Protein AF-0000000076948832 (afdb_homodimer)

Foldseek 3Di:
DVVVVVVVVVVVVVVVVVVCVCVVVVNDPCVCVDVVVVVVVVVDVVVDPDDDDDDPCCVLPVVLVVLLVVLVVVVVVVLVQLQFQFKEWEWEWAQFPVRFIKIWIWIFGPLDIATDFMDGCRVPPQPLVVVLVVVVVVCVVSPVLSHQEYEYAPDPSPVVSVVVVCVVQVLYFYFYFPLLLLQVLLVVVCPPPLNVVLLVLLLLLLLVQVLDPVSVVVCCVQQVHDAQAAWPNRSLSSLSNLVSCLVSLVSLLCVLPDPCLVPDPCCPPPCSVVNSCQSNDPVNSVSSVLSNQLCVLSSVLSLQSLDSNRQWLQCNVVSLVVSLVSNLVSDDHPDPVSCVSSVSSVVSVCSRLPRHLSLLSNCLQLQNCVVPLSVVDPVSVVSNLVSCPSSDDPVLSVLQVVVSVCCSVLHDLSDDDVLNVVSVVDQSLVSLVPRVPVRVSCSSVNSNSRSDGRRPNVVLVLLLVLCVCCPVVCVPDDPVSSGSSSSSVRSVVSVVCVVVPNPVPPVPVVVSVVVVSLVRRPPTPRCVSNPPPPPPD/DVVVVVVVVVVVVVVVVVVCVCVVVVNDPCVCVDVVNVVVVVVDVVVDPDDDDDDPCCVLPVVLVVLLVVLVVVVVVVLVQLQFQFKEWEWEWAQFPVRFIKIWIWIFGPLDIATDFMDGCRVPPQPLVVVLVVVVVVCVVSPVLSHQEYEYAPDPSPVVSVVVVCVVQVLYFYFYFPLLLLQVLLVVVCPPPLNVVLLVLLLLLLLVQVLDPVSVVVCCVQQVHDAQAAWPSRSLSSLSRLVSCLVSLVSLLPVLVDPCLVPDPCCPPPCSVVNSCQSNDPVNSVSSVLSNQLCVLSSVLSLQSLDSNRQWLQVNVVSLVVSLVSNLVSDDPPDPVSCVSSVSSVVSVCSRLPRHLSLLSNCLQLQNCVVPLSVVDPVSVVSNLVSCPSSDDPVLSVLQVVVSVCCSVLHDLSDDDVLNVVSVVDQSLVSLVPRVVVRVSCSSVNSNSRSDGRRSNVVVVLLLVLCVCCPVVNVPDDPVSSGSSSSSVRSVVSVVCVVVPNPVPPVPVVVSVVVVSVVRRPPTCSCVSNPPPPPPD

Solvent-accessible surface area (backbone atoms only — not comparable to full-atom values): 54916 Å² total; per-residue (Å²): 106,68,67,56,52,48,44,54,50,49,34,50,52,51,27,38,35,42,25,50,31,30,38,46,64,71,44,65,33,62,64,42,63,38,65,44,42,43,50,29,50,51,49,39,12,69,68,26,70,88,58,66,67,55,47,16,69,41,30,70,36,62,28,41,54,51,50,37,54,51,47,51,55,56,58,55,58,56,56,74,48,25,82,59,24,20,28,27,43,24,36,39,72,46,54,42,72,86,57,48,22,36,36,39,35,34,38,34,38,74,88,38,73,43,63,72,51,66,45,85,29,50,41,38,72,76,36,28,65,57,51,31,52,53,52,49,49,49,38,59,71,73,33,61,89,27,42,45,33,37,27,30,52,78,46,70,32,49,48,53,19,43,54,53,45,29,70,75,37,63,48,34,34,55,37,60,18,43,32,61,50,44,38,49,47,46,44,58,54,44,66,38,63,79,44,33,50,51,54,48,51,51,49,51,42,48,40,57,35,62,68,31,53,42,52,32,39,50,44,28,67,56,53,67,50,79,71,52,72,59,43,76,84,42,44,64,29,46,52,49,24,49,47,39,50,59,76,33,38,67,38,45,36,53,43,61,70,29,68,68,49,71,67,35,93,52,67,80,43,80,59,39,58,54,41,46,51,43,59,65,29,63,67,48,49,48,51,51,50,48,48,50,60,58,45,43,41,58,51,53,50,38,52,39,29,51,34,83,90,62,20,35,25,23,56,46,51,60,52,48,53,50,26,52,49,55,50,47,65,75,35,60,88,89,31,70,66,36,49,58,55,47,48,52,52,50,55,53,49,46,62,55,42,56,76,32,59,34,53,27,12,24,42,64,19,50,43,48,24,75,71,67,44,40,54,74,37,67,69,43,42,50,44,31,49,53,50,44,54,38,69,39,53,74,68,55,42,60,65,20,50,63,38,49,51,31,57,64,66,37,40,73,70,50,38,65,64,64,51,55,58,43,28,75,72,43,54,55,40,57,42,38,71,71,57,22,70,90,27,56,67,43,29,52,54,46,29,29,51,35,37,29,66,40,39,40,46,66,51,55,58,44,43,39,46,48,45,59,54,50,27,73,87,40,61,78,55,52,67,67,60,48,45,47,45,51,42,38,20,51,43,50,45,44,52,49,32,71,71,74,39,71,71,82,55,73,80,61,54,52,71,59,53,42,51,56,35,34,69,52,27,58,81,38,57,51,56,52,73,60,52,69,62,69,78,79,120,107,68,66,55,51,47,42,53,48,49,32,48,53,49,28,38,35,44,25,49,30,30,40,47,65,68,45,66,33,62,64,42,63,37,64,45,40,44,52,28,49,50,50,39,11,69,69,25,70,88,60,66,68,54,48,15,69,42,30,70,36,62,27,40,53,50,51,38,54,51,45,51,54,56,57,53,57,56,56,73,46,26,80,57,24,20,27,27,42,24,36,38,72,46,55,43,71,85,58,49,22,35,35,39,35,34,39,35,38,75,87,39,72,44,63,70,51,66,44,84,28,50,42,39,70,78,35,28,65,57,52,30,53,53,52,50,49,49,39,57,72,72,34,61,88,29,40,44,33,37,26,30,50,78,46,70,32,49,48,53,20,44,54,54,44,28,69,76,38,63,48,34,35,54,36,59,18,42,33,61,50,46,37,50,47,47,43,58,56,44,67,39,62,80,45,33,50,52,54,48,51,50,50,51,42,48,42,57,35,62,70,31,53,43,52,31,40,50,44,27,66,57,53,68,51,80,71,50,72,57,45,78,85,42,44,65,29,46,52,51,23,49,47,38,49,59,76,33,38,65,38,45,37,53,43,61,71,30,68,68,48,72,67,34,94,50,67,80,42,82,58,39,59,54,40,46,53,44,61,64,28,64,70,48,49,49,50,49,49,48,48,50,62,55,45,44,41,57,49,53,50,36,52,38,29,51,33,84,90,62,19,34,24,24,55,46,51,60,52,50,53,52,24,52,49,56,47,47,65,77,36,60,88,90,31,71,66,36,49,56,54,47,50,54,52,50,54,53,47,44,62,53,42,56,78,32,58,33,52,28,13,23,42,65,18,50,43,47,25,76,71,66,44,41,52,73,38,66,70,42,41,51,42,30,49,52,50,45,55,38,68,39,53,73,68,52,41,61,64,21,50,65,39,50,50,31,57,63,65,37,40,74,71,50,38,65,64,65,51,54,57,42,27,74,72,45,53,52,42,59,44,38,70,70,56,23,71,90,28,56,67,44,30,52,54,47,28,29,49,34,35,29,68,39,40,39,48,66,52,55,57,45,42,39,49,48,46,59,56,50,28,74,87,41,59,78,56,52,65,68,58,49,46,47,45,51,43,36,20,51,42,48,45,44,53,49,32,70,70,73,39,72,71,82,55,73,80,62,55,53,70,58,52,43,50,56,38,36,68,52,27,54,82,42,56,50,59,52,72,63,53,69,63,68,82,76,120

InterPro domains:
  IPR007021 Domain of unknown function DUF659 [PF04937] (58-205)
  IPR008906 HAT, C-terminal dimerisation domain [PF05699] (421-492)
  IPR012337 Ribonuclease H-like superfamily [SSF53098] (85-495)

Nearest PDB structures (foldseek):
  3f2k-assembly1_A  TM=3.836E-01  e=2.567E-01  Homo sapiens
  8oeu-assembly1_S  TM=2.239E-01  e=5.812E-02  Homo sapiens
  3k9k-assembly3_B  TM=4.466E-01  e=2.385E-01  Homo sapiens
  3f2k-assembly1_A  TM=3.835E-01  e=2.728E-01  Homo sapiens
  8oeu-assembly1_S  TM=2.232E-01  e=4.328E-02  Homo sapiens

Structure (mmCIF, N/CA/C/O backbone):
data_AF-0000000076948832-model_v1
#
loop_
_entity.id
_entity.type
_entity.pdbx_description
1 polymer 'DUF659 domain-containing protein'
#
loop_
_atom_site.group_PDB
_atom_site.id
_atom_site.type_symbol
_atom_site.label_atom_id
_atom_site.label_alt_id
_atom_site.label_comp_id
_atom_site.label_asym_id
_atom_site.label_entity_id
_atom_site.label_seq_id
_atom_site.pdbx_PDB_ins_code
_atom_site.Cartn_x
_atom_site.Cartn_y
_atom_site.Cartn_z
_atom_site.occupancy
_atom_site.B_iso_or_equiv
_atom_site.auth_seq_id
_atom_site.auth_comp_id
_atom_site.auth_asym_id
_atom_site.auth_atom_id
_atom_site.pdbx_PDB_model_num
ATOM 1 N N . MET A 1 1 ? 26.75 -16.328 35.938 1 42.25 1 MET A N 1
ATOM 2 C CA . MET A 1 1 ? 27.156 -16.656 34.562 1 42.25 1 MET A CA 1
ATOM 3 C C . MET A 1 1 ? 26.125 -17.547 33.906 1 42.25 1 MET A C 1
ATOM 5 O O . MET A 1 1 ? 25.719 -17.312 32.75 1 42.25 1 MET A O 1
ATOM 9 N N . GLU A 1 2 ? 25.656 -18.609 34.594 1 46.84 2 GLU A N 1
ATOM 10 C CA . GLU A 1 2 ? 24.641 -19.531 34.094 1 46.84 2 GLU A CA 1
ATOM 11 C C . GLU A 1 2 ? 23.297 -18.844 33.938 1 46.84 2 GLU A C 1
ATOM 13 O O . GLU A 1 2 ? 22.578 -19.062 32.938 1 46.84 2 GLU A O 1
ATOM 18 N N . ALA A 1 3 ? 23.047 -17.984 34.906 1 50.38 3 ALA A N 1
ATOM 19 C CA . ALA A 1 3 ? 21.797 -17.219 34.844 1 50.38 3 ALA A CA 1
ATOM 20 C C . ALA A 1 3 ? 21.781 -16.25 33.688 1 50.38 3 ALA A C 1
ATOM 22 O O . ALA A 1 3 ? 20.766 -16.078 33 1 50.38 3 ALA A O 1
ATOM 23 N N . CYS A 1 4 ? 23 -15.609 33.469 1 52.5 4 CYS A N 1
ATOM 24 C CA . CYS A 1 4 ? 23.141 -14.688 32.344 1 52.5 4 CYS A CA 1
ATOM 25 C C . CYS A 1 4 ? 23.047 -15.422 31.031 1 52.5 4 CYS A C 1
ATOM 27 O O . CYS A 1 4 ? 22.453 -14.906 30.078 1 52.5 4 CYS A O 1
ATOM 29 N N . ILE A 1 5 ? 23.734 -16.625 30.922 1 56.41 5 ILE A N 1
ATOM 30 C CA . ILE A 1 5 ? 23.703 -17.438 29.719 1 56.41 5 ILE A CA 1
ATOM 31 C C . ILE A 1 5 ? 22.266 -17.859 29.406 1 56.41 5 ILE A C 1
ATOM 33 O O . ILE A 1 5 ? 21.828 -17.844 28.25 1 56.41 5 ILE A O 1
ATOM 37 N N . SER A 1 6 ? 21.594 -18.062 30.547 1 72.12 6 SER A N 1
ATOM 38 C CA . SER A 1 6 ? 20.219 -18.531 30.391 1 72.12 6 SER A CA 1
ATOM 39 C C . SER A 1 6 ? 19.312 -17.406 29.906 1 72.12 6 SER A C 1
ATOM 41 O O . SER A 1 6 ? 18.438 -17.641 29.047 1 72.12 6 SER A O 1
ATOM 43 N N . LYS A 1 7 ? 19.781 -16.188 30.281 1 75.31 7 LYS A N 1
ATOM 44 C CA . LYS A 1 7 ? 18.953 -15.062 29.891 1 75.31 7 LYS A CA 1
ATOM 45 C C . LYS A 1 7 ? 19.141 -14.734 28.406 1 75.31 7 LYS A C 1
ATOM 47 O O . LYS A 1 7 ? 18.172 -14.453 27.703 1 75.31 7 LYS A O 1
ATOM 52 N N . VAL A 1 8 ? 20.453 -14.82 28 1 82.94 8 VAL A N 1
ATOM 53 C CA . VAL A 1 8 ? 20.766 -14.531 26.609 1 82.94 8 VAL A CA 1
ATOM 54 C C . VAL A 1 8 ? 20.109 -15.562 25.703 1 82.94 8 VAL A C 1
ATOM 56 O O . VAL A 1 8 ? 19.609 -15.227 24.609 1 82.94 8 VAL A O 1
ATOM 59 N N . GLU A 1 9 ? 20.125 -16.75 26.188 1 86.44 9 GLU A N 1
ATOM 60 C CA . GLU A 1 9 ? 19.484 -17.812 25.422 1 86.44 9 GLU A CA 1
ATOM 61 C C . GLU A 1 9 ? 17.969 -17.609 25.344 1 86.44 9 GLU A C 1
ATOM 63 O O . GLU A 1 9 ? 17.359 -17.828 24.297 1 86.44 9 GLU A O 1
ATOM 68 N N . TYR A 1 10 ? 17.453 -17.203 26.531 1 88.94 10 TYR A N 1
ATOM 69 C CA . TYR A 1 10 ? 16.016 -16.953 26.562 1 88.94 10 TYR A CA 1
ATOM 70 C C . TYR A 1 10 ? 15.656 -15.789 25.656 1 88.94 10 TYR A C 1
ATOM 72 O O . TYR A 1 10 ? 14.641 -15.836 24.953 1 88.94 10 TYR A O 1
ATOM 80 N N . GLU A 1 11 ? 16.531 -14.797 25.641 1 91.25 11 GLU A N 1
ATOM 81 C CA . GLU A 1 11 ? 16.312 -13.633 24.781 1 91.25 11 GLU A CA 1
ATOM 82 C C . GLU A 1 11 ? 16.344 -14.023 23.312 1 91.25 11 GLU A C 1
ATOM 84 O O . GLU A 1 11 ? 15.523 -13.539 22.516 1 91.25 11 GLU A O 1
ATOM 89 N N . SER A 1 12 ? 17.234 -14.82 23.016 1 92.12 12 SER A N 1
ATOM 90 C CA . SER A 1 12 ? 17.359 -15.273 21.625 1 92.12 12 SER A CA 1
ATOM 91 C C . SER A 1 12 ? 16.156 -16.125 21.203 1 92.12 12 SER A C 1
ATOM 93 O O . SER A 1 12 ? 15.672 -15.992 20.078 1 92.12 12 SER A O 1
ATOM 95 N N . ARG A 1 13 ? 15.711 -16.984 22.078 1 91.88 13 ARG A N 1
ATOM 96 C CA . ARG A 1 13 ? 14.57 -17.844 21.781 1 91.88 13 ARG A CA 1
ATOM 97 C C . ARG A 1 13 ? 13.312 -17.016 21.547 1 91.88 13 ARG A C 1
ATOM 99 O O . ARG A 1 13 ? 12.578 -17.234 20.578 1 91.88 13 ARG A O 1
ATOM 106 N N . ILE A 1 14 ? 13.125 -16.047 22.406 1 93.5 14 ILE A N 1
ATOM 107 C CA . ILE A 1 14 ? 11.961 -15.188 22.281 1 93.5 14 ILE A CA 1
ATOM 108 C C . ILE A 1 14 ? 12.086 -14.328 21.016 1 93.5 14 ILE A C 1
ATOM 110 O O . ILE A 1 14 ? 11.133 -14.203 20.25 1 93.5 14 ILE A O 1
ATOM 114 N N . GLY A 1 15 ? 13.266 -13.781 20.828 1 95.56 15 GLY A N 1
ATOM 115 C CA . GLY A 1 15 ? 13.508 -12.961 19.641 1 95.56 15 GLY A CA 1
ATOM 116 C C . GLY A 1 15 ? 13.266 -13.695 18.344 1 95.56 15 GLY A C 1
ATOM 117 O O . GLY A 1 15 ? 12.602 -13.172 17.438 1 95.56 15 GLY A O 1
ATOM 118 N N . LYS A 1 16 ? 13.711 -14.938 18.266 1 95 16 LYS A N 1
ATOM 119 C CA . LYS A 1 16 ? 13.547 -15.75 17.062 1 95 16 LYS A CA 1
ATOM 120 C C . LYS A 1 16 ? 12.078 -16.062 16.828 1 95 16 LYS A C 1
ATOM 122 O O . LYS A 1 16 ? 11.609 -16.016 15.68 1 95 16 LYS A O 1
ATOM 127 N N . ALA A 1 17 ? 11.43 -16.391 17.859 1 95.12 17 ALA A N 1
ATOM 128 C CA . ALA A 1 17 ? 10.016 -16.75 17.734 1 95.12 17 ALA A CA 1
ATOM 129 C C . ALA A 1 17 ? 9.188 -15.57 17.234 1 95.12 17 ALA A C 1
ATOM 131 O O . ALA A 1 17 ? 8.375 -15.727 16.312 1 95.12 17 ALA A O 1
ATOM 132 N N . TRP A 1 18 ? 9.398 -14.438 17.812 1 96.94 18 TRP A N 1
ATOM 133 C CA . TRP A 1 18 ? 8.656 -13.258 17.375 1 96.94 18 TRP A CA 1
ATOM 134 C C . TRP A 1 18 ? 9.07 -12.828 15.977 1 96.94 18 TRP A C 1
ATOM 136 O O . TRP A 1 18 ? 8.242 -12.406 15.18 1 96.94 18 TRP A O 1
ATOM 146 N N . ALA A 1 19 ? 10.336 -12.938 15.68 1 96.88 19 ALA A N 1
ATOM 147 C CA . ALA A 1 19 ? 10.812 -12.609 14.336 1 96.88 19 ALA A CA 1
ATOM 148 C C . ALA A 1 19 ? 10.117 -13.461 13.289 1 96.88 19 ALA A C 1
ATOM 150 O O . ALA A 1 19 ? 9.797 -12.984 12.195 1 96.88 19 ALA A O 1
ATOM 151 N N . LYS A 1 20 ? 9.852 -14.727 13.586 1 95.44 20 LYS A N 1
ATOM 152 C CA . LYS A 1 20 ? 9.125 -15.594 12.656 1 95.44 20 LYS A CA 1
ATOM 153 C C . LYS A 1 20 ? 7.738 -15.039 12.359 1 95.44 20 LYS A C 1
ATOM 155 O O . LYS A 1 20 ? 7.305 -15.023 11.203 1 95.44 20 LYS A O 1
ATOM 160 N N . TRP A 1 21 ? 7.082 -14.57 13.391 1 95.25 21 TRP A N 1
ATOM 161 C CA . TRP A 1 21 ? 5.75 -14.008 13.195 1 95.25 21 TRP A CA 1
ATOM 162 C C . TRP A 1 21 ? 5.824 -12.719 12.383 1 95.25 21 TRP A C 1
ATOM 164 O O . TRP A 1 21 ? 5.027 -12.508 11.469 1 95.25 21 TRP A O 1
ATOM 174 N N . PHE A 1 22 ? 6.766 -11.828 12.703 1 93.94 22 PHE A N 1
ATOM 175 C CA . PHE A 1 22 ? 6.938 -10.57 11.984 1 93.94 22 PHE A CA 1
ATOM 176 C C . PHE A 1 22 ? 7.195 -10.82 10.508 1 93.94 22 PHE A C 1
ATOM 178 O O . PHE A 1 22 ? 6.535 -10.234 9.648 1 93.94 22 PHE A O 1
ATOM 185 N N . HIS A 1 23 ? 8.055 -11.758 10.25 1 89.31 23 HIS A N 1
ATOM 186 C CA . HIS A 1 23 ? 8.477 -11.992 8.875 1 89.31 23 HIS A CA 1
ATOM 187 C C . HIS A 1 23 ? 7.422 -12.766 8.094 1 89.31 23 HIS A C 1
ATOM 189 O O . HIS A 1 23 ? 7.207 -12.5 6.906 1 89.31 23 HIS A O 1
ATOM 195 N N . ALA A 1 24 ? 6.738 -13.68 8.703 1 88.25 24 ALA A N 1
ATOM 196 C CA . ALA A 1 24 ? 5.688 -14.445 8.047 1 88.25 24 ALA A CA 1
ATOM 197 C C . ALA A 1 24 ? 4.52 -13.547 7.652 1 88.25 24 ALA A C 1
ATOM 199 O O . ALA A 1 24 ? 3.785 -13.852 6.707 1 88.25 24 ALA A O 1
ATOM 200 N N . ASN A 1 25 ? 4.359 -12.461 8.383 1 85.5 25 ASN A N 1
ATOM 201 C CA . ASN A 1 25 ? 3.189 -11.617 8.172 1 85.5 25 ASN A CA 1
ATOM 202 C C . ASN A 1 25 ? 3.582 -10.234 7.652 1 85.5 25 ASN A C 1
ATOM 204 O O . ASN A 1 25 ? 2.805 -9.289 7.754 1 85.5 25 ASN A O 1
ATOM 208 N N . ASP A 1 26 ? 4.777 -10.078 7.203 1 80.38 26 ASP A N 1
ATOM 209 C CA . ASP A 1 26 ? 5.273 -8.852 6.586 1 80.38 26 ASP A CA 1
ATOM 210 C C . ASP A 1 26 ? 5.141 -7.664 7.531 1 80.38 26 ASP A C 1
ATOM 212 O O . ASP A 1 26 ? 4.699 -6.586 7.125 1 80.38 26 ASP A O 1
ATOM 216 N N . ILE A 1 27 ? 5.348 -7.84 8.766 1 85.75 27 ILE A N 1
ATOM 217 C CA . ILE A 1 27 ? 5.363 -6.77 9.758 1 85.75 27 ILE A CA 1
ATOM 218 C C . ILE A 1 27 ? 6.781 -6.219 9.898 1 85.75 27 ILE A C 1
ATOM 220 O O . ILE A 1 27 ? 7.719 -6.961 10.195 1 85.75 27 ILE A O 1
ATOM 224 N N . PRO A 1 28 ? 7 -4.926 9.656 1 83.88 28 PRO A N 1
ATOM 225 C CA . PRO A 1 28 ? 8.344 -4.355 9.82 1 83.88 28 PRO A CA 1
ATOM 226 C C . PRO A 1 28 ? 8.859 -4.453 11.25 1 83.88 28 PRO A C 1
ATOM 228 O O . PRO A 1 28 ? 8.094 -4.262 12.203 1 83.88 28 PRO A O 1
ATOM 231 N N . GLY A 1 29 ? 10.156 -4.672 11.383 1 89 29 GLY A N 1
ATOM 232 C CA . GLY A 1 29 ? 10.773 -4.883 12.68 1 89 29 GLY A CA 1
ATOM 233 C C . GLY A 1 29 ? 10.664 -3.678 13.594 1 89 29 GLY A C 1
ATOM 234 O O . GLY A 1 29 ? 10.523 -3.826 14.812 1 89 29 GLY A O 1
ATOM 235 N N . HIS A 1 30 ? 10.641 -2.492 13.109 1 87.94 30 HIS A N 1
ATOM 236 C CA . HIS A 1 30 ? 10.648 -1.287 13.93 1 87.94 30 HIS A CA 1
ATOM 237 C C . HIS A 1 30 ? 9.359 -1.144 14.719 1 87.94 30 HIS A C 1
ATOM 239 O O . HIS A 1 30 ? 9.305 -0.4 15.703 1 87.94 30 HIS A O 1
ATOM 245 N N . LYS A 1 31 ? 8.266 -1.823 14.32 1 89.56 31 LYS A N 1
ATOM 246 C CA . LYS A 1 31 ? 7 -1.766 15.055 1 89.56 31 LYS A CA 1
ATOM 247 C C . LYS A 1 31 ? 7.133 -2.402 16.438 1 89.56 31 LYS A C 1
ATOM 249 O O . LYS A 1 31 ? 6.297 -2.172 17.312 1 89.56 31 LYS A O 1
ATOM 254 N N . ALA A 1 32 ? 8.203 -3.223 16.594 1 94.5 32 ALA A N 1
ATOM 255 C CA . ALA A 1 32 ? 8.461 -3.826 17.891 1 94.5 32 ALA A CA 1
ATOM 256 C C . ALA A 1 32 ? 9 -2.789 18.875 1 94.5 32 ALA A C 1
ATOM 258 O O . ALA A 1 32 ? 9.016 -3.025 20.094 1 94.5 32 ALA A O 1
ATOM 259 N N . ASN A 1 33 ? 9.438 -1.654 18.391 1 91.06 33 ASN A N 1
ATOM 260 C CA . ASN A 1 33 ? 9.961 -0.606 19.266 1 91.06 33 ASN A CA 1
ATOM 261 C C . ASN A 1 33 ? 8.836 0.176 19.938 1 91.06 33 ASN A C 1
ATOM 263 O O . ASN A 1 33 ? 9.086 0.979 20.844 1 91.06 33 ASN A O 1
ATOM 267 N N . CYS A 1 34 ? 7.617 -0.059 19.562 1 90.94 34 CYS A N 1
ATOM 268 C CA . CYS A 1 34 ? 6.453 0.596 20.141 1 90.94 34 CYS A CA 1
ATOM 269 C C . CYS A 1 34 ? 6.281 0.201 21.609 1 90.94 34 CYS A C 1
ATOM 271 O O . CYS A 1 34 ? 6.266 -0.987 21.938 1 90.94 34 CYS A O 1
ATOM 273 N N . PRO A 1 35 ? 6.117 1.103 22.5 1 91.56 35 PRO A N 1
ATOM 274 C CA . PRO A 1 35 ? 5.953 0.795 23.922 1 91.56 35 PRO A CA 1
ATOM 275 C C . PRO A 1 35 ? 4.789 -0.157 24.188 1 91.56 35 PRO A C 1
ATOM 277 O O . PRO A 1 35 ? 4.832 -0.938 25.141 1 91.56 35 PRO A O 1
ATOM 280 N N . TYR A 1 36 ? 3.77 -0.115 23.375 1 93.31 36 TYR A N 1
ATOM 281 C CA . TYR A 1 36 ? 2.639 -1.017 23.562 1 93.31 36 TYR A CA 1
ATOM 282 C C . TYR A 1 36 ? 3.053 -2.467 23.328 1 93.31 36 TYR A C 1
ATOM 284 O O . TYR A 1 36 ? 2.5 -3.381 23.953 1 93.31 36 TYR A O 1
ATOM 292 N N . PHE A 1 37 ? 4.023 -2.744 22.375 1 95.38 37 PHE A N 1
ATOM 293 C CA . PHE A 1 37 ? 4.551 -4.086 22.172 1 95.38 37 PHE A CA 1
ATOM 294 C C . PHE A 1 37 ? 5.285 -4.578 23.406 1 95.38 37 PHE A C 1
ATOM 296 O O . PHE A 1 37 ? 5.035 -5.688 23.891 1 95.38 37 PHE A O 1
ATOM 303 N N . VAL A 1 38 ? 6.129 -3.697 23.938 1 92.75 38 VAL A N 1
ATOM 304 C CA . VAL A 1 38 ? 6.91 -4.016 25.141 1 92.75 38 VAL A CA 1
ATOM 305 C C . VAL A 1 38 ? 5.973 -4.281 26.312 1 92.75 38 VAL A C 1
ATOM 307 O O . VAL A 1 38 ? 6.152 -5.254 27.047 1 92.75 38 VAL A O 1
ATOM 310 N N . GLY A 1 39 ? 4.969 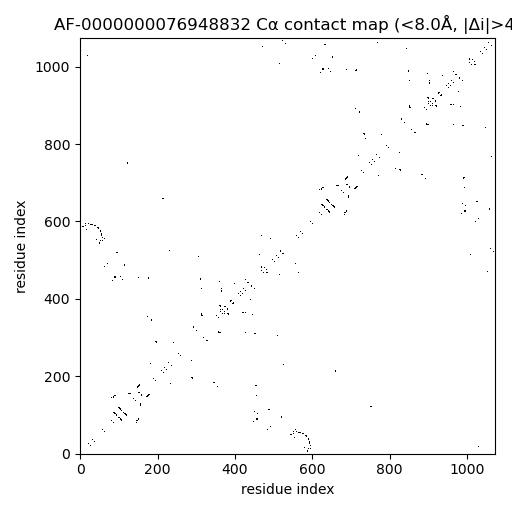-3.379 26.469 1 92.88 39 GLY A N 1
ATOM 311 C CA . GLY A 1 39 ? 3.994 -3.562 27.531 1 92.88 39 GLY A CA 1
ATOM 312 C C . GLY A 1 39 ? 3.207 -4.852 27.406 1 92.88 39 GLY A C 1
ATOM 313 O O . GLY A 1 39 ? 2.934 -5.52 28.406 1 92.88 39 GLY A O 1
ATOM 314 N N . ALA A 1 40 ? 2.814 -5.223 26.188 1 95.06 40 ALA A N 1
ATOM 315 C CA . ALA A 1 40 ? 2.061 -6.453 25.953 1 95.06 40 ALA A CA 1
ATOM 316 C C . ALA A 1 40 ? 2.902 -7.684 26.266 1 95.06 40 ALA A C 1
ATOM 318 O O . ALA A 1 40 ? 2.4 -8.656 26.844 1 95.06 40 ALA A O 1
ATOM 319 N N . ILE A 1 41 ? 4.207 -7.668 25.891 1 94.62 41 ILE A N 1
ATOM 320 C CA . ILE A 1 41 ? 5.125 -8.766 26.172 1 94.62 41 ILE A CA 1
ATOM 321 C C . ILE A 1 41 ? 5.258 -8.938 27.688 1 94.62 41 ILE A C 1
ATOM 323 O O . ILE A 1 41 ? 5.141 -10.047 28.203 1 94.62 41 ILE A O 1
ATOM 327 N N . LYS A 1 42 ? 5.469 -7.816 28.359 1 92.56 42 LYS A N 1
ATOM 328 C CA . LYS A 1 42 ? 5.633 -7.859 29.812 1 92.56 42 LYS A CA 1
ATOM 329 C C . LYS A 1 42 ? 4.387 -8.43 30.484 1 92.56 42 LYS A C 1
ATOM 331 O O . LYS A 1 42 ? 4.488 -9.242 31.406 1 92.56 42 LYS A O 1
ATOM 336 N N . LEU A 1 43 ? 3.262 -7.949 30.078 1 93.38 43 LEU A N 1
ATOM 337 C CA . LEU A 1 43 ? 2.01 -8.43 30.641 1 93.38 43 LEU A CA 1
ATOM 338 C C . LEU A 1 43 ? 1.832 -9.922 30.391 1 93.38 43 LEU A C 1
ATOM 340 O O . LEU A 1 43 ? 1.347 -10.656 31.25 1 93.38 43 LEU A O 1
ATOM 344 N N . THR A 1 44 ? 2.135 -10.375 29.188 1 93 44 THR A N 1
ATOM 345 C CA . THR A 1 44 ? 2.057 -11.781 28.828 1 93 44 THR A CA 1
ATOM 346 C C . THR A 1 44 ? 2.977 -12.625 29.703 1 93 44 THR A C 1
ATOM 348 O O . THR A 1 44 ? 2.605 -13.719 30.141 1 93 44 THR A O 1
ATOM 351 N N . GLN A 1 45 ? 4.145 -12.125 30 1 91.19 45 GLN A N 1
ATOM 352 C CA . GLN A 1 45 ? 5.086 -12.797 30.891 1 91.19 45 GLN A CA 1
ATOM 353 C C . GLN A 1 45 ? 4.551 -12.852 32.312 1 91.19 45 GLN A C 1
ATOM 355 O O . GLN A 1 45 ? 4.68 -13.875 33 1 91.19 45 GLN A O 1
ATOM 360 N N . ASP A 1 46 ? 3.969 -11.742 32.719 1 89.62 46 ASP A N 1
ATOM 361 C CA . ASP A 1 46 ? 3.48 -11.609 34.094 1 89.62 46 ASP A CA 1
ATOM 362 C C . ASP A 1 46 ? 2.336 -12.586 34.375 1 89.62 46 ASP A C 1
ATOM 364 O O . ASP A 1 46 ? 2.26 -13.172 35.469 1 89.62 46 ASP A O 1
ATOM 368 N N . LEU A 1 47 ? 1.453 -12.695 33.406 1 88.75 47 LEU A N 1
ATOM 369 C CA . LEU A 1 47 ? 0.263 -13.508 33.625 1 88.75 47 LEU A CA 1
ATOM 370 C C . LEU A 1 47 ? 0.573 -14.984 33.406 1 88.75 47 LEU A C 1
ATOM 372 O O . LEU A 1 47 ? -0.165 -15.859 33.875 1 88.75 47 LEU A O 1
ATOM 376 N N . GLY A 1 48 ? 1.643 -15.258 32.719 1 82.31 48 GLY A N 1
ATOM 377 C CA . GLY A 1 48 ? 2.227 -16.594 32.688 1 82.31 48 GLY A CA 1
ATOM 378 C C . GLY A 1 48 ? 1.469 -17.562 31.781 1 82.31 48 GLY A C 1
ATOM 379 O O . GLY A 1 48 ? 0.771 -17.141 30.859 1 82.31 48 GLY A O 1
ATOM 380 N N . LYS A 1 49 ? 1.613 -18.844 32.125 1 84.38 49 LYS A N 1
ATOM 381 C CA . LYS A 1 49 ? 1.145 -19.922 31.266 1 84.38 49 LYS A CA 1
ATOM 382 C C . LYS A 1 49 ? -0.368 -20.094 31.375 1 84.38 49 LYS A C 1
ATOM 384 O O . LYS A 1 49 ? -0.961 -19.781 32.406 1 84.38 49 LYS A O 1
ATOM 389 N N . GLY A 1 50 ? -0.995 -20.516 30.234 1 82.69 50 GLY A N 1
ATOM 390 C CA . GLY A 1 50 ? -2.387 -20.938 30.281 1 82.69 50 GLY A CA 1
ATOM 391 C C . GLY A 1 50 ? -3.338 -19.906 29.703 1 82.69 50 GLY A C 1
ATOM 392 O O . GLY A 1 50 ? -4.5 -20.203 29.422 1 82.69 50 GLY A O 1
ATOM 393 N N . VAL A 1 51 ? -2.9 -18.641 29.672 1 89.44 51 VAL A N 1
ATOM 394 C CA . VAL A 1 51 ? -3.77 -17.625 29.078 1 89.44 51 VAL A CA 1
ATOM 395 C C . VAL A 1 51 ? -3.66 -17.688 27.547 1 89.44 51 VAL A C 1
ATOM 397 O O . VAL A 1 51 ? -2.568 -17.562 27 1 89.44 51 VAL A O 1
ATOM 400 N N . PRO A 1 52 ? -4.746 -17.938 26.875 1 91 52 PRO A N 1
ATOM 401 C CA . PRO A 1 52 ? -4.684 -18.094 25.422 1 91 52 PRO A CA 1
ATOM 402 C C . PRO A 1 52 ? -4.324 -16.797 24.719 1 91 52 PRO A C 1
ATOM 404 O O . PRO A 1 52 ? -4.625 -15.703 25.219 1 91 52 PRO A O 1
ATOM 407 N N . ALA A 1 53 ? -3.701 -16.953 23.594 1 93.31 53 ALA A N 1
ATOM 408 C CA . ALA A 1 53 ? -3.414 -15.812 22.734 1 93.31 53 ALA A CA 1
ATOM 409 C C . ALA A 1 53 ? -4.699 -15.188 22.203 1 93.31 53 ALA A C 1
ATOM 411 O O . ALA A 1 53 ? -5.68 -15.891 21.953 1 93.31 53 ALA A O 1
ATOM 412 N N . PRO A 1 54 ? -4.734 -13.906 22.125 1 94.94 54 PRO A N 1
ATOM 413 C CA . PRO A 1 54 ? -5.934 -13.289 21.562 1 94.94 54 PRO A CA 1
ATOM 414 C C . PRO A 1 54 ? -6.145 -13.656 20.094 1 94.94 54 PRO A C 1
ATOM 416 O O . PRO A 1 54 ? -5.18 -13.781 19.344 1 94.94 54 PRO A O 1
ATOM 419 N N . LYS A 1 55 ? -7.375 -13.766 19.672 1 93.69 55 LYS A N 1
ATOM 420 C CA . LYS A 1 55 ? -7.75 -14.062 18.281 1 93.69 55 LYS A CA 1
ATOM 421 C C . LYS A 1 55 ? -7.953 -12.781 17.484 1 93.69 55 LYS A C 1
ATOM 423 O O . LYS A 1 55 ? -8.297 -11.734 18.047 1 93.69 55 LYS A O 1
ATOM 428 N N . GLY A 1 56 ? -7.773 -12.93 16.156 1 93.19 56 GLY A N 1
ATOM 429 C CA . GLY A 1 56 ? -7.922 -11.781 15.273 1 93.19 56 GLY A CA 1
ATOM 430 C C . GLY A 1 56 ? -9.289 -11.133 15.367 1 93.19 56 GLY A C 1
ATOM 431 O O . GLY A 1 56 ? -9.398 -9.906 15.445 1 93.19 56 GLY A O 1
ATOM 432 N N . ILE A 1 57 ? -10.297 -11.898 15.5 1 91.12 57 ILE A N 1
ATOM 433 C CA . ILE A 1 57 ? -11.672 -11.406 15.539 1 91.12 57 ILE A CA 1
ATOM 434 C C . ILE A 1 57 ? -11.891 -10.602 16.812 1 91.12 57 ILE A C 1
ATOM 436 O O . ILE A 1 57 ? -12.641 -9.617 16.812 1 91.12 57 ILE A O 1
ATOM 440 N N . ASP A 1 58 ? -11.234 -10.992 17.859 1 94.56 58 ASP A N 1
ATOM 441 C CA . ASP A 1 58 ? -11.375 -10.281 19.125 1 94.56 58 ASP A CA 1
ATOM 442 C C . ASP A 1 58 ? -10.586 -8.984 19.125 1 94.56 58 ASP A C 1
ATOM 444 O O . ASP A 1 58 ? -11.031 -7.973 19.672 1 94.56 58 ASP A O 1
ATOM 448 N N . ILE A 1 59 ? -9.398 -8.977 18.516 1 95.31 59 ILE A N 1
ATOM 449 C CA . ILE A 1 59 ? -8.539 -7.805 18.453 1 95.31 59 ILE A CA 1
ATOM 450 C C . ILE A 1 59 ? -9.258 -6.68 17.703 1 95.31 59 ILE A C 1
ATOM 452 O O . ILE A 1 59 ? -9.266 -5.535 18.172 1 95.31 59 ILE A O 1
ATOM 456 N N . ASP A 1 60 ? -9.93 -7.059 16.578 1 90.38 60 ASP A N 1
ATOM 457 C CA . ASP A 1 60 ? -10.617 -6.062 15.766 1 90.38 60 ASP A CA 1
ATOM 458 C C . ASP A 1 60 ? -12.086 -5.945 16.156 1 90.38 60 ASP A C 1
ATOM 460 O O . ASP A 1 60 ? -12.867 -5.285 15.469 1 90.38 60 ASP A O 1
ATOM 464 N N . GLY A 1 61 ? -12.492 -6.617 17.219 1 93.38 61 GLY A N 1
ATOM 465 C CA . GLY A 1 61 ? -13.867 -6.59 17.703 1 93.38 61 GLY A CA 1
ATOM 466 C C . GLY A 1 61 ? -13.984 -6.086 19.125 1 93.38 61 GLY A C 1
ATOM 467 O O . GLY A 1 61 ? -13.922 -4.879 19.375 1 93.38 61 GLY A O 1
ATOM 468 N N . VAL A 1 62 ? -13.984 -7.012 20.016 1 95.06 62 VAL A N 1
ATOM 469 C CA . VAL A 1 62 ? -14.289 -6.676 21.406 1 95.06 62 VAL A CA 1
ATOM 470 C C . VAL A 1 62 ? -13.164 -5.824 21.984 1 95.06 62 VAL A C 1
ATOM 472 O O . VAL A 1 62 ? -13.414 -4.871 22.719 1 95.06 62 VAL A O 1
ATOM 475 N N . TYR A 1 63 ? -11.977 -6.094 21.703 1 96.38 63 TYR A N 1
ATOM 476 C CA . TYR A 1 63 ? -10.867 -5.348 22.297 1 96.38 63 TYR A CA 1
ATOM 477 C C . TYR A 1 63 ? -10.719 -3.98 21.641 1 96.38 63 TYR A C 1
ATOM 479 O O . TYR A 1 63 ? -10.289 -3.018 22.281 1 96.38 63 TYR A O 1
ATOM 487 N N . LEU A 1 64 ? -11.039 -3.861 20.312 1 94.81 64 LEU A N 1
ATOM 488 C CA . LEU A 1 64 ? -11.094 -2.551 19.672 1 94.81 64 LEU A CA 1
ATOM 489 C C . LEU A 1 64 ? -12.109 -1.648 20.359 1 94.81 64 LEU A C 1
ATOM 491 O O . LEU A 1 64 ? -11.812 -0.493 20.672 1 94.81 64 LEU A O 1
ATOM 495 N N . ASN A 1 65 ? -13.289 -2.25 20.641 1 95.81 65 ASN A N 1
ATOM 496 C CA . ASN A 1 65 ? -14.344 -1.488 21.312 1 95.81 65 ASN A CA 1
ATOM 497 C C . ASN A 1 65 ? -13.906 -1.042 22.703 1 95.81 65 ASN A C 1
ATOM 499 O O . ASN A 1 65 ? -14.148 0.1 23.094 1 95.81 65 ASN A O 1
ATOM 503 N N . SER A 1 66 ? -13.273 -1.892 23.359 1 94.44 66 SER A N 1
ATOM 504 C CA . SER A 1 66 ? -12.82 -1.586 24.719 1 94.44 66 SER A CA 1
ATOM 505 C C . SER A 1 66 ? -11.758 -0.486 24.703 1 94.44 66 SER A C 1
ATOM 507 O O . SER A 1 66 ? -11.828 0.454 25.5 1 94.44 66 SER A O 1
ATOM 509 N N . ASN A 1 67 ? -10.781 -0.613 23.875 1 93.88 67 ASN A N 1
ATOM 510 C CA . ASN A 1 67 ? -9.727 0.396 23.781 1 93.88 67 ASN A CA 1
ATOM 511 C C . ASN A 1 67 ? -10.281 1.739 23.312 1 93.88 67 ASN A C 1
ATOM 513 O O . ASN A 1 67 ? -9.805 2.793 23.734 1 93.88 67 ASN A O 1
ATOM 517 N N . TYR A 1 68 ? -11.258 1.697 22.391 1 95.12 68 TYR A N 1
ATOM 518 C CA . TYR A 1 68 ? -11.938 2.904 21.938 1 95.12 68 TYR A CA 1
ATOM 519 C C . TYR A 1 68 ? -12.57 3.65 23.109 1 95.12 68 TYR A C 1
ATOM 521 O O . TYR A 1 68 ? -12.391 4.859 23.25 1 95.12 68 TYR A O 1
ATOM 529 N N . GLU A 1 69 ? -13.266 2.926 23.938 1 95.12 69 GLU A N 1
ATOM 530 C CA . GLU A 1 69 ? -13.93 3.523 25.094 1 95.12 69 GLU A CA 1
ATOM 531 C C . GLU A 1 69 ? -12.914 4.094 26.078 1 95.12 69 GLU A C 1
ATOM 533 O O . GLU A 1 69 ? -13.094 5.195 26.609 1 95.12 69 GLU A O 1
ATOM 538 N N . GLU A 1 70 ? -11.914 3.355 26.266 1 94.38 70 GLU A N 1
ATOM 539 C CA . GLU A 1 70 ? -10.859 3.82 27.156 1 94.38 70 GLU A CA 1
ATOM 540 C C . GLU A 1 70 ? -10.219 5.102 26.641 1 94.38 70 GLU A C 1
ATOM 542 O O . GLU A 1 70 ? -9.961 6.031 27.406 1 94.38 70 GLU A O 1
ATOM 547 N N . LEU A 1 71 ? -9.953 5.117 25.422 1 94 71 LEU A N 1
ATOM 548 C CA . LEU A 1 71 ? -9.297 6.273 24.812 1 94 71 LEU A CA 1
ATOM 549 C C . LEU A 1 71 ? -10.227 7.48 24.797 1 94 71 LEU A C 1
ATOM 551 O O . LEU A 1 71 ? -9.773 8.625 24.906 1 94 71 LEU A O 1
ATOM 555 N N . GLN A 1 72 ? -11.5 7.199 24.625 1 93.31 72 GLN A N 1
ATOM 556 C CA . GLN A 1 72 ? -12.461 8.297 24.719 1 93.31 72 GLN A CA 1
ATOM 557 C C . GLN A 1 72 ? -12.383 8.984 26.078 1 93.31 72 GLN A C 1
ATOM 559 O O . GLN A 1 72 ? -12.43 10.219 26.156 1 93.31 72 GLN A O 1
ATOM 564 N N . GLN A 1 73 ? -12.219 8.156 27.078 1 92.69 73 GLN A N 1
ATOM 565 C CA . GLN A 1 73 ? -12.078 8.711 28.422 1 92.69 73 GLN A CA 1
ATOM 566 C C . GLN A 1 73 ? -10.758 9.453 28.578 1 92.69 73 GLN A C 1
ATOM 568 O O . GLN A 1 73 ? -10.703 10.5 29.234 1 92.69 73 GLN A O 1
ATOM 573 N N . TYR A 1 74 ? -9.82 8.891 27.984 1 91.38 74 TYR A N 1
ATOM 574 C CA . TYR A 1 74 ? -8.5 9.516 28.047 1 91.38 74 TYR A CA 1
ATOM 575 C C . TYR A 1 74 ? -8.516 10.883 27.375 1 91.38 74 TYR A C 1
ATOM 577 O O . TYR A 1 74 ? -8.047 11.867 27.953 1 91.38 74 TYR A O 1
ATOM 585 N N . VAL A 1 75 ? -9.094 10.984 26.234 1 91.69 75 VAL A N 1
ATOM 586 C CA . VAL A 1 75 ? -9.133 12.227 25.469 1 91.69 75 VAL A CA 1
ATOM 587 C C . VAL A 1 75 ? -10.062 13.227 26.141 1 91.69 75 VAL A C 1
ATOM 589 O O . VAL A 1 75 ? -9.836 14.438 26.078 1 91.69 75 VAL A O 1
ATOM 592 N N . ALA A 1 76 ? -11.039 12.695 26.859 1 91.69 76 ALA A N 1
ATOM 593 C CA . ALA A 1 76 ? -11.992 13.547 27.578 1 91.69 76 ALA A CA 1
ATOM 594 C C . ALA A 1 76 ? -11.281 14.391 28.625 1 91.69 76 ALA A C 1
ATOM 596 O O . ALA A 1 76 ? -11.734 15.492 28.953 1 91.69 76 ALA A O 1
ATOM 597 N N . LYS A 1 77 ? -10.211 13.914 29.047 1 91.06 77 LYS A N 1
ATOM 598 C CA . LYS A 1 77 ? -9.461 14.648 30.062 1 91.06 77 LYS A CA 1
ATOM 599 C C . LYS A 1 77 ? -8.867 15.93 29.5 1 91.06 77 LYS A C 1
ATOM 601 O O . LYS A 1 77 ? -8.586 16.875 30.234 1 91.06 77 LYS A O 1
ATOM 606 N N . PHE A 1 78 ? -8.695 15.945 28.25 1 91.81 78 PHE A N 1
ATOM 607 C CA . PHE A 1 78 ? -8.109 17.109 27.609 1 91.81 78 PHE A CA 1
ATOM 608 C C . PHE A 1 78 ? -9.07 18.297 27.672 1 91.81 78 PHE A C 1
ATOM 610 O O . PHE A 1 78 ? -8.656 19.453 27.484 1 91.81 78 PHE A O 1
ATOM 617 N N . LYS A 1 79 ? -10.32 18.031 27.969 1 93 79 LYS A N 1
ATOM 618 C CA . LYS A 1 79 ? -11.344 19.078 28.016 1 93 79 LYS A CA 1
ATOM 619 C C . LYS A 1 79 ? -11.07 20.078 29.125 1 93 79 LYS A C 1
ATOM 621 O O . LYS A 1 79 ? -11.523 21.219 29.078 1 93 79 LYS A O 1
ATOM 626 N N . ASP A 1 80 ? -10.336 19.641 30.016 1 93.69 80 ASP A N 1
ATOM 627 C CA . ASP A 1 80 ? -10.008 20.5 31.156 1 93.69 80 ASP A CA 1
ATOM 628 C C . ASP A 1 80 ? -9.172 21.703 30.703 1 93.69 80 ASP A C 1
ATOM 630 O O . ASP A 1 80 ? -9.164 22.734 31.375 1 93.69 80 ASP A O 1
ATOM 634 N N . ASP A 1 81 ? -8.516 21.594 29.594 1 94.69 81 ASP A N 1
ATOM 635 C CA . ASP A 1 81 ? -7.637 22.641 29.078 1 94.69 81 ASP A CA 1
ATOM 636 C C . ASP A 1 81 ? -8.414 23.656 28.25 1 94.69 81 ASP A C 1
ATOM 638 O O . ASP A 1 81 ? -7.934 24.766 28.016 1 94.69 81 ASP A O 1
ATOM 642 N N . TRP A 1 82 ? -9.625 23.281 27.875 1 96.12 82 TRP A N 1
ATOM 643 C CA . TRP A 1 82 ? -10.328 24.031 26.828 1 96.12 82 TRP A CA 1
ATOM 644 C C . TRP A 1 82 ? -10.664 25.438 27.297 1 96.12 82 TRP A C 1
ATOM 646 O O . TRP A 1 82 ? -10.516 26.406 26.547 1 96.12 82 TRP A O 1
ATOM 656 N N . PRO A 1 83 ? -11.023 25.562 28.578 1 95.44 83 PRO A N 1
ATOM 657 C CA . PRO A 1 83 ? -11.359 26.922 29.016 1 95.44 83 PRO A CA 1
ATOM 658 C C . PRO A 1 83 ? -10.156 27.859 29.016 1 95.44 83 PRO A C 1
ATOM 660 O O . PRO A 1 83 ? -10.305 29.047 28.734 1 95.44 83 PRO A O 1
ATOM 663 N N . THR A 1 84 ? -9.023 27.344 29.219 1 95.56 84 THR A N 1
ATOM 664 C CA . THR A 1 84 ? -7.832 28.172 29.359 1 95.56 84 THR A CA 1
ATOM 665 C C . THR A 1 84 ? -7.203 28.438 27.984 1 95.56 84 THR A C 1
ATOM 667 O O . THR A 1 84 ? -6.902 29.594 27.656 1 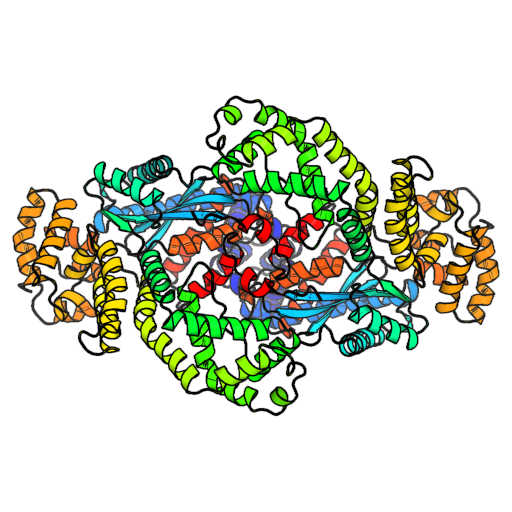95.56 84 THR A O 1
ATOM 670 N N . TYR A 1 85 ? -7.031 27.469 27.203 1 95.38 85 TYR A N 1
ATOM 671 C CA . TYR A 1 85 ? -6.191 27.578 26.016 1 95.38 85 TYR A CA 1
ATOM 672 C C . TYR A 1 85 ? -7.039 27.766 24.766 1 95.38 85 TYR A C 1
ATOM 674 O O . TYR A 1 85 ? -6.531 28.188 23.719 1 95.38 85 TYR A O 1
ATOM 682 N N . GLY A 1 86 ? -8.305 27.484 24.828 1 95.69 86 GLY A N 1
ATOM 683 C CA . GLY A 1 86 ? -9.141 27.5 23.625 1 95.69 86 GLY A CA 1
ATOM 684 C C . GLY A 1 86 ? -8.914 26.281 22.75 1 95.69 86 GLY A C 1
ATOM 685 O O . GLY A 1 86 ? -8.062 25.438 23.031 1 95.69 86 GLY A O 1
ATOM 686 N N . VAL A 1 87 ? -9.75 26.156 21.719 1 96.19 87 VAL A N 1
ATOM 687 C CA . VAL A 1 87 ? -9.734 24.969 20.875 1 96.19 87 VAL A CA 1
ATOM 688 C C . VAL A 1 87 ? -9.766 25.391 19.406 1 96.19 87 VAL A C 1
ATOM 690 O O . VAL A 1 87 ? -10.516 26.297 19.031 1 96.19 87 VAL A O 1
ATOM 693 N N . THR A 1 88 ? -8.875 24.797 18.641 1 95 88 THR A N 1
ATOM 694 C CA . THR A 1 88 ? -9 24.844 17.188 1 95 88 THR A CA 1
ATOM 695 C C . THR A 1 88 ? -9.594 23.547 16.656 1 95 88 THR A C 1
ATOM 697 O O . THR A 1 88 ? -9.094 22.469 16.969 1 95 88 THR A O 1
ATOM 700 N N . ILE A 1 89 ? -10.656 23.672 15.93 1 95.19 89 ILE A N 1
ATOM 701 C CA . ILE A 1 89 ? -11.211 22.516 15.227 1 95.19 89 ILE A CA 1
ATOM 702 C C . ILE A 1 89 ? -10.656 22.453 13.805 1 95.19 89 ILE A C 1
ATOM 704 O O . ILE A 1 89 ? -10.711 23.438 13.07 1 95.19 89 ILE A O 1
ATOM 708 N N . MET A 1 90 ? -10.117 21.375 13.523 1 92.12 90 MET A N 1
ATOM 709 C CA . MET A 1 90 ? -9.57 21.172 12.188 1 92.12 90 MET A CA 1
ATOM 710 C C . MET A 1 90 ? -10.359 20.109 11.43 1 92.12 90 MET A C 1
ATOM 712 O O . MET A 1 90 ? -10.766 19.094 12.008 1 92.12 90 MET A O 1
ATOM 716 N N . SER A 1 91 ? -10.562 20.359 10.219 1 89.25 91 SER A N 1
ATOM 717 C CA . SER A 1 91 ? -11.289 19.406 9.398 1 89.25 91 SER A CA 1
ATOM 718 C C . SER A 1 91 ? -10.672 19.281 8.008 1 89.25 91 SER A C 1
ATOM 720 O O . SER A 1 91 ? -10.242 20.281 7.426 1 89.25 91 SER A O 1
ATOM 722 N N . ASP A 1 92 ? -10.516 18.109 7.621 1 80.5 92 ASP A N 1
ATOM 723 C CA . ASP A 1 92 ? -10.039 17.781 6.277 1 80.5 92 ASP A CA 1
ATOM 724 C C . ASP A 1 92 ? -10.734 16.547 5.734 1 80.5 92 ASP A C 1
ATOM 726 O O . ASP A 1 92 ? -11.359 15.789 6.488 1 80.5 92 ASP A O 1
ATOM 730 N N . SER A 1 93 ? -10.727 16.484 4.48 1 77.69 93 SER A N 1
ATOM 731 C CA . SER A 1 93 ? -11.414 15.367 3.857 1 77.69 93 SER A CA 1
ATOM 732 C C . SER A 1 93 ? -10.445 14.469 3.098 1 77.69 93 SER A C 1
ATOM 734 O O . SER A 1 93 ? -9.367 14.914 2.691 1 77.69 93 SER A O 1
ATOM 736 N N . TRP A 1 94 ? -10.781 13.211 3.064 1 70.31 94 TRP A N 1
ATOM 737 C CA . TRP A 1 94 ? -10.023 12.219 2.309 1 70.31 94 TRP A CA 1
ATOM 738 C C . TRP A 1 94 ? -10.953 11.305 1.517 1 70.31 94 TRP A C 1
ATOM 740 O O . TRP A 1 94 ? -11.984 10.867 2.029 1 70.31 94 TRP A O 1
ATOM 750 N N . THR A 1 95 ? -10.555 11.125 0.31 1 66.5 95 THR A N 1
ATOM 751 C CA . THR A 1 95 ? -11.266 10.148 -0.511 1 66.5 95 THR A CA 1
ATOM 752 C C . THR A 1 95 ? -10.336 9 -0.9 1 66.5 95 THR A C 1
ATOM 754 O O . THR A 1 95 ? -9.289 9.219 -1.505 1 66.5 95 THR A O 1
ATOM 757 N N . GLY A 1 96 ? -10.609 7.84 -0.471 1 58.56 96 GLY A N 1
ATOM 758 C CA . GLY A 1 96 ? -9.797 6.66 -0.721 1 58.56 96 GLY A CA 1
ATOM 759 C C . GLY A 1 96 ? -10.008 6.07 -2.102 1 58.56 96 GLY A C 1
ATOM 760 O O . GLY A 1 96 ? -10.867 6.531 -2.855 1 58.56 96 GLY A O 1
ATOM 761 N N . PRO A 1 97 ? -9.133 5.023 -2.352 1 51.91 97 PRO A N 1
ATOM 762 C CA . PRO A 1 97 ? -9.242 4.355 -3.65 1 51.91 97 PRO A CA 1
ATOM 763 C C . PRO A 1 97 ? -10.609 3.727 -3.881 1 51.91 97 PRO A C 1
ATOM 765 O O . PRO A 1 97 ? -11.047 3.582 -5.027 1 51.91 97 PRO A O 1
ATOM 768 N N . SER A 1 98 ? -11.273 3.387 -2.738 1 52.12 98 SER A N 1
ATOM 769 C CA . SER A 1 98 ? -12.617 2.826 -2.848 1 52.12 98 SER A CA 1
ATOM 770 C C . SER A 1 98 ? -13.664 3.926 -2.99 1 52.12 98 SER A C 1
ATOM 772 O O . SER A 1 98 ? -14.867 3.656 -2.93 1 52.12 98 SER A O 1
ATOM 774 N N . ARG A 1 99 ? -13.195 5.219 -3.035 1 58.09 99 ARG A N 1
ATOM 775 C CA . ARG A 1 99 ? -14 6.422 -3.227 1 58.09 99 ARG A CA 1
ATOM 776 C C . ARG A 1 99 ? -14.812 6.738 -1.978 1 58.09 99 ARG A C 1
ATOM 778 O O . ARG A 1 99 ? -15.742 7.547 -2.025 1 58.09 99 ARG A O 1
ATOM 785 N N . MET A 1 100 ? -14.531 5.914 -1.031 1 68.06 100 MET A N 1
ATOM 786 C CA . MET A 1 100 ? -15.047 6.359 0.26 1 68.06 100 MET A CA 1
ATOM 787 C C . MET A 1 100 ? -14.43 7.699 0.655 1 68.06 100 MET A C 1
ATOM 789 O O . MET A 1 100 ? -13.219 7.891 0.529 1 68.06 100 MET A O 1
ATOM 793 N N . SER A 1 101 ? -15.359 8.562 0.904 1 75 101 SER A N 1
ATOM 794 C CA . SER A 1 101 ? -14.891 9.883 1.331 1 75 101 SER A CA 1
ATOM 795 C C . SER A 1 101 ? -15.164 10.109 2.814 1 75 101 SER A C 1
ATOM 797 O O . SER A 1 101 ? -16.25 9.805 3.303 1 75 101 SER A O 1
ATOM 799 N N . ILE A 1 102 ? -14.203 10.555 3.469 1 80 102 ILE A N 1
ATOM 800 C CA . ILE A 1 102 ? -14.305 10.75 4.91 1 80 102 ILE A CA 1
ATOM 801 C C . ILE A 1 102 ? -13.891 12.18 5.266 1 80 102 ILE A C 1
ATOM 803 O O . ILE A 1 102 ? -12.984 12.742 4.645 1 80 102 ILE A O 1
ATOM 807 N N . ILE A 1 103 ? -14.625 12.789 6.172 1 85.44 103 ILE A N 1
ATOM 808 C CA . ILE A 1 103 ? -14.195 14.039 6.781 1 85.44 103 ILE A CA 1
ATOM 809 C C . ILE A 1 103 ? -13.695 13.781 8.203 1 85.44 103 ILE A C 1
ATOM 811 O O . ILE A 1 103 ? -14.406 13.18 9.016 1 85.44 103 ILE A O 1
ATOM 815 N N . ASN A 1 104 ? -12.516 14.195 8.422 1 85.38 104 ASN A N 1
ATOM 816 C CA . ASN A 1 104 ? -11.93 14.055 9.75 1 85.38 104 ASN A CA 1
ATOM 817 C C . ASN A 1 104 ? -12.031 15.344 10.555 1 85.38 104 ASN A C 1
ATOM 819 O O . ASN A 1 104 ? -11.883 16.438 10 1 85.38 104 ASN A O 1
ATOM 823 N N . PHE A 1 105 ? -12.305 15.156 11.789 1 90.5 105 PHE A N 1
ATOM 824 C CA . PHE A 1 105 ? -12.289 16.281 12.727 1 90.5 105 PHE A CA 1
ATOM 825 C C . PHE A 1 105 ? -11.211 16.078 13.789 1 90.5 105 PHE A C 1
ATOM 827 O O . PHE A 1 105 ? -11.25 15.102 14.539 1 90.5 105 PHE A O 1
ATOM 834 N N . MET A 1 106 ? -10.328 16.969 13.758 1 90.81 106 MET A N 1
ATOM 835 C CA . MET A 1 106 ? -9.273 16.984 14.766 1 90.81 106 MET A CA 1
ATOM 836 C C . MET A 1 106 ? -9.43 18.203 15.688 1 90.81 106 MET A C 1
ATOM 838 O O . MET A 1 106 ? -9.969 19.219 15.281 1 90.81 106 MET A O 1
ATOM 842 N N . VAL A 1 107 ? -8.961 18.016 16.859 1 91.62 107 VAL A N 1
ATOM 843 C CA . VAL A 1 107 ? -9.016 19.094 17.844 1 91.62 107 VAL A CA 1
ATOM 844 C C . VAL A 1 107 ? -7.602 19.422 18.344 1 91.62 107 VAL A C 1
ATOM 846 O O . VAL A 1 107 ? -6.812 18.516 18.609 1 91.62 107 VAL A O 1
ATOM 849 N N . PHE A 1 108 ? -7.32 20.703 18.328 1 91.25 108 PHE A N 1
ATOM 850 C CA . PHE A 1 108 ? -6.027 21.172 18.812 1 91.25 108 PHE A CA 1
ATOM 851 C C . PHE A 1 108 ? -6.207 22.078 20.031 1 91.25 108 PHE A C 1
ATOM 853 O O . PHE A 1 108 ? -6.973 23.047 19.969 1 91.25 108 PHE A O 1
ATOM 860 N N . SER A 1 109 ? -5.52 21.734 21.109 1 92.31 109 SER A N 1
ATOM 861 C CA . SER A 1 109 ? -5.52 22.531 22.328 1 92.31 109 SER A CA 1
ATOM 862 C C . SER A 1 109 ? -4.273 22.281 23.172 1 92.31 109 SER A C 1
ATOM 864 O O . SER A 1 109 ? -3.859 21.125 23.328 1 92.31 109 SER A O 1
ATOM 866 N N . ASN A 1 110 ? -3.713 23.312 23.594 1 90 110 ASN A N 1
ATOM 867 C CA . ASN A 1 110 ? -2.58 23.219 24.516 1 90 110 ASN A CA 1
ATOM 868 C C . ASN A 1 110 ? -1.448 22.375 23.922 1 90 110 ASN A C 1
ATOM 870 O O . ASN A 1 110 ? -0.943 21.469 24.578 1 90 110 ASN A O 1
ATOM 874 N N . GLY A 1 111 ? -1.224 22.641 22.625 1 82 111 GLY A N 1
ATOM 875 C CA . GLY A 1 111 ? -0.078 22.016 21.984 1 82 111 GLY A CA 1
ATOM 876 C C . GLY A 1 111 ? -0.319 20.578 21.609 1 82 111 GLY A C 1
ATOM 877 O O . GLY A 1 111 ? 0.602 19.875 21.172 1 82 111 GLY A O 1
ATOM 878 N N . ARG A 1 112 ? -1.538 20.125 21.812 1 83.31 112 ARG A N 1
ATOM 879 C CA . ARG A 1 112 ? -1.861 18.734 21.5 1 83.31 112 ARG A CA 1
ATOM 880 C C . ARG A 1 112 ? -2.957 18.656 20.453 1 83.31 112 ARG A C 1
ATOM 882 O O . ARG A 1 112 ? -3.922 19.422 20.484 1 83.31 112 ARG A O 1
ATOM 889 N N . MET A 1 113 ? -2.672 17.766 19.531 1 86.44 113 MET A N 1
ATOM 890 C CA . MET A 1 113 ? -3.682 17.469 18.516 1 86.44 113 MET A CA 1
ATOM 891 C C . MET A 1 113 ? -4.23 16.062 18.688 1 86.44 113 MET A C 1
ATOM 893 O O . MET A 1 113 ? -3.465 15.109 18.844 1 86.44 113 MET A O 1
ATOM 897 N N . TYR A 1 114 ? -5.43 15.914 18.797 1 87.12 114 TYR A N 1
ATOM 898 C CA . TYR A 1 114 ? -5.969 14.562 18.922 1 87.12 114 TYR A CA 1
ATOM 899 C C . TYR A 1 114 ? -7.152 14.359 17.984 1 87.12 114 TYR A C 1
ATOM 901 O O . TYR A 1 114 ? -7.766 15.328 17.531 1 87.12 114 TYR A O 1
ATOM 909 N N . PHE A 1 115 ? -7.422 13.156 17.625 1 88.94 115 PHE A N 1
ATOM 910 C CA . PHE A 1 115 ? -8.508 12.75 16.734 1 88.94 115 PHE A CA 1
ATOM 911 C C . PHE A 1 115 ? -9.836 12.742 17.484 1 88.94 115 PHE A C 1
ATOM 913 O O . PHE A 1 115 ? -9.992 12.031 18.484 1 88.94 115 PHE A O 1
ATOM 920 N N . HIS A 1 116 ? -10.727 13.57 17.016 1 91.44 116 HIS A N 1
ATOM 921 C CA . HIS A 1 116 ? -12.023 13.68 17.688 1 91.44 116 HIS A CA 1
ATOM 922 C C . HIS A 1 116 ? -13.031 12.711 17.078 1 91.44 116 HIS A C 1
ATOM 924 O O . HIS A 1 116 ? -13.562 11.844 17.766 1 91.44 116 HIS A O 1
ATOM 930 N N . LYS A 1 117 ? -13.211 12.812 15.789 1 89.81 117 LYS A N 1
ATOM 931 C CA . LYS A 1 117 ? -14.094 11.867 15.109 1 89.81 117 LYS A CA 1
ATOM 932 C C . LYS A 1 117 ? -14.008 12.031 13.594 1 89.81 117 LYS A C 1
ATOM 934 O O . LYS A 1 117 ? -13.375 12.961 13.102 1 89.81 117 LYS A O 1
ATOM 939 N N . SER A 1 118 ? -14.531 11.109 12.883 1 87.69 118 SER A N 1
ATOM 940 C CA . SER A 1 118 ? -14.688 11.18 11.43 1 87.69 118 SER A CA 1
ATOM 941 C C . SER A 1 118 ? -16.125 10.883 11.016 1 87.69 118 SER A C 1
ATOM 943 O O . SER A 1 118 ? -16.891 10.305 11.789 1 87.69 118 SER A O 1
ATOM 945 N N . VAL A 1 119 ? -16.469 11.391 9.906 1 88.62 119 VAL A N 1
ATOM 946 C CA . VAL A 1 119 ? -17.812 11.125 9.398 1 88.62 119 VAL A CA 1
ATOM 947 C C . VAL A 1 119 ? -17.719 10.625 7.953 1 88.62 119 VAL A C 1
ATOM 949 O O . VAL A 1 119 ? -16.812 11.008 7.215 1 88.62 119 VAL A O 1
ATOM 952 N N . ASN A 1 120 ? -18.625 9.727 7.629 1 83.88 120 ASN A N 1
ATOM 953 C CA . ASN A 1 120 ? -18.734 9.258 6.25 1 83.88 120 ASN A CA 1
ATOM 954 C C . ASN A 1 120 ? -19.375 10.312 5.352 1 83.88 120 ASN A C 1
ATOM 956 O O . ASN A 1 120 ? -20.547 10.625 5.492 1 83.88 120 ASN A O 1
ATOM 960 N N . ALA A 1 121 ? -18.562 10.875 4.539 1 85.44 121 ALA A N 1
ATOM 961 C CA . ALA A 1 121 ? -19.031 11.938 3.656 1 85.44 121 ALA A CA 1
ATOM 962 C C . ALA A 1 121 ? -19.156 11.438 2.219 1 85.44 121 ALA A C 1
ATOM 964 O O . ALA A 1 121 ? -19.156 12.234 1.278 1 85.44 121 ALA A O 1
ATOM 965 N N . THR A 1 122 ? -19.188 10.148 2.098 1 76.56 122 THR A N 1
ATOM 966 C CA . THR A 1 122 ? -19.297 9.578 0.76 1 76.56 122 THR A CA 1
ATOM 967 C C . THR A 1 122 ? -20.5 10.148 0.017 1 76.56 122 THR A C 1
ATOM 969 O O . THR A 1 122 ? -21.625 10.086 0.506 1 76.56 122 THR A O 1
ATOM 972 N N . GLY A 1 123 ? -20.344 10.781 -1.108 1 75.31 123 GLY A N 1
ATOM 973 C CA . GLY A 1 123 ? -21.391 11.367 -1.927 1 75.31 123 GLY A CA 1
ATOM 974 C C . GLY A 1 123 ? -21.812 12.75 -1.468 1 75.31 123 GLY A C 1
ATOM 975 O O . GLY A 1 123 ? -22.641 13.391 -2.1 1 75.31 123 GLY A O 1
ATOM 976 N N . HIS A 1 124 ? -21.203 13.242 -0.374 1 81.69 124 HIS A N 1
ATOM 977 C CA . HIS A 1 124 ? -21.641 14.516 0.186 1 81.69 124 HIS A CA 1
ATOM 978 C C . HIS A 1 124 ? -20.469 15.477 0.33 1 81.69 124 HIS A C 1
ATOM 980 O O . HIS A 1 124 ? -20.578 16.516 0.987 1 81.69 124 HIS A O 1
ATOM 986 N N . MET A 1 125 ? -19.406 15.219 -0.259 1 77.12 125 MET A N 1
ATOM 987 C CA . MET A 1 125 ? -18.188 15.992 -0.036 1 77.12 125 MET A CA 1
ATOM 988 C C . MET A 1 125 ? -18.328 17.406 -0.601 1 77.12 125 MET A C 1
ATOM 990 O O . MET A 1 125 ? -17.766 18.344 -0.052 1 77.12 125 MET A O 1
ATOM 994 N N . GLN A 1 126 ? -19.078 17.516 -1.62 1 77.69 126 GLN A N 1
ATOM 995 C CA . GLN A 1 126 ? -19.203 18.812 -2.271 1 77.69 126 GLN A CA 1
ATOM 996 C C . GLN A 1 126 ? -20.391 19.594 -1.712 1 77.69 126 GLN A C 1
ATOM 998 O O . GLN A 1 126 ? -20.625 20.734 -2.102 1 77.69 126 GLN A O 1
ATOM 1003 N N . ASN A 1 127 ? -21.016 18.984 -0.823 1 85.19 127 ASN A N 1
ATOM 1004 C CA . ASN A 1 127 ? -22.172 19.609 -0.198 1 85.19 127 ASN A CA 1
ATOM 1005 C C . ASN A 1 127 ? -21.781 20.469 1.003 1 85.19 127 ASN A C 1
ATOM 1007 O O . ASN A 1 127 ? -21.562 19.938 2.098 1 85.19 127 ASN A O 1
ATOM 1011 N N . SER A 1 128 ? -21.844 21.812 0.784 1 90.88 128 SER A N 1
ATOM 1012 C CA . SER A 1 128 ? -21.422 22.734 1.837 1 90.88 128 SER A CA 1
ATOM 1013 C C . SER A 1 128 ? -22.328 22.641 3.055 1 90.88 128 SER A C 1
ATOM 1015 O O . SER A 1 128 ? -21.891 22.844 4.188 1 90.88 128 SER A O 1
ATOM 1017 N N . GLN A 1 129 ? -23.578 22.312 2.818 1 93.25 129 GLN A N 1
ATOM 1018 C CA . GLN A 1 129 ? -24.516 22.188 3.932 1 93.25 129 GLN A CA 1
ATOM 1019 C C . GLN A 1 129 ? -24.172 20.984 4.805 1 93.25 129 GLN A C 1
ATOM 1021 O O . GLN A 1 129 ? -24.281 21.062 6.031 1 93.25 129 GLN A O 1
ATOM 1026 N N . PHE A 1 130 ? -23.828 19.984 4.129 1 93.06 130 PHE A N 1
ATOM 1027 C CA . PHE A 1 130 ? -23.406 18.781 4.852 1 93.06 130 PHE A CA 1
ATOM 1028 C C . PHE A 1 130 ? -22.203 19.078 5.727 1 93.06 130 PHE A C 1
ATOM 1030 O O . PHE A 1 130 ? -22.172 18.703 6.898 1 93.06 130 PHE A O 1
ATOM 1037 N N . VAL A 1 131 ? -21.25 19.75 5.176 1 93.38 131 VAL A N 1
ATOM 1038 C CA . VAL A 1 131 ? -20.047 20.125 5.902 1 93.38 131 VAL A CA 1
ATOM 1039 C C . VAL A 1 131 ? -20.391 21.047 7.062 1 93.38 131 VAL A C 1
ATOM 1041 O O . VAL A 1 131 ? -19.922 20.859 8.188 1 93.38 131 VAL A O 1
ATOM 1044 N N . PHE A 1 132 ? -21.266 22.016 6.762 1 96.12 132 PHE A N 1
ATOM 1045 C CA . PHE A 1 132 ? -21.734 22.969 7.758 1 96.12 132 PHE A CA 1
ATOM 1046 C C . PHE A 1 132 ? -22.328 22.25 8.961 1 96.12 132 PHE A C 1
ATOM 1048 O O . PHE A 1 132 ? -21.953 22.516 10.102 1 96.12 132 PHE A O 1
ATOM 1055 N N . GLU A 1 133 ? -23.172 21.297 8.703 1 96.31 133 GLU A N 1
ATOM 1056 C CA . GLU A 1 133 ? -23.906 20.609 9.766 1 96.31 133 GLU A CA 1
ATOM 1057 C C . GLU A 1 133 ? -22.953 19.797 10.648 1 96.31 133 GLU A C 1
ATOM 1059 O O . GLU A 1 133 ? -23.109 19.766 11.867 1 96.31 133 GLU A O 1
ATOM 1064 N N . HIS A 1 134 ? -22.047 19.234 10.047 1 95.38 134 HIS A N 1
ATOM 1065 C CA . HIS A 1 134 ? -21.172 18.344 10.82 1 95.38 134 HIS A CA 1
ATOM 1066 C C . HIS A 1 134 ? -20.141 19.156 11.609 1 95.38 134 HIS A C 1
ATOM 1068 O O . HIS A 1 134 ? -19.766 18.766 12.711 1 95.38 134 HIS A O 1
ATOM 1074 N N . ILE A 1 135 ? -19.641 20.25 11.047 1 95.81 135 ILE A N 1
ATOM 1075 C CA . ILE A 1 135 ? -18.75 21.094 11.828 1 95.81 135 ILE A CA 1
ATOM 1076 C C . ILE A 1 135 ? -19.531 21.703 12.992 1 95.81 135 ILE A C 1
ATOM 1078 O O . ILE A 1 135 ? -19 21.797 14.109 1 95.81 135 ILE A O 1
ATOM 1082 N N . LYS A 1 136 ? -20.719 22.094 12.68 1 97.38 136 LYS A N 1
ATOM 1083 C CA . LYS A 1 136 ? -21.562 22.656 13.734 1 97.38 136 LYS A CA 1
ATOM 1084 C C . LYS A 1 136 ? -21.766 21.672 14.867 1 97.38 136 LYS A C 1
ATOM 1086 O O . LYS A 1 136 ? -21.703 22.031 16.047 1 97.38 136 LYS A O 1
ATOM 1091 N N . GLU A 1 137 ? -22.016 20.469 14.445 1 96.81 137 GLU A N 1
ATOM 1092 C CA . GLU A 1 137 ? -22.172 19.406 15.445 1 96.81 137 GLU A CA 1
ATOM 1093 C C . GLU A 1 137 ? -20.922 19.297 16.328 1 96.81 137 GLU A C 1
ATOM 1095 O O . GLU A 1 137 ? -21.047 19.156 17.547 1 96.81 137 GLU A O 1
ATOM 1100 N N . VAL A 1 138 ? -19.797 19.375 15.758 1 96.5 138 VAL A N 1
ATOM 1101 C CA . VAL A 1 138 ? -18.547 19.266 16.5 1 96.5 138 VAL A CA 1
ATOM 1102 C C . VAL A 1 138 ? -18.391 20.484 17.422 1 96.5 138 VAL A C 1
ATOM 1104 O O . VAL A 1 138 ? -17.969 20.344 18.578 1 96.5 138 VAL A O 1
ATOM 1107 N N . ILE A 1 139 ? -18.719 21.672 16.969 1 97.5 139 ILE A N 1
ATOM 1108 C CA . ILE A 1 139 ? -18.672 22.891 17.781 1 97.5 139 ILE A CA 1
ATOM 1109 C C . ILE A 1 139 ? -19.547 22.703 19.016 1 97.5 139 ILE A C 1
ATOM 1111 O O . ILE A 1 139 ? -19.141 23.047 20.141 1 97.5 139 ILE A O 1
ATOM 1115 N N . GLU A 1 140 ? -20.672 22.109 18.797 1 96.81 140 GLU A N 1
ATOM 1116 C CA . GLU A 1 140 ? -21.609 21.906 19.891 1 96.81 140 GLU A CA 1
ATOM 1117 C C . GLU A 1 140 ? -21.094 20.844 20.859 1 96.81 140 GLU A C 1
ATOM 1119 O O . GLU A 1 140 ? -21.266 20.969 22.078 1 96.81 140 GLU A O 1
ATOM 1124 N N . GLU A 1 141 ? -20.516 19.844 20.312 1 95.12 141 GLU A N 1
ATOM 1125 C CA . GLU A 1 141 ? -19.938 18.797 21.156 1 95.12 141 GLU A CA 1
ATOM 1126 C C . GLU A 1 141 ? -18.828 19.344 22.047 1 95.12 141 GLU A C 1
ATOM 1128 O O . GLU A 1 141 ? -18.719 18.953 23.203 1 95.12 141 GLU A O 1
ATOM 1133 N N . ILE A 1 142 ? -18.016 20.172 21.516 1 95.94 142 ILE A N 1
ATOM 1134 C CA . ILE A 1 142 ? -16.875 20.734 22.234 1 95.94 142 ILE A CA 1
ATOM 1135 C C . ILE A 1 142 ? -17.359 21.844 23.172 1 95.94 142 ILE A C 1
ATOM 1137 O O . ILE A 1 142 ? -16.812 22.031 24.266 1 95.94 142 ILE A O 1
ATOM 1141 N N . GLY A 1 143 ? -18.438 22.484 22.828 1 96.31 143 GLY A N 1
ATOM 1142 C CA . GLY A 1 143 ? -18.859 23.719 23.469 1 96.31 143 GLY A CA 1
ATOM 1143 C C . GLY A 1 143 ? -18.375 24.969 22.734 1 96.31 143 GLY A C 1
ATOM 1144 O O . GLY A 1 143 ? -17.172 25.219 22.672 1 96.31 143 GLY A O 1
ATOM 1145 N N . GLN A 1 144 ? -19.297 25.719 22.219 1 95.94 144 GLN A N 1
ATOM 1146 C CA . GLN A 1 144 ? -18.953 26.859 21.375 1 95.94 144 GLN A CA 1
ATOM 1147 C C . GLN A 1 144 ? -18.078 27.859 22.109 1 95.94 144 GLN A C 1
ATOM 1149 O O . GLN A 1 144 ? -17.25 28.531 21.5 1 95.94 144 GLN A O 1
ATOM 1154 N N . GLN A 1 145 ? -18.172 27.906 23.406 1 95 145 GLN A N 1
ATOM 1155 C CA . GLN A 1 145 ? -17.422 28.875 24.188 1 95 145 GLN A CA 1
ATOM 1156 C C . GLN A 1 145 ? -15.938 28.562 24.188 1 95 145 GLN A C 1
ATOM 1158 O O . GLN A 1 145 ? -15.109 29.422 24.484 1 95 145 GLN A O 1
ATOM 1163 N N . HIS A 1 146 ? -15.633 27.328 23.906 1 97 146 HIS A N 1
ATOM 1164 C CA . HIS A 1 146 ? -14.234 26.906 23.938 1 97 146 HIS A CA 1
ATOM 1165 C C . HIS A 1 146 ? -13.586 27.047 22.562 1 97 146 HIS A C 1
ATOM 1167 O O . HIS A 1 146 ? -12.352 27.078 22.469 1 97 146 HIS A O 1
ATOM 1173 N N . VAL A 1 147 ? -14.375 27.094 21.5 1 97.75 147 VAL A N 1
ATOM 1174 C CA . VAL A 1 147 ? -13.852 27.094 20.141 1 97.75 147 VAL A CA 1
ATOM 1175 C C . VAL A 1 147 ? -13.414 28.5 19.766 1 97.75 147 VAL A C 1
ATOM 1177 O O . VAL A 1 147 ? -14.211 29.438 19.812 1 97.75 147 VAL A O 1
ATOM 1180 N N . VAL A 1 148 ? -12.18 28.609 19.391 1 96.75 148 VAL A N 1
ATOM 1181 C CA . VAL A 1 148 ? -11.602 29.906 19.031 1 96.75 148 VAL A CA 1
ATOM 1182 C C . VAL A 1 148 ? -11.5 30.016 17.516 1 96.75 148 VAL A C 1
ATOM 1184 O O . VAL A 1 148 ? -11.727 31.078 16.938 1 96.75 148 VAL A O 1
ATOM 1187 N N . GLN A 1 149 ? -11.195 28.844 16.969 1 95.69 149 GLN A N 1
ATOM 1188 C CA . GLN A 1 149 ? -10.82 28.906 15.555 1 95.69 149 GLN A CA 1
ATOM 1189 C C . GLN A 1 149 ? -11.203 27.609 14.836 1 95.69 149 GLN A C 1
ATOM 1191 O O . GLN A 1 149 ? -11.258 26.547 15.453 1 95.69 149 GLN A O 1
ATOM 1196 N N . LEU A 1 150 ? -11.531 27.75 13.531 1 95.69 150 LEU A N 1
ATOM 1197 C CA . LEU A 1 150 ? -11.695 26.641 12.602 1 95.69 150 LEU A CA 1
ATOM 1198 C C . LEU A 1 150 ? -10.617 26.672 11.523 1 95.69 150 LEU A C 1
ATOM 1200 O O . LEU A 1 150 ? -10.336 27.734 10.953 1 95.69 150 LEU A O 1
ATOM 1204 N N . VAL A 1 151 ? -9.945 25.578 11.336 1 92.88 151 VAL A N 1
ATOM 1205 C CA . VAL A 1 151 ? -8.984 25.453 10.242 1 92.88 151 VAL A CA 1
ATOM 1206 C C . VAL A 1 151 ? -9.406 24.312 9.32 1 92.88 151 VAL A C 1
ATOM 1208 O O . VAL A 1 151 ? -9.523 23.156 9.75 1 92.88 151 VAL A O 1
ATOM 1211 N N . THR A 1 152 ? -9.672 24.562 8.117 1 90.19 152 THR A N 1
ATOM 1212 C CA . THR A 1 152 ? -10.148 23.531 7.199 1 90.19 152 THR A CA 1
ATOM 1213 C C . THR A 1 152 ? -9.383 23.594 5.883 1 90.19 152 THR A C 1
ATOM 1215 O O . THR A 1 152 ? -8.578 24.5 5.664 1 90.19 152 THR A O 1
ATOM 1218 N N . ASP A 1 153 ? -9.688 22.641 5.098 1 80.88 153 ASP A N 1
ATOM 1219 C CA . ASP A 1 153 ? -9.203 22.656 3.723 1 80.88 153 ASP A CA 1
ATOM 1220 C C . ASP A 1 153 ? -9.703 23.891 2.979 1 80.88 153 ASP A C 1
ATOM 1222 O O . ASP A 1 153 ? -10.672 24.531 3.4 1 80.88 153 ASP A O 1
ATOM 1226 N N . ASN A 1 154 ? -9.016 24.25 1.953 1 79.44 154 ASN A N 1
ATOM 1227 C CA . ASN A 1 154 ? -9.305 25.5 1.249 1 79.44 154 ASN A CA 1
ATOM 1228 C C . ASN A 1 154 ? -10.367 25.312 0.174 1 79.44 154 ASN A C 1
ATOM 1230 O O . ASN A 1 154 ? -10.648 26.219 -0.604 1 79.44 154 ASN A O 1
ATOM 1234 N N . GLY A 1 155 ? -10.984 24.203 0.164 1 82.31 155 GLY A N 1
ATOM 1235 C CA . GLY A 1 155 ? -12.016 23.953 -0.83 1 82.31 155 GLY A CA 1
ATOM 1236 C C . GLY A 1 155 ? -13.203 24.891 -0.693 1 82.31 155 GLY A C 1
ATOM 1237 O O . GLY A 1 155 ? -13.5 25.359 0.404 1 82.31 155 GLY A O 1
ATOM 1238 N N . SER A 1 156 ? -13.891 25.125 -1.783 1 86.25 156 SER A N 1
ATOM 1239 C CA . SER A 1 156 ? -15.008 26.078 -1.808 1 86.25 156 SER A CA 1
ATOM 1240 C C . SER A 1 156 ? -16.125 25.625 -0.869 1 86.25 156 SER A C 1
ATOM 1242 O O . SER A 1 156 ? -16.766 26.469 -0.233 1 86.25 156 SER A O 1
ATOM 1244 N N . ASN A 1 157 ? -16.281 24.344 -0.756 1 87.69 157 ASN A N 1
ATOM 1245 C CA . ASN A 1 157 ? -17.328 23.828 0.115 1 87.69 157 ASN A CA 1
ATOM 1246 C C . ASN A 1 157 ? -17.031 24.109 1.584 1 87.69 157 ASN A C 1
ATOM 1248 O O . ASN A 1 157 ? -17.922 24.484 2.346 1 87.69 157 ASN A O 1
ATOM 1252 N N . PHE A 1 158 ? -15.836 23.969 1.959 1 90 158 PHE A N 1
ATOM 1253 C CA . PHE A 1 158 ? -15.43 24.25 3.334 1 90 158 PHE A CA 1
ATOM 1254 C C . PHE A 1 158 ? -15.5 25.75 3.623 1 90 158 PHE A C 1
ATOM 1256 O O . PHE A 1 158 ? -15.953 26.156 4.691 1 90 158 PHE A O 1
ATOM 1263 N N . LYS A 1 159 ? -15.047 26.5 2.637 1 90.31 159 LYS A N 1
ATOM 1264 C CA . LYS A 1 159 ? -15.062 27.953 2.803 1 90.31 159 LYS A CA 1
ATOM 1265 C C . LYS A 1 159 ? -16.484 28.453 3.041 1 90.31 159 LYS A C 1
ATOM 1267 O O . LYS A 1 159 ? -16.734 29.203 3.992 1 90.31 159 LYS A O 1
ATOM 1272 N N . LYS A 1 160 ? -17.328 28.016 2.193 1 94 160 LYS A N 1
ATOM 1273 C CA . LYS A 1 160 ? -18.719 28.438 2.332 1 94 160 LYS A CA 1
ATOM 1274 C C . LYS A 1 160 ? -19.297 27.984 3.666 1 94 160 LYS A C 1
ATOM 1276 O O . LYS A 1 160 ? -19.953 28.766 4.367 1 94 160 LYS A O 1
ATOM 1281 N N . ALA A 1 161 ? -19.094 26.766 4.016 1 95 161 ALA A N 1
ATOM 1282 C CA . ALA A 1 161 ? -19.594 26.219 5.27 1 95 161 ALA A CA 1
ATOM 1283 C C . ALA A 1 161 ? -19.062 27 6.469 1 95 161 ALA A C 1
ATOM 1285 O O . ALA A 1 161 ? -19.812 27.328 7.387 1 95 161 ALA A O 1
ATOM 1286 N N . CYS A 1 162 ? -17.828 27.328 6.445 1 94.31 162 CYS A N 1
ATOM 1287 C CA . CYS A 1 162 ? -17.203 27.984 7.586 1 94.31 162 CYS A CA 1
ATOM 1288 C C . CYS A 1 162 ? -17.641 29.438 7.691 1 94.31 162 CYS A C 1
ATOM 1290 O O . CYS A 1 162 ? -17.781 29.969 8.789 1 94.31 162 CYS A O 1
ATOM 1292 N N . LEU A 1 163 ? -17.844 30.078 6.562 1 93.81 163 LEU A N 1
ATOM 1293 C CA . LEU A 1 163 ? -18.359 31.438 6.594 1 93.81 163 LEU A CA 1
ATOM 1294 C C . LEU A 1 163 ? -19.75 31.484 7.199 1 93.81 163 LEU A C 1
ATOM 1296 O O . LEU A 1 163 ? -20.062 32.375 7.984 1 93.81 163 LEU A O 1
ATOM 1300 N N . ASP A 1 164 ? -20.531 30.516 6.852 1 96.25 164 ASP A N 1
ATOM 1301 C CA . ASP A 1 164 ? -21.844 30.406 7.449 1 96.25 164 ASP A CA 1
ATOM 1302 C C . ASP A 1 164 ? -21.75 30.141 8.953 1 96.25 164 ASP A C 1
ATOM 1304 O O . ASP A 1 164 ? -22.547 30.672 9.734 1 96.25 164 ASP A O 1
ATOM 1308 N N . LEU A 1 165 ? -20.859 29.359 9.328 1 96.69 165 LEU A N 1
ATOM 1309 C CA . LEU A 1 165 ? -20.672 29.031 10.734 1 96.69 165 LEU A CA 1
ATOM 1310 C C . LEU A 1 165 ? -20.234 30.25 11.539 1 96.69 165 LEU A C 1
ATOM 1312 O O . LEU A 1 165 ? -20.688 30.453 12.664 1 96.69 165 LEU A O 1
ATOM 1316 N N . VAL A 1 166 ? -19.359 31.031 10.969 1 95.38 166 VAL A N 1
ATOM 1317 C CA . VAL A 1 166 ? -18.875 32.219 11.633 1 95.38 166 VAL A CA 1
ATOM 1318 C C . VAL A 1 166 ? -20.031 33.219 11.812 1 95.38 166 VAL A C 1
ATOM 1320 O O . VAL A 1 166 ? -20.062 33.969 12.797 1 95.38 166 VAL A O 1
ATOM 1323 N N . ALA A 1 167 ? -20.938 33.188 10.898 1 95.5 167 ALA A N 1
ATOM 1324 C CA . ALA A 1 167 ? -22.125 34.031 11.039 1 95.5 167 ALA A CA 1
ATOM 1325 C C . ALA A 1 167 ? -22.984 33.562 12.219 1 95.5 167 ALA A C 1
ATOM 1327 O O . ALA A 1 167 ? -23.531 34.375 12.961 1 95.5 167 ALA A O 1
ATOM 1328 N N . ASP A 1 168 ? -23.047 32.25 12.398 1 96.25 168 ASP A N 1
ATOM 1329 C CA . ASP A 1 168 ? -23.812 31.672 13.492 1 96.25 168 ASP A CA 1
ATOM 1330 C C . ASP A 1 168 ? -23.094 31.844 14.828 1 96.25 168 ASP A C 1
ATOM 1332 O O . ASP A 1 168 ? -23.719 31.969 15.875 1 96.25 168 ASP A O 1
ATOM 1336 N N . PHE A 1 169 ? -21.797 31.734 14.75 1 97.06 169 PHE A N 1
ATOM 1337 C CA . PHE A 1 169 ? -20.922 31.891 15.914 1 97.06 169 PHE A CA 1
ATOM 1338 C C . PHE A 1 169 ? -19.875 32.969 15.688 1 97.06 169 PHE A C 1
ATOM 1340 O O . PHE A 1 169 ? -18.703 32.656 15.477 1 97.06 169 PHE A O 1
ATOM 1347 N N . PRO A 1 170 ? -20.203 34.156 15.914 1 94.81 170 PRO A N 1
ATOM 1348 C CA . PRO A 1 170 ? -19.359 35.281 15.516 1 94.81 170 PRO A CA 1
ATOM 1349 C C . PRO A 1 170 ? -18.031 35.344 16.281 1 94.81 170 PRO A C 1
ATOM 1351 O O . PRO A 1 170 ? -17.078 35.969 15.828 1 94.81 170 PRO A O 1
ATOM 1354 N N . HIS A 1 171 ? -17.984 34.719 17.422 1 95.62 171 HIS A N 1
ATOM 1355 C CA . HIS A 1 171 ? -16.75 34.75 18.188 1 95.62 171 HIS A CA 1
ATOM 1356 C C . HIS A 1 171 ? -15.719 33.781 17.625 1 95.62 171 HIS A C 1
ATOM 1358 O O . HIS A 1 171 ? -14.539 33.844 17.984 1 95.62 171 HIS A O 1
ATOM 1364 N N . ILE A 1 172 ? -16.141 32.844 16.766 1 97.06 172 ILE A N 1
ATOM 1365 C CA . ILE A 1 172 ? -15.266 31.859 16.156 1 97.06 172 ILE A CA 1
ATOM 1366 C C . ILE A 1 172 ? -14.68 32.438 14.867 1 97.06 172 ILE A C 1
ATOM 1368 O O . ILE A 1 172 ? -15.375 33.094 14.102 1 97.06 172 ILE A O 1
ATOM 1372 N N . THR A 1 173 ? -13.414 32.188 14.672 1 96.56 173 THR A N 1
ATOM 1373 C CA . THR A 1 173 ? -12.75 32.656 13.453 1 96.56 173 THR A CA 1
ATOM 1374 C C . THR A 1 173 ? -12.391 31.484 12.555 1 96.56 173 THR A C 1
ATOM 1376 O O . THR A 1 173 ? -11.969 30.422 13.039 1 96.56 173 THR A O 1
ATOM 1379 N N . TRP A 1 174 ? -12.609 31.594 11.289 1 95.25 174 TRP A N 1
ATOM 1380 C CA . TRP A 1 174 ? -12.18 30.578 10.328 1 95.25 174 TRP A CA 1
ATOM 1381 C C . TRP A 1 174 ? -10.883 31 9.641 1 95.25 174 TRP A C 1
ATOM 1383 O O . TRP A 1 174 ? -10.703 32.156 9.297 1 95.25 174 TRP A O 1
ATOM 1393 N N . GLN A 1 175 ? -10.008 30.125 9.523 1 92.69 175 GLN A N 1
ATOM 1394 C CA . GLN A 1 175 ? -8.75 30.312 8.812 1 92.69 175 GLN A CA 1
ATOM 1395 C C . GLN A 1 175 ? -8.516 29.188 7.805 1 92.69 175 GLN A C 1
ATOM 1397 O O . GLN A 1 175 ? -8.648 28 8.141 1 92.69 175 GLN A O 1
ATOM 1402 N N . PRO A 1 176 ? -8.211 29.531 6.57 1 91 176 PRO A N 1
ATOM 1403 C CA . PRO A 1 176 ? -7.777 28.469 5.648 1 91 176 PRO A CA 1
ATOM 1404 C C . PRO A 1 176 ? -6.469 27.812 6.078 1 91 176 PRO A C 1
ATOM 1406 O O . PRO A 1 176 ? -5.613 28.469 6.684 1 91 176 PRO A O 1
ATOM 1409 N N . CYS A 1 177 ? -6.316 26.578 5.812 1 89.25 177 CYS A N 1
ATOM 1410 C CA . CYS A 1 177 ? -5.098 25.859 6.172 1 89.25 177 CYS A CA 1
ATOM 1411 C C . CYS A 1 177 ? -3.869 26.531 5.57 1 89.25 177 CYS A C 1
ATOM 1413 O O . CYS A 1 177 ? -3.799 26.719 4.355 1 89.25 177 CYS A O 1
ATOM 1415 N N . ALA A 1 178 ? -2.924 26.859 6.375 1 89.75 178 ALA A N 1
ATOM 1416 C CA . ALA A 1 178 ? -1.724 27.562 5.922 1 89.75 178 ALA A CA 1
ATOM 1417 C C . ALA A 1 178 ? -0.89 26.672 4.996 1 89.75 178 ALA A C 1
ATOM 1419 O O . ALA A 1 178 ? -0.339 27.156 4 1 89.75 178 ALA A O 1
ATOM 1420 N N . ASP A 1 179 ? -0.781 25.438 5.332 1 84.12 179 ASP A N 1
ATOM 1421 C CA . ASP A 1 179 ? -0.025 24.484 4.516 1 84.12 179 ASP A CA 1
ATOM 1422 C C . ASP A 1 179 ? -0.558 24.453 3.086 1 84.12 179 ASP A C 1
ATOM 1424 O O . ASP A 1 179 ? 0.215 24.531 2.129 1 84.12 179 ASP A O 1
ATOM 1428 N N . HIS A 1 180 ? -1.852 24.344 2.938 1 83.5 180 HIS A N 1
ATOM 1429 C CA . HIS A 1 180 ? -2.48 24.312 1.621 1 83.5 180 HIS A CA 1
ATOM 1430 C C . HIS A 1 180 ? -2.283 25.625 0.88 1 83.5 180 HIS A C 1
ATOM 1432 O O . HIS A 1 180 ? -2.084 25.641 -0.337 1 83.5 180 HIS A O 1
ATOM 1438 N N . THR A 1 181 ? -2.367 26.656 1.584 1 89.56 181 THR A N 1
ATOM 1439 C CA . THR A 1 181 ? -2.225 27.984 0.981 1 89.56 181 THR A CA 1
ATOM 1440 C C . THR A 1 181 ? -0.815 28.172 0.431 1 89.56 181 THR A C 1
ATOM 1442 O O . THR A 1 181 ? -0.641 28.688 -0.679 1 89.56 181 THR A O 1
ATOM 1445 N N . ILE A 1 182 ? 0.151 27.781 1.228 1 89.12 182 ILE A N 1
ATOM 1446 C CA . ILE A 1 182 ? 1.534 27.922 0.782 1 89.12 182 ILE A CA 1
ATOM 1447 C C . ILE A 1 182 ? 1.789 26.984 -0.396 1 89.12 182 ILE A C 1
ATOM 1449 O O . ILE A 1 182 ? 2.518 27.328 -1.328 1 89.12 182 ILE A O 1
ATOM 1453 N N . ASN A 1 183 ? 1.235 25.844 -0.315 1 85.5 183 ASN A N 1
ATOM 1454 C CA . ASN A 1 183 ? 1.354 24.922 -1.436 1 85.5 183 ASN A CA 1
ATOM 1455 C C . ASN A 1 183 ? 0.789 25.516 -2.721 1 85.5 183 ASN A C 1
ATOM 1457 O O . ASN A 1 183 ? 1.345 25.312 -3.803 1 85.5 183 ASN A O 1
ATOM 1461 N N . LEU A 1 184 ? -0.296 26.219 -2.619 1 86.62 184 LEU A N 1
ATOM 1462 C CA . LEU A 1 184 ? -0.887 26.891 -3.77 1 86.62 184 LEU A CA 1
ATOM 1463 C C . LEU A 1 184 ? 0.021 28.016 -4.27 1 86.62 184 LEU A C 1
ATOM 1465 O O . LEU A 1 184 ? 0.083 28.281 -5.473 1 86.62 184 LEU A O 1
ATOM 1469 N N . MET A 1 185 ? 0.707 28.656 -3.328 1 91.44 185 MET A N 1
ATOM 1470 C CA . MET A 1 185 ? 1.7 29.656 -3.691 1 91.44 185 MET A CA 1
ATOM 1471 C C . MET A 1 185 ? 2.783 29.062 -4.578 1 91.44 185 MET A C 1
ATOM 1473 O O . MET A 1 185 ? 3.131 29.625 -5.613 1 91.44 185 MET A O 1
ATOM 1477 N N . LEU A 1 186 ? 3.199 27.953 -4.18 1 89.56 186 LEU A N 1
ATOM 1478 C CA . LEU A 1 186 ? 4.258 27.266 -4.914 1 89.56 186 LEU A CA 1
ATOM 1479 C C . LEU A 1 186 ? 3.752 26.781 -6.27 1 89.56 186 LEU A C 1
ATOM 1481 O O . LEU A 1 186 ? 4.492 26.812 -7.258 1 89.56 186 LEU A O 1
ATOM 1485 N N . LYS A 1 187 ? 2.541 26.359 -6.324 1 88.06 187 LYS A N 1
ATOM 1486 C CA . LYS A 1 187 ? 1.93 25.953 -7.586 1 88.06 187 LYS A CA 1
ATOM 1487 C C . LYS A 1 187 ? 1.907 27.109 -8.578 1 88.06 187 LYS A C 1
ATOM 1489 O O . LYS A 1 187 ? 2.285 26.938 -9.742 1 88.06 187 LYS A O 1
ATOM 1494 N N . GLU A 1 188 ? 1.465 28.203 -8.117 1 91.75 188 GLU A N 1
ATOM 1495 C CA . GLU A 1 188 ? 1.374 29.391 -8.977 1 91.75 188 GLU A CA 1
ATOM 1496 C C . GLU A 1 188 ? 2.754 29.828 -9.453 1 91.75 188 GLU A C 1
ATOM 1498 O O . GLU A 1 188 ? 2.93 30.188 -10.625 1 91.75 188 GLU A O 1
ATOM 1503 N N . MET A 1 189 ? 3.695 29.859 -8.594 1 91.5 189 MET A N 1
ATOM 1504 C CA . MET A 1 189 ? 5.059 30.219 -8.969 1 91.5 189 MET A CA 1
ATOM 1505 C C . MET A 1 189 ? 5.633 29.219 -9.969 1 91.5 189 MET A C 1
ATOM 1507 O O . MET A 1 189 ? 6.391 29.594 -10.859 1 91.5 189 MET A O 1
ATOM 1511 N N . GLY A 1 190 ? 5.266 27.984 -9.758 1 90 190 GLY A N 1
ATOM 1512 C CA . GLY A 1 190 ? 5.734 26.938 -10.648 1 90 190 GLY A CA 1
ATOM 1513 C C . GLY A 1 190 ? 5.27 27.109 -12.078 1 90 190 GLY A C 1
ATOM 1514 O O . GLY A 1 190 ? 5.883 26.578 -13.008 1 90 190 GLY A O 1
ATOM 1515 N N . CYS A 1 191 ? 4.23 27.922 -12.289 1 91 191 CYS A N 1
ATOM 1516 C CA . CYS A 1 191 ? 3.662 28.125 -13.617 1 91 191 CYS A CA 1
ATOM 1517 C C . CYS A 1 191 ? 4.434 29.203 -14.375 1 91 191 CYS A C 1
ATOM 1519 O O . CYS A 1 191 ? 4.289 29.328 -15.594 1 91 191 CYS A O 1
ATOM 1521 N N . PHE A 1 192 ? 5.262 29.938 -13.656 1 93.56 192 PHE A N 1
ATOM 1522 C CA . PHE A 1 192 ? 6.094 30.906 -14.359 1 93.56 192 PHE A CA 1
ATOM 1523 C C . PHE A 1 192 ? 7.066 30.203 -15.297 1 93.56 192 PHE A C 1
ATOM 1525 O O . PHE A 1 192 ? 7.625 29.156 -14.953 1 93.56 192 PHE A O 1
ATOM 1532 N N . SER A 1 193 ? 7.273 30.703 -16.422 1 93 193 SER A N 1
ATOM 1533 C CA . SER A 1 193 ? 8.008 30.031 -17.5 1 93 193 SER A CA 1
ATOM 1534 C C . SER A 1 193 ? 9.422 29.672 -17.062 1 93 193 SER A C 1
ATOM 1536 O O . SER A 1 193 ? 9.914 28.578 -17.359 1 93 193 SER A O 1
ATOM 1538 N N . GLU A 1 194 ? 10.07 30.641 -16.391 1 90.69 194 GLU A N 1
ATOM 1539 C CA . GLU A 1 194 ? 11.461 30.422 -16 1 90.69 194 GLU A CA 1
ATOM 1540 C C . GLU A 1 194 ? 11.578 29.25 -15.039 1 90.69 194 GLU A C 1
ATOM 1542 O O . GLU A 1 194 ? 12.57 28.516 -15.07 1 90.69 194 GLU A O 1
ATOM 1547 N N . ILE A 1 195 ? 10.609 29.062 -14.211 1 92.56 195 ILE A N 1
ATOM 1548 C CA . ILE A 1 195 ? 10.625 27.953 -13.266 1 92.56 195 ILE A CA 1
ATOM 1549 C C . ILE A 1 195 ? 10.148 26.672 -13.953 1 92.56 195 ILE A C 1
ATOM 1551 O O . ILE A 1 195 ? 10.773 25.625 -13.82 1 92.56 195 ILE A O 1
ATOM 1555 N N . ASN A 1 196 ? 9.102 26.781 -14.703 1 92.69 196 ASN A N 1
ATOM 1556 C CA . ASN A 1 196 ? 8.508 25.641 -15.391 1 92.69 196 ASN A CA 1
ATOM 1557 C C . ASN A 1 196 ? 9.5 25 -16.344 1 92.69 196 ASN A C 1
ATOM 1559 O O . ASN A 1 196 ? 9.508 23.766 -16.516 1 92.69 196 ASN A O 1
ATOM 1563 N N . GLU A 1 197 ? 10.273 25.781 -16.969 1 93 197 GLU A N 1
ATOM 1564 C CA . GLU A 1 197 ? 11.266 25.266 -17.906 1 93 197 GLU A CA 1
ATOM 1565 C C . GLU A 1 197 ? 12.305 24.406 -17.188 1 93 197 GLU A C 1
ATOM 1567 O O . GLU A 1 197 ? 12.68 23.344 -17.688 1 93 197 GLU A O 1
ATOM 1572 N N . VAL A 1 198 ? 12.742 24.906 -16.125 1 93.88 198 VAL A N 1
ATOM 1573 C CA . VAL A 1 198 ? 13.75 24.172 -15.367 1 93.88 198 VAL A CA 1
ATOM 1574 C C . VAL A 1 198 ? 13.156 22.859 -14.844 1 93.88 198 VAL A C 1
ATOM 1576 O O . VAL A 1 198 ? 13.758 21.797 -14.977 1 93.88 198 VAL A O 1
ATOM 1579 N N . VAL A 1 199 ? 11.945 22.938 -14.266 1 91.06 199 VAL A N 1
ATOM 1580 C CA . VAL A 1 199 ? 11.281 21.766 -13.711 1 91.06 199 VAL A CA 1
ATOM 1581 C C . VAL A 1 199 ? 11.016 20.75 -14.82 1 91.06 199 VAL A C 1
ATOM 1583 O O . VAL A 1 199 ? 11.25 19.562 -14.641 1 91.06 199 VAL A O 1
ATOM 1586 N N . SER A 1 200 ? 10.578 21.25 -15.891 1 90.12 200 SER A N 1
ATOM 1587 C CA . SER A 1 200 ? 10.258 20.391 -17.016 1 90.12 200 SER A CA 1
ATOM 1588 C C . SER A 1 200 ? 11.516 19.703 -17.562 1 90.12 200 SER A C 1
ATOM 1590 O O . SER A 1 200 ? 11.469 18.547 -17.969 1 90.12 200 SER A O 1
ATOM 1592 N N . SER A 1 201 ? 12.578 20.469 -17.656 1 93.38 201 SER A N 1
ATOM 1593 C CA . SER A 1 201 ? 13.828 19.875 -18.125 1 93.38 201 SER A CA 1
ATOM 1594 C C . SER A 1 201 ? 14.289 18.75 -17.188 1 93.38 201 SER A C 1
ATOM 1596 O O . SER A 1 201 ? 14.719 17.688 -17.656 1 93.38 201 SER A O 1
ATOM 1598 N N . CYS A 1 202 ? 14.188 18.984 -15.898 1 91.69 202 CYS A N 1
ATOM 1599 C CA . CYS A 1 202 ? 14.562 17.953 -14.922 1 91.69 202 CYS A CA 1
ATOM 1600 C C . CYS A 1 202 ? 13.656 16.734 -15.039 1 91.69 202 CYS A C 1
ATOM 1602 O O . CYS A 1 202 ? 14.133 15.602 -14.945 1 91.69 202 CYS A O 1
ATOM 1604 N N . LYS A 1 203 ? 12.383 17 -15.211 1 87.69 203 LYS A N 1
ATOM 1605 C CA . LYS A 1 203 ? 11.43 15.906 -15.383 1 87.69 203 LYS A CA 1
ATOM 1606 C C . LYS A 1 203 ? 11.742 15.094 -16.641 1 87.69 203 LYS A C 1
ATOM 1608 O O . LYS A 1 203 ? 11.625 13.867 -16.625 1 87.69 203 LYS A O 1
ATOM 1613 N N . ARG A 1 204 ? 12.07 15.789 -17.703 1 89.19 204 ARG A N 1
ATOM 1614 C CA . ARG A 1 204 ? 12.422 15.125 -18.953 1 89.19 204 ARG A CA 1
ATOM 1615 C C . ARG A 1 204 ? 13.641 14.234 -18.766 1 89.19 204 ARG A C 1
ATOM 1617 O O . ARG A 1 204 ? 13.656 13.086 -19.219 1 89.19 204 ARG A O 1
ATOM 1624 N N . ILE A 1 205 ? 14.617 14.758 -18.094 1 91.44 205 ILE A N 1
ATOM 1625 C CA . ILE A 1 205 ? 15.828 13.992 -17.812 1 91.44 205 ILE A CA 1
ATOM 1626 C C . ILE A 1 205 ? 15.484 12.773 -16.969 1 91.44 205 ILE A C 1
ATOM 1628 O O . ILE A 1 205 ? 15.922 11.656 -17.266 1 91.44 205 ILE A O 1
ATOM 1632 N N . CYS A 1 206 ? 14.727 13.016 -15.938 1 86.69 206 CYS A N 1
ATOM 1633 C CA . CYS A 1 206 ? 14.344 11.945 -15.016 1 86.69 206 CYS A CA 1
ATOM 1634 C C . CYS A 1 206 ? 13.562 10.859 -15.734 1 86.69 206 CYS A C 1
ATOM 1636 O O . CYS A 1 206 ? 13.812 9.672 -15.531 1 86.69 206 CYS A O 1
ATOM 1638 N N . ARG A 1 207 ? 12.703 11.289 -16.562 1 82.12 207 ARG A N 1
ATOM 1639 C CA . ARG A 1 207 ? 11.906 10.344 -17.328 1 82.12 207 ARG A CA 1
ATOM 1640 C C . ARG A 1 207 ? 12.789 9.484 -18.234 1 82.12 207 ARG A C 1
ATOM 1642 O O . ARG A 1 207 ? 12.578 8.273 -18.359 1 82.12 207 ARG A O 1
ATOM 1649 N N . PHE A 1 208 ? 13.711 10.039 -18.891 1 88.62 208 PHE A N 1
ATOM 1650 C CA . PHE A 1 208 ? 14.648 9.336 -19.75 1 88.62 208 PHE A CA 1
ATOM 1651 C C . PHE A 1 208 ? 15.422 8.281 -18.969 1 88.62 208 PHE A C 1
ATOM 1653 O O . PHE A 1 208 ? 15.516 7.129 -19.391 1 88.62 208 PHE A O 1
ATOM 1660 N N . MET A 1 209 ? 15.828 8.664 -17.844 1 86.38 209 MET A N 1
ATOM 1661 C CA . MET A 1 209 ? 16.672 7.789 -17.031 1 86.38 209 MET A CA 1
ATOM 1662 C C . MET A 1 209 ? 15.844 6.672 -16.406 1 86.38 209 MET A C 1
ATOM 1664 O O . MET A 1 209 ? 16.328 5.543 -16.266 1 86.38 209 MET A O 1
ATOM 1668 N N . TYR A 1 210 ? 14.656 6.996 -16.031 1 75.25 210 TYR A N 1
ATOM 1669 C CA . TYR A 1 210 ? 13.859 6.047 -15.266 1 75.25 210 TYR A CA 1
ATOM 1670 C C . TYR A 1 210 ? 13.078 5.121 -16.188 1 75.25 210 TYR A C 1
ATOM 1672 O O . TYR A 1 210 ? 12.695 4.016 -15.805 1 75.25 210 TYR A O 1
ATOM 1680 N N . ASN A 1 211 ? 12.836 5.57 -17.359 1 74.56 211 ASN A N 1
ATOM 1681 C CA . ASN A 1 211 ? 12.078 4.766 -18.312 1 74.56 211 ASN A CA 1
ATOM 1682 C C . ASN A 1 211 ? 12.914 3.631 -18.891 1 74.56 211 ASN A C 1
ATOM 1684 O O . ASN A 1 211 ? 12.383 2.697 -19.484 1 74.56 211 ASN A O 1
ATOM 1688 N N . HIS A 1 212 ? 14.156 3.717 -18.797 1 76.56 212 HIS A N 1
ATOM 1689 C CA . HIS A 1 212 ? 15.078 2.68 -19.25 1 76.56 212 HIS A CA 1
ATOM 1690 C C . HIS A 1 212 ? 15.75 1.983 -18.078 1 76.56 212 HIS A C 1
ATOM 1692 O O . HIS A 1 212 ? 16.625 2.559 -17.422 1 76.56 212 HIS A O 1
ATOM 1698 N N . SER A 1 213 ? 15.414 0.75 -17.906 1 71.94 213 SER A N 1
ATOM 1699 C CA . SER A 1 213 ? 15.805 0.03 -16.688 1 71.94 213 SER A CA 1
ATOM 1700 C C . SER A 1 213 ? 17.312 -0.032 -16.547 1 71.94 213 SER A C 1
ATOM 1702 O O . SER A 1 213 ? 17.859 0.173 -15.461 1 71.94 213 SER A O 1
ATOM 1704 N N . THR A 1 214 ? 18 -0.337 -17.641 1 77.12 214 THR A N 1
ATOM 1705 C CA . THR A 1 214 ? 19.453 -0.435 -17.578 1 77.12 214 THR A CA 1
ATOM 1706 C C . THR A 1 214 ? 20.078 0.933 -17.312 1 77.12 214 THR A C 1
ATOM 1708 O O . THR A 1 214 ? 21.031 1.044 -16.562 1 77.12 214 THR A O 1
ATOM 1711 N N . LEU A 1 215 ? 19.5 1.895 -17.969 1 87 215 LEU A N 1
ATOM 1712 C CA . LEU A 1 215 ? 19.984 3.254 -17.734 1 87 215 LEU A CA 1
ATOM 1713 C C . LEU A 1 215 ? 19.719 3.693 -16.297 1 87 215 LEU A C 1
ATOM 1715 O O . LEU A 1 215 ? 20.562 4.355 -15.695 1 87 215 LEU A O 1
ATOM 1719 N N . HIS A 1 216 ? 18.594 3.346 -15.828 1 83.06 216 HIS A N 1
ATOM 1720 C CA . HIS A 1 216 ? 18.234 3.654 -14.453 1 83.06 216 HIS A CA 1
ATOM 1721 C C . HIS A 1 216 ? 19.219 3.012 -13.469 1 83.06 216 HIS A C 1
ATOM 1723 O O . HIS A 1 216 ? 19.641 3.646 -12.508 1 83.06 216 HIS A O 1
ATOM 1729 N N . ALA A 1 217 ? 19.562 1.849 -13.734 1 78.44 217 ALA A N 1
ATOM 1730 C CA . ALA A 1 217 ? 20.531 1.153 -12.883 1 78.44 217 ALA A CA 1
ATOM 1731 C C . ALA A 1 217 ? 21.891 1.845 -12.914 1 78.44 217 ALA A C 1
ATOM 1733 O O . ALA A 1 217 ? 22.562 1.951 -11.883 1 78.44 217 ALA A O 1
ATOM 1734 N N . GLU A 1 218 ? 22.281 2.227 -14.07 1 87.25 218 GLU A N 1
ATOM 1735 C CA . GLU A 1 218 ? 23.531 2.967 -14.211 1 87.25 218 GLU A CA 1
ATOM 1736 C C . GLU A 1 218 ? 23.484 4.281 -13.438 1 87.25 218 GLU A C 1
ATOM 1738 O O . GLU A 1 218 ? 24.469 4.676 -12.812 1 87.25 218 GLU A O 1
ATOM 1743 N N . MET A 1 219 ? 22.375 4.898 -13.547 1 89.5 219 MET A N 1
ATOM 1744 C CA . MET A 1 219 ? 22.219 6.152 -12.812 1 89.5 219 MET A CA 1
ATOM 1745 C C . MET A 1 219 ? 22.406 5.934 -11.32 1 89.5 219 MET A C 1
ATOM 1747 O O . MET A 1 219 ? 23.141 6.668 -10.664 1 89.5 219 MET A O 1
ATOM 1751 N N . GLN A 1 220 ? 21.719 4.992 -10.797 1 82.81 220 GLN A N 1
ATOM 1752 C CA . GLN A 1 220 ? 21.797 4.699 -9.375 1 82.81 220 GLN A CA 1
ATOM 1753 C C . GLN A 1 220 ? 23.25 4.465 -8.953 1 82.81 220 GLN A C 1
ATOM 1755 O O . GLN A 1 220 ? 23.672 4.93 -7.891 1 82.81 220 GLN A O 1
ATOM 1760 N N . LYS A 1 221 ? 23.906 3.75 -9.734 1 85.19 221 LYS A N 1
ATOM 1761 C CA . LYS A 1 221 ? 25.312 3.42 -9.461 1 85.19 221 LYS A CA 1
ATOM 1762 C C . LYS A 1 221 ? 26.188 4.672 -9.469 1 85.19 221 LYS A C 1
ATOM 1764 O O . LYS A 1 221 ? 27.031 4.852 -8.594 1 85.19 221 LYS A O 1
ATOM 1769 N N . HIS A 1 222 ? 26 5.477 -10.422 1 91.38 222 HIS A N 1
ATOM 1770 C CA . HIS A 1 222 ? 26.922 6.59 -10.641 1 91.38 222 HIS A CA 1
ATOM 1771 C C . HIS A 1 222 ? 26.578 7.773 -9.75 1 91.38 222 HIS A C 1
ATOM 1773 O O . HIS A 1 222 ? 27.453 8.531 -9.344 1 91.38 222 HIS A O 1
ATOM 1779 N N . ILE A 1 223 ? 25.25 8.008 -9.5 1 90.19 223 ILE A N 1
ATOM 1780 C CA . ILE A 1 223 ? 24.922 9.195 -8.727 1 90.19 223 ILE A CA 1
ATOM 1781 C C . ILE A 1 223 ? 24.719 8.812 -7.262 1 90.19 223 ILE A C 1
ATOM 1783 O O . ILE A 1 223 ? 24.594 9.688 -6.398 1 90.19 223 ILE A O 1
ATOM 1787 N N . GLY A 1 224 ? 24.781 7.594 -6.996 1 80.5 224 GLY A N 1
ATOM 1788 C CA . GLY A 1 224 ? 24.719 7.137 -5.621 1 80.5 224 GLY A CA 1
ATOM 1789 C C . GLY A 1 224 ? 23.297 7.133 -5.066 1 80.5 224 GLY A C 1
ATOM 1790 O O . GLY A 1 224 ? 23.047 7.668 -3.984 1 80.5 224 GLY A O 1
ATOM 1791 N N . GLY A 1 225 ? 22.375 6.512 -5.781 1 76.69 225 GLY A N 1
ATOM 1792 C CA . GLY A 1 225 ? 21.031 6.41 -5.262 1 76.69 225 GLY A CA 1
ATOM 1793 C C . GLY A 1 225 ? 19.969 6.887 -6.242 1 76.69 225 GLY A C 1
ATOM 1794 O O . GLY A 1 225 ? 20.109 6.707 -7.453 1 76.69 225 GLY A O 1
ATOM 1795 N N . GLU A 1 226 ? 18.797 7.367 -5.598 1 75.38 226 GLU A N 1
ATOM 1796 C CA . GLU A 1 226 ? 17.656 7.746 -6.418 1 75.38 226 GLU A CA 1
ATOM 1797 C C . GLU A 1 226 ? 17.406 9.25 -6.352 1 75.38 226 GLU A C 1
ATOM 1799 O O . GLU A 1 226 ? 17.844 9.914 -5.41 1 75.38 226 GLU A O 1
ATOM 1804 N N . LEU A 1 227 ? 16.844 9.805 -7.328 1 77.44 227 LEU A N 1
ATOM 1805 C CA . LEU A 1 227 ? 16.312 11.156 -7.281 1 77.44 227 LEU A CA 1
ATOM 1806 C C . LEU A 1 227 ? 14.945 11.18 -6.598 1 77.44 227 LEU A C 1
ATOM 1808 O O . LEU A 1 227 ? 14.195 10.203 -6.672 1 77.44 227 LEU A O 1
ATOM 1812 N N . VAL A 1 228 ? 14.742 12.242 -5.855 1 73.38 228 VAL A N 1
ATOM 1813 C CA . VAL A 1 228 ? 13.414 12.414 -5.273 1 73.38 228 VAL A CA 1
ATOM 1814 C C . VAL A 1 228 ? 12.383 12.578 -6.387 1 73.38 228 VAL A C 1
ATOM 1816 O O . VAL A 1 228 ? 12.617 13.297 -7.359 1 73.38 228 VAL A O 1
ATOM 1819 N N . ARG A 1 229 ? 11.305 11.992 -6.273 1 69.12 229 ARG A N 1
ATOM 1820 C CA . ARG A 1 229 ? 10.258 12.07 -7.289 1 69.12 229 ARG A CA 1
ATOM 1821 C C . ARG A 1 229 ? 9.219 13.125 -6.922 1 69.12 229 ARG A C 1
ATOM 1823 O O . ARG A 1 229 ? 8.797 13.211 -5.77 1 69.12 229 ARG A O 1
ATOM 1830 N N . PRO A 1 230 ? 8.859 13.914 -7.906 1 65.75 230 PRO A N 1
ATOM 1831 C CA . PRO A 1 230 ? 7.852 14.945 -7.621 1 65.75 230 PRO A CA 1
ATOM 1832 C C . PRO A 1 230 ? 6.441 14.375 -7.508 1 65.75 230 PRO A C 1
ATOM 1834 O O . PRO A 1 230 ? 6.137 13.344 -8.109 1 65.75 230 PRO A O 1
ATOM 1837 N N . ASN A 1 231 ? 5.602 14.93 -6.59 1 59.44 231 ASN A N 1
ATOM 1838 C CA . ASN A 1 231 ? 4.191 14.602 -6.438 1 59.44 231 ASN A CA 1
ATOM 1839 C C . ASN A 1 231 ? 3.299 15.578 -7.199 1 59.44 231 ASN A C 1
ATOM 1841 O O . ASN A 1 231 ? 3.561 16.781 -7.219 1 59.44 231 ASN A O 1
ATOM 1845 N N . ALA A 1 232 ? 2.203 15.094 -7.773 1 54.62 232 ALA A N 1
ATOM 1846 C CA . ALA A 1 232 ? 1.357 15.898 -8.648 1 54.62 232 ALA A CA 1
ATOM 1847 C C . ALA A 1 232 ? 0.547 16.906 -7.848 1 54.62 232 ALA A C 1
ATOM 1849 O O . ALA A 1 232 ? 0.168 17.969 -8.367 1 54.62 232 ALA A O 1
ATOM 1850 N N . THR A 1 233 ? 0.26 16.656 -6.602 1 52.72 233 THR A N 1
ATOM 1851 C CA . THR A 1 233 ? -0.652 17.516 -5.859 1 52.72 233 THR A CA 1
ATOM 1852 C C . THR A 1 233 ? 0.102 18.312 -4.801 1 52.72 233 THR A C 1
ATOM 1854 O O . THR A 1 233 ? -0.439 19.266 -4.23 1 52.72 233 THR A O 1
ATOM 1857 N N . ARG A 1 234 ? 1.294 17.891 -4.605 1 62.62 234 ARG A N 1
ATOM 1858 C CA . ARG A 1 234 ? 2.123 18.609 -3.645 1 62.62 234 ARG A CA 1
ATOM 1859 C C . ARG A 1 234 ? 3.305 19.281 -4.336 1 62.62 234 ARG A C 1
ATOM 1861 O O . ARG A 1 234 ? 4.387 18.703 -4.438 1 62.62 234 ARG A O 1
ATOM 1868 N N . PHE A 1 235 ? 3.16 20.469 -4.586 1 68.88 235 PHE A N 1
ATOM 1869 C CA . PHE A 1 235 ? 4.078 21.203 -5.449 1 68.88 235 PHE A CA 1
ATOM 1870 C C . PHE A 1 235 ? 5.414 21.422 -4.75 1 68.88 235 PHE A C 1
ATOM 1872 O O . PHE A 1 235 ? 6.43 21.672 -5.402 1 68.88 235 PHE A O 1
ATOM 1879 N N . GLY A 1 236 ? 5.367 21.266 -3.441 1 71.19 236 GLY A N 1
ATOM 1880 C CA . GLY A 1 236 ? 6.613 21.312 -2.695 1 71.19 236 GLY A CA 1
ATOM 1881 C C . GLY A 1 236 ? 7.578 20.203 -3.064 1 71.19 236 GLY A C 1
ATOM 1882 O O . GLY A 1 236 ? 8.797 20.375 -2.963 1 71.19 236 GLY A O 1
ATOM 1883 N N . THR A 1 237 ? 7.008 19.203 -3.602 1 72.25 237 THR A N 1
ATOM 1884 C CA . THR A 1 237 ? 7.848 18.062 -3.941 1 72.25 237 THR A CA 1
ATOM 1885 C C . THR A 1 237 ? 8.688 18.359 -5.18 1 72.25 237 THR A C 1
ATOM 1887 O O . THR A 1 237 ? 9.734 17.734 -5.391 1 72.25 237 THR A O 1
ATOM 1890 N N . ASN A 1 238 ? 8.234 19.266 -5.973 1 77.31 238 ASN A N 1
ATOM 1891 C CA . ASN A 1 238 ? 9.039 19.656 -7.121 1 77.31 238 ASN A CA 1
ATOM 1892 C C . ASN A 1 238 ? 10.383 20.25 -6.691 1 77.31 238 ASN A C 1
ATOM 1894 O O . ASN A 1 238 ? 11.398 20.047 -7.359 1 77.31 238 ASN A O 1
ATOM 1898 N N . PHE A 1 239 ? 10.289 20.875 -5.621 1 78.88 239 PHE A N 1
ATOM 1899 C CA . PHE A 1 239 ? 11.5 21.5 -5.125 1 78.88 239 PHE A CA 1
ATOM 1900 C C . PHE A 1 239 ? 12.453 20.469 -4.535 1 78.88 239 PHE A C 1
ATOM 1902 O O . PHE A 1 239 ? 13.672 20.562 -4.707 1 78.88 239 PHE A O 1
ATOM 1909 N N . MET A 1 240 ? 11.844 19.594 -3.865 1 79.62 240 MET A N 1
ATOM 1910 C CA . MET A 1 240 ? 12.672 18.5 -3.371 1 79.62 240 MET A CA 1
ATOM 1911 C C . MET A 1 240 ? 13.305 17.719 -4.527 1 79.62 240 MET A C 1
ATOM 1913 O O . MET A 1 240 ? 14.461 17.297 -4.445 1 79.62 240 MET A O 1
ATOM 1917 N N . PHE A 1 241 ? 12.586 17.625 -5.555 1 84.62 241 PHE A N 1
ATOM 1918 C CA . PHE A 1 241 ? 13.031 16.984 -6.785 1 84.62 241 PHE A CA 1
ATOM 1919 C C . PHE A 1 241 ? 14.211 17.734 -7.395 1 84.62 241 PHE A C 1
ATOM 1921 O O . PHE A 1 241 ? 15.242 17.125 -7.691 1 84.62 241 PHE A O 1
ATOM 1928 N N . LEU A 1 242 ? 14.125 19 -7.434 1 88.75 242 LEU A N 1
ATOM 1929 C CA . LEU A 1 242 ? 15.203 19.828 -7.977 1 88.75 242 LEU A CA 1
ATOM 1930 C C . LEU A 1 242 ? 16.422 19.797 -7.062 1 88.75 242 LEU A C 1
ATOM 1932 O O . LEU A 1 242 ? 17.562 19.75 -7.543 1 88.75 242 LEU A O 1
ATOM 1936 N N . GLU A 1 243 ? 16.125 19.859 -5.809 1 87.75 243 GLU A N 1
ATOM 1937 C CA . GLU A 1 243 ? 17.203 19.797 -4.836 1 87.75 243 GLU A CA 1
ATOM 1938 C C . GLU A 1 243 ? 18 18.5 -4.957 1 87.75 243 GLU A C 1
ATOM 1940 O O . GLU A 1 243 ? 19.219 18.484 -4.805 1 87.75 243 GLU A O 1
ATOM 1945 N N . SER A 1 244 ? 17.297 17.5 -5.211 1 86.69 244 SER A N 1
ATOM 1946 C CA . SER A 1 244 ? 17.969 16.203 -5.375 1 86.69 244 SER A CA 1
ATOM 1947 C C . SER A 1 244 ? 18.891 16.219 -6.582 1 86.69 244 SER A C 1
ATOM 1949 O O . SER A 1 244 ? 19.969 15.617 -6.547 1 86.69 244 SER A O 1
ATOM 1951 N N . PHE A 1 245 ? 18.516 16.875 -7.68 1 88.75 245 PHE A N 1
ATOM 1952 C CA . PHE A 1 245 ? 19.375 17.047 -8.844 1 88.75 245 PHE A CA 1
ATOM 1953 C C . PHE A 1 245 ? 20.625 17.859 -8.492 1 88.75 245 PHE A C 1
ATOM 1955 O O . PHE A 1 245 ? 21.734 17.5 -8.875 1 88.75 245 PHE A O 1
ATOM 1962 N N . TRP A 1 246 ? 20.328 18.906 -7.797 1 92.81 246 TRP A N 1
ATOM 1963 C CA . TRP A 1 246 ? 21.406 19.812 -7.441 1 92.81 246 TRP A CA 1
ATOM 1964 C C . TRP A 1 246 ? 22.422 19.141 -6.539 1 92.81 246 TRP A C 1
ATOM 1966 O O . TRP A 1 246 ? 23.625 19.281 -6.738 1 92.81 246 TRP A O 1
ATOM 1976 N N . ASP A 1 247 ? 21.922 18.422 -5.594 1 91.56 247 ASP A N 1
ATOM 1977 C CA . ASP A 1 247 ? 22.797 17.75 -4.637 1 91.56 247 ASP A CA 1
ATOM 1978 C C . ASP A 1 247 ? 23.703 16.734 -5.336 1 91.56 247 ASP A C 1
ATOM 1980 O O . ASP A 1 247 ? 24.812 16.469 -4.891 1 91.56 247 ASP A O 1
ATOM 1984 N N . LYS A 1 248 ? 23.234 16.219 -6.434 1 93 248 LYS A N 1
ATOM 1985 C CA . LYS A 1 248 ? 23.969 15.172 -7.129 1 93 248 LYS A CA 1
ATOM 1986 C C . LYS A 1 248 ? 24.594 15.688 -8.422 1 93 248 LYS A C 1
ATOM 1988 O O . LYS A 1 248 ? 25.031 14.906 -9.266 1 93 248 LYS A O 1
ATOM 1993 N N . GLN A 1 249 ? 24.672 16.969 -8.594 1 93.31 249 GLN A N 1
ATOM 1994 C CA . GLN A 1 249 ? 25.078 17.578 -9.852 1 93.31 249 GLN A CA 1
ATOM 1995 C C . GLN A 1 249 ? 26.5 17.156 -10.227 1 93.31 249 GLN A C 1
ATOM 1997 O O . GLN A 1 249 ? 26.797 16.875 -11.391 1 93.31 249 GLN A O 1
ATOM 2002 N N . GLU A 1 250 ? 27.359 17.078 -9.289 1 93.62 250 GLU A N 1
ATOM 2003 C CA . GLU A 1 250 ? 28.75 16.734 -9.562 1 93.62 250 GLU A CA 1
ATOM 2004 C C . GLU A 1 250 ? 28.875 15.289 -10.031 1 93.62 250 GLU A C 1
ATOM 2006 O O . GLU A 1 250 ? 29.641 14.992 -10.953 1 93.62 250 GLU A O 1
ATOM 2011 N N . LYS A 1 251 ? 28.172 14.445 -9.367 1 94.81 251 LYS A N 1
ATOM 2012 C CA . LYS A 1 251 ? 28.188 13.039 -9.75 1 94.81 251 LYS A CA 1
ATOM 2013 C C . LYS A 1 251 ? 27.625 12.852 -11.164 1 94.81 251 LYS A C 1
ATOM 2015 O O . LYS A 1 251 ? 28.125 12.031 -11.93 1 94.81 251 LYS A O 1
ATOM 2020 N N . PHE A 1 252 ? 26.656 13.617 -11.484 1 95.44 252 PHE A N 1
ATOM 2021 C CA . PHE A 1 252 ? 26.109 13.586 -12.828 1 95.44 252 PHE A CA 1
ATOM 2022 C C . PHE A 1 252 ? 27.156 14.039 -13.852 1 95.44 252 PHE A C 1
ATOM 2024 O O . PHE A 1 252 ? 27.297 13.414 -14.906 1 95.44 252 PHE A O 1
ATOM 2031 N N . GLN A 1 253 ? 27.812 15.07 -13.555 1 93.94 253 GLN A N 1
ATOM 2032 C CA . GLN A 1 253 ? 28.797 15.617 -14.477 1 93.94 253 GLN A CA 1
ATOM 2033 C C . GLN A 1 253 ? 29.922 14.617 -14.727 1 93.94 253 GLN A C 1
ATOM 2035 O O . GLN A 1 253 ? 30.359 14.438 -15.867 1 93.94 253 GLN A O 1
ATOM 2040 N N . VAL A 1 254 ? 30.281 13.953 -13.664 1 94.81 254 VAL A N 1
ATOM 2041 C CA . VAL A 1 254 ? 31.328 12.93 -13.789 1 94.81 254 VAL A CA 1
ATOM 2042 C C . VAL A 1 254 ? 30.812 11.789 -14.664 1 94.81 254 VAL A C 1
ATOM 2044 O O . VAL A 1 254 ? 31.531 11.297 -15.539 1 94.81 254 VAL A O 1
ATOM 2047 N N . TRP A 1 255 ? 29.625 11.383 -14.453 1 95.31 255 TRP A N 1
ATOM 2048 C CA . TRP A 1 255 ? 29.031 10.281 -15.211 1 95.31 255 TRP A CA 1
ATOM 2049 C C . TRP A 1 255 ? 28.891 10.656 -16.688 1 95.31 255 TRP A C 1
ATOM 2051 O O . TRP A 1 255 ? 29.219 9.867 -17.562 1 95.31 255 TRP A O 1
ATOM 2061 N N . MET A 1 256 ? 28.484 11.867 -16.984 1 94 256 MET A N 1
ATOM 2062 C CA . MET A 1 256 ? 28.234 12.32 -18.344 1 94 256 MET A CA 1
ATOM 2063 C C . MET A 1 256 ? 29.531 12.375 -19.156 1 94 256 MET A C 1
ATOM 2065 O O . MET A 1 256 ? 29.516 12.203 -20.375 1 94 256 MET A O 1
ATOM 2069 N N . THR A 1 257 ? 30.531 12.594 -18.484 1 92.44 257 THR A N 1
ATOM 2070 C CA . THR A 1 257 ? 31.797 12.727 -19.188 1 92.44 257 THR A CA 1
ATOM 2071 C C . THR A 1 257 ? 32.594 11.422 -19.141 1 92.44 257 THR A C 1
ATOM 2073 O O . THR A 1 257 ? 33.75 11.375 -19.578 1 92.44 257 THR A O 1
ATOM 2076 N N . SER A 1 258 ? 32.062 10.422 -18.609 1 93.69 258 SER A N 1
ATOM 2077 C CA . SER A 1 258 ? 32.719 9.125 -18.484 1 93.69 258 SER A CA 1
ATOM 2078 C C . SER A 1 258 ? 32.625 8.344 -19.797 1 93.69 258 SER A C 1
ATOM 2080 O O . SER A 1 258 ? 31.75 8.609 -20.625 1 93.69 258 SER A O 1
ATOM 2082 N N . PRO A 1 259 ? 33.5 7.391 -19.953 1 92.5 259 PRO A N 1
ATOM 2083 C CA . PRO A 1 259 ? 33.438 6.508 -21.125 1 92.5 259 PRO A CA 1
ATOM 2084 C C . PRO A 1 259 ? 32.156 5.66 -21.125 1 92.5 259 PRO A C 1
ATOM 2086 O O . PRO A 1 259 ? 31.625 5.34 -22.203 1 92.5 259 PRO A O 1
ATOM 2089 N N . GLU A 1 260 ? 31.672 5.359 -20 1 91 260 GLU A N 1
ATOM 2090 C CA . GLU A 1 260 ? 30.453 4.543 -19.906 1 91 260 GLU A CA 1
ATOM 2091 C C . GLU A 1 260 ? 29.266 5.246 -20.531 1 91 260 GLU A C 1
ATOM 2093 O O . GLU A 1 260 ? 28.453 4.613 -21.203 1 91 260 GLU A O 1
ATOM 2098 N N . TRP A 1 261 ? 29.203 6.562 -20.328 1 93.25 261 TRP A N 1
ATOM 2099 C CA . TRP A 1 261 ? 28.109 7.32 -20.906 1 93.25 261 TRP A CA 1
ATOM 2100 C C . TRP A 1 261 ? 28.281 7.453 -22.422 1 93.25 261 TRP A C 1
ATOM 2102 O O . TRP A 1 261 ? 27.328 7.246 -23.172 1 93.25 261 TRP A O 1
ATOM 2112 N N . LYS A 1 262 ? 29.5 7.711 -22.828 1 90.06 262 LYS A N 1
ATOM 2113 C CA . LYS A 1 262 ? 29.812 7.945 -24.234 1 90.06 262 LYS A CA 1
ATOM 2114 C C . LYS A 1 262 ? 29.516 6.703 -25.078 1 90.06 262 LYS A C 1
ATOM 2116 O O . LYS A 1 262 ? 29.047 6.809 -26.219 1 90.06 262 LYS A O 1
ATOM 2121 N N . ASN A 1 263 ? 29.734 5.586 -24.406 1 88.31 263 ASN A N 1
ATOM 2122 C CA . ASN A 1 263 ? 29.562 4.328 -25.125 1 88.31 263 ASN A CA 1
ATOM 2123 C C . ASN A 1 263 ? 28.234 3.656 -24.781 1 88.31 263 ASN A C 1
ATOM 2125 O O . ASN A 1 263 ? 28.062 2.453 -24.984 1 88.31 263 ASN A O 1
ATOM 2129 N N . SER A 1 264 ? 27.359 4.461 -24.203 1 86.94 264 SER A N 1
ATOM 2130 C CA . SER A 1 264 ? 26.078 3.904 -23.75 1 86.94 264 SER A CA 1
ATOM 2131 C C . SER A 1 264 ? 25.234 3.471 -24.938 1 86.94 264 SER A C 1
ATOM 2133 O O . SER A 1 264 ? 25.312 4.051 -26.031 1 86.94 264 SER A O 1
ATOM 2135 N N . SER A 1 265 ? 24.406 2.467 -24.812 1 86.12 265 SER A N 1
ATOM 2136 C CA . SER A 1 265 ? 23.531 1.945 -25.844 1 86.12 265 SER A CA 1
ATOM 2137 C C . SER A 1 265 ? 22.375 2.91 -26.141 1 86.12 265 SER A C 1
ATOM 2139 O O . SER A 1 265 ? 21.625 2.725 -27.094 1 86.12 265 SER A O 1
ATOM 2141 N N . TRP A 1 266 ? 22.344 4.004 -25.375 1 88.75 266 TRP A N 1
ATOM 2142 C CA . TRP A 1 266 ? 21.219 4.922 -25.484 1 88.75 266 TRP A CA 1
ATOM 2143 C C . TRP A 1 266 ? 21.609 6.18 -26.266 1 88.75 266 TRP A C 1
ATOM 2145 O O . TRP A 1 266 ? 20.844 7.148 -26.297 1 88.75 266 TRP A O 1
ATOM 2155 N N . SER A 1 267 ? 22.766 6.137 -26.938 1 88.81 267 SER A N 1
ATOM 2156 C CA . SER A 1 267 ? 23.312 7.301 -27.625 1 88.81 267 SER A CA 1
ATOM 2157 C C . SER A 1 267 ? 22.422 7.711 -28.797 1 88.81 267 SER A C 1
ATOM 2159 O O . SER A 1 267 ? 22.469 8.859 -29.25 1 88.81 267 SER A O 1
ATOM 2161 N N . SER A 1 268 ? 21.578 6.82 -29.172 1 86.62 268 SER A N 1
ATOM 2162 C CA . SER A 1 268 ? 20.719 7.125 -30.312 1 86.62 268 SER A CA 1
ATOM 2163 C C . SER A 1 268 ? 19.391 7.711 -29.859 1 86.62 268 SER A C 1
ATOM 2165 O O . SER A 1 268 ? 18.625 8.234 -30.688 1 86.62 268 SER A O 1
ATOM 2167 N N . GLU A 1 269 ? 19.109 7.629 -28.578 1 88.94 269 GLU A N 1
ATOM 2168 C CA . GLU A 1 269 ? 17.844 8.148 -28.047 1 88.94 269 GLU A CA 1
ATOM 2169 C C . GLU A 1 269 ? 17.828 9.672 -28.078 1 88.94 269 GLU A C 1
ATOM 2171 O O . GLU A 1 269 ? 18.844 10.32 -27.859 1 88.94 269 GLU A O 1
ATOM 2176 N N . VAL A 1 270 ? 16.656 10.219 -28.328 1 86.62 270 VAL A N 1
ATOM 2177 C CA . VAL A 1 270 ? 16.469 11.656 -28.484 1 86.62 270 VAL A CA 1
ATOM 2178 C C . VAL A 1 270 ? 16.875 12.375 -27.203 1 86.62 270 VAL A C 1
ATOM 2180 O O . VAL A 1 270 ? 17.453 13.461 -27.25 1 86.62 270 VAL A O 1
ATOM 2183 N N . ASP A 1 271 ? 16.656 11.82 -26.062 1 92.19 271 ASP A N 1
ATOM 2184 C CA . ASP A 1 271 ? 16.875 12.5 -24.797 1 92.19 271 ASP A CA 1
ATOM 2185 C C . ASP A 1 271 ? 18.312 12.328 -24.312 1 92.19 271 ASP A C 1
ATOM 2187 O O . ASP A 1 271 ? 18.719 12.922 -23.312 1 92.19 271 ASP A O 1
ATOM 2191 N N . TYR A 1 272 ? 19.078 11.562 -25.109 1 93.75 272 TYR A N 1
ATOM 2192 C CA . TYR A 1 272 ? 20.469 11.32 -24.734 1 93.75 272 TYR A CA 1
ATOM 2193 C C . TYR A 1 272 ? 21.281 12.617 -24.766 1 93.75 272 TYR A C 1
ATOM 2195 O O . TYR A 1 272 ? 21.875 13.008 -23.766 1 93.75 272 TYR A O 1
ATOM 2203 N N . ASP A 1 273 ? 21.188 13.266 -25.875 1 92.62 273 ASP A N 1
ATOM 2204 C CA . ASP A 1 273 ? 21.938 14.508 -26.047 1 92.62 273 ASP A CA 1
ATOM 2205 C C . ASP A 1 273 ? 21.375 15.609 -25.141 1 92.62 273 ASP A C 1
ATOM 2207 O O . ASP A 1 273 ? 22.141 16.391 -24.578 1 92.62 273 ASP A O 1
ATOM 2211 N N . TYR A 1 274 ? 20.094 15.594 -25.094 1 94.44 274 TYR A N 1
ATOM 2212 C CA . TYR A 1 274 ? 19.453 16.594 -24.25 1 94.44 274 TYR A CA 1
ATOM 2213 C C . TYR A 1 274 ? 19.922 16.484 -22.812 1 94.44 274 TYR A C 1
ATOM 2215 O O . TYR A 1 274 ? 20.25 17.484 -22.172 1 94.44 274 TYR A O 1
ATOM 2223 N N . THR A 1 275 ? 19.938 15.234 -22.297 1 95.44 275 THR A N 1
ATOM 2224 C CA . THR A 1 275 ? 20.344 14.961 -20.922 1 95.44 275 THR A CA 1
ATOM 2225 C C . THR A 1 275 ? 21.812 15.367 -20.703 1 95.44 275 THR A C 1
ATOM 2227 O O . THR A 1 275 ? 22.125 16.047 -19.719 1 95.44 275 THR A O 1
ATOM 2230 N N . TYR A 1 276 ? 22.625 15.023 -21.672 1 94.56 276 TYR A N 1
ATOM 2231 C CA . TYR A 1 276 ? 24.047 15.391 -21.578 1 94.56 276 TYR A CA 1
ATOM 2232 C C . TYR A 1 276 ? 24.219 16.906 -21.562 1 94.56 276 TYR A C 1
ATOM 2234 O O . TYR A 1 276 ? 24.906 17.453 -20.703 1 94.56 276 TYR A O 1
ATOM 2242 N N . ASP A 1 277 ? 23.562 17.578 -22.406 1 94.12 277 ASP A N 1
ATOM 2243 C CA . ASP A 1 277 ? 23.703 19.016 -22.562 1 94.12 277 ASP A CA 1
ATOM 2244 C C . ASP A 1 277 ? 23.25 19.75 -21.312 1 94.12 277 ASP A C 1
ATOM 2246 O O . ASP A 1 277 ? 23.875 20.734 -20.906 1 94.12 277 ASP A O 1
ATOM 2250 N N . CYS A 1 278 ? 22.234 19.328 -20.75 1 95.19 278 CYS A N 1
ATOM 2251 C CA . CYS A 1 278 ? 21.719 19.969 -19.547 1 95.19 278 CYS A CA 1
ATOM 2252 C C . CYS A 1 278 ? 22.656 19.75 -18.375 1 95.19 278 CYS A C 1
ATOM 2254 O O . CYS A 1 278 ? 23.109 20.703 -17.75 1 95.19 278 CYS A O 1
ATOM 2256 N N . LEU A 1 279 ? 23.031 18.531 -18.156 1 95.25 279 LEU A N 1
ATOM 2257 C CA . LEU A 1 279 ? 23.734 18.156 -16.938 1 95.25 279 LEU A CA 1
ATOM 2258 C C . LEU A 1 279 ? 25.156 18.688 -16.938 1 95.25 279 LEU A C 1
ATOM 2260 O O . LEU A 1 279 ? 25.766 18.875 -15.883 1 95.25 279 LEU A O 1
ATOM 2264 N N . ILE A 1 280 ? 25.703 19 -18.156 1 94 280 ILE A N 1
ATOM 2265 C CA . ILE A 1 280 ? 27.062 19.5 -18.219 1 94 280 ILE A CA 1
ATOM 2266 C C . ILE A 1 280 ? 27.062 21.016 -18.328 1 94 280 ILE A C 1
ATOM 2268 O O . ILE A 1 280 ? 28.078 21.672 -18.078 1 94 280 ILE A O 1
ATOM 2272 N N . SER A 1 281 ? 25.938 21.547 -18.625 1 93.69 281 SER A N 1
ATOM 2273 C CA . SER A 1 281 ? 25.812 22.984 -18.875 1 93.69 281 SER A CA 1
ATOM 2274 C C . SER A 1 281 ? 25.828 23.766 -17.562 1 93.69 281 SER A C 1
ATOM 2276 O O . SER A 1 281 ? 24.969 23.578 -16.703 1 93.69 281 SER A O 1
ATOM 2278 N N . ARG A 1 282 ? 26.719 24.656 -17.484 1 92 282 ARG A N 1
ATOM 2279 C CA . ARG A 1 282 ? 26.781 25.547 -16.328 1 92 282 ARG A CA 1
ATOM 2280 C C . ARG A 1 282 ? 25.578 26.484 -16.281 1 92 282 ARG A C 1
ATOM 2282 O O . ARG A 1 282 ? 25.078 26.812 -15.211 1 92 282 ARG A O 1
ATOM 2289 N N . THR A 1 283 ? 25.172 26.859 -17.422 1 92.62 283 THR A N 1
ATOM 2290 C CA . THR A 1 283 ? 24 27.734 -17.516 1 92.62 283 THR A CA 1
ATOM 2291 C C . THR A 1 283 ? 22.75 27.031 -16.969 1 92.62 283 THR A C 1
ATOM 2293 O O . THR A 1 283 ? 21.984 27.625 -16.219 1 92.62 283 THR A O 1
ATOM 2296 N N . TRP A 1 284 ? 22.625 25.812 -17.328 1 95 284 TRP A N 1
ATOM 2297 C CA . TRP A 1 284 ? 21.484 25.031 -16.859 1 95 284 TRP A CA 1
ATOM 2298 C C . TRP A 1 284 ? 21.547 24.812 -15.359 1 95 284 TRP A C 1
ATOM 2300 O O . TRP A 1 284 ? 20.562 25.016 -14.648 1 95 284 TRP A O 1
ATOM 2310 N N . LEU A 1 285 ? 22.703 24.516 -14.914 1 94.81 285 LEU A N 1
ATOM 2311 C CA . LEU A 1 285 ? 22.891 24.297 -13.484 1 94.81 285 LEU A CA 1
ATOM 2312 C C . LEU A 1 285 ? 22.625 25.562 -12.688 1 94.81 285 LEU A C 1
ATOM 2314 O O . LEU A 1 285 ? 22.047 25.516 -11.602 1 94.81 285 LEU A O 1
ATOM 2318 N N . ASN A 1 286 ? 23.047 26.609 -13.219 1 93.94 286 ASN A N 1
ATOM 2319 C CA . ASN A 1 286 ? 22.797 27.891 -12.555 1 93.94 286 ASN A CA 1
ATOM 2320 C C . ASN A 1 286 ? 21.312 28.219 -12.516 1 93.94 286 ASN A C 1
ATOM 2322 O O . ASN A 1 286 ? 20.828 28.828 -11.562 1 93.94 286 ASN A O 1
ATOM 2326 N N . SER A 1 287 ? 20.656 27.812 -13.57 1 94.56 287 SER A N 1
ATOM 2327 C CA . SER A 1 287 ? 19.219 28.016 -13.578 1 94.56 287 SER A CA 1
ATOM 2328 C C . SER A 1 287 ? 18.531 27.156 -12.508 1 94.56 287 SER A C 1
ATOM 2330 O O . SER A 1 287 ? 17.578 27.609 -11.867 1 94.56 287 SER A O 1
ATOM 2332 N N . VAL A 1 288 ? 19.016 25.953 -12.336 1 95.19 288 VAL A N 1
ATOM 2333 C CA . VAL A 1 288 ? 18.484 25.078 -11.289 1 95.19 288 VAL A CA 1
ATOM 2334 C C . VAL A 1 288 ? 18.734 25.703 -9.922 1 95.19 288 VAL A C 1
ATOM 2336 O O . VAL A 1 288 ? 17.828 25.781 -9.086 1 95.19 288 VAL A O 1
ATOM 2339 N N . LYS A 1 289 ? 19.875 26.203 -9.727 1 94.69 289 LYS A N 1
ATOM 2340 C CA . LYS A 1 289 ? 20.25 26.828 -8.461 1 94.69 289 LYS A CA 1
ATOM 2341 C C . LYS A 1 289 ? 19.406 28.094 -8.219 1 94.69 289 LYS A C 1
ATOM 2343 O O . LYS A 1 289 ? 18.969 28.328 -7.094 1 94.69 289 LYS A O 1
ATOM 2348 N N . TRP A 1 290 ? 19.25 28.797 -9.227 1 93.69 290 TRP A N 1
ATOM 2349 C CA . TRP A 1 290 ? 18.453 30.031 -9.117 1 93.69 290 TRP A CA 1
ATOM 2350 C C . TRP A 1 290 ? 17.031 29.719 -8.672 1 93.69 290 TRP A C 1
ATOM 2352 O O . TRP A 1 290 ? 16.484 30.406 -7.812 1 93.69 290 TRP A O 1
ATOM 2362 N N . VAL A 1 291 ? 16.469 28.734 -9.273 1 94.12 291 VAL A N 1
ATOM 2363 C CA . VAL A 1 291 ? 15.109 28.344 -8.914 1 94.12 291 VAL A CA 1
ATOM 2364 C C . VAL A 1 291 ? 15.07 27.875 -7.461 1 94.12 291 VAL A C 1
ATOM 2366 O O . VAL A 1 291 ? 14.141 28.203 -6.723 1 94.12 291 VAL A O 1
ATOM 2369 N N . LEU A 1 292 ? 16.047 27.125 -7.059 1 93.69 292 LEU A N 1
ATOM 2370 C CA . LEU A 1 292 ? 16.109 26.641 -5.688 1 93.69 292 LEU A CA 1
ATOM 2371 C C . LEU A 1 292 ? 16.234 27.797 -4.703 1 93.69 292 LEU A C 1
ATOM 2373 O O . LEU A 1 292 ? 15.594 27.797 -3.652 1 93.69 292 LEU A O 1
ATOM 2377 N N . ASP A 1 293 ? 16.984 28.766 -5.062 1 93.06 293 ASP A N 1
ATOM 2378 C CA . ASP A 1 293 ? 17.141 29.938 -4.211 1 93.06 293 ASP A CA 1
ATOM 2379 C C . ASP A 1 293 ? 15.859 30.766 -4.156 1 93.06 293 ASP A C 1
ATOM 2381 O O . ASP A 1 293 ? 15.539 31.359 -3.121 1 93.06 293 ASP A O 1
ATOM 2385 N N . LEU A 1 294 ? 15.258 30.797 -5.277 1 93 294 LEU A N 1
ATOM 2386 C CA . LEU A 1 294 ? 14.031 31.578 -5.391 1 93 294 LEU A CA 1
ATOM 2387 C C . LEU A 1 294 ? 12.914 30.969 -4.551 1 93 294 LEU A C 1
ATOM 2389 O O . LEU A 1 294 ? 12.172 31.688 -3.877 1 93 294 LEU A O 1
ATOM 2393 N N . ILE A 1 295 ? 12.773 29.703 -4.578 1 91.75 295 ILE A N 1
ATOM 2394 C CA . ILE A 1 295 ? 11.648 29.016 -3.943 1 91.75 295 ILE A CA 1
ATOM 2395 C C . ILE A 1 295 ? 12.016 28.656 -2.504 1 91.75 295 ILE A C 1
ATOM 2397 O O . ILE A 1 295 ? 11.133 28.422 -1.674 1 91.75 295 ILE A O 1
ATOM 2401 N N . GLY A 1 296 ? 13.25 28.594 -2.137 1 90.5 296 GLY A N 1
ATOM 2402 C CA . GLY A 1 296 ? 13.758 28.172 -0.84 1 90.5 296 GLY A CA 1
ATOM 2403 C C . GLY A 1 296 ? 13.055 28.844 0.321 1 90.5 296 GLY A C 1
ATOM 2404 O O . GLY A 1 296 ? 12.57 28.188 1.234 1 90.5 296 GLY A O 1
ATOM 2405 N N . PRO A 1 297 ? 12.992 30.109 0.247 1 91.88 297 PRO A N 1
ATOM 2406 C CA . PRO A 1 297 ? 12.336 30.828 1.345 1 91.88 297 PRO A CA 1
ATOM 2407 C C . PRO A 1 297 ? 10.883 30.406 1.537 1 91.88 297 PRO A C 1
ATOM 2409 O O . PRO A 1 297 ? 10.438 30.219 2.672 1 91.88 297 PRO A O 1
ATOM 2412 N N . ILE A 1 298 ? 10.156 30.25 0.49 1 91.56 298 ILE A N 1
ATOM 2413 C CA . ILE A 1 298 ? 8.75 29.875 0.58 1 91.56 298 ILE A CA 1
ATOM 2414 C C . ILE A 1 298 ? 8.625 28.438 1.051 1 91.56 298 ILE A C 1
ATOM 2416 O O . ILE A 1 298 ? 7.73 28.094 1.831 1 91.56 298 ILE A O 1
ATOM 2420 N N . TYR A 1 299 ? 9.508 27.625 0.612 1 87.5 299 TYR A N 1
ATOM 2421 C CA . TYR A 1 299 ? 9.5 26.219 1.022 1 87.5 299 TYR A CA 1
ATOM 2422 C C . TYR A 1 299 ? 9.75 26.094 2.52 1 87.5 299 TYR A C 1
ATOM 2424 O O . TYR A 1 299 ? 9.195 25.203 3.174 1 87.5 299 TYR A O 1
ATOM 2432 N N . SER A 1 300 ? 10.523 26.922 3.016 1 86.69 300 SER A N 1
ATOM 2433 C CA . SER A 1 300 ? 10.781 26.891 4.453 1 86.69 300 SER A CA 1
ATOM 2434 C C . SER A 1 300 ? 9.516 27.172 5.246 1 86.69 300 SER A C 1
ATOM 2436 O O . SER A 1 300 ? 9.32 26.625 6.336 1 86.69 300 SER A O 1
ATOM 2438 N N . ILE A 1 301 ? 8.656 28.016 4.723 1 88.25 301 ILE A N 1
ATOM 2439 C CA . ILE A 1 301 ? 7.387 28.312 5.375 1 88.25 301 ILE A CA 1
ATOM 2440 C C . ILE A 1 301 ? 6.473 27.094 5.305 1 88.25 301 ILE A C 1
ATOM 2442 O O . ILE A 1 301 ? 5.73 26.812 6.25 1 88.25 301 ILE A O 1
ATOM 2446 N N . LEU A 1 302 ? 6.508 26.453 4.195 1 85.31 302 LEU A N 1
ATOM 2447 C CA . LEU A 1 302 ? 5.719 25.234 4.051 1 85.31 302 LEU A CA 1
ATOM 2448 C C . LEU A 1 302 ? 6.109 24.203 5.105 1 85.31 302 LEU A C 1
ATOM 2450 O O . LEU A 1 302 ? 5.242 23.578 5.719 1 85.31 302 LEU A O 1
ATOM 2454 N N . ARG A 1 303 ? 7.336 24.078 5.324 1 79.19 303 ARG A N 1
ATOM 2455 C CA . ARG A 1 303 ? 7.824 23.141 6.328 1 79.19 303 ARG A CA 1
ATOM 2456 C C . ARG A 1 303 ? 7.375 23.547 7.727 1 79.19 303 ARG A C 1
ATOM 2458 O O . ARG A 1 303 ? 7.023 22.703 8.547 1 79.19 303 ARG A O 1
ATOM 2465 N N . TYR A 1 304 ? 7.379 24.812 7.906 1 81.44 304 TYR A N 1
ATOM 2466 C CA . TYR A 1 304 ? 6.922 25.328 9.188 1 81.44 304 TYR A CA 1
ATOM 2467 C C . TYR A 1 304 ? 5.441 25.047 9.398 1 81.44 304 TYR A C 1
ATOM 2469 O O . TYR A 1 304 ? 5.043 24.578 10.469 1 81.44 304 TYR A O 1
ATOM 2477 N N . ALA A 1 305 ? 4.684 25.344 8.375 1 81 305 ALA A N 1
ATOM 2478 C CA . ALA A 1 305 ? 3.234 25.172 8.469 1 81 305 ALA A CA 1
ATOM 2479 C C . ALA A 1 305 ? 2.852 23.703 8.609 1 81 305 ALA A C 1
ATOM 2481 O O . ALA A 1 305 ? 1.797 23.391 9.164 1 81 305 ALA A O 1
ATOM 2482 N N . ASP A 1 306 ? 3.658 22.875 8.141 1 72.19 306 ASP A N 1
ATOM 2483 C CA . ASP A 1 306 ? 3.363 21.453 8.148 1 72.19 306 ASP A CA 1
ATOM 2484 C C . ASP A 1 306 ? 3.826 20.797 9.453 1 72.19 306 ASP A C 1
ATOM 2486 O O . ASP A 1 306 ? 3.398 19.688 9.789 1 72.19 306 ASP A O 1
ATOM 2490 N N . SER A 1 307 ? 4.699 21.422 10.141 1 63.91 307 SER A N 1
ATOM 2491 C CA . SER A 1 307 ? 5.262 20.844 11.352 1 63.91 307 SER A CA 1
ATOM 2492 C C . SER A 1 307 ? 4.285 20.938 12.523 1 63.91 307 SER A C 1
ATOM 2494 O O . SER A 1 307 ? 3.564 21.922 12.648 1 63.91 307 SER A O 1
ATOM 2496 N N . GLN A 1 308 ? 4.027 19.875 13.172 1 56.44 308 GLN A N 1
ATOM 2497 C CA . GLN A 1 308 ? 3.146 19.812 14.336 1 56.44 308 GLN A CA 1
ATOM 2498 C C . GLN A 1 308 ? 3.697 20.641 15.492 1 56.44 308 GLN A C 1
ATOM 2500 O O . GLN A 1 308 ? 2.934 21.234 16.266 1 56.44 308 GLN A O 1
ATOM 2505 N N . LYS A 1 309 ? 5.008 20.547 15.672 1 54.03 309 LYS A N 1
ATOM 2506 C CA . LYS A 1 309 ? 5.613 21.125 16.875 1 54.03 309 LYS A CA 1
ATOM 2507 C C . LYS A 1 309 ? 5.703 22.641 16.766 1 54.03 309 LYS A C 1
ATOM 2509 O O . LYS A 1 309 ? 5.574 23.344 17.766 1 54.03 309 LYS A O 1
ATOM 2514 N N . LEU A 1 310 ? 5.797 22.922 15.516 1 53.66 310 LEU A N 1
ATOM 2515 C CA . LEU A 1 310 ? 6.281 24.297 15.383 1 53.66 310 LEU A CA 1
ATOM 2516 C C . LEU A 1 310 ? 5.203 25.203 14.789 1 53.66 310 LEU A C 1
ATOM 2518 O O . LEU A 1 310 ? 5.227 26.406 14.992 1 53.66 310 LEU A O 1
ATOM 2522 N N . GLY A 1 311 ? 4.195 24.562 14.32 1 61.16 311 GLY A N 1
ATOM 2523 C CA . GLY A 1 311 ? 3.342 25.406 13.516 1 61.16 311 GLY A CA 1
ATOM 2524 C C . GLY A 1 311 ? 2.307 26.172 14.328 1 61.16 311 GLY A C 1
ATOM 2525 O O . GLY A 1 311 ? 1.104 25.953 14.164 1 61.16 311 GLY A O 1
ATOM 2526 N N . SER A 1 312 ? 2.924 27.016 15.234 1 74.25 312 SER A N 1
ATOM 2527 C CA . SER A 1 312 ? 2.018 27.875 15.992 1 74.25 312 SER A CA 1
ATOM 2528 C C . SER A 1 312 ? 1.549 29.062 15.164 1 74.25 312 SER A C 1
ATOM 2530 O O . SER A 1 312 ? 2.225 29.469 14.219 1 74.25 312 SER A O 1
ATOM 2532 N N . LEU A 1 313 ? 0.458 29.469 15.453 1 85.38 313 LEU A N 1
ATOM 2533 C CA . LEU A 1 313 ? -0.141 30.609 14.773 1 85.38 313 LEU A CA 1
ATOM 2534 C C . LEU A 1 313 ? 0.743 31.844 14.914 1 85.38 313 LEU A C 1
ATOM 2536 O O . LEU A 1 313 ? 0.923 32.594 13.953 1 85.38 313 LEU A O 1
ATOM 2540 N N . SER A 1 314 ? 1.414 31.984 16.016 1 84.81 314 SER A N 1
ATOM 2541 C CA . SER A 1 314 ? 2.123 33.219 16.344 1 84.81 314 SER A CA 1
ATOM 2542 C C . SER A 1 314 ? 3.422 33.344 15.562 1 84.81 314 SER A C 1
ATOM 2544 O O . SER A 1 314 ? 3.84 34.438 15.211 1 84.81 314 SER A O 1
ATOM 2546 N N . GLY A 1 315 ? 4.012 32.25 15.25 1 85.62 315 GLY A N 1
ATOM 2547 C CA . GLY A 1 315 ? 5.305 32.281 14.586 1 85.62 315 GLY A CA 1
ATOM 2548 C C . GLY A 1 315 ? 5.195 32.438 13.086 1 85.62 315 GLY A C 1
ATOM 2549 O O . GLY A 1 315 ? 6.18 32.75 12.414 1 85.62 315 GLY A O 1
ATOM 2550 N N . PHE A 1 316 ? 4.055 32.375 12.562 1 89.5 316 PHE A N 1
ATOM 2551 C CA . PHE A 1 316 ? 3.867 32.344 11.117 1 89.5 316 PHE A CA 1
ATOM 2552 C C . PHE A 1 316 ? 4.207 33.688 10.5 1 89.5 316 PHE A C 1
ATOM 2554 O O . PHE A 1 316 ? 4.941 33.75 9.508 1 89.5 316 PHE A O 1
ATOM 2561 N N . MET A 1 317 ? 3.748 34.75 11.078 1 90.75 317 MET A N 1
ATOM 2562 C CA . MET A 1 317 ? 3.895 36.094 10.516 1 90.75 317 MET A CA 1
ATOM 2563 C C . MET A 1 317 ? 5.367 36.469 10.414 1 90.75 317 MET A C 1
ATOM 2565 O O . MET A 1 317 ? 5.809 37 9.383 1 90.75 317 MET A O 1
ATOM 2569 N N . THR A 1 318 ? 6.078 36.25 11.422 1 91 318 THR A N 1
ATOM 2570 C CA . THR A 1 318 ? 7.492 36.594 11.438 1 91 318 THR A CA 1
ATOM 2571 C C . THR A 1 318 ? 8.25 35.812 10.375 1 91 318 THR A C 1
ATOM 2573 O O . THR A 1 318 ? 9.07 36.375 9.641 1 91 318 THR A O 1
ATOM 2576 N N . ARG A 1 319 ? 7.953 34.594 10.312 1 90.5 319 ARG A N 1
ATOM 2577 C CA . ARG A 1 319 ? 8.641 33.75 9.352 1 90.5 319 ARG A CA 1
ATOM 2578 C C . ARG A 1 319 ? 8.281 34.125 7.922 1 90.5 319 ARG A C 1
ATOM 2580 O O . ARG A 1 319 ? 9.141 34.125 7.035 1 90.5 319 ARG A O 1
ATOM 2587 N N . MET A 1 320 ? 7.047 34.438 7.75 1 92.81 320 MET A N 1
ATOM 2588 C CA . MET A 1 320 ? 6.605 34.844 6.426 1 92.81 320 MET A CA 1
ATOM 2589 C C . MET A 1 320 ? 7.254 36.156 6.023 1 92.81 320 MET A C 1
ATOM 2591 O O . MET A 1 320 ? 7.656 36.344 4.871 1 92.81 320 MET A O 1
ATOM 2595 N N . MET A 1 321 ? 7.324 37.062 6.953 1 92.44 321 MET A N 1
ATOM 2596 C CA . MET A 1 321 ? 7.973 38.344 6.703 1 92.44 321 MET A CA 1
ATOM 2597 C C . MET A 1 321 ? 9.43 38.156 6.297 1 92.44 321 MET A C 1
ATOM 2599 O O . MET A 1 321 ? 9.906 38.75 5.336 1 92.44 321 MET A O 1
ATOM 2603 N N . HIS A 1 322 ? 10.078 37.312 6.984 1 93.31 322 HIS A N 1
ATOM 2604 C CA . HIS A 1 322 ? 11.477 37 6.676 1 93.31 322 HIS A CA 1
ATOM 2605 C C . HIS A 1 322 ? 11.617 36.375 5.297 1 93.31 322 HIS A C 1
ATOM 2607 O O . HIS A 1 322 ? 12.492 36.75 4.52 1 93.31 322 HIS A O 1
ATOM 2613 N N . SER A 1 323 ? 10.789 35.438 5.086 1 94.62 323 SER A N 1
ATOM 2614 C CA . SER A 1 323 ? 10.836 34.75 3.809 1 94.62 323 SER A CA 1
ATOM 2615 C C . SER A 1 323 ? 10.539 35.688 2.648 1 94.62 323 SER A C 1
ATOM 2617 O O . SER A 1 323 ? 11.172 35.594 1.593 1 94.62 323 SER A O 1
ATOM 2619 N N . ARG A 1 324 ? 9.586 36.531 2.791 1 94.81 324 ARG A N 1
ATOM 2620 C CA . ARG A 1 324 ? 9.258 37.531 1.767 1 94.81 324 ARG A CA 1
ATOM 2621 C C . ARG A 1 324 ? 10.445 38.438 1.495 1 94.81 324 ARG A C 1
ATOM 2623 O O . ARG A 1 324 ? 10.719 38.781 0.343 1 94.81 324 ARG A O 1
ATOM 2630 N N . HIS A 1 325 ? 11.102 38.812 2.562 1 94.12 325 HIS A N 1
ATOM 2631 C CA . HIS A 1 325 ? 12.273 39.656 2.426 1 94.12 325 HIS A CA 1
ATOM 2632 C C . HIS A 1 325 ? 13.391 38.938 1.677 1 94.12 325 HIS A C 1
ATOM 2634 O O . HIS A 1 325 ? 14.055 39.531 0.83 1 94.12 325 HIS A O 1
ATOM 2640 N N . GLN A 1 326 ? 13.602 37.75 2.029 1 94.38 326 GLN A N 1
ATOM 2641 C CA . GLN A 1 326 ? 14.617 36.969 1.348 1 94.38 326 GLN A CA 1
ATOM 2642 C C . GLN A 1 326 ? 14.312 36.844 -0.143 1 94.38 326 GLN A C 1
ATOM 2644 O O . GLN A 1 326 ? 15.203 37 -0.979 1 94.38 326 GLN A O 1
ATOM 2649 N N . LEU A 1 327 ? 13.078 36.594 -0.427 1 94.38 327 LEU A N 1
ATOM 2650 C CA . LEU A 1 327 ? 12.648 36.5 -1.817 1 94.38 327 LEU A CA 1
ATOM 2651 C C . LEU A 1 327 ? 12.844 37.812 -2.553 1 94.38 327 LEU A C 1
ATOM 2653 O O . LEU A 1 327 ? 13.367 37.844 -3.668 1 94.38 327 LEU A O 1
ATOM 2657 N N . SER A 1 328 ? 12.523 38.844 -1.918 1 94.31 328 SER A N 1
ATOM 2658 C CA . SER A 1 328 ? 12.625 40.156 -2.506 1 94.31 328 SER A CA 1
ATOM 2659 C C . SER A 1 328 ? 14.086 40.531 -2.783 1 94.31 328 SER A C 1
ATOM 2661 O O . SER A 1 328 ? 14.383 41.188 -3.781 1 94.31 328 SER A O 1
ATOM 2663 N N . SER A 1 329 ? 14.953 40.062 -1.954 1 93.38 329 SER A N 1
ATOM 2664 C CA . SER A 1 329 ? 16.359 40.438 -2.027 1 93.38 329 SER A CA 1
ATOM 2665 C C . SER A 1 329 ? 17.062 39.75 -3.195 1 93.38 329 SER A C 1
ATOM 2667 O O . SER A 1 329 ? 18.172 40.156 -3.576 1 93.38 329 SER A O 1
ATOM 2669 N N . LEU A 1 330 ? 16.438 38.844 -3.752 1 91.75 330 LEU A N 1
ATOM 2670 C CA . LEU A 1 330 ? 17.031 38.125 -4.875 1 91.75 330 LEU A CA 1
ATOM 2671 C C . LEU A 1 330 ? 16.922 38.938 -6.156 1 91.75 330 LEU A C 1
ATOM 2673 O O . LEU A 1 330 ? 17.578 38.625 -7.152 1 91.75 330 LEU A O 1
ATOM 2677 N N . PHE A 1 331 ? 16.125 40 -6.082 1 92.5 331 PHE A N 1
ATOM 2678 C CA . PHE A 1 331 ? 15.883 40.812 -7.27 1 92.5 331 PHE A CA 1
ATOM 2679 C C . PHE A 1 331 ? 16.312 42.25 -7.039 1 92.5 331 PHE A C 1
ATOM 2681 O O . PHE A 1 331 ? 16.5 42.688 -5.895 1 92.5 331 PHE A O 1
ATOM 2688 N N . CYS A 1 332 ? 16.516 42.844 -8.156 1 87.19 332 CYS A N 1
ATOM 2689 C CA . CYS A 1 332 ? 16.703 44.281 -8.039 1 87.19 332 CYS A CA 1
ATOM 2690 C C . CYS A 1 332 ? 15.445 44.969 -7.523 1 87.19 332 CYS A C 1
ATOM 2692 O O . CYS A 1 332 ? 14.336 44.594 -7.898 1 87.19 332 CYS A O 1
ATOM 2694 N N . HIS A 1 333 ? 15.75 46 -6.734 1 88.88 333 HIS A N 1
ATOM 2695 C CA . HIS A 1 333 ? 14.648 46.688 -6.074 1 88.88 333 HIS A CA 1
ATOM 2696 C C . HIS A 1 333 ? 13.672 47.25 -7.094 1 88.88 333 HIS A C 1
ATOM 2698 O O . HIS A 1 333 ? 14.078 47.969 -8.031 1 88.88 333 HIS A O 1
ATOM 2704 N N . ASP A 1 334 ? 12.461 46.906 -7.043 1 88.31 334 ASP A N 1
ATOM 2705 C CA . ASP A 1 334 ? 11.336 47.406 -7.82 1 88.31 334 ASP A CA 1
ATOM 2706 C C . ASP A 1 334 ? 11.414 46.938 -9.273 1 88.31 334 ASP A C 1
ATOM 2708 O O . ASP A 1 334 ? 10.914 47.625 -10.172 1 88.31 334 ASP A O 1
ATOM 2712 N N . SER A 1 335 ? 12.055 45.844 -9.43 1 90.31 335 SER A N 1
ATOM 2713 C CA . SER A 1 335 ? 12.094 45.25 -10.766 1 90.31 335 SER A CA 1
ATOM 2714 C C . SER A 1 335 ? 10.781 44.531 -11.094 1 90.31 335 SER A C 1
ATOM 2716 O O . SER A 1 335 ? 9.992 44.25 -10.195 1 90.31 335 SER A O 1
ATOM 2718 N N . LEU A 1 336 ? 10.547 44.375 -12.344 1 89.75 336 LEU A N 1
ATOM 2719 C CA . LEU A 1 336 ? 9.344 43.688 -12.805 1 89.75 336 LEU A CA 1
ATOM 2720 C C . LEU A 1 336 ? 9.305 42.25 -12.266 1 89.75 336 LEU A C 1
ATOM 2722 O O . LEU A 1 336 ? 8.242 41.781 -11.852 1 89.75 336 LEU A O 1
ATOM 2726 N N . ASP A 1 337 ? 10.391 41.625 -12.227 1 90.31 337 ASP A N 1
ATOM 2727 C CA . ASP A 1 337 ? 10.469 40.25 -11.75 1 90.31 337 ASP A CA 1
ATOM 2728 C C . ASP A 1 337 ? 10.195 40.188 -10.25 1 90.31 337 ASP A C 1
ATOM 2730 O O . ASP A 1 337 ? 9.5 39.281 -9.781 1 90.31 337 ASP A O 1
ATOM 2734 N N . GLN A 1 338 ? 10.742 41.062 -9.594 1 93.06 338 GLN A N 1
ATOM 2735 C CA . GLN A 1 338 ? 10.469 41.125 -8.164 1 93.06 338 GLN A CA 1
ATOM 2736 C C . GLN A 1 338 ? 8.969 41.219 -7.891 1 93.06 338 GLN A C 1
ATOM 2738 O O . GLN A 1 338 ? 8.43 40.5 -7.062 1 93.06 338 GLN A O 1
ATOM 2743 N N . ASN A 1 339 ? 8.375 42.125 -8.633 1 93.88 339 ASN A N 1
ATOM 2744 C CA . ASN A 1 339 ? 6.953 42.406 -8.422 1 93.88 339 ASN A CA 1
ATOM 2745 C C . ASN A 1 339 ? 6.094 41.188 -8.805 1 93.88 339 ASN A C 1
ATOM 2747 O O . ASN A 1 339 ? 5.074 40.938 -8.164 1 93.88 339 ASN A O 1
ATOM 2751 N N . LYS A 1 340 ? 6.539 40.594 -9.781 1 94.06 340 LYS A N 1
ATOM 2752 C CA . LYS A 1 340 ? 5.828 39.406 -10.266 1 94.06 340 LYS A CA 1
ATOM 2753 C C . LYS A 1 340 ? 5.738 38.344 -9.18 1 94.06 340 LYS A C 1
ATOM 2755 O O . LYS A 1 340 ? 4.656 37.812 -8.914 1 94.06 340 LYS A O 1
ATOM 2760 N N . TYR A 1 341 ? 6.777 38.062 -8.516 1 94.5 341 TYR A N 1
ATOM 2761 C CA . TYR A 1 341 ? 6.824 37.031 -7.492 1 94.5 341 TYR A CA 1
ATOM 2762 C C . TYR A 1 341 ? 6.176 37.5 -6.199 1 94.5 341 TYR A C 1
ATOM 2764 O O . TYR A 1 341 ? 5.445 36.75 -5.547 1 94.5 341 TYR A O 1
ATOM 2772 N N . LEU A 1 342 ? 6.395 38.719 -5.867 1 95.44 342 LEU A N 1
ATOM 2773 C CA . LEU A 1 342 ? 5.836 39.281 -4.633 1 95.44 342 LEU A CA 1
ATOM 2774 C C . LEU A 1 342 ? 4.316 39.375 -4.73 1 95.44 342 LEU A C 1
ATOM 2776 O O . LEU A 1 342 ? 3.613 39.219 -3.729 1 95.44 342 LEU A O 1
ATOM 2780 N N . LYS A 1 343 ? 3.869 39.562 -5.902 1 96.12 343 LYS A N 1
ATOM 2781 C CA . LYS A 1 343 ? 2.424 39.625 -6.098 1 96.12 343 LYS A CA 1
ATOM 2782 C C . LYS A 1 343 ? 1.765 38.312 -5.719 1 96.12 343 LYS A C 1
ATOM 2784 O O . LYS A 1 343 ? 0.707 38.281 -5.086 1 96.12 343 LYS A O 1
ATOM 2789 N N . VAL A 1 344 ? 2.367 37.25 -6.102 1 95.69 344 VAL A N 1
ATOM 2790 C CA . VAL A 1 344 ? 1.845 35.938 -5.77 1 95.69 344 VAL A CA 1
ATOM 2791 C C . VAL A 1 344 ? 1.867 35.719 -4.258 1 95.69 344 VAL A C 1
ATOM 2793 O O . VAL A 1 344 ? 0.878 35.281 -3.668 1 95.69 344 VAL A O 1
ATOM 2796 N N . VAL A 1 345 ? 2.926 36.125 -3.631 1 95.69 345 VAL A N 1
ATOM 2797 C CA . VAL A 1 345 ? 3.107 35.938 -2.195 1 95.69 345 VAL A CA 1
ATOM 2798 C C . VAL A 1 345 ? 2.113 36.812 -1.432 1 95.69 345 VAL A C 1
ATOM 2800 O O . VAL A 1 345 ? 1.409 36.312 -0.542 1 95.69 345 VAL A O 1
ATOM 2803 N N . ASP A 1 346 ? 2.053 38.031 -1.847 1 95.44 346 ASP A N 1
ATOM 2804 C CA . ASP A 1 346 ? 1.217 38.969 -1.128 1 95.44 346 ASP A CA 1
ATOM 2805 C C . ASP A 1 346 ? -0.261 38.625 -1.25 1 95.44 346 ASP A C 1
ATOM 2807 O O . ASP A 1 346 ? -1.022 38.75 -0.291 1 95.44 346 ASP A O 1
ATOM 2811 N N . LYS A 1 347 ? -0.613 38.188 -2.354 1 94.94 347 LYS A N 1
ATOM 2812 C CA . LYS A 1 347 ? -2 37.781 -2.564 1 94.94 347 LYS A CA 1
ATOM 2813 C C . LYS A 1 347 ? -2.395 36.656 -1.62 1 94.94 347 LYS A C 1
ATOM 2815 O O . LYS A 1 347 ? -3.439 36.719 -0.97 1 94.94 347 LYS A O 1
ATOM 2820 N N . ARG A 1 348 ? -1.595 35.688 -1.522 1 93.5 348 ARG A N 1
ATOM 2821 C CA . ARG A 1 348 ? -1.898 34.531 -0.701 1 93.5 348 ARG A CA 1
ATOM 2822 C C . ARG A 1 348 ? -1.784 34.844 0.784 1 93.5 348 ARG A C 1
ATOM 2824 O O . ARG A 1 348 ? -2.559 34.344 1.6 1 93.5 348 ARG A O 1
ATOM 2831 N N . VAL A 1 349 ? -0.864 35.656 1.107 1 92.81 349 VAL A N 1
ATOM 2832 C CA . VAL A 1 349 ? -0.677 36.094 2.494 1 92.81 349 VAL A CA 1
ATOM 2833 C C . VAL A 1 349 ? -1.877 36.906 2.953 1 92.81 349 VAL A C 1
ATOM 2835 O O . VAL A 1 349 ? -2.324 36.781 4.098 1 92.81 349 VAL A O 1
ATOM 2838 N N . ASP A 1 350 ? -2.307 37.656 2.068 1 91.81 350 ASP A N 1
ATOM 2839 C CA . ASP A 1 350 ? -3.488 38.438 2.383 1 91.81 350 ASP A CA 1
ATOM 2840 C C . ASP A 1 350 ? -4.684 37.562 2.703 1 91.81 350 ASP A C 1
ATOM 2842 O O . ASP A 1 350 ? -5.473 37.844 3.6 1 91.81 350 ASP A O 1
ATOM 2846 N N . HIS A 1 351 ? -4.781 36.531 2.018 1 87.62 351 HIS A N 1
ATOM 2847 C CA . HIS A 1 351 ? -5.848 35.562 2.271 1 87.62 351 HIS A CA 1
ATOM 2848 C C . HIS A 1 351 ? -5.703 34.938 3.652 1 87.62 351 HIS A C 1
ATOM 2850 O O . HIS A 1 351 ? -6.699 34.594 4.301 1 87.62 351 HIS A O 1
ATOM 2856 N N . LEU A 1 352 ? -4.52 34.75 4.129 1 91.12 352 LEU A N 1
ATOM 2857 C CA . LEU A 1 352 ? -4.25 34.125 5.41 1 91.12 352 LEU A CA 1
ATOM 2858 C C . LEU A 1 352 ? -4.43 35.094 6.562 1 91.12 352 LEU A C 1
ATOM 2860 O O . LEU A 1 352 ? -4.773 34.719 7.676 1 91.12 352 LEU A O 1
ATOM 2864 N N . TYR A 1 353 ? -4.219 36.375 6.211 1 91.31 353 TYR A N 1
ATOM 2865 C CA . TYR A 1 353 ? -4.219 37.375 7.273 1 91.31 353 TYR A CA 1
ATOM 2866 C C . TYR A 1 353 ? -5.602 37.969 7.445 1 91.31 353 TYR A C 1
ATOM 2868 O O . TYR A 1 353 ? -5.996 38.344 8.562 1 91.31 353 TYR A O 1
ATOM 2876 N N . LYS A 1 354 ? -6.266 38.031 6.344 1 88.19 354 LYS A N 1
ATOM 2877 C CA . LYS A 1 354 ? -7.547 38.719 6.375 1 88.19 354 LYS A CA 1
ATOM 2878 C C . LYS A 1 354 ? -8.57 37.969 7.211 1 88.19 354 LYS A C 1
ATOM 2880 O O . LYS A 1 354 ? -8.883 36.812 6.914 1 88.19 354 LYS A O 1
ATOM 2885 N N . ASN A 1 355 ? -9.086 38.625 8.25 1 85.31 355 ASN A N 1
ATOM 2886 C CA . ASN A 1 355 ? -10.164 38.094 9.094 1 85.31 355 ASN A CA 1
ATOM 2887 C C . ASN A 1 355 ? -9.758 36.812 9.812 1 85.31 355 ASN A C 1
ATOM 2889 O O . ASN A 1 355 ? -10.562 35.906 9.969 1 85.31 355 ASN A O 1
ATOM 2893 N N . THR A 1 356 ? -8.484 36.688 10.031 1 92.69 356 THR A N 1
ATOM 2894 C CA . THR A 1 356 ? -7.992 35.562 10.812 1 92.69 356 THR A CA 1
ATOM 2895 C C . THR A 1 356 ? -7.305 36.031 12.086 1 92.69 356 THR A C 1
ATOM 2897 O O . THR A 1 356 ? -7.293 37.25 12.375 1 92.69 356 THR A O 1
ATOM 2900 N N . LEU A 1 357 ? -6.746 35.156 12.836 1 95.31 357 LEU A N 1
ATOM 2901 C CA . LEU A 1 357 ? -6.113 35.5 14.102 1 95.31 357 LEU A CA 1
ATOM 2902 C C . LEU A 1 357 ? -4.598 35.594 13.945 1 95.31 357 LEU A C 1
ATOM 2904 O O . LEU A 1 357 ? -3.885 35.875 14.906 1 95.31 357 LEU A O 1
ATOM 2908 N N . MET A 1 358 ? -4.121 35.438 12.773 1 93.56 358 MET A N 1
ATOM 2909 C CA . MET A 1 358 ? -2.686 35.281 12.555 1 93.56 358 MET A CA 1
ATOM 2910 C C . MET A 1 358 ? -1.94 36.562 12.93 1 93.56 358 MET A C 1
ATOM 2912 O O . MET A 1 358 ? -0.917 36.5 13.617 1 93.56 358 MET A O 1
ATOM 2916 N N . VAL A 1 359 ? -2.459 37.656 12.508 1 94.44 359 VAL A N 1
ATOM 2917 C CA . VAL A 1 359 ? -1.799 38.938 12.789 1 94.44 359 VAL A CA 1
ATOM 2918 C C . VAL A 1 359 ? -1.86 39.219 14.289 1 94.44 359 VAL A C 1
ATOM 2920 O O . VAL A 1 359 ? -0.864 39.656 14.891 1 94.44 359 VAL A O 1
ATOM 2923 N N . ALA A 1 360 ? -3.045 39 14.844 1 95.88 360 ALA A N 1
ATOM 2924 C CA . ALA A 1 360 ? -3.193 39.219 16.281 1 95.88 360 ALA A CA 1
ATOM 2925 C C . ALA A 1 360 ? -2.223 38.312 17.062 1 95.88 360 ALA A C 1
ATOM 2927 O O . ALA A 1 360 ? -1.604 38.781 18.031 1 95.88 360 ALA A O 1
ATOM 2928 N N . ALA A 1 361 ? -2.104 37.125 16.656 1 95.81 361 ALA A N 1
ATOM 2929 C CA . ALA A 1 361 ? -1.181 36.188 17.297 1 95.81 361 ALA A CA 1
ATOM 2930 C C . ALA A 1 361 ? 0.261 36.688 17.172 1 95.81 361 ALA A C 1
ATOM 2932 O O . ALA A 1 361 ? 1.057 36.531 18.094 1 95.81 361 ALA A O 1
ATOM 2933 N N . GLY A 1 362 ? 0.561 37.188 16.047 1 94.31 362 GLY A N 1
ATOM 2934 C CA . GLY A 1 362 ? 1.889 37.75 15.852 1 94.31 362 GLY A CA 1
ATOM 2935 C C . GLY A 1 362 ? 2.199 38.906 16.781 1 94.31 362 GLY A C 1
ATOM 2936 O O . GLY A 1 362 ? 3.303 39 17.328 1 94.31 362 GLY A O 1
ATOM 2937 N N . VAL A 1 363 ? 1.235 39.719 16.984 1 95.38 363 VAL A N 1
ATOM 2938 C CA . VAL A 1 363 ? 1.397 40.875 17.875 1 95.38 363 VAL A CA 1
ATOM 2939 C C . VAL A 1 363 ? 1.543 40.375 19.312 1 95.38 363 VAL A C 1
ATOM 2941 O O . VAL A 1 363 ? 2.33 40.938 20.078 1 95.38 363 VAL A O 1
ATOM 2944 N N . LEU A 1 364 ? 0.839 39.375 19.609 1 95.94 364 LEU A N 1
ATOM 2945 C CA . LEU A 1 364 ? 0.803 38.875 20.984 1 95.94 364 LEU A CA 1
ATOM 2946 C C . LEU A 1 364 ? 1.967 37.938 21.25 1 95.94 364 LEU A C 1
ATOM 2948 O O . LEU A 1 364 ? 2.133 37.438 22.375 1 95.94 364 LEU A O 1
ATOM 2952 N N . ASP A 1 365 ? 2.709 37.594 20.219 1 94.94 365 ASP A N 1
ATOM 2953 C CA . ASP A 1 365 ? 3.945 36.844 20.406 1 94.94 365 ASP A CA 1
ATOM 2954 C C . ASP A 1 365 ? 5.055 37.719 20.953 1 94.94 365 ASP A C 1
ATOM 2956 O O . ASP A 1 365 ? 5.559 38.625 20.25 1 94.94 365 ASP A O 1
ATOM 2960 N N . PRO A 1 366 ? 5.477 37.469 22.125 1 94.31 366 PRO A N 1
ATOM 2961 C CA . PRO A 1 366 ? 6.438 38.375 22.75 1 94.31 366 PRO A CA 1
ATOM 2962 C C . PRO A 1 366 ? 7.773 38.406 22 1 94.31 366 PRO A C 1
ATOM 2964 O O . PRO A 1 366 ? 8.406 39.469 21.922 1 94.31 366 PRO A O 1
ATOM 2967 N N . ALA A 1 367 ? 8.195 37.312 21.5 1 92.69 367 ALA A N 1
ATOM 2968 C CA . ALA A 1 367 ? 9.453 37.281 20.766 1 92.69 367 ALA A CA 1
ATOM 2969 C C . ALA A 1 367 ? 9.398 38.219 19.562 1 92.69 367 ALA A C 1
ATOM 2971 O O . ALA A 1 367 ? 10.328 39 19.312 1 92.69 367 ALA A O 1
ATOM 2972 N N . SER A 1 368 ? 8.305 38.188 18.891 1 91.06 368 SER A N 1
ATOM 2973 C CA . SER A 1 368 ? 8.102 39.031 17.734 1 91.06 368 SER A CA 1
ATOM 2974 C C . SER A 1 368 ? 7.918 40.5 18.141 1 91.06 368 SER A C 1
ATOM 2976 O O . SER A 1 368 ? 8.422 41.406 17.469 1 91.06 368 SER A O 1
ATOM 2978 N N . HIS A 1 369 ? 7.223 40.656 19.156 1 90.69 369 HIS A N 1
ATOM 2979 C CA . HIS A 1 369 ? 6.945 42.031 19.594 1 90.69 369 HIS A CA 1
ATOM 2980 C C . HIS A 1 369 ? 8.219 42.719 20.047 1 90.69 369 HIS A C 1
ATOM 2982 O O . HIS A 1 369 ? 8.469 43.875 19.688 1 90.69 369 HIS A O 1
ATOM 2988 N N . TYR A 1 370 ? 9.023 42.062 20.812 1 91.5 370 TYR A N 1
ATOM 2989 C CA . TYR A 1 370 ? 10.25 42.656 21.312 1 91.5 370 TYR A CA 1
ATOM 2990 C C . TYR A 1 370 ? 11.234 42.938 20.188 1 91.5 370 TYR A C 1
ATOM 2992 O O . TYR A 1 370 ? 11.992 43.906 20.219 1 91.5 370 TYR A O 1
ATOM 3000 N N . LYS A 1 371 ? 11.156 42.125 19.219 1 90.31 371 LYS A N 1
ATOM 3001 C CA . LYS A 1 371 ? 12.148 42.219 18.156 1 90.31 371 LYS A CA 1
ATOM 3002 C C . LYS A 1 371 ? 11.695 43.188 17.062 1 90.31 371 LYS A C 1
ATOM 3004 O O . LYS A 1 371 ? 12.5 43.938 16.531 1 90.31 371 LYS A O 1
ATOM 3009 N N . TYR A 1 372 ? 10.375 43.219 16.75 1 90.81 372 TYR A N 1
ATOM 3010 C CA . TYR A 1 372 ? 9.938 43.938 15.555 1 90.81 372 TYR A CA 1
ATOM 3011 C C . TYR A 1 372 ? 8.922 45 15.898 1 90.81 372 TYR A C 1
ATOM 3013 O O . TYR A 1 372 ? 8.547 45.812 15.039 1 90.81 372 TYR A O 1
ATOM 3021 N N . ASN A 1 373 ? 8.453 45.031 17.078 1 89.69 373 ASN A N 1
ATOM 3022 C CA . ASN A 1 373 ? 7.5 46.031 17.531 1 89.69 373 ASN A CA 1
ATOM 3023 C C . ASN A 1 373 ? 6.238 46.031 16.672 1 89.69 373 ASN A C 1
ATOM 3025 O O . ASN A 1 373 ? 5.824 47.094 16.172 1 89.69 373 ASN A O 1
ATOM 3029 N N . PHE A 1 374 ? 5.625 44.938 16.562 1 88.31 374 PHE A N 1
ATOM 3030 C CA . PHE A 1 374 ? 4.43 44.781 15.742 1 88.31 374 PHE A CA 1
ATOM 3031 C C . PHE A 1 374 ? 3.289 45.625 16.297 1 88.31 374 PHE A C 1
ATOM 3033 O O . PHE A 1 374 ? 2.432 46.094 15.547 1 88.31 374 PHE A O 1
ATOM 3040 N N . GLY A 1 375 ? 3.336 45.906 17.562 1 86.88 375 GLY A N 1
ATOM 3041 C CA . GLY A 1 375 ? 2.271 46.625 18.219 1 86.88 375 GLY A CA 1
ATOM 3042 C C . GLY A 1 375 ? 2.307 48.125 17.922 1 86.88 375 GLY A C 1
ATOM 3043 O O . GLY A 1 375 ? 1.382 48.844 18.266 1 86.88 375 GLY A O 1
ATOM 3044 N N . LYS A 1 376 ? 3.307 48.5 17.203 1 87.62 376 LYS A N 1
ATOM 3045 C CA . LYS A 1 376 ? 3.42 49.938 16.891 1 87.62 376 LYS A CA 1
ATOM 3046 C C . LYS A 1 376 ? 2.754 50.25 15.562 1 87.62 376 LYS A C 1
ATOM 3048 O O . LYS A 1 376 ? 2.48 51.406 15.266 1 87.62 376 LYS A O 1
ATOM 3053 N N . SER A 1 377 ? 2.471 49.281 14.812 1 89.44 377 SER A N 1
ATOM 3054 C CA . SER A 1 377 ? 1.768 49.469 13.547 1 89.44 377 SER A CA 1
ATOM 3055 C C . SER A 1 377 ? 0.26 49.562 13.758 1 89.44 377 SER A C 1
ATOM 3057 O O . SER A 1 377 ? -0.327 48.688 14.438 1 89.44 377 SER A O 1
ATOM 3059 N N . LEU A 1 378 ? -0.288 50.531 13.172 1 90.69 378 LEU A N 1
ATOM 3060 C CA . LEU A 1 378 ? -1.722 50.75 13.32 1 90.69 378 LEU A CA 1
ATOM 3061 C C . LEU A 1 378 ? -2.52 49.594 12.758 1 90.69 378 LEU A C 1
ATOM 3063 O O . LEU A 1 378 ? -3.521 49.156 13.344 1 90.69 378 LEU A O 1
ATOM 3067 N N . SER A 1 379 ? -2.074 49.125 11.672 1 91.56 379 SER A N 1
ATOM 3068 C CA . SER A 1 379 ? -2.775 48 11.031 1 91.56 379 SER A CA 1
ATOM 3069 C C . SER A 1 379 ? -2.748 46.75 11.914 1 91.56 379 SER A C 1
ATOM 3071 O O . SER A 1 379 ? -3.738 46.031 12 1 91.56 379 SER A O 1
ATOM 3073 N N . HIS A 1 380 ? -1.66 46.531 12.578 1 93 380 HIS A N 1
ATOM 3074 C CA . HIS A 1 380 ? -1.521 45.375 13.445 1 93 380 HIS A CA 1
ATOM 3075 C C . HIS A 1 380 ? -2.377 45.5 14.703 1 93 380 HIS A C 1
ATOM 3077 O O . HIS A 1 380 ? -3.016 44.562 15.133 1 93 380 HIS A O 1
ATOM 3083 N N . VAL A 1 381 ? -2.398 46.656 15.203 1 91.12 381 VAL A N 1
ATOM 3084 C CA . VAL A 1 381 ? -3.193 46.906 16.406 1 91.12 381 VAL A CA 1
ATOM 3085 C C . VAL A 1 381 ? -4.68 46.781 16.078 1 91.12 381 VAL A C 1
ATOM 3087 O O . VAL A 1 381 ? -5.453 46.25 16.891 1 91.12 381 VAL A O 1
ATOM 3090 N N . ASN A 1 382 ? -5.016 47.25 14.938 1 93.31 382 ASN A N 1
ATOM 3091 C CA . ASN A 1 382 ? -6.406 47.094 14.516 1 93.31 382 ASN A CA 1
ATOM 3092 C C . ASN A 1 382 ? -6.801 45.625 14.406 1 93.31 382 ASN A C 1
ATOM 3094 O O . ASN A 1 382 ? -7.906 45.25 14.797 1 93.31 382 ASN A O 1
ATOM 3098 N N . ALA A 1 383 ? -5.934 44.906 13.836 1 94.12 383 ALA A N 1
ATOM 3099 C CA . ALA A 1 383 ? -6.188 43.469 13.727 1 94.12 383 ALA A CA 1
ATOM 3100 C C . ALA A 1 383 ? -6.301 42.812 15.102 1 94.12 383 ALA A C 1
ATOM 3102 O O . ALA A 1 383 ? -7.145 41.938 15.32 1 94.12 383 ALA A O 1
ATOM 3103 N N . LEU A 1 384 ? -5.457 43.219 16.031 1 95.5 384 LEU A N 1
ATOM 3104 C CA . LEU A 1 384 ? -5.508 42.719 17.406 1 95.5 384 LEU A CA 1
ATOM 3105 C C . LEU A 1 384 ? -6.828 43.094 18.078 1 95.5 384 LEU A C 1
ATOM 3107 O O . LEU A 1 384 ? -7.484 42.25 18.672 1 95.5 384 LEU A O 1
ATOM 3111 N N . ASN A 1 385 ? -7.168 44.312 17.938 1 94.75 385 ASN A N 1
ATOM 3112 C CA . ASN A 1 385 ? -8.422 44.781 18.516 1 94.75 385 ASN A CA 1
ATOM 3113 C C . ASN A 1 385 ? -9.617 44.031 17.953 1 94.75 385 ASN A C 1
ATOM 3115 O O . ASN A 1 385 ? -10.539 43.656 18.703 1 94.75 385 ASN A O 1
ATOM 3119 N N . ALA A 1 386 ? -9.555 43.844 16.703 1 95.06 386 ALA A N 1
ATOM 3120 C CA . ALA A 1 386 ? -10.641 43.125 16.078 1 95.06 386 ALA A CA 1
ATOM 3121 C C . ALA A 1 386 ? -10.742 41.719 16.641 1 95.06 386 ALA A C 1
ATOM 3123 O O . ALA A 1 386 ? -11.844 41.219 16.891 1 95.06 386 ALA A O 1
ATOM 3124 N N . ALA A 1 387 ? -9.656 41.062 16.812 1 96.06 387 ALA A N 1
ATOM 3125 C CA . ALA A 1 387 ? -9.609 39.719 17.359 1 96.06 387 ALA A CA 1
ATOM 3126 C C . ALA A 1 387 ? -10.125 39.688 18.797 1 96.06 387 ALA A C 1
ATOM 3128 O O . ALA A 1 387 ? -10.922 38.812 19.172 1 96.06 387 ALA A O 1
ATOM 3129 N N . LEU A 1 388 ? -9.688 40.625 19.578 1 96.75 388 LEU A N 1
ATOM 3130 C CA . LEU A 1 388 ? -10.086 40.688 20.969 1 96.75 388 LEU A CA 1
ATOM 3131 C C . LEU A 1 388 ? -11.57 41.031 21.109 1 96.75 388 LEU A C 1
ATOM 3133 O O . LEU A 1 388 ? -12.25 40.5 21.984 1 96.75 388 LEU A O 1
ATOM 3137 N N . LYS A 1 389 ? -12.023 41.906 20.25 1 95.31 389 LYS A N 1
ATOM 3138 C CA . LYS A 1 389 ? -13.438 42.25 20.266 1 95.31 389 LYS A CA 1
ATOM 3139 C C . LYS A 1 389 ? -14.305 41.031 19.953 1 95.31 389 LYS A C 1
ATOM 3141 O O . LYS A 1 389 ? -15.422 40.906 20.469 1 95.31 389 LYS A O 1
ATOM 3146 N N . LYS A 1 390 ? -13.773 40.219 19.172 1 94.12 390 LYS A N 1
ATOM 3147 C CA . LYS A 1 390 ? -14.5 39 18.766 1 94.12 390 LYS A CA 1
ATOM 3148 C C . LYS A 1 390 ? -14.602 38.031 19.922 1 94.12 390 LYS A C 1
ATOM 3150 O O . LYS A 1 390 ? -15.586 37.281 20.031 1 94.12 390 LYS A O 1
ATOM 3155 N N . LEU A 1 391 ? -13.625 37.906 20.734 1 95.81 391 LEU A N 1
ATOM 3156 C CA . LEU A 1 391 ? -13.523 36.844 21.75 1 95.81 391 LEU A CA 1
ATOM 3157 C C . LEU A 1 391 ? -14.078 37.344 23.094 1 95.81 391 LEU A C 1
ATOM 3159 O O . LEU A 1 391 ? -14.57 36.531 23.891 1 95.81 391 LEU A O 1
ATOM 3163 N N . ALA A 1 392 ? -13.953 38.625 23.297 1 95.56 392 ALA A N 1
ATOM 3164 C CA . ALA A 1 392 ? -14.266 39.156 24.625 1 95.56 392 ALA A CA 1
ATOM 3165 C C . ALA A 1 392 ? -15.617 39.844 24.625 1 95.56 392 ALA A C 1
ATOM 3167 O O . ALA A 1 392 ? -16.094 40.281 23.578 1 95.56 392 ALA A O 1
ATOM 3168 N N . SER A 1 393 ? -16.219 39.969 25.828 1 94.62 393 SER A N 1
ATOM 3169 C CA . SER A 1 393 ? -17.375 40.844 26 1 94.62 393 SER A CA 1
ATOM 3170 C C . SER A 1 393 ? -17 42.312 25.891 1 94.62 393 SER A C 1
ATOM 3172 O O . SER A 1 393 ? -15.828 42.656 26.031 1 94.62 393 SER A O 1
ATOM 3174 N N . PRO A 1 394 ? -17.969 43.125 25.594 1 94.88 394 PRO A N 1
ATOM 3175 C CA . PRO A 1 394 ? -17.656 44.562 25.5 1 94.88 394 PRO A CA 1
ATOM 3176 C C . PRO A 1 394 ? -17 45.094 26.766 1 94.88 394 PRO A C 1
ATOM 3178 O O . PRO A 1 394 ? -16.062 45.906 26.672 1 94.88 394 PRO A O 1
ATOM 3181 N N . SER A 1 395 ? -17.453 44.656 27.875 1 96.19 395 SER A N 1
ATOM 3182 C CA . SER A 1 395 ? -16.875 45.094 29.125 1 96.19 395 SER A CA 1
ATOM 3183 C C . SER A 1 395 ? -15.438 44.625 29.297 1 96.19 395 SER A C 1
ATOM 3185 O O . SER A 1 395 ? -14.57 45.406 29.719 1 96.19 395 SER A O 1
ATOM 3187 N N . GLU A 1 396 ? -15.219 43.469 28.938 1 95.88 396 GLU A N 1
ATOM 3188 C CA . GLU A 1 396 ? -13.859 42.938 29.031 1 95.88 396 GLU A CA 1
ATOM 3189 C C . GLU A 1 396 ? -12.93 43.625 28.047 1 95.88 396 GLU A C 1
ATOM 3191 O O . GLU A 1 396 ? -11.766 43.906 28.359 1 95.88 396 GLU A O 1
ATOM 3196 N N . PHE A 1 397 ? -13.484 43.906 26.891 1 96.12 397 PHE A N 1
ATOM 3197 C CA . PHE A 1 397 ? -12.672 44.562 25.875 1 96.12 397 PHE A CA 1
ATOM 3198 C C . PHE A 1 397 ? -12.211 45.938 26.359 1 96.12 397 PHE A C 1
ATOM 3200 O O . PHE A 1 397 ? -11.039 46.281 26.203 1 96.12 397 PHE A O 1
ATOM 3207 N N . ILE A 1 398 ? -13.062 46.656 26.953 1 96.12 398 ILE A N 1
ATOM 3208 C CA . ILE A 1 398 ? -12.727 47.969 27.453 1 96.12 398 ILE A CA 1
ATOM 3209 C C . ILE A 1 398 ? -11.688 47.844 28.562 1 96.12 398 ILE A C 1
ATOM 3211 O O . ILE A 1 398 ? -10.742 48.656 28.625 1 96.12 398 ILE A O 1
ATOM 3215 N N . ALA A 1 399 ? -11.883 46.875 29.359 1 95.31 399 ALA A N 1
ATOM 3216 C CA . ALA A 1 399 ? -10.953 46.656 30.453 1 95.31 399 ALA A CA 1
ATOM 3217 C C . ALA A 1 399 ? -9.57 46.281 29.938 1 95.31 399 ALA A C 1
ATOM 3219 O O . ALA A 1 399 ? -8.562 46.562 30.609 1 95.31 399 ALA A O 1
ATOM 3220 N N . MET A 1 400 ? -9.445 45.781 28.75 1 94.94 400 MET A N 1
ATOM 3221 C CA . MET A 1 400 ? -8.195 45.281 28.188 1 94.94 400 MET A CA 1
ATOM 3222 C C . MET A 1 400 ? -7.395 46.406 27.562 1 94.94 400 MET A C 1
ATOM 3224 O O . MET A 1 400 ? -6.184 46.281 27.359 1 94.94 400 MET A O 1
ATOM 3228 N N . ILE A 1 401 ? -8.016 47.469 27.25 1 94.5 401 ILE A N 1
ATOM 3229 C CA . ILE A 1 401 ? -7.398 48.531 26.469 1 94.5 401 ILE A CA 1
ATOM 3230 C C . ILE A 1 401 ? -6.137 49.031 27.188 1 94.5 401 ILE A C 1
ATOM 3232 O O . ILE A 1 401 ? -5.055 49.062 26.594 1 94.5 401 ILE A O 1
ATOM 3236 N N . PRO A 1 402 ? -6.207 49.375 28.469 1 95.06 402 PRO A N 1
ATOM 3237 C CA . PRO A 1 402 ? -4.977 49.781 29.141 1 95.06 402 PRO A CA 1
ATOM 3238 C C . PRO A 1 402 ? -3.943 48.656 29.234 1 95.06 402 PRO A C 1
ATOM 3240 O O . PRO A 1 402 ? -2.738 48.938 29.203 1 95.06 402 PRO A O 1
ATOM 3243 N N . GLU A 1 403 ? -4.453 47.5 29.375 1 96.19 403 GLU A N 1
ATOM 3244 C CA . GLU A 1 403 ? -3.547 46.344 29.469 1 96.19 403 GLU A CA 1
ATOM 3245 C C . GLU A 1 403 ? -2.779 46.156 28.172 1 96.19 403 GLU A C 1
ATOM 3247 O O . GLU A 1 403 ? -1.583 45.844 28.188 1 96.19 403 GLU A O 1
ATOM 3252 N N . VAL A 1 404 ? -3.477 46.281 27.047 1 95.44 404 VAL A N 1
ATOM 3253 C CA . VAL A 1 404 ? -2.842 46.188 25.734 1 95.44 404 VAL A CA 1
ATOM 3254 C C . VAL A 1 404 ? -1.779 47.281 25.594 1 95.44 404 VAL A C 1
ATOM 3256 O O . VAL A 1 404 ? -0.688 47.031 25.078 1 95.44 404 VAL A O 1
ATOM 3259 N N . HIS A 1 405 ? -2.1 48.406 26.047 1 93.56 405 HIS A N 1
ATOM 3260 C CA . HIS A 1 405 ? -1.164 49.531 25.984 1 93.56 405 HIS A CA 1
ATOM 3261 C C . HIS A 1 405 ? 0.099 49.219 26.797 1 93.56 405 HIS A C 1
ATOM 3263 O O . HIS A 1 405 ? 1.208 49.531 26.344 1 93.56 405 HIS A O 1
ATOM 3269 N N . SER A 1 406 ? -0.12 48.656 27.922 1 94.06 406 SER A N 1
ATOM 3270 C CA . SER A 1 406 ? 1.021 48.281 28.75 1 94.06 406 SER A CA 1
ATOM 3271 C C . SER A 1 406 ? 1.913 47.281 28.047 1 94.06 406 SER A C 1
ATOM 3273 O O . SER A 1 406 ? 3.141 47.375 28.109 1 94.06 406 SER A O 1
ATOM 3275 N N . TYR A 1 407 ? 1.316 46.344 27.422 1 95.06 407 TYR A N 1
ATOM 3276 C CA . TYR A 1 407 ? 2.059 45.312 26.719 1 95.06 407 TYR A CA 1
ATOM 3277 C C . TYR A 1 407 ? 2.805 45.875 25.531 1 95.06 407 TYR A C 1
ATOM 3279 O O . TYR A 1 407 ? 4.012 45.656 25.375 1 95.06 407 TYR A O 1
ATOM 3287 N N . VAL A 1 408 ? 2.094 46.594 24.703 1 93.06 408 VAL A N 1
ATOM 3288 C CA . VAL A 1 408 ? 2.643 47.125 23.453 1 93.06 408 VAL A CA 1
ATOM 3289 C C . VAL A 1 408 ? 3.797 48.062 23.75 1 93.06 408 VAL A C 1
ATOM 3291 O O . VAL A 1 408 ? 4.773 48.125 22.984 1 93.06 408 VAL A O 1
ATOM 3294 N N . ASN A 1 409 ? 3.701 48.719 24.906 1 91.88 409 ASN A N 1
ATOM 3295 C CA . ASN A 1 409 ? 4.738 49.688 25.25 1 91.88 409 ASN A CA 1
ATOM 3296 C C . ASN A 1 409 ? 5.754 49.094 26.219 1 91.88 409 ASN A C 1
ATOM 3298 O O . ASN A 1 409 ? 6.629 49.812 26.719 1 91.88 409 ASN A O 1
ATOM 3302 N N . THR A 1 410 ? 5.617 47.906 26.484 1 92.06 410 THR A N 1
ATOM 3303 C CA . THR A 1 410 ? 6.539 47.156 27.328 1 92.06 410 THR A CA 1
ATOM 3304 C C . THR A 1 410 ? 6.699 47.812 28.688 1 92.06 410 THR A C 1
ATOM 3306 O O . THR A 1 410 ? 7.82 48.062 29.141 1 92.06 410 THR A O 1
ATOM 3309 N N . ARG A 1 411 ? 5.602 48.031 29.312 1 91.62 411 ARG A N 1
ATOM 3310 C CA . ARG A 1 411 ? 5.617 48.719 30.594 1 91.62 411 ARG A CA 1
ATOM 3311 C C . ARG A 1 411 ? 5.324 47.75 31.734 1 91.62 411 ARG A C 1
ATOM 3313 O O . ARG A 1 411 ? 4.676 46.719 31.531 1 91.62 411 ARG A O 1
ATOM 3320 N N . GLY A 1 412 ? 5.816 48.094 32.906 1 89.62 412 GLY A N 1
ATOM 3321 C CA . GLY A 1 412 ? 5.539 47.281 34.094 1 89.62 412 GLY A CA 1
ATOM 3322 C C . GLY A 1 412 ? 6.238 45.938 34.062 1 89.62 412 GLY A C 1
ATOM 3323 O O . GLY A 1 412 ? 7.453 45.875 33.875 1 89.62 412 GLY A O 1
ATOM 3324 N N . ALA A 1 413 ? 5.367 44.938 34.094 1 90.31 413 ALA A N 1
ATOM 3325 C CA . ALA A 1 413 ? 5.891 43.594 34.156 1 90.31 413 ALA A CA 1
ATOM 3326 C C . ALA A 1 413 ? 6.559 43.188 32.844 1 90.31 413 ALA A C 1
ATOM 3328 O O . ALA A 1 413 ? 7.312 42.219 32.781 1 90.31 413 ALA A O 1
ATOM 3329 N N . PHE A 1 414 ? 6.367 43.875 31.812 1 94.38 414 PHE A N 1
ATOM 3330 C CA . PHE A 1 414 ? 6.879 43.531 30.5 1 94.38 414 PHE A CA 1
ATOM 3331 C C . PHE A 1 414 ? 8.211 44.219 30.234 1 94.38 414 PHE A C 1
ATOM 3333 O O . PHE A 1 414 ? 8.836 44 29.188 1 94.38 414 PHE A O 1
ATOM 3340 N N . GLU A 1 415 ? 8.57 45.031 31.25 1 92.19 415 GLU A N 1
ATOM 3341 C CA . GLU A 1 415 ? 9.828 45.781 31.125 1 92.19 415 GLU A CA 1
ATOM 3342 C C . GLU A 1 415 ? 11 44.969 31.672 1 92.19 415 GLU A C 1
ATOM 3344 O O . GLU A 1 415 ? 10.82 44.125 32.562 1 92.19 415 GLU A O 1
ATOM 3349 N N . GLY A 1 416 ? 12.219 45.219 31.062 1 89.44 416 GLY A N 1
ATOM 3350 C CA . GLY A 1 416 ? 13.422 44.625 31.625 1 89.44 416 GLY A CA 1
ATOM 3351 C C . GLY A 1 416 ? 13.914 43.438 30.812 1 89.44 416 GLY A C 1
ATOM 3352 O O . GLY A 1 416 ? 13.289 43.031 29.828 1 89.44 416 GLY A O 1
ATOM 3353 N N . MET A 1 417 ? 14.859 42.781 31.391 1 91.5 417 MET A N 1
ATOM 3354 C CA . MET A 1 417 ? 15.586 41.781 30.641 1 91.5 417 MET A CA 1
ATOM 3355 C C . MET A 1 417 ? 14.93 40.406 30.781 1 91.5 417 MET A C 1
ATOM 3357 O O . MET A 1 417 ? 14.977 39.594 29.859 1 91.5 417 MET A O 1
ATOM 3361 N N . TYR A 1 418 ? 14.227 40.188 31.844 1 91.62 418 TYR A N 1
ATOM 3362 C CA . TYR A 1 418 ? 13.711 38.844 32.125 1 91.62 418 TYR A CA 1
ATOM 3363 C C . TYR A 1 418 ? 12.594 38.469 31.156 1 91.62 418 TYR A C 1
ATOM 3365 O O . TYR A 1 418 ? 12.672 37.469 30.453 1 91.62 418 TYR A O 1
ATOM 3373 N N . PRO A 1 419 ? 11.602 39.312 31.062 1 94.81 419 PRO A N 1
ATOM 3374 C CA . PRO A 1 419 ? 10.555 38.969 30.078 1 94.81 419 PRO A CA 1
ATOM 3375 C C . PRO A 1 419 ? 11.078 38.938 28.641 1 94.81 419 PRO A C 1
ATOM 3377 O O . PRO A 1 419 ? 10.656 38.094 27.844 1 94.81 419 PRO A O 1
ATOM 3380 N N . ARG A 1 420 ? 11.992 39.75 28.375 1 94.31 420 ARG A N 1
ATOM 3381 C CA . ARG A 1 420 ? 12.562 39.812 27.031 1 94.31 420 ARG A CA 1
ATOM 3382 C C . ARG A 1 420 ? 13.344 38.531 26.703 1 94.31 420 ARG A C 1
ATOM 3384 O O . ARG A 1 420 ? 13.188 37.969 25.625 1 94.31 420 ARG A O 1
ATOM 3391 N N . ASN A 1 421 ? 14.164 38.156 27.531 1 94 421 ASN A N 1
ATOM 3392 C CA . ASN A 1 421 ? 14.961 36.938 27.328 1 94 421 ASN A CA 1
ATOM 3393 C C . ASN A 1 421 ? 14.094 35.688 27.312 1 94 421 ASN A C 1
ATOM 3395 O O . ASN A 1 421 ? 14.359 34.75 26.547 1 94 421 ASN A O 1
ATOM 3399 N N . ALA A 1 422 ? 13.094 35.656 28.078 1 94.12 422 ALA A N 1
ATOM 3400 C CA . ALA A 1 422 ? 12.203 34.5 28.156 1 94.12 422 ALA A CA 1
ATOM 3401 C C . ALA A 1 422 ? 11.406 34.344 26.875 1 94.12 422 ALA A C 1
ATOM 3403 O O . ALA A 1 422 ? 11.086 33.219 26.469 1 94.12 422 ALA A O 1
ATOM 3404 N N . ALA A 1 423 ? 11.141 35.469 26.25 1 94.44 423 ALA A N 1
ATOM 3405 C CA . ALA A 1 423 ? 10.312 35.438 25.047 1 94.44 423 ALA A CA 1
ATOM 3406 C C . ALA A 1 423 ? 10.953 34.625 23.953 1 94.44 423 ALA A C 1
ATOM 3408 O O . ALA A 1 423 ? 10.258 34 23.125 1 94.44 423 ALA A O 1
ATOM 3409 N N . GLU A 1 424 ? 12.211 34.438 23.969 1 89.31 424 GLU A N 1
ATOM 3410 C CA . GLU A 1 424 ? 12.93 33.719 22.938 1 89.31 424 GLU A CA 1
ATOM 3411 C C . GLU A 1 424 ? 13.117 32.25 23.328 1 89.31 424 GLU A C 1
ATOM 3413 O O . GLU A 1 424 ? 13.414 31.406 22.484 1 89.31 424 GLU A O 1
ATOM 3418 N N . LYS A 1 425 ? 12.836 31.938 24.5 1 89.69 425 LYS A N 1
ATOM 3419 C CA . LYS A 1 425 ? 13.219 30.625 25 1 89.69 425 LYS A CA 1
ATOM 3420 C C . LYS A 1 425 ? 11.992 29.75 25.25 1 89.69 425 LYS A C 1
ATOM 3422 O O . LYS A 1 425 ? 12.094 28.516 25.25 1 89.69 425 LYS A O 1
ATOM 3427 N N . VAL A 1 426 ? 10.922 30.406 25.531 1 89.62 426 VAL A N 1
ATOM 3428 C CA . VAL A 1 426 ? 9.727 29.641 25.844 1 89.62 426 VAL A CA 1
ATOM 3429 C C . VAL A 1 426 ? 8.633 29.938 24.812 1 89.62 426 VAL A C 1
ATOM 3431 O O . VAL A 1 426 ? 8.742 30.906 24.047 1 89.62 426 VAL A O 1
ATOM 3434 N N . SER A 1 427 ? 7.621 29.125 24.812 1 90.31 427 SER A N 1
ATOM 3435 C CA . SER A 1 427 ? 6.5 29.375 23.906 1 90.31 427 SER A CA 1
ATOM 3436 C C . SER A 1 427 ? 5.723 30.625 24.312 1 90.31 427 SER A C 1
ATOM 3438 O O . SER A 1 427 ? 5.734 31 25.484 1 90.31 427 SER A O 1
ATOM 3440 N N . PRO A 1 428 ? 5.074 31.234 23.359 1 93.31 428 PRO A N 1
ATOM 3441 C CA . PRO A 1 428 ? 4.266 32.406 23.719 1 93.31 428 PRO A CA 1
ATOM 3442 C C . PRO A 1 428 ? 3.217 32.094 24.781 1 93.31 428 PRO A C 1
ATOM 3444 O O . PRO A 1 428 ? 2.953 32.938 25.656 1 93.31 428 PRO A O 1
ATOM 3447 N N . THR A 1 429 ? 2.666 30.938 24.734 1 93.25 429 THR A N 1
ATOM 3448 C CA . THR A 1 429 ? 1.682 30.516 25.734 1 93.25 429 THR A CA 1
ATOM 3449 C C . THR A 1 429 ? 2.301 30.484 27.125 1 93.25 429 THR A C 1
ATOM 3451 O O . THR A 1 429 ? 1.755 31.062 28.078 1 93.25 429 THR A O 1
ATOM 3454 N N . GLU A 1 430 ? 3.41 29.891 27.219 1 92.94 430 GLU A N 1
ATOM 3455 C CA . GLU A 1 430 ? 4.113 29.797 28.5 1 92.94 430 GLU A CA 1
ATOM 3456 C C . GLU A 1 430 ? 4.543 31.172 29 1 92.94 430 GLU A C 1
ATOM 3458 O O . GLU A 1 430 ? 4.488 31.453 30.188 1 92.94 430 GLU A O 1
ATOM 3463 N N . TRP A 1 431 ? 4.961 31.969 28.078 1 95.56 431 TRP A N 1
ATOM 3464 C CA . TRP A 1 431 ? 5.391 33.312 28.406 1 95.56 431 TRP A CA 1
ATOM 3465 C C . TRP A 1 431 ? 4.246 34.094 29.047 1 95.56 431 TRP A C 1
ATOM 3467 O O . TRP A 1 431 ? 4.422 34.719 30.094 1 95.56 431 TRP A O 1
ATOM 3477 N N . TRP A 1 432 ? 3.07 34.062 28.469 1 96.19 432 TRP A N 1
ATOM 3478 C CA . TRP A 1 432 ? 1.916 34.781 28.953 1 96.19 432 TRP A CA 1
ATOM 3479 C C . TRP A 1 432 ? 1.46 34.281 30.312 1 96.19 432 TRP A C 1
ATOM 3481 O O . TRP A 1 432 ? 0.993 35.031 31.156 1 96.19 432 TRP A O 1
ATOM 3491 N N . ILE A 1 433 ? 1.588 33 30.484 1 94.69 433 ILE A N 1
ATOM 3492 C CA . ILE A 1 433 ? 1.238 32.406 31.766 1 94.69 433 ILE A CA 1
ATOM 3493 C C . ILE A 1 433 ? 2.176 32.969 32.844 1 94.69 433 ILE A C 1
ATOM 3495 O O . ILE A 1 433 ? 1.741 33.25 33.969 1 94.69 433 ILE A O 1
ATOM 3499 N N . THR A 1 434 ? 3.367 33.188 32.531 1 94.75 434 THR A N 1
ATOM 3500 C CA . THR A 1 434 ? 4.398 33.562 33.5 1 94.75 434 THR A CA 1
ATOM 3501 C C . THR A 1 434 ? 4.387 35.062 33.75 1 94.75 434 THR A C 1
ATOM 3503 O O . THR A 1 434 ? 4.488 35.5 34.906 1 94.75 434 THR A O 1
ATOM 3506 N N . PHE A 1 435 ? 4.223 35.875 32.688 1 94.88 435 PHE A N 1
ATOM 3507 C CA . PHE A 1 435 ? 4.488 37.281 32.812 1 94.88 435 PHE A CA 1
ATOM 3508 C C . PHE A 1 435 ? 3.207 38.094 32.656 1 94.88 435 PHE A C 1
ATOM 3510 O O . PHE A 1 435 ? 3.193 39.312 32.906 1 94.88 435 PHE A O 1
ATOM 3517 N N . GLY A 1 436 ? 2.08 37.5 32.312 1 94.44 436 GLY A N 1
ATOM 3518 C CA . GLY A 1 436 ? 0.856 38.219 32 1 94.44 436 GLY A CA 1
ATOM 3519 C C . GLY A 1 436 ? 0.02 38.5 33.219 1 94.44 436 GLY A C 1
ATOM 3520 O O . GLY A 1 436 ? -1.098 39.031 33.125 1 94.44 436 GLY A O 1
ATOM 3521 N N . GLY A 1 437 ? 0.486 38.281 34.375 1 92.94 437 GLY A N 1
ATOM 3522 C CA . GLY A 1 437 ? -0.282 38.344 35.625 1 92.94 437 GLY A CA 1
ATOM 3523 C C . GLY A 1 437 ? -0.792 39.75 35.906 1 92.94 437 GLY A C 1
ATOM 3524 O O . GLY A 1 437 ? -1.839 39.938 36.531 1 92.94 437 GLY A O 1
ATOM 3525 N N . THR A 1 438 ? -0.105 40.812 35.5 1 92.69 438 THR A N 1
ATOM 3526 C CA . THR A 1 438 ? -0.489 42.219 35.75 1 92.69 438 THR A CA 1
ATOM 3527 C C . THR A 1 438 ? -1.539 42.688 34.75 1 92.69 438 THR A C 1
ATOM 3529 O O . THR A 1 438 ? -2.104 43.75 34.906 1 92.69 438 THR A O 1
ATOM 3532 N N . THR A 1 439 ? -1.72 41.906 33.75 1 95.69 439 THR A N 1
ATOM 3533 C CA . THR A 1 439 ? -2.742 42.156 32.75 1 95.69 439 THR A CA 1
ATOM 3534 C C . THR A 1 439 ? -3.686 40.969 32.625 1 95.69 439 THR A C 1
ATOM 3536 O O . THR A 1 439 ? -3.742 40.312 31.578 1 95.69 439 THR A O 1
ATOM 3539 N N . PRO A 1 440 ? -4.516 40.75 33.594 1 95.75 440 PRO A N 1
ATOM 3540 C CA . PRO A 1 440 ? -5.254 39.5 33.688 1 95.75 440 PRO A CA 1
ATOM 3541 C C . PRO A 1 440 ? -6.27 39.312 32.562 1 95.75 440 PRO A C 1
ATOM 3543 O O . PRO A 1 440 ? -6.484 38.188 32.125 1 95.75 440 PRO A O 1
ATOM 3546 N N . VAL A 1 441 ? -6.91 40.375 32.156 1 97 441 VAL A N 1
ATOM 3547 C CA . VAL A 1 441 ? -7.918 40.25 31.125 1 97 441 VAL A CA 1
ATOM 3548 C C . VAL A 1 441 ? -7.242 39.969 29.781 1 97 441 VAL A C 1
ATOM 3550 O O . VAL A 1 441 ? -7.652 39.062 29.047 1 97 441 VAL A O 1
ATOM 3553 N N . LEU A 1 442 ? -6.203 40.75 29.5 1 97.12 442 LEU A N 1
ATOM 3554 C CA . LEU A 1 442 ? -5.457 40.5 28.266 1 97.12 442 LEU A CA 1
ATOM 3555 C C . LEU A 1 442 ? -4.797 39.125 28.266 1 97.12 442 LEU A C 1
ATOM 3557 O O . LEU A 1 442 ? -4.766 38.469 27.25 1 97.12 442 LEU A O 1
ATOM 3561 N N . GLN A 1 443 ? -4.262 38.75 29.391 1 97.31 443 GLN A N 1
ATOM 3562 C CA . GLN A 1 443 ? -3.607 37.469 29.516 1 97.31 443 GLN A CA 1
ATOM 3563 C C . GLN A 1 443 ? -4.539 36.312 29.094 1 97.31 443 GLN A C 1
ATOM 3565 O O . GLN A 1 443 ? -4.129 35.406 28.359 1 97.31 443 GLN A O 1
ATOM 3570 N N . LYS A 1 444 ? -5.738 36.375 29.562 1 97.06 444 LYS A N 1
ATOM 3571 C CA . LYS A 1 444 ? -6.742 35.375 29.281 1 97.06 444 LYS A CA 1
ATOM 3572 C C . LYS A 1 444 ? -6.91 35.188 27.766 1 97.06 444 LYS A C 1
ATOM 3574 O O . LYS A 1 444 ? -6.832 34.031 27.266 1 97.06 444 LYS A O 1
ATOM 3579 N N . TYR A 1 445 ? -7.039 36.219 27.078 1 97.12 445 TYR A N 1
ATOM 3580 C CA . TYR A 1 445 ? -7.336 36.125 25.656 1 97.12 445 TYR A CA 1
ATOM 3581 C C . TYR A 1 445 ? -6.062 35.938 24.828 1 97.12 445 TYR A C 1
ATOM 3583 O O . TYR A 1 445 ? -6.078 35.312 23.781 1 97.12 445 TYR A O 1
ATOM 3591 N N . ALA A 1 446 ? -4.93 36.5 25.328 1 97.12 446 ALA A N 1
ATOM 3592 C CA . ALA A 1 446 ? -3.646 36.25 24.672 1 97.12 446 ALA A CA 1
ATOM 3593 C C . ALA A 1 446 ? -3.305 34.781 24.625 1 97.12 446 ALA A C 1
ATOM 3595 O O . ALA A 1 446 ? -2.9 34.25 23.594 1 97.12 446 ALA A O 1
ATOM 3596 N N . ILE A 1 447 ? -3.529 34.125 25.719 1 96.38 447 ILE A N 1
ATOM 3597 C CA . ILE A 1 447 ? -3.264 32.688 25.812 1 96.38 447 ILE A CA 1
ATOM 3598 C C . ILE A 1 447 ? -4.141 31.938 24.812 1 96.38 447 ILE A C 1
ATOM 3600 O O . ILE A 1 447 ? -3.654 31.062 24.078 1 96.38 447 ILE A O 1
ATOM 3604 N N . ARG A 1 448 ? -5.34 32.281 24.672 1 96.38 448 ARG A N 1
ATOM 3605 C CA . ARG A 1 448 ? -6.281 31.594 23.781 1 96.38 448 ARG A CA 1
ATOM 3606 C C . ARG A 1 448 ? -5.887 31.797 22.328 1 96.38 448 ARG A C 1
ATOM 3608 O O . ARG A 1 448 ? -6.016 30.875 21.516 1 96.38 448 ARG A O 1
ATOM 3615 N N . ILE A 1 449 ? -5.391 32.938 22.031 1 96.31 449 ILE A N 1
ATOM 3616 C CA . ILE A 1 449 ? -5.074 33.25 20.656 1 96.31 449 ILE A CA 1
ATOM 3617 C C . ILE A 1 449 ? -3.75 32.594 20.266 1 96.31 449 ILE A C 1
ATOM 3619 O O . ILE A 1 449 ? -3.674 31.891 19.25 1 96.31 449 ILE A O 1
ATOM 3623 N N . VAL A 1 450 ? -2.709 32.719 21.062 1 94.88 450 VAL A N 1
ATOM 3624 C CA . VAL A 1 450 ? -1.366 32.281 20.703 1 94.88 450 VAL A CA 1
ATOM 3625 C C . VAL A 1 450 ? -1.267 30.75 20.812 1 94.88 450 VAL A C 1
ATOM 3627 O O . VAL A 1 450 ? -0.316 30.141 20.312 1 94.88 450 VAL A O 1
ATOM 3630 N N . SER A 1 451 ? -2.24 30.109 21.422 1 92.75 451 SER A N 1
ATOM 3631 C CA . SER A 1 451 ? -2.209 28.672 21.625 1 92.75 451 SER A CA 1
ATOM 3632 C C . SER A 1 451 ? -2.852 27.938 20.453 1 92.75 451 SER A C 1
ATOM 3634 O O . SER A 1 451 ? -2.965 26.703 20.469 1 92.75 451 SER A O 1
ATOM 3636 N N . GLN A 1 452 ? -3.25 28.594 19.406 1 92.75 452 GLN A N 1
ATOM 3637 C CA . GLN A 1 452 ? -3.918 27.953 18.281 1 92.75 452 GLN A CA 1
ATOM 3638 C C . GLN A 1 452 ? -2.914 27.547 17.203 1 92.75 452 GLN A C 1
ATOM 3640 O O . GLN A 1 452 ? -1.771 28.016 17.203 1 92.75 452 GLN A O 1
ATOM 3645 N N . CYS A 1 453 ? -3.305 26.641 16.328 1 88.81 453 CYS A N 1
ATOM 3646 C CA . CYS A 1 453 ? -2.42 26.125 15.281 1 88.81 453 CYS A CA 1
ATOM 3647 C C . CYS A 1 453 ? -2.746 26.766 13.93 1 88.81 453 CYS A C 1
ATOM 3649 O O . CYS A 1 453 ? -3.789 27.406 13.781 1 88.81 453 CYS A O 1
ATOM 3651 N N . THR A 1 454 ? -1.797 26.516 12.992 1 87.5 454 THR A N 1
ATOM 3652 C CA . THR A 1 454 ? -1.921 27.219 11.711 1 87.5 454 THR A CA 1
ATOM 3653 C C . THR A 1 454 ? -2.48 26.281 10.648 1 87.5 454 THR A C 1
ATOM 3655 O O . THR A 1 454 ? -2.988 26.734 9.617 1 87.5 454 THR A O 1
ATOM 3658 N N . SER A 1 455 ? -2.264 25.031 10.812 1 83.56 455 SER A N 1
ATOM 3659 C CA . SER A 1 455 ? -2.564 24.141 9.695 1 83.56 455 SER A CA 1
ATOM 3660 C C . SER A 1 455 ? -3.289 22.875 10.172 1 83.56 455 SER A C 1
ATOM 3662 O O . SER A 1 455 ? -3.193 22.516 11.344 1 83.56 455 SER A O 1
ATOM 3664 N N . SER A 1 456 ? -3.992 22.266 9.195 1 72.38 456 SER A N 1
ATOM 3665 C CA . SER A 1 456 ? -4.652 20.984 9.422 1 72.38 456 SER A CA 1
ATOM 3666 C C . SER A 1 456 ? -3.805 19.828 8.906 1 72.38 456 SER A C 1
ATOM 3668 O O . SER A 1 456 ? -4.332 18.766 8.578 1 72.38 456 SER A O 1
ATOM 3670 N N . SER A 1 457 ? -2.512 19.984 8.742 1 64.5 457 SER A N 1
ATOM 3671 C CA . SER A 1 457 ? -1.637 19.016 8.094 1 64.5 457 SER A CA 1
ATOM 3672 C C . SER A 1 457 ? -1.69 17.672 8.797 1 64.5 457 SER A C 1
ATOM 3674 O O . SER A 1 457 ? -1.524 16.625 8.164 1 64.5 457 SER A O 1
ATOM 3676 N N . ASP A 1 458 ? -1.935 17.672 10.016 1 61.44 458 ASP A N 1
ATOM 3677 C CA . ASP A 1 458 ? -1.997 16.406 10.727 1 61.44 458 ASP A CA 1
ATOM 3678 C C . ASP A 1 458 ? -3.215 15.586 10.297 1 61.44 458 ASP A C 1
ATOM 3680 O O . ASP A 1 458 ? -3.219 14.359 10.406 1 61.44 458 ASP A O 1
ATOM 3684 N N . CYS A 1 459 ? -4.195 16.391 9.883 1 57.06 459 CYS A N 1
ATOM 3685 C CA . CYS A 1 459 ? -5.336 15.672 9.32 1 57.06 459 CYS A CA 1
ATOM 3686 C C . CYS A 1 459 ? -4.906 14.805 8.148 1 57.06 459 CYS A C 1
ATOM 3688 O O . CYS A 1 459 ? -5.355 13.664 8.016 1 57.06 459 CYS A O 1
ATOM 3690 N N . GLU A 1 460 ? -4.031 15.352 7.363 1 59.66 460 GLU A N 1
ATOM 3691 C CA . GLU A 1 460 ? -3.568 14.648 6.172 1 59.66 460 GLU A CA 1
ATOM 3692 C C . GLU A 1 460 ? -2.738 13.43 6.539 1 59.66 460 GLU A C 1
ATOM 3694 O O . GLU A 1 460 ? -2.832 12.383 5.887 1 59.66 460 GLU A O 1
ATOM 3699 N N . ARG A 1 461 ? -1.966 13.633 7.566 1 52.44 461 ARG A N 1
ATOM 3700 C CA . ARG A 1 461 ? -1.169 12.5 8.016 1 52.44 461 ARG A CA 1
ATOM 3701 C C . ARG A 1 461 ? -2.062 11.344 8.453 1 52.44 461 ARG A C 1
ATOM 3703 O O . ARG A 1 461 ? -1.685 10.18 8.32 1 52.44 461 ARG A O 1
ATOM 3710 N N . ASN A 1 462 ? -3.189 11.75 8.867 1 51.31 462 ASN A N 1
ATOM 3711 C CA . ASN A 1 462 ? -4.168 10.734 9.25 1 51.31 462 ASN A CA 1
ATOM 3712 C C . ASN A 1 462 ? -4.688 9.969 8.047 1 51.31 462 ASN A C 1
ATOM 3714 O O . ASN A 1 462 ? -5.109 8.812 8.172 1 51.31 462 ASN A O 1
ATOM 3718 N N . TRP A 1 463 ? -4.535 10.656 7 1 56.03 463 TRP A N 1
ATOM 3719 C CA . TRP A 1 463 ? -5.035 9.992 5.801 1 56.03 463 TRP A CA 1
ATOM 3720 C C . TRP A 1 463 ? -4.188 8.766 5.461 1 56.03 463 TRP A C 1
ATOM 3722 O O . TRP A 1 463 ? -4.707 7.75 5 1 56.03 463 TRP A O 1
ATOM 3732 N N . SER A 1 464 ? -2.934 8.938 5.762 1 52 464 SER A N 1
ATOM 3733 C CA . SER A 1 464 ? -2.078 7.773 5.551 1 52 464 SER A CA 1
ATOM 3734 C C . SER A 1 464 ? -2.529 6.594 6.406 1 52 464 SER A C 1
ATOM 3736 O O . SER A 1 464 ? -2.516 5.449 5.953 1 52 464 SER A O 1
ATOM 3738 N N . THR A 1 465 ? -3.029 7.051 7.477 1 51.25 465 THR A N 1
ATOM 3739 C CA . THR A 1 465 ? -3.502 6.008 8.375 1 51.25 465 THR A CA 1
ATOM 3740 C C . THR A 1 465 ? -4.758 5.336 7.82 1 51.25 465 THR A C 1
ATOM 3742 O O . THR A 1 465 ? -4.867 4.109 7.832 1 51.25 465 THR A O 1
ATOM 3745 N N . TYR A 1 466 ? -5.691 6.191 7.383 1 50.12 466 TYR A N 1
ATOM 3746 C CA . TYR A 1 466 ? -6.898 5.637 6.785 1 50.12 466 TYR A CA 1
ATOM 3747 C C . TYR A 1 466 ? -6.559 4.734 5.605 1 50.12 466 TYR A C 1
ATOM 3749 O O . TYR A 1 466 ? -7.113 3.643 5.469 1 50.12 466 TYR A O 1
ATOM 3757 N N . ALA A 1 467 ? -5.652 5.316 4.895 1 55.38 467 ALA A N 1
ATOM 3758 C CA . ALA A 1 467 ? -5.242 4.551 3.719 1 55.38 467 ALA A CA 1
ATOM 3759 C C . ALA A 1 467 ? -4.629 3.213 4.125 1 55.38 467 ALA A C 1
ATOM 3761 O O . ALA A 1 467 ? -4.891 2.186 3.496 1 55.38 467 ALA A O 1
ATOM 3762 N N . LEU A 1 468 ? -3.916 3.336 5.117 1 51 468 LEU A N 1
ATOM 3763 C CA . LEU A 1 468 ? -3.229 2.137 5.586 1 51 468 LEU A CA 1
ATOM 3764 C C . LEU A 1 468 ? -4.223 1.127 6.148 1 51 468 LEU A C 1
ATOM 3766 O O . LEU A 1 468 ? -4.066 -0.08 5.949 1 51 468 LEU A O 1
ATOM 3770 N N . VAL A 1 469 ? -5.148 1.807 6.859 1 48.09 469 VAL A N 1
ATOM 3771 C CA . VAL A 1 469 ? -6.133 0.924 7.48 1 48.09 469 VAL A CA 1
ATOM 3772 C C . VAL A 1 469 ? -7.09 0.392 6.414 1 48.09 469 VAL A C 1
ATOM 3774 O O . VAL A 1 469 ? -7.5 -0.77 6.469 1 48.09 469 VAL A O 1
ATOM 3777 N N . HIS A 1 470 ? -7.359 1.327 5.527 1 43.06 470 HIS A N 1
ATOM 3778 C CA . HIS A 1 470 ? -8.305 0.966 4.477 1 43.06 470 HIS A CA 1
ATOM 3779 C C . HIS A 1 470 ? -7.586 0.356 3.277 1 43.06 470 HIS A C 1
ATOM 3781 O O . HIS A 1 470 ? -7.656 0.888 2.168 1 43.06 470 HIS A O 1
ATOM 3787 N N . THR A 1 471 ? -6.621 -0.317 3.547 1 44.59 471 THR A N 1
ATOM 3788 C CA . THR A 1 471 ? -5.992 -1.002 2.422 1 44.59 471 THR A CA 1
ATOM 3789 C C . THR A 1 471 ? -6.977 -1.953 1.75 1 44.59 471 THR A C 1
ATOM 3791 O O . THR A 1 471 ? -8.023 -2.271 2.316 1 44.59 471 THR A O 1
ATOM 3794 N N . LEU A 1 472 ? -6.926 -2.049 0.542 1 42.91 472 LEU A N 1
ATOM 3795 C CA . LEU A 1 472 ? -7.766 -2.926 -0.267 1 42.91 472 LEU A CA 1
ATOM 3796 C C . LEU A 1 472 ? -8.141 -4.184 0.507 1 42.91 472 LEU A C 1
ATOM 3798 O O . LEU A 1 472 ? -9.25 -4.695 0.37 1 42.91 472 LEU A O 1
ATOM 3802 N N . VAL A 1 473 ? -7.195 -4.609 1.386 1 43.28 473 VAL A N 1
ATOM 3803 C CA . VAL A 1 473 ? -7.5 -5.867 2.064 1 43.28 473 VAL A CA 1
ATOM 3804 C C . VAL A 1 473 ? -8.609 -5.645 3.09 1 43.28 473 VAL A C 1
ATOM 3806 O O . VAL A 1 473 ? -9.445 -6.523 3.307 1 43.28 473 VAL A O 1
ATOM 3809 N N . ARG A 1 474 ? -8.57 -4.418 3.648 1 44.62 474 ARG A N 1
ATOM 3810 C CA . ARG A 1 474 ? -9.57 -4.18 4.688 1 44.62 474 ARG A CA 1
ATOM 3811 C C . ARG A 1 474 ? -10.797 -3.479 4.121 1 44.62 474 ARG A C 1
ATOM 3813 O O . ARG A 1 474 ? -11.578 -2.883 4.863 1 44.62 474 ARG A O 1
ATOM 3820 N N . ASN A 1 475 ? -10.844 -3.318 2.754 1 47.06 475 ASN A N 1
ATOM 3821 C CA . ASN A 1 475 ? -11.852 -2.574 2.01 1 47.06 475 ASN A CA 1
ATOM 3822 C C . ASN A 1 475 ? -13.266 -2.943 2.453 1 47.06 475 ASN A C 1
ATOM 3824 O O . ASN A 1 475 ? -14.219 -2.229 2.154 1 47.06 475 ASN A O 1
ATOM 3828 N N . ARG A 1 476 ? -13.312 -4.039 3.277 1 52.03 476 ARG A N 1
ATOM 3829 C CA . ARG A 1 476 ? -14.688 -4.41 3.604 1 52.03 476 ARG A CA 1
ATOM 3830 C C . ARG A 1 476 ? -15.094 -3.861 4.965 1 52.03 476 ARG A C 1
ATOM 3832 O O . ARG A 1 476 ? -16.156 -4.211 5.488 1 52.03 476 ARG A O 1
ATOM 3839 N N . LEU A 1 477 ? -14.195 -2.982 5.406 1 59.88 477 LEU A N 1
ATOM 3840 C CA . LEU A 1 477 ? -14.547 -2.535 6.746 1 59.88 477 LEU A CA 1
ATOM 3841 C C . LEU A 1 477 ? -15.695 -1.526 6.699 1 59.88 477 LEU A C 1
ATOM 3843 O O . LEU A 1 477 ? -15.688 -0.613 5.871 1 59.88 477 LEU A O 1
ATOM 3847 N N . GLY A 1 478 ? -16.75 -1.852 7.402 1 69.62 478 GLY A N 1
ATOM 3848 C CA . GLY A 1 478 ? -17.766 -0.822 7.598 1 69.62 478 GLY A CA 1
ATOM 3849 C C . GLY A 1 478 ? -17.203 0.458 8.188 1 69.62 478 GLY A C 1
ATOM 3850 O O . GLY A 1 478 ? -16.141 0.443 8.828 1 69.62 478 GLY A O 1
ATOM 3851 N N . PHE A 1 479 ? -17.766 1.566 7.941 1 75.94 479 PHE A N 1
ATOM 3852 C CA . PHE A 1 479 ? -17.297 2.877 8.375 1 75.94 479 PHE A CA 1
ATOM 3853 C C . PHE A 1 479 ? -17.125 2.918 9.883 1 75.94 479 PHE A C 1
ATOM 3855 O O . PHE A 1 479 ? -16.141 3.488 10.383 1 75.94 479 PHE A O 1
ATOM 3862 N N . GLU A 1 480 ? -18 2.289 10.602 1 82.62 480 GLU A N 1
ATOM 3863 C CA . GLU A 1 480 ? -17.922 2.35 12.055 1 82.62 480 GLU A CA 1
ATOM 3864 C C . GLU A 1 480 ? -16.641 1.714 12.578 1 82.62 480 GLU A C 1
ATOM 3866 O O . GLU A 1 480 ? -15.992 2.258 13.477 1 82.62 480 GLU A O 1
ATOM 3871 N N . LYS A 1 481 ? -16.422 0.632 12.039 1 84.06 481 LYS A N 1
ATOM 3872 C CA . LYS A 1 481 ? -15.203 -0.052 12.453 1 84.06 481 LYS A CA 1
ATOM 3873 C C . LYS A 1 481 ? -13.969 0.729 12.031 1 84.06 481 LYS A C 1
ATOM 3875 O O . LYS A 1 481 ? -13.008 0.854 12.797 1 84.06 481 LYS A O 1
ATOM 3880 N N . LEU A 1 482 ? -14.016 1.259 10.852 1 80.62 482 LEU A N 1
ATOM 3881 C CA . LEU A 1 482 ? -12.906 2.068 10.352 1 80.62 482 LEU A CA 1
ATOM 3882 C C . LEU A 1 482 ? -12.695 3.297 11.227 1 80.62 482 LEU A C 1
ATOM 3884 O O . LEU A 1 482 ? -11.555 3.652 11.539 1 80.62 482 LEU A O 1
ATOM 3888 N N . HIS A 1 483 ? -13.75 3.908 11.594 1 84.44 483 HIS A N 1
ATOM 3889 C CA . HIS A 1 483 ? -13.695 5.074 12.469 1 84.44 483 HIS A CA 1
ATOM 3890 C C . HIS A 1 483 ? -13 4.738 13.789 1 84.44 483 HIS A C 1
ATOM 3892 O O . HIS A 1 483 ? -12.109 5.473 14.227 1 84.44 483 HIS A O 1
ATOM 3898 N N . LYS A 1 484 ? -13.422 3.646 14.383 1 88.38 484 LYS A N 1
ATOM 3899 C CA . LYS A 1 484 ? -12.844 3.246 15.656 1 88.38 484 LYS A CA 1
ATOM 3900 C C . LYS A 1 484 ? -11.359 2.934 15.508 1 88.38 484 LYS A C 1
ATOM 3902 O O . LYS A 1 484 ? -10.555 3.266 16.391 1 88.38 484 LYS A O 1
ATOM 3907 N N . MET A 1 485 ? -11.023 2.332 14.461 1 86.94 485 MET A N 1
ATOM 3908 C CA . MET A 1 485 ? -9.633 1.961 14.219 1 86.94 485 MET A CA 1
ATOM 3909 C C . MET A 1 485 ? -8.758 3.201 14.07 1 86.94 485 MET A C 1
ATOM 3911 O O . MET A 1 485 ? -7.668 3.268 14.641 1 86.94 485 MET A O 1
ATOM 3915 N N . VAL A 1 486 ? -9.258 4.141 13.312 1 83.62 486 VAL A N 1
ATOM 3916 C CA . VAL A 1 486 ? -8.492 5.363 13.086 1 83.62 486 VAL A CA 1
ATOM 3917 C C . VAL A 1 486 ? -8.391 6.16 14.391 1 83.62 486 VAL A C 1
ATOM 3919 O O . VAL A 1 486 ? -7.328 6.691 14.719 1 83.62 486 VAL A O 1
ATOM 3922 N N . PHE A 1 487 ? -9.516 6.219 15.148 1 88.69 487 PHE A N 1
ATOM 3923 C CA . PHE A 1 487 ? -9.539 6.887 16.453 1 88.69 487 PHE A CA 1
ATOM 3924 C C . PHE A 1 487 ? -8.492 6.293 17.375 1 88.69 487 PHE A C 1
ATOM 3926 O O . PHE A 1 487 ? -7.719 7.027 18 1 88.69 487 PHE A O 1
ATOM 3933 N N . CYS A 1 488 ? -8.445 4.984 17.406 1 90.12 488 CYS A N 1
ATOM 3934 C CA . CYS A 1 488 ? -7.512 4.297 18.281 1 90.12 488 CYS A CA 1
ATOM 3935 C C . CYS A 1 488 ? -6.078 4.473 17.797 1 90.12 488 CYS A C 1
ATOM 3937 O O . CYS A 1 488 ? -5.18 4.754 18.594 1 90.12 488 CYS A O 1
ATOM 3939 N N . HIS A 1 489 ? -5.883 4.34 16.531 1 87.69 489 HIS A N 1
ATOM 3940 C CA . HIS A 1 489 ? -4.547 4.473 15.969 1 87.69 489 HIS A CA 1
ATOM 3941 C C . HIS A 1 489 ? -3.932 5.824 16.312 1 87.69 489 HIS A C 1
ATOM 3943 O O . HIS A 1 489 ? -2.828 5.887 16.859 1 87.69 489 HIS A O 1
ATOM 3949 N N . TYR A 1 490 ? -4.637 6.809 16.078 1 84.12 490 TYR A N 1
ATOM 3950 C CA . TYR A 1 490 ? -4.113 8.156 16.266 1 84.12 490 TYR A CA 1
ATOM 3951 C C . TYR A 1 490 ? -3.895 8.461 17.75 1 84.12 490 TYR A C 1
ATOM 3953 O O . TYR A 1 490 ? -2.83 8.945 18.141 1 84.12 490 TYR A O 1
ATOM 3961 N N . ASN A 1 491 ? -4.879 8.195 18.531 1 88.19 491 ASN A N 1
ATOM 3962 C CA . ASN A 1 491 ? -4.832 8.633 19.922 1 88.19 491 ASN A CA 1
ATOM 3963 C C . ASN A 1 491 ? -3.924 7.742 20.75 1 88.19 491 ASN A C 1
ATOM 3965 O O . ASN A 1 491 ? -3.373 8.188 21.766 1 88.19 491 ASN A O 1
ATOM 3969 N N . LEU A 1 492 ? -3.752 6.488 20.375 1 90.69 492 LEU A N 1
ATOM 3970 C CA . LEU A 1 492 ? -2.746 5.656 21.031 1 90.69 492 LEU A CA 1
ATOM 3971 C C . LEU A 1 492 ? -1.344 6.195 20.766 1 90.69 492 LEU A C 1
ATOM 3973 O O . LEU A 1 492 ? -0.516 6.246 21.688 1 90.69 492 LEU A O 1
ATOM 3977 N N . ARG A 1 493 ? -1.11 6.605 19.656 1 85.44 493 ARG A N 1
ATOM 3978 C CA . ARG A 1 493 ? 0.198 7.148 19.312 1 85.44 493 ARG A CA 1
ATOM 3979 C C . ARG A 1 493 ? 0.429 8.5 19.969 1 85.44 493 ARG A C 1
ATOM 3981 O O . ARG A 1 493 ? 1.551 8.82 20.375 1 85.44 493 ARG A O 1
ATOM 3988 N N . LEU A 1 494 ? -0.623 9.227 20.047 1 84.06 494 LEU A N 1
ATOM 3989 C CA . LEU A 1 494 ? -0.546 10.484 20.781 1 84.06 494 LEU A CA 1
ATOM 3990 C C . LEU A 1 494 ? -0.149 10.25 22.234 1 84.06 494 LEU A C 1
ATOM 3992 O O . LEU A 1 494 ? 0.69 10.977 22.766 1 84.06 494 LEU A O 1
ATOM 3996 N N . ARG A 1 495 ? -0.77 9.266 22.812 1 87.19 495 ARG A N 1
ATOM 3997 C CA . ARG A 1 495 ? -0.471 8.945 24.219 1 87.19 495 ARG A CA 1
ATOM 3998 C C . ARG A 1 495 ? 1.008 8.625 24.391 1 87.19 495 ARG A C 1
ATOM 4000 O O . ARG A 1 495 ? 1.63 9.062 25.359 1 87.19 495 ARG A O 1
ATOM 4007 N N . ILE A 1 496 ? 1.566 7.891 23.453 1 86.25 496 ILE A N 1
ATOM 4008 C CA . ILE A 1 496 ? 2.982 7.543 23.5 1 86.25 496 ILE A CA 1
ATOM 4009 C C . ILE A 1 496 ? 3.828 8.805 23.359 1 86.25 496 ILE A C 1
ATOM 4011 O O . ILE A 1 496 ? 4.801 8.992 24.109 1 86.25 496 ILE A O 1
ATOM 4015 N N . ARG A 1 497 ? 3.492 9.672 22.5 1 80.81 497 ARG A N 1
ATOM 4016 C CA . ARG A 1 497 ? 4.242 10.898 22.266 1 80.81 497 ARG A CA 1
ATOM 4017 C C . ARG A 1 497 ? 4.234 11.797 23.484 1 80.81 497 ARG A C 1
ATOM 4019 O O . ARG A 1 497 ? 5.238 12.445 23.797 1 80.81 497 ARG A O 1
ATOM 4026 N N . LEU A 1 498 ? 3.092 11.812 24.141 1 80.19 498 LEU A N 1
ATOM 4027 C CA . LEU A 1 498 ? 2.959 12.68 25.297 1 80.19 498 LEU A CA 1
ATOM 4028 C C . LEU A 1 498 ? 3.768 12.141 26.484 1 80.19 498 LEU A C 1
ATOM 4030 O O . LEU A 1 498 ? 4.27 12.914 27.297 1 80.19 498 LEU A O 1
ATOM 4034 N N . ILE A 1 499 ? 3.865 10.82 26.516 1 77.94 499 ILE A N 1
ATOM 4035 C CA . ILE A 1 499 ? 4.598 10.203 27.609 1 77.94 499 ILE A CA 1
ATOM 4036 C C . ILE A 1 499 ? 6.094 10.25 27.328 1 77.94 499 ILE A C 1
ATOM 4038 O O . ILE A 1 499 ? 6.887 10.602 28.203 1 77.94 499 ILE A O 1
ATOM 4042 N N . LEU A 1 500 ? 6.492 9.812 26.141 1 75.19 500 LEU A N 1
ATOM 4043 C CA . LEU A 1 500 ? 7.91 9.688 25.828 1 75.19 500 LEU A CA 1
ATOM 4044 C C . LEU A 1 500 ? 8.461 10.984 25.266 1 75.19 500 LEU A C 1
ATOM 4046 O O . LEU A 1 500 ? 9.68 11.195 25.234 1 75.19 500 LEU A O 1
ATOM 4050 N N . GLY A 1 501 ? 7.719 11.938 25.062 1 62.84 501 GLY A N 1
ATOM 4051 C CA . GLY A 1 501 ? 8.172 13.117 24.328 1 62.84 501 GLY A CA 1
ATOM 4052 C C . GLY A 1 501 ? 8.32 12.875 22.844 1 62.84 501 GLY A C 1
ATOM 4053 O O . GLY A 1 501 ? 8.273 11.734 22.391 1 62.84 501 GLY A O 1
ATOM 4054 N N . GLU A 1 502 ? 8.133 13.758 22.016 1 54.81 502 GLU A N 1
ATOM 4055 C CA . GLU A 1 502 ? 8.195 13.594 20.562 1 54.81 502 GLU A CA 1
ATOM 4056 C C . GLU A 1 502 ? 9.508 12.953 20.141 1 54.81 502 GLU A C 1
ATOM 4058 O O . GLU A 1 502 ? 10.586 13.398 20.547 1 54.81 502 GLU A O 1
ATOM 4063 N N . PRO A 1 503 ? 9.453 11.625 19.828 1 46.31 503 PRO A N 1
ATOM 4064 C CA . PRO A 1 503 ? 10.742 11.117 19.344 1 46.31 503 PRO A CA 1
ATOM 4065 C C . PRO A 1 503 ? 11.43 12.078 18.375 1 46.31 503 PRO A C 1
ATOM 4067 O O . PRO A 1 503 ? 10.758 12.805 17.641 1 46.31 503 PRO A O 1
ATOM 4070 N N . LYS A 1 504 ? 12.547 12.586 18.672 1 44.56 504 LYS A N 1
ATOM 4071 C CA . LYS A 1 504 ? 13.367 13.305 17.703 1 44.56 504 LYS A CA 1
ATOM 4072 C C . LYS A 1 504 ? 13.258 12.672 16.312 1 44.56 504 LYS A C 1
ATOM 4074 O O . LYS A 1 504 ? 14.07 11.82 15.945 1 44.56 504 LYS A O 1
ATOM 4079 N N . GLU A 1 505 ? 12.344 11.992 16.125 1 41.16 505 GLU A N 1
ATOM 4080 C CA . GLU A 1 505 ? 12.297 11.328 14.82 1 41.16 505 GLU A CA 1
ATOM 4081 C C . GLU A 1 505 ? 12.781 12.258 13.711 1 41.16 505 GLU A C 1
ATOM 4083 O O . GLU A 1 505 ? 12.492 13.453 13.727 1 41.16 505 GLU A O 1
ATOM 4088 N N . LYS A 1 506 ? 13.797 11.961 13.156 1 41.03 506 LYS A N 1
ATOM 4089 C CA . LYS A 1 506 ? 14.258 12.664 11.961 1 41.03 506 LYS A CA 1
ATOM 4090 C C . LYS A 1 506 ? 13.078 13.18 11.141 1 41.03 506 LYS A C 1
ATOM 4092 O O . LYS A 1 506 ? 12.125 12.438 10.883 1 41.03 506 LYS A O 1
ATOM 4097 N N . GLU A 1 507 ? 12.828 14.516 11.266 1 34.94 507 GLU A N 1
ATOM 4098 C CA . GLU A 1 507 ? 11.883 15.211 10.391 1 34.94 507 GLU A CA 1
ATOM 4099 C C . GLU A 1 507 ? 11.68 14.453 9.078 1 34.94 507 GLU A C 1
ATOM 4101 O O . GLU A 1 507 ? 12.555 14.477 8.211 1 34.94 507 GLU A O 1
ATOM 4106 N N . VAL A 1 508 ? 11.281 13.32 9.086 1 37.34 508 VAL A N 1
ATOM 4107 C CA . VAL A 1 508 ? 10.977 12.758 7.773 1 37.34 508 VAL A CA 1
ATOM 4108 C C . VAL A 1 508 ? 10.094 13.727 6.992 1 37.34 508 VAL A C 1
ATOM 4110 O O . VAL A 1 508 ? 9.102 14.234 7.523 1 37.34 508 VAL A O 1
ATOM 4113 N N . ASP A 1 509 ? 10.727 14.406 6.082 1 39.66 509 ASP A N 1
ATOM 4114 C CA . ASP A 1 509 ? 10.016 15.273 5.156 1 39.66 509 ASP A CA 1
ATOM 4115 C C . ASP A 1 509 ? 8.641 14.711 4.816 1 39.66 509 ASP A C 1
ATOM 4117 O O . ASP A 1 509 ? 8.531 13.664 4.168 1 39.66 509 ASP A O 1
ATOM 4121 N N . THR A 1 510 ? 7.742 15 5.648 1 41.06 510 THR A N 1
ATOM 4122 C CA . THR A 1 510 ? 6.34 14.625 5.512 1 41.06 510 THR A CA 1
ATOM 4123 C C . THR A 1 510 ? 5.938 14.57 4.039 1 41.06 510 THR A C 1
ATOM 4125 O O . THR A 1 510 ? 5.102 13.758 3.65 1 41.06 510 THR A O 1
ATOM 4128 N N . CYS A 1 511 ? 6.488 15.602 3.416 1 40.09 511 CYS A N 1
ATOM 4129 C CA . CYS A 1 511 ? 6.191 15.531 1.99 1 40.09 511 CYS A CA 1
ATOM 4130 C C . CYS A 1 511 ? 6.605 14.18 1.411 1 40.09 511 CYS A C 1
ATOM 4132 O O . CYS A 1 511 ? 5.895 13.609 0.584 1 40.09 511 CYS A O 1
ATOM 4134 N N . ALA A 1 512 ? 7.723 13.789 2.012 1 43.56 512 ALA A N 1
ATOM 4135 C CA . ALA A 1 512 ? 8.242 12.516 1.521 1 43.56 512 ALA A CA 1
ATOM 4136 C C . ALA A 1 512 ? 7.328 11.359 1.926 1 43.56 512 ALA A C 1
ATOM 4138 O O . ALA A 1 512 ? 7.094 10.445 1.139 1 43.56 512 ALA A O 1
ATOM 4139 N N . LEU A 1 513 ? 6.93 11.531 3.105 1 42.09 513 LEU A N 1
ATOM 4140 C CA . LEU A 1 513 ? 6.031 10.5 3.611 1 42.09 513 LEU A CA 1
ATOM 4141 C C . LEU A 1 513 ? 4.727 10.484 2.824 1 42.09 513 LEU A C 1
ATOM 4143 O O . LEU A 1 513 ? 4.164 9.414 2.572 1 42.09 513 LEU A O 1
ATOM 4147 N N . LEU A 1 514 ? 4.359 11.695 2.631 1 40.53 514 LEU A N 1
ATOM 4148 C CA . LEU A 1 514 ? 3.102 11.836 1.907 1 40.53 514 LEU A CA 1
ATOM 4149 C C . LEU A 1 514 ? 3.197 11.195 0.524 1 40.53 514 LEU A C 1
ATOM 4151 O O . LEU A 1 514 ? 2.188 10.766 -0.035 1 40.53 514 LEU A O 1
ATOM 4155 N N . MET A 1 515 ? 4.434 11.195 0.137 1 41.16 515 MET A N 1
ATOM 4156 C CA . MET A 1 515 ? 4.633 10.516 -1.138 1 41.16 515 MET A CA 1
ATOM 4157 C C . MET A 1 515 ? 4.094 9.086 -1.082 1 41.16 515 MET A C 1
ATOM 4159 O O . MET A 1 515 ? 3.518 8.602 -2.057 1 41.16 515 MET A O 1
ATOM 4163 N N . ASN A 1 516 ? 4.258 8.609 0.046 1 40.75 516 ASN A N 1
ATOM 4164 C CA . ASN A 1 516 ? 3.855 7.215 0.225 1 40.75 516 ASN A CA 1
ATOM 4165 C C . ASN A 1 516 ? 2.338 7.066 0.224 1 40.75 516 ASN A C 1
ATOM 4167 O O . ASN A 1 516 ? 1.805 6.098 -0.324 1 40.75 516 ASN A O 1
ATOM 4171 N N . THR A 1 517 ? 1.803 8.055 0.932 1 40.34 517 THR A N 1
ATOM 4172 C CA . THR A 1 517 ? 0.349 8.016 1.053 1 40.34 517 THR A CA 1
ATOM 4173 C C . THR A 1 517 ? -0.312 8.32 -0.289 1 40.34 517 THR A C 1
ATOM 4175 O O . THR A 1 517 ? -1.385 7.793 -0.59 1 40.34 517 THR A O 1
ATOM 4178 N N . THR A 1 518 ? 0.338 9.211 -0.904 1 40.41 518 THR A N 1
ATOM 4179 C CA . THR A 1 518 ? -0.21 9.609 -2.195 1 40.41 518 THR A CA 1
ATOM 4180 C C . THR A 1 518 ? -0.329 8.406 -3.127 1 40.41 518 THR A C 1
ATOM 4182 O O . THR A 1 518 ? -1.086 8.438 -4.098 1 40.41 518 THR A O 1
ATOM 4185 N N . LEU A 1 519 ? 0.511 7.535 -2.803 1 39.41 519 LEU A N 1
ATOM 4186 C CA . LEU A 1 519 ? 0.419 6.344 -3.639 1 39.41 519 LEU A CA 1
ATOM 4187 C C . LEU A 1 519 ? -0.972 5.723 -3.551 1 39.41 519 LEU A C 1
ATOM 4189 O O . LEU A 1 519 ? -1.426 5.07 -4.496 1 39.41 519 LEU A O 1
ATOM 4193 N N . TYR A 1 520 ? -1.535 6.066 -2.414 1 37.59 520 TYR A N 1
ATOM 4194 C CA . TYR A 1 520 ? -2.85 5.465 -2.229 1 37.59 520 TYR A CA 1
ATOM 4195 C C . TYR A 1 520 ? -3.957 6.453 -2.57 1 37.59 520 TYR A C 1
ATOM 4197 O O . TYR A 1 520 ? -5.141 6.145 -2.426 1 37.59 520 TYR A O 1
ATOM 4205 N N . ASP A 1 521 ? -3.516 7.699 -2.781 1 38.16 521 ASP A N 1
ATOM 4206 C CA . ASP A 1 521 ? -4.508 8.695 -3.178 1 38.16 521 ASP A CA 1
ATOM 4207 C C . ASP A 1 521 ? -4.883 8.539 -4.652 1 38.16 521 ASP A C 1
ATOM 4209 O O . ASP A 1 521 ? -4.027 8.664 -5.531 1 38.16 521 ASP A O 1
ATOM 4213 N N . CYS A 1 522 ? -5.992 8.078 -4.898 1 36.5 522 CYS A N 1
ATOM 4214 C CA . CYS A 1 522 ? -6.492 7.859 -6.254 1 36.5 522 CYS A CA 1
ATOM 4215 C C . CYS A 1 522 ? -6.277 9.094 -7.117 1 36.5 522 CYS A C 1
ATOM 4217 O O . CYS A 1 522 ? -6.23 9 -8.344 1 36.5 522 CYS A O 1
ATOM 4219 N N . ASN A 1 523 ? -6.227 10.195 -6.445 1 35.84 523 ASN A N 1
ATOM 4220 C CA . ASN A 1 523 ? -6.043 11.414 -7.234 1 35.84 523 ASN A CA 1
ATOM 4221 C C . ASN A 1 523 ? -4.566 11.664 -7.535 1 35.84 523 ASN A C 1
ATOM 4223 O O . ASN A 1 523 ? -4.227 12.625 -8.234 1 35.84 523 ASN A O 1
ATOM 4227 N N . ASN A 1 524 ? -3.816 11.039 -6.859 1 36.09 524 ASN A N 1
ATOM 4228 C CA . ASN A 1 524 ? -2.393 11.242 -7.105 1 36.09 524 ASN A CA 1
ATOM 4229 C C . ASN A 1 524 ? -1.918 10.461 -8.328 1 36.09 524 ASN A C 1
ATOM 4231 O O . ASN A 1 524 ? -1.955 9.227 -8.336 1 36.09 524 ASN A O 1
ATOM 4235 N N . GLU A 1 525 ? -2.006 11.031 -9.398 1 34.94 525 GLU A N 1
ATOM 4236 C CA . GLU A 1 525 ? -1.456 10.578 -10.672 1 34.94 525 GLU A CA 1
ATOM 4237 C C . GLU A 1 525 ? 0.025 10.234 -10.539 1 34.94 525 GLU A C 1
ATOM 4239 O O . GLU A 1 525 ? 0.888 11.078 -10.781 1 34.94 525 GLU A O 1
ATOM 4244 N N . ILE A 1 526 ? 0.355 9.875 -9.453 1 33.66 526 ILE A N 1
ATOM 4245 C CA . ILE A 1 526 ? 1.807 9.789 -9.336 1 33.66 526 ILE A CA 1
ATOM 4246 C C . ILE A 1 526 ? 2.391 9.188 -10.609 1 33.66 526 ILE A C 1
ATOM 4248 O O . ILE A 1 526 ? 3.363 9.703 -11.164 1 33.66 526 ILE A O 1
ATOM 4252 N N . MET A 1 527 ? 2.1 7.832 -10.891 1 34.97 527 MET A N 1
ATOM 4253 C CA . MET A 1 527 ? 2.922 7.105 -11.852 1 34.97 527 MET A CA 1
ATOM 4254 C C . MET A 1 527 ? 2.645 7.578 -13.273 1 34.97 527 MET A C 1
ATOM 4256 O O . MET A 1 527 ? 3.158 7.004 -14.234 1 34.97 527 MET A O 1
ATOM 4260 N N . ASP A 1 528 ? 1.869 8.477 -13.438 1 31.67 528 ASP A N 1
ATOM 4261 C CA . ASP A 1 528 ? 1.637 8.906 -14.812 1 31.67 528 ASP A CA 1
ATOM 4262 C C . ASP A 1 528 ? 2.934 9.383 -15.469 1 31.67 528 ASP A C 1
ATOM 4264 O O . ASP A 1 528 ? 3.15 9.156 -16.656 1 31.67 528 ASP A O 1
ATOM 4268 N N . TRP A 1 529 ? 3.594 10.164 -14.648 1 31.77 529 TRP A N 1
ATOM 4269 C CA . TRP A 1 529 ? 4.676 10.75 -15.43 1 31.77 529 TRP A CA 1
ATOM 4270 C C . TRP A 1 529 ? 5.648 9.68 -15.906 1 31.77 529 TRP A C 1
ATOM 4272 O O . TRP A 1 529 ? 6.336 9.859 -16.906 1 31.77 529 TRP A O 1
ATOM 4282 N N . LEU A 1 530 ? 5.758 8.695 -15.133 1 32.22 530 LEU A N 1
ATOM 4283 C CA . LEU A 1 530 ? 6.633 7.645 -15.648 1 32.22 530 LEU A CA 1
ATOM 4284 C C . LEU A 1 530 ? 5.938 6.844 -16.75 1 32.22 530 LEU A C 1
ATOM 4286 O O . LEU A 1 530 ? 6.598 6.297 -17.625 1 32.22 530 LEU A O 1
ATOM 4290 N N . GLY A 1 531 ? 4.672 6.574 -16.609 1 30.8 531 GLY A N 1
ATOM 4291 C CA . GLY A 1 531 ? 3.975 5.648 -17.484 1 30.8 531 GLY A CA 1
ATOM 4292 C C . GLY A 1 531 ? 3.902 6.129 -18.922 1 30.8 531 GLY A C 1
ATOM 4293 O O . GLY A 1 531 ? 3.24 5.512 -19.766 1 30.8 531 GLY A O 1
ATOM 4294 N N . ASN A 1 532 ? 3.996 7.324 -19.234 1 27.89 532 ASN A N 1
ATOM 4295 C CA . ASN A 1 532 ? 3.889 7.512 -20.688 1 27.89 532 ASN A CA 1
ATOM 4296 C C . ASN A 1 532 ? 4.941 6.703 -21.438 1 27.89 532 ASN A C 1
ATOM 4298 O O . ASN A 1 532 ? 6 7.23 -21.781 1 27.89 532 ASN A O 1
ATOM 4302 N N . SER A 1 533 ? 5.297 5.656 -20.938 1 26.5 533 SER A N 1
ATOM 4303 C CA . SER A 1 533 ? 6.156 5.023 -21.922 1 26.5 533 SER A CA 1
ATOM 4304 C C . SER A 1 533 ? 5.395 4.734 -23.219 1 26.5 533 SER A C 1
ATOM 4306 O O . SER A 1 533 ? 4.254 4.273 -23.172 1 26.5 533 SER A O 1
ATOM 4308 N N . THR A 1 534 ? 5.637 5.387 -24.297 1 26.45 534 THR A N 1
ATOM 4309 C CA . THR A 1 534 ? 5.406 5.215 -25.734 1 26.45 534 THR A CA 1
ATOM 4310 C C . THR A 1 534 ? 5.727 3.787 -26.156 1 26.45 534 THR A C 1
ATOM 4312 O O . THR A 1 534 ? 5.77 3.49 -27.359 1 26.45 534 THR A O 1
ATOM 4315 N N . SER A 1 535 ? 6.02 2.811 -25.453 1 24.45 535 SER A N 1
ATOM 4316 C CA . SER A 1 535 ? 6.469 1.727 -26.312 1 24.45 535 SER A CA 1
ATOM 4317 C C . SER A 1 535 ? 5.328 1.19 -27.172 1 24.45 535 SER A C 1
ATOM 4319 O O . SER A 1 535 ? 4.492 0.421 -26.688 1 24.45 535 SER A O 1
ATOM 4321 N N . ASP A 1 536 ? 4.465 1.887 -27.828 1 22.52 536 ASP A N 1
ATOM 4322 C CA . ASP A 1 536 ? 3.904 1.347 -29.062 1 22.52 536 ASP A CA 1
ATOM 4323 C C . ASP A 1 536 ? 5.004 0.822 -29.984 1 22.52 536 ASP A C 1
ATOM 4325 O O . ASP A 1 536 ? 4.738 0.458 -31.125 1 22.52 536 ASP A O 1
ATOM 4329 N N . SER A 1 537 ? 6.309 0.83 -29.844 1 19.66 537 SER A N 1
ATOM 4330 C CA . SER A 1 537 ? 6.875 0.21 -31.047 1 19.66 537 SER A CA 1
ATOM 4331 C C . SER A 1 537 ? 6.754 -1.31 -30.984 1 19.66 537 SER A C 1
ATOM 4333 O O . SER A 1 537 ? 6.879 -1.908 -29.922 1 19.66 537 SER A O 1
ATOM 4335 N N . MET B 1 1 ? -14.5 -21.547 39.875 1 41.09 1 MET B N 1
ATOM 4336 C CA . MET B 1 1 ? -15.18 -20.328 39.438 1 41.09 1 MET B CA 1
ATOM 4337 C C . MET B 1 1 ? -14.25 -19.125 39.5 1 41.09 1 MET B C 1
ATOM 4339 O O . MET B 1 1 ? -14.188 -18.328 38.562 1 41.09 1 MET B O 1
ATOM 4343 N N . GLU B 1 2 ? -13.477 -18.953 40.562 1 45.19 2 GLU B N 1
ATOM 4344 C CA . GLU B 1 2 ? -12.523 -17.859 40.75 1 45.19 2 GLU B CA 1
ATOM 4345 C C . GLU B 1 2 ? -11.359 -17.984 39.781 1 45.19 2 GLU B C 1
ATOM 4347 O O . GLU B 1 2 ? -10.891 -16.984 39.219 1 45.19 2 GLU B O 1
ATOM 4352 N N . ALA B 1 3 ? -10.953 -19.234 39.562 1 50.31 3 ALA B N 1
ATOM 4353 C CA . ALA B 1 3 ? -9.867 -19.5 38.625 1 50.31 3 ALA B CA 1
ATOM 4354 C C . ALA B 1 3 ? -10.281 -19.172 37.188 1 50.31 3 ALA B C 1
ATOM 4356 O O . ALA B 1 3 ? -9.5 -18.609 36.406 1 50.31 3 ALA B O 1
ATOM 4357 N N . CYS B 1 4 ? -11.539 -19.547 36.906 1 52.94 4 CYS B N 1
ATOM 4358 C CA . CYS B 1 4 ? -12.078 -19.266 35.594 1 52.94 4 CYS B CA 1
ATOM 4359 C C . CYS B 1 4 ? -12.234 -17.75 35.375 1 52.94 4 CYS B C 1
ATOM 4361 O O . CYS B 1 4 ? -11.984 -17.234 34.312 1 52.94 4 CYS B O 1
ATOM 4363 N N . ILE B 1 5 ? -12.789 -17.031 36.438 1 55.91 5 ILE B N 1
ATOM 4364 C CA . ILE B 1 5 ? -12.961 -15.586 36.375 1 55.91 5 ILE B CA 1
ATOM 4365 C C . ILE B 1 5 ? -11.609 -14.906 36.188 1 55.91 5 ILE B C 1
ATOM 4367 O O . ILE B 1 5 ? -11.492 -13.961 35.406 1 55.91 5 ILE B O 1
ATOM 4371 N N . SER B 1 6 ? -10.656 -15.578 36.844 1 72 6 SER B N 1
ATOM 4372 C CA . SER B 1 6 ? -9.32 -14.992 36.781 1 72 6 SER B CA 1
ATOM 4373 C C . SER B 1 6 ? -8.695 -15.172 35.406 1 72 6 SER B C 1
ATOM 4375 O O . SER B 1 6 ? -8.055 -14.258 34.875 1 72 6 SER B O 1
ATOM 4377 N N . LYS B 1 7 ? -9.203 -16.266 34.781 1 75.31 7 LYS B N 1
ATOM 4378 C CA . LYS B 1 7 ? -8.633 -16.547 33.438 1 75.31 7 LYS B CA 1
ATOM 4379 C C . LYS B 1 7 ? -9.219 -15.609 32.406 1 75.31 7 LYS B C 1
ATOM 4381 O O . LYS B 1 7 ? -8.492 -15.109 31.531 1 75.31 7 LYS B O 1
ATOM 4386 N N . VAL B 1 8 ? -10.562 -15.414 32.562 1 82.75 8 VAL B N 1
ATOM 4387 C CA . VAL B 1 8 ? -11.258 -14.547 31.609 1 82.75 8 VAL B CA 1
ATOM 4388 C C . VAL B 1 8 ? -10.727 -13.117 31.719 1 82.75 8 VAL B C 1
ATOM 4390 O O . VAL B 1 8 ? -10.562 -12.43 30.719 1 82.75 8 VAL B O 1
ATOM 4393 N N . GLU B 1 9 ? -10.484 -12.773 32.938 1 86.38 9 GLU B N 1
ATOM 4394 C CA . GLU B 1 9 ? -9.93 -11.445 33.156 1 86.38 9 GLU B CA 1
ATOM 4395 C C . GLU B 1 9 ? -8.523 -11.32 32.594 1 86.38 9 GLU B C 1
ATOM 4397 O O . GLU B 1 9 ? -8.18 -10.297 32 1 86.38 9 GLU B O 1
ATOM 4402 N N . TYR B 1 10 ? -7.789 -12.43 32.844 1 88.94 10 TYR B N 1
ATOM 4403 C CA . TYR B 1 10 ? -6.43 -12.422 32.312 1 88.94 10 TYR B CA 1
ATOM 4404 C C . TYR B 1 10 ? -6.438 -12.391 30.781 1 88.94 10 TYR B C 1
ATOM 4406 O O . TYR B 1 10 ? -5.637 -11.688 30.172 1 88.94 10 TYR B O 1
ATOM 4414 N N . GLU B 1 11 ? -7.41 -13.086 30.219 1 91.38 11 GLU B N 1
ATOM 4415 C CA . GLU B 1 11 ? -7.551 -13.109 28.766 1 91.38 11 GLU B CA 1
ATOM 4416 C C . GLU B 1 11 ? -7.895 -11.727 28.219 1 91.38 11 GLU B C 1
ATOM 4418 O O . GLU B 1 11 ? -7.359 -11.305 27.188 1 91.38 11 GLU B O 1
ATOM 4423 N N . SER B 1 12 ? -8.727 -11.109 28.891 1 92.19 12 SER B N 1
ATOM 4424 C CA . SER B 1 12 ? -9.141 -9.773 28.484 1 92.19 12 SER B CA 1
ATOM 4425 C C . SER B 1 12 ? -7.984 -8.781 28.594 1 92.19 12 SER B C 1
ATOM 4427 O O . SER B 1 12 ? -7.809 -7.922 27.734 1 92.19 12 SER B O 1
ATOM 4429 N N . ARG B 1 13 ? -7.238 -8.883 29.656 1 91.94 13 ARG B N 1
ATOM 4430 C CA . ARG B 1 13 ? -6.117 -7.973 29.875 1 91.94 13 ARG B CA 1
ATOM 4431 C C . ARG B 1 13 ? -5.055 -8.148 28.797 1 91.94 13 ARG B C 1
ATOM 4433 O O . ARG B 1 13 ? -4.566 -7.168 28.234 1 91.94 13 ARG B O 1
ATOM 4440 N N . ILE B 1 14 ? -4.777 -9.398 28.5 1 93.62 14 ILE B N 1
ATOM 4441 C CA . ILE B 1 14 ? -3.791 -9.688 27.453 1 93.62 14 ILE B CA 1
ATOM 4442 C C . ILE B 1 14 ? -4.328 -9.242 26.094 1 93.62 14 ILE B C 1
ATOM 4444 O O . ILE B 1 14 ? -3.619 -8.602 25.328 1 93.62 14 ILE B O 1
ATOM 4448 N N . GLY B 1 15 ? -5.578 -9.57 25.844 1 95.56 15 GLY B N 1
ATOM 4449 C CA . GLY B 1 15 ? -6.207 -9.188 24.594 1 95.56 15 GLY B CA 1
ATOM 4450 C C . GLY B 1 15 ? -6.199 -7.688 24.359 1 95.56 15 GLY B C 1
ATOM 4451 O O . GLY B 1 15 ? -5.855 -7.227 23.266 1 95.56 15 GLY B O 1
ATOM 4452 N N . LYS B 1 16 ? -6.504 -6.922 25.391 1 95 16 LYS B N 1
ATOM 4453 C CA . LYS B 1 16 ? -6.543 -5.465 25.297 1 95 16 LYS B CA 1
ATOM 4454 C C . LYS B 1 16 ? -5.148 -4.895 25.031 1 95 16 LYS B C 1
ATOM 4456 O O . LYS B 1 16 ? -4.984 -3.98 24.234 1 95 16 LYS B O 1
ATOM 4461 N N . ALA B 1 17 ? -4.223 -5.438 25.734 1 95.06 17 ALA B N 1
ATOM 4462 C CA . ALA B 1 17 ? -2.852 -4.953 25.594 1 95.06 17 ALA B CA 1
ATOM 4463 C C . ALA B 1 17 ? -2.326 -5.172 24.172 1 95.06 17 ALA B C 1
ATOM 4465 O O . ALA B 1 17 ? -1.748 -4.266 23.578 1 95.06 17 ALA B O 1
ATOM 4466 N N . TRP B 1 18 ? -2.521 -6.344 23.672 1 96.88 18 TRP B N 1
ATOM 4467 C CA . TRP B 1 18 ? -2.059 -6.645 22.328 1 96.88 18 TRP B CA 1
ATOM 4468 C C . TRP B 1 18 ? -2.859 -5.859 21.297 1 96.88 18 TRP B C 1
ATOM 4470 O O . TRP B 1 18 ? -2.305 -5.383 20.297 1 96.88 18 TRP B O 1
ATOM 4480 N N . ALA B 1 19 ? -4.133 -5.715 21.5 1 96.88 19 ALA B N 1
ATOM 4481 C CA . ALA B 1 19 ? -4.961 -4.926 20.594 1 96.88 19 ALA B CA 1
ATOM 4482 C C . ALA B 1 19 ? -4.441 -3.494 20.484 1 96.88 19 ALA B C 1
ATOM 4484 O O . ALA B 1 19 ? -4.461 -2.9 19.406 1 96.88 19 ALA B O 1
ATOM 4485 N N . LYS B 1 20 ? -3.967 -2.92 21.578 1 95.5 20 LYS B N 1
ATOM 4486 C CA . LYS B 1 20 ? -3.393 -1.578 21.547 1 95.5 20 LYS B CA 1
ATOM 4487 C C . LYS B 1 20 ? -2.193 -1.52 20.594 1 95.5 20 LYS B C 1
ATOM 4489 O O . LYS B 1 20 ? -2.057 -0.575 19.828 1 95.5 20 LYS B O 1
ATOM 4494 N N . TRP B 1 21 ? -1.368 -2.533 20.672 1 95.31 21 TRP B N 1
ATOM 4495 C CA . TRP B 1 21 ? -0.206 -2.564 19.797 1 95.31 21 TRP B CA 1
ATOM 4496 C C . TRP B 1 21 ? -0.632 -2.73 18.328 1 95.31 21 TRP B C 1
ATOM 4498 O O . TRP B 1 21 ? -0.117 -2.045 17.453 1 95.31 21 TRP B O 1
ATOM 4508 N N . PHE B 1 22 ? -1.564 -3.633 18.047 1 94 22 PHE B N 1
ATOM 4509 C CA . PHE B 1 22 ? -2.059 -3.865 16.703 1 94 22 PHE B CA 1
ATOM 4510 C C . PHE B 1 22 ? -2.633 -2.586 16.109 1 94 22 PHE B C 1
ATOM 4512 O O . PHE B 1 22 ? -2.279 -2.199 14.984 1 94 22 PHE B O 1
ATOM 4519 N N . HIS B 1 23 ? -3.414 -1.916 16.906 1 89.56 23 HIS B N 1
ATOM 4520 C CA . HIS B 1 23 ? -4.129 -0.751 16.406 1 89.56 23 HIS B CA 1
ATOM 4521 C C . HIS B 1 23 ? -3.211 0.461 16.297 1 89.56 23 HIS B C 1
ATOM 4523 O O . HIS B 1 23 ? -3.322 1.256 15.367 1 89.56 23 HIS B O 1
ATOM 4529 N N . ALA B 1 24 ? -2.291 0.63 17.203 1 88.31 24 ALA B N 1
ATOM 4530 C CA . ALA B 1 24 ? -1.344 1.742 17.156 1 88.31 24 ALA B CA 1
ATOM 4531 C C . ALA B 1 24 ? -0.425 1.639 15.953 1 88.31 24 ALA B C 1
ATOM 4533 O O . ALA B 1 24 ? 0.086 2.65 15.461 1 88.31 24 ALA B O 1
ATOM 4534 N N . ASN B 1 25 ? -0.23 0.421 15.469 1 85.88 25 ASN B N 1
ATOM 4535 C CA . ASN B 1 25 ? 0.743 0.207 14.406 1 85.88 25 ASN B CA 1
ATOM 4536 C C . ASN B 1 25 ? 0.073 -0.278 13.125 1 85.88 25 ASN B C 1
ATOM 4538 O O . ASN B 1 25 ? 0.732 -0.845 12.25 1 85.88 25 ASN B O 1
ATOM 4542 N N . ASP B 1 26 ? -1.214 -0.161 13.031 1 80.38 26 ASP B N 1
ATOM 4543 C CA . ASP B 1 26 ? -1.989 -0.49 11.844 1 80.38 26 ASP B CA 1
ATOM 4544 C C . ASP B 1 26 ? -1.769 -1.943 11.422 1 80.38 26 ASP B C 1
ATOM 4546 O O . ASP B 1 26 ? -1.573 -2.234 10.242 1 80.38 26 ASP B O 1
ATOM 4550 N N . ILE B 1 27 ? -1.65 -2.826 12.32 1 85.88 27 ILE B N 1
ATOM 4551 C CA . ILE B 1 27 ? -1.552 -4.258 12.062 1 85.88 27 ILE B CA 1
ATOM 4552 C C . ILE B 1 27 ? -2.947 -4.879 12.055 1 85.88 27 ILE B C 1
ATOM 4554 O O . ILE B 1 27 ? -3.682 -4.773 13.039 1 85.88 27 ILE B O 1
ATOM 4558 N N . PRO B 1 28 ? -3.373 -5.512 10.961 1 84.06 28 PRO B N 1
ATOM 4559 C CA . PRO B 1 28 ? -4.691 -6.148 10.93 1 84.06 28 PRO B CA 1
ATOM 4560 C C . PRO B 1 28 ? -4.828 -7.27 11.961 1 84.06 28 PRO B C 1
ATOM 4562 O O . PRO B 1 28 ? -3.885 -8.039 12.172 1 84.06 28 PRO B O 1
ATOM 4565 N N . GLY B 1 29 ? -6.016 -7.391 12.539 1 89.12 29 GLY B N 1
ATOM 4566 C CA . GLY B 1 29 ? -6.266 -8.352 13.602 1 89.12 29 GLY B CA 1
ATOM 4567 C C . GLY B 1 29 ? -6.086 -9.789 13.156 1 89.12 29 GLY B C 1
ATOM 4568 O O . GLY B 1 29 ? -5.641 -10.633 13.938 1 89.12 29 GLY B O 1
ATOM 4569 N N . HIS B 1 30 ? -6.336 -10.125 11.945 1 88.06 30 HIS B N 1
ATOM 4570 C CA . HIS B 1 30 ? -6.293 -11.508 11.484 1 88.06 30 HIS B CA 1
ATOM 4571 C C . HIS B 1 30 ? -4.871 -12.055 11.508 1 88.06 30 HIS B C 1
ATOM 4573 O O . HIS B 1 30 ? -4.672 -13.273 11.477 1 88.06 30 HIS B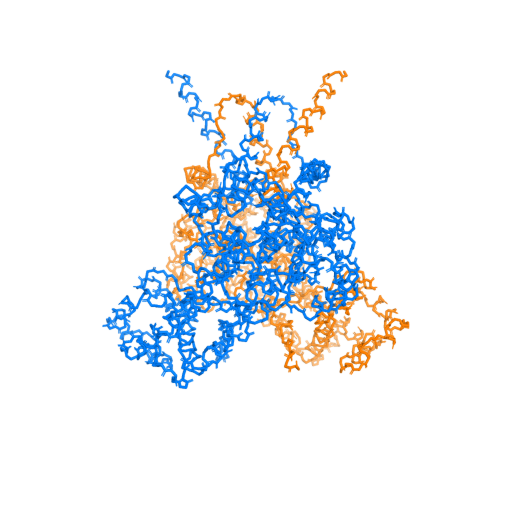 O 1
ATOM 4579 N N . LYS B 1 31 ? -3.826 -11.203 11.531 1 89.56 31 LYS B N 1
ATOM 4580 C CA . LYS B 1 31 ? -2.439 -11.656 11.602 1 89.56 31 LYS B CA 1
ATOM 4581 C C . LYS B 1 31 ? -2.156 -12.359 12.93 1 89.56 31 LYS B C 1
ATOM 4583 O O . LYS B 1 31 ? -1.164 -13.078 13.055 1 89.56 31 LYS B O 1
ATOM 4588 N N . ALA B 1 32 ? -3.051 -12.109 13.914 1 94.44 32 ALA B N 1
ATOM 4589 C CA . ALA B 1 32 ? -2.912 -12.789 15.203 1 94.44 32 ALA B CA 1
ATOM 4590 C C . ALA B 1 32 ? -3.309 -14.258 15.086 1 94.44 32 ALA B C 1
ATOM 4592 O O . ALA B 1 32 ? -3.002 -15.062 15.977 1 94.44 32 ALA B O 1
ATOM 4593 N N . ASN B 1 33 ? -3.984 -14.625 14.023 1 91.19 33 ASN B N 1
ATOM 4594 C CA . ASN B 1 33 ? -4.398 -16.016 13.836 1 91.19 33 ASN B CA 1
ATOM 4595 C C . ASN B 1 33 ? -3.248 -16.875 13.336 1 91.19 33 ASN B C 1
ATOM 4597 O O . ASN B 1 33 ? -3.363 -18.109 13.289 1 91.19 33 ASN B O 1
ATOM 4601 N N . CYS B 1 34 ? -2.133 -16.297 13.008 1 91 34 CYS B N 1
ATOM 4602 C CA . CYS B 1 34 ? -0.947 -17.016 12.547 1 91 34 CYS B CA 1
ATOM 4603 C C . CYS B 1 34 ? -0.38 -17.891 13.656 1 91 34 CYS B C 1
ATOM 4605 O O . CYS B 1 34 ? -0.141 -17.422 14.766 1 91 34 CYS B O 1
ATOM 4607 N N . PRO B 1 35 ? -0.116 -19.109 13.422 1 91.62 35 PRO B N 1
ATOM 4608 C CA . PRO B 1 35 ? 0.426 -20.016 14.438 1 91.62 35 PRO B CA 1
ATOM 4609 C C . PRO B 1 35 ? 1.727 -19.516 15.055 1 91.62 35 PRO B C 1
ATOM 4611 O O . PRO B 1 35 ? 2.012 -19.781 16.219 1 91.62 35 PRO B O 1
ATOM 4614 N N . TYR B 1 36 ? 2.508 -18.781 14.305 1 93.44 36 TYR B N 1
ATOM 4615 C CA . TYR B 1 36 ? 3.752 -18.234 14.844 1 93.44 36 TYR B CA 1
ATOM 4616 C C . TYR B 1 36 ? 3.473 -17.234 15.945 1 93.44 36 TYR B C 1
ATOM 4618 O O . TYR B 1 36 ? 4.266 -17.094 16.891 1 93.44 36 TYR B O 1
ATOM 4626 N N . PHE B 1 37 ? 2.344 -16.422 15.852 1 95.31 37 PHE B N 1
ATOM 4627 C CA . PHE B 1 37 ? 1.943 -15.508 16.906 1 95.31 37 PHE B CA 1
ATOM 4628 C C . PHE B 1 37 ? 1.599 -16.266 18.188 1 95.31 37 PHE B C 1
ATOM 4630 O O . PHE B 1 37 ? 2.086 -15.93 19.266 1 95.31 37 PHE B O 1
ATOM 4637 N N . VAL B 1 38 ? 0.813 -17.312 18.016 1 92.81 38 VAL B N 1
ATOM 4638 C CA . VAL B 1 38 ? 0.389 -18.141 19.141 1 92.81 38 VAL B CA 1
ATOM 4639 C C . VAL B 1 38 ? 1.608 -18.781 19.797 1 92.81 38 VAL B C 1
ATOM 4641 O O . VAL B 1 38 ? 1.73 -18.797 21.016 1 92.81 38 VAL B O 1
ATOM 4644 N N . GLY B 1 39 ? 2.5 -19.359 18.938 1 92.94 39 GLY B N 1
ATOM 4645 C CA . GLY B 1 39 ? 3.719 -19.953 19.453 1 92.94 39 GLY B CA 1
ATOM 4646 C C . GLY B 1 39 ? 4.602 -18.969 20.188 1 92.94 39 GLY B C 1
ATOM 4647 O O . GLY B 1 39 ? 5.188 -19.297 21.219 1 92.94 39 GLY B O 1
ATOM 4648 N N . ALA B 1 40 ? 4.73 -17.734 19.688 1 95 40 ALA B N 1
ATOM 4649 C CA . ALA B 1 40 ? 5.547 -16.703 20.328 1 95 40 ALA B CA 1
ATOM 4650 C C . ALA B 1 40 ? 4.961 -16.312 21.688 1 95 40 ALA B C 1
ATOM 4652 O O . ALA B 1 40 ? 5.699 -16.094 22.641 1 95 40 ALA B O 1
ATOM 4653 N N . ILE B 1 41 ? 3.615 -16.172 21.766 1 94.5 41 ILE B N 1
ATOM 4654 C CA . ILE B 1 41 ? 2.936 -15.844 23.016 1 94.5 41 ILE B CA 1
ATOM 4655 C C . ILE B 1 41 ? 3.197 -16.938 24.047 1 94.5 41 ILE B C 1
ATOM 4657 O O . ILE B 1 41 ? 3.568 -16.656 25.188 1 94.5 41 ILE B O 1
ATOM 4661 N N . LYS B 1 42 ? 3.02 -18.172 23.625 1 92.75 42 LYS B N 1
ATOM 4662 C CA . LYS B 1 42 ? 3.225 -19.297 24.531 1 92.75 42 LYS B CA 1
ATOM 4663 C C . LYS B 1 42 ? 4.656 -19.328 25.047 1 92.75 42 LYS B C 1
ATOM 4665 O O . LYS B 1 42 ? 4.879 -19.562 26.25 1 92.75 42 LYS B O 1
ATOM 4670 N N . LEU B 1 43 ? 5.582 -19.156 24.156 1 93.56 43 LEU B N 1
ATOM 4671 C CA . LEU B 1 43 ? 6.984 -19.156 24.562 1 93.56 43 LEU B CA 1
ATOM 4672 C C . LEU B 1 43 ? 7.266 -18.031 25.531 1 93.56 43 LEU B C 1
ATOM 4674 O O . LEU B 1 43 ? 8.031 -18.203 26.484 1 93.56 43 LEU B O 1
ATOM 4678 N N . THR B 1 44 ? 6.734 -16.844 25.281 1 93 44 THR B N 1
ATOM 4679 C CA . THR B 1 44 ? 6.887 -15.695 26.156 1 93 44 THR B CA 1
ATOM 4680 C C . THR B 1 44 ? 6.316 -15.984 27.531 1 93 44 THR B C 1
ATOM 4682 O O . THR B 1 44 ? 6.91 -15.609 28.547 1 93 44 THR B O 1
ATOM 4685 N N . GLN B 1 45 ? 5.215 -16.656 27.594 1 91.19 45 GLN B N 1
ATOM 4686 C CA . GLN B 1 45 ? 4.602 -17.062 28.859 1 91.19 45 GLN B CA 1
ATOM 4687 C C . GLN B 1 45 ? 5.469 -18.078 29.594 1 91.19 45 GLN B C 1
ATOM 4689 O O . GLN B 1 45 ? 5.629 -18.016 30.812 1 91.19 45 GLN B O 1
ATOM 4694 N N . ASP B 1 46 ? 6 -19 28.812 1 89.5 46 ASP B N 1
ATOM 4695 C CA . ASP B 1 46 ? 6.789 -20.094 29.375 1 89.5 46 ASP B CA 1
ATOM 4696 C C . ASP B 1 46 ? 8.078 -19.562 30.016 1 89.5 46 ASP B C 1
ATOM 4698 O O . ASP B 1 46 ? 8.484 -20.047 31.078 1 89.5 46 ASP B O 1
ATOM 4702 N N . LEU B 1 47 ? 8.703 -18.656 29.344 1 88.81 47 LEU B N 1
ATOM 4703 C CA . LEU B 1 47 ? 10 -18.156 29.812 1 88.81 47 LEU B CA 1
ATOM 4704 C C . LEU B 1 47 ? 9.812 -17.141 30.922 1 88.81 47 LEU B C 1
ATOM 4706 O O . LEU B 1 47 ? 10.734 -16.906 31.719 1 88.81 47 LEU B O 1
ATOM 4710 N N . GLY B 1 48 ? 8.648 -16.531 30.969 1 83.12 48 GLY B N 1
ATOM 4711 C CA . GLY B 1 48 ? 8.242 -15.766 32.125 1 83.12 48 GLY B CA 1
ATOM 4712 C C . GLY B 1 48 ? 8.875 -14.391 32.188 1 83.12 48 GLY B C 1
ATOM 4713 O O . GLY B 1 48 ? 9.289 -13.844 31.156 1 83.12 48 GLY B O 1
ATOM 4714 N N . LYS B 1 49 ? 8.969 -13.883 33.438 1 84.62 49 LYS B N 1
ATOM 4715 C CA . LYS B 1 49 ? 9.336 -12.484 33.656 1 84.62 49 LYS B CA 1
ATOM 4716 C C . LYS B 1 49 ? 10.844 -12.281 33.5 1 84.62 49 LYS B C 1
ATOM 4718 O O . LYS B 1 49 ? 11.625 -13.203 33.688 1 84.62 49 LYS B O 1
ATOM 4723 N N . GLY B 1 50 ? 11.234 -11.07 33 1 82.75 50 GLY B N 1
ATOM 4724 C CA . GLY B 1 50 ? 12.633 -10.68 33 1 82.75 50 GLY B CA 1
ATOM 4725 C C . GLY B 1 50 ? 13.281 -10.734 31.641 1 82.75 50 GLY B C 1
ATOM 4726 O O . GLY B 1 50 ? 14.375 -10.195 31.438 1 82.75 50 GLY B O 1
ATOM 4727 N N . VAL B 1 51 ? 12.688 -11.523 30.75 1 89.56 51 VAL B N 1
ATOM 4728 C CA . VAL B 1 51 ? 13.258 -11.562 29.406 1 89.56 51 VAL B CA 1
ATOM 4729 C C . VAL B 1 51 ? 12.797 -10.352 28.609 1 89.56 51 VAL B C 1
ATOM 4731 O O . VAL B 1 51 ? 11.594 -10.133 28.453 1 89.56 51 VAL B O 1
ATOM 4734 N N . PRO B 1 52 ? 13.703 -9.547 28.156 1 91.12 52 PRO B N 1
ATOM 4735 C CA . PRO B 1 52 ? 13.305 -8.328 27.453 1 91.12 52 PRO B CA 1
ATOM 4736 C C . PRO B 1 52 ? 12.633 -8.617 26.109 1 91.12 52 PRO B C 1
ATOM 4738 O O . PRO B 1 52 ? 12.922 -9.641 25.469 1 91.12 52 PRO B O 1
ATOM 4741 N N . ALA B 1 53 ? 11.773 -7.734 25.734 1 93.38 53 ALA B N 1
ATOM 4742 C CA . ALA B 1 53 ? 11.156 -7.805 24.422 1 93.38 53 ALA B CA 1
ATOM 4743 C C . ALA B 1 53 ? 12.195 -7.613 23.312 1 93.38 53 ALA B C 1
ATOM 4745 O O . ALA B 1 53 ? 13.148 -6.855 23.484 1 93.38 53 ALA B O 1
ATOM 4746 N N . PRO B 1 54 ? 12.055 -8.344 22.266 1 95 54 PRO B N 1
ATOM 4747 C CA . PRO B 1 54 ? 13 -8.133 21.172 1 95 54 PRO B CA 1
ATOM 4748 C C . PRO B 1 54 ? 12.891 -6.734 20.562 1 95 54 PRO B C 1
ATOM 4750 O O . PRO B 1 54 ? 11.789 -6.188 20.438 1 95 54 PRO B O 1
ATOM 4753 N N . LYS B 1 55 ? 13.984 -6.18 20.109 1 93.88 55 LYS B N 1
ATOM 4754 C CA . LYS B 1 55 ? 14.047 -4.871 19.453 1 93.88 55 LYS B CA 1
ATOM 4755 C C . LYS B 1 55 ? 13.883 -5 17.953 1 93.88 55 LYS B C 1
ATOM 4757 O O . LYS B 1 55 ? 14.227 -6.031 17.375 1 93.88 55 LYS B O 1
ATOM 4762 N N . GLY B 1 56 ? 13.406 -3.895 17.359 1 93.12 56 GLY B N 1
ATOM 4763 C CA . GLY B 1 56 ? 13.188 -3.891 15.914 1 93.12 56 GLY B CA 1
ATOM 4764 C C . GLY B 1 56 ? 14.445 -4.195 15.125 1 93.12 56 GLY B C 1
ATOM 4765 O O . GLY B 1 56 ? 14.414 -4.988 14.18 1 93.12 56 GLY B O 1
ATOM 4766 N N . ILE B 1 57 ? 15.539 -3.693 15.555 1 91.25 57 ILE B N 1
ATOM 4767 C CA . ILE B 1 57 ? 16.812 -3.855 14.852 1 91.25 57 ILE B CA 1
ATOM 4768 C C . ILE B 1 57 ? 17.234 -5.32 14.891 1 91.25 57 ILE B C 1
ATOM 4770 O O . ILE B 1 57 ? 17.828 -5.824 13.93 1 91.25 57 ILE B O 1
ATOM 4774 N N . ASP B 1 58 ? 16.906 -5.977 15.961 1 94.5 58 ASP B N 1
ATOM 4775 C CA . ASP B 1 58 ? 17.281 -7.383 16.094 1 94.5 58 ASP B CA 1
ATOM 4776 C C . ASP B 1 58 ? 16.344 -8.273 15.273 1 94.5 58 ASP B C 1
ATOM 4778 O O . ASP B 1 58 ? 16.797 -9.266 14.695 1 94.5 58 ASP B O 1
ATOM 4782 N N . ILE B 1 59 ? 15.062 -7.961 15.219 1 95.31 59 ILE B N 1
ATOM 4783 C CA . ILE B 1 59 ? 14.07 -8.727 14.469 1 95.31 59 ILE B CA 1
ATOM 4784 C C . ILE B 1 59 ? 14.445 -8.75 12.992 1 95.31 59 ILE B C 1
ATOM 4786 O O . ILE B 1 59 ? 14.43 -9.812 12.359 1 95.31 59 ILE B O 1
ATOM 4790 N N . ASP B 1 60 ? 14.867 -7.562 12.477 1 90.31 60 ASP B N 1
ATOM 4791 C CA . ASP B 1 60 ? 15.203 -7.449 11.062 1 90.31 60 ASP B CA 1
ATOM 4792 C C . ASP B 1 60 ? 16.703 -7.645 10.836 1 90.31 60 ASP B C 1
ATOM 4794 O O . ASP B 1 60 ? 17.203 -7.406 9.742 1 90.31 60 ASP B O 1
ATOM 4798 N N . GLY B 1 61 ? 17.438 -8.016 11.875 1 93.44 61 GLY B N 1
ATOM 4799 C CA . GLY B 1 61 ? 18.859 -8.234 11.789 1 93.44 61 GLY B CA 1
ATOM 4800 C C . GLY B 1 61 ? 19.281 -9.641 12.188 1 93.44 61 GLY B C 1
ATOM 4801 O O . GLY B 1 61 ? 19.125 -10.578 11.398 1 93.44 61 GLY B O 1
ATOM 4802 N N . VAL B 1 62 ? 19.609 -9.781 13.414 1 95 62 VAL B N 1
ATOM 4803 C CA . VAL B 1 62 ? 20.203 -11.031 13.867 1 95 62 VAL B CA 1
ATOM 4804 C C . VAL B 1 62 ? 19.156 -12.148 13.812 1 95 62 VAL B C 1
ATOM 4806 O O . VAL B 1 62 ? 19.469 -13.281 13.43 1 95 62 VAL B O 1
ATOM 4809 N N . TYR B 1 63 ? 17.984 -11.906 14.156 1 96.38 63 TYR B N 1
ATOM 4810 C CA . TYR B 1 63 ? 16.969 -12.961 14.18 1 96.38 63 TYR B CA 1
ATOM 4811 C C . TYR B 1 63 ? 16.5 -13.305 12.766 1 96.38 63 TYR B C 1
ATOM 4813 O O . TYR B 1 63 ? 16.125 -14.445 12.484 1 96.38 63 TYR B O 1
ATOM 4821 N N . LEU B 1 64 ? 16.469 -12.289 11.844 1 94.75 64 LEU B N 1
ATOM 4822 C CA . LEU B 1 64 ? 16.203 -12.586 10.438 1 94.75 64 LEU B CA 1
ATOM 4823 C C . LEU B 1 64 ? 17.234 -13.555 9.883 1 94.75 64 LEU B C 1
ATOM 4825 O O . LEU B 1 64 ? 16.891 -14.539 9.227 1 94.75 64 LEU B O 1
ATOM 4829 N N . ASN B 1 65 ? 18.516 -13.266 10.219 1 95.81 65 ASN B N 1
ATOM 4830 C CA . ASN B 1 65 ? 19.594 -14.125 9.75 1 95.81 65 ASN B CA 1
ATOM 4831 C C . ASN B 1 65 ? 19.469 -15.539 10.312 1 95.81 65 ASN B C 1
ATOM 4833 O O . ASN B 1 65 ? 19.656 -16.516 9.586 1 95.81 65 ASN B O 1
ATOM 4837 N N . SER B 1 66 ? 19.125 -15.609 11.516 1 94.5 66 SER B N 1
ATOM 4838 C CA . SER B 1 66 ? 18.969 -16.906 12.164 1 94.5 66 SER B CA 1
ATOM 4839 C C . SER B 1 66 ? 17.812 -17.703 11.555 1 94.5 66 SER B C 1
ATOM 4841 O O . SER B 1 66 ? 17.953 -18.891 11.258 1 94.5 66 SER B O 1
ATOM 4843 N N . ASN B 1 67 ? 16.688 -17.078 11.406 1 93.75 67 ASN B N 1
ATOM 4844 C CA . ASN B 1 67 ? 15.531 -17.75 10.812 1 93.75 67 ASN B CA 1
ATOM 4845 C C . ASN B 1 67 ? 15.797 -18.141 9.359 1 93.75 67 ASN B C 1
ATOM 4847 O O . ASN B 1 67 ? 15.328 -19.188 8.906 1 93.75 67 ASN B O 1
ATOM 4851 N N . TYR B 1 68 ? 16.516 -17.297 8.633 1 95.06 68 TYR B N 1
ATOM 4852 C CA . TYR B 1 68 ? 16.906 -17.594 7.262 1 95.06 68 TYR B CA 1
ATOM 4853 C C . TYR B 1 68 ? 17.703 -18.891 7.199 1 95.06 68 TYR B C 1
ATOM 4855 O O . TYR B 1 68 ? 17.422 -19.766 6.387 1 95.06 68 TYR B O 1
ATOM 4863 N N . GLU B 1 69 ? 18.672 -19.016 8.078 1 95.12 69 GLU B N 1
ATOM 4864 C CA . GLU B 1 69 ? 19.516 -20.203 8.117 1 95.12 69 GLU B CA 1
ATOM 4865 C C . GLU B 1 69 ? 18.719 -21.438 8.492 1 95.12 69 GLU B C 1
ATOM 4867 O O . GLU B 1 69 ? 18.891 -22.5 7.891 1 95.12 69 GLU B O 1
ATOM 4872 N N . GLU B 1 70 ? 17.891 -21.25 9.414 1 94.44 70 GLU B N 1
ATOM 4873 C CA . GLU B 1 70 ? 17.031 -22.359 9.828 1 94.44 70 GLU B CA 1
ATOM 4874 C C . GLU B 1 70 ? 16.125 -22.812 8.68 1 94.44 70 GLU B C 1
ATOM 4876 O O . GLU B 1 70 ? 15.961 -24.016 8.461 1 94.44 70 GLU B O 1
ATOM 4881 N N . LEU B 1 71 ? 15.586 -21.906 8.023 1 93.94 71 LEU B N 1
ATOM 4882 C CA . LEU B 1 71 ? 14.664 -22.234 6.941 1 93.94 71 LEU B CA 1
ATOM 4883 C C . LEU B 1 71 ? 15.406 -22.844 5.758 1 93.94 71 LEU B C 1
ATOM 4885 O O . LEU B 1 71 ? 14.859 -23.688 5.043 1 93.94 71 LEU B O 1
ATOM 4889 N N . GLN B 1 72 ? 16.625 -22.391 5.57 1 93.31 72 GLN B N 1
ATOM 4890 C CA . GLN B 1 72 ? 17.438 -23.016 4.535 1 93.31 72 GLN B CA 1
ATOM 4891 C C . GLN B 1 72 ? 17.609 -24.516 4.797 1 93.31 72 GLN B C 1
ATOM 4893 O O . GLN B 1 72 ? 17.516 -25.312 3.871 1 93.31 72 GLN B O 1
ATOM 4898 N N . GLN B 1 73 ? 17.781 -24.812 6.059 1 92.75 73 GLN B N 1
ATOM 4899 C CA . GLN B 1 73 ? 17.906 -26.219 6.438 1 92.75 73 GLN B CA 1
ATOM 4900 C C . GLN B 1 73 ? 16.578 -26.938 6.27 1 92.75 73 GLN B C 1
ATOM 4902 O O . GLN B 1 73 ? 16.562 -28.094 5.844 1 92.75 73 GLN B O 1
ATOM 4907 N N . TYR B 1 74 ? 15.609 -26.234 6.598 1 91.5 74 TYR B N 1
ATOM 4908 C CA . TYR B 1 74 ? 14.273 -26.812 6.461 1 91.5 74 TYR B CA 1
ATOM 4909 C C . TYR B 1 74 ? 13.969 -27.141 5.004 1 91.5 74 TYR B C 1
ATOM 4911 O O . TYR B 1 74 ? 13.523 -28.25 4.684 1 91.5 74 TYR B O 1
ATOM 4919 N N . VAL B 1 75 ? 14.227 -26.25 4.125 1 91.56 75 VAL B N 1
ATOM 4920 C CA . VAL B 1 75 ? 13.93 -26.406 2.707 1 91.56 75 VAL B CA 1
ATOM 4921 C C . VAL B 1 75 ? 14.867 -27.438 2.098 1 91.56 75 VAL B C 1
ATOM 4923 O O . VAL B 1 75 ? 14.492 -28.156 1.166 1 91.56 75 VAL B O 1
ATOM 4926 N N . ALA B 1 76 ? 16.047 -27.562 2.697 1 91.69 76 ALA B N 1
ATOM 4927 C CA . ALA B 1 76 ? 17.031 -28.531 2.209 1 91.69 76 ALA B CA 1
ATOM 4928 C C . ALA B 1 76 ? 16.5 -29.953 2.332 1 91.69 76 ALA B C 1
ATOM 4930 O O . ALA B 1 76 ? 16.875 -30.828 1.555 1 91.69 76 ALA B O 1
ATOM 4931 N N . LYS B 1 77 ? 15.617 -30.109 3.199 1 91.06 77 LYS B N 1
ATOM 4932 C CA . LYS B 1 77 ? 15.055 -31.453 3.393 1 91.06 77 LYS B CA 1
ATOM 4933 C C . LYS B 1 77 ? 14.188 -31.859 2.203 1 91.06 77 LYS B C 1
ATOM 4935 O O . LYS B 1 77 ? 13.984 -33.031 1.955 1 91.06 77 LYS B O 1
ATOM 4940 N N . PHE B 1 78 ? 13.727 -30.922 1.515 1 91.81 78 PHE B N 1
ATOM 4941 C CA . PHE B 1 78 ? 12.875 -31.203 0.369 1 91.81 78 PHE B CA 1
ATOM 4942 C C . PHE B 1 78 ? 13.672 -31.859 -0.751 1 91.81 78 PHE B C 1
ATOM 4944 O O . PHE B 1 78 ? 13.102 -32.469 -1.656 1 91.81 78 PHE B O 1
ATOM 4951 N N . LYS B 1 79 ? 14.977 -31.766 -0.671 1 93 79 LYS B N 1
ATOM 4952 C CA . LYS B 1 79 ? 15.852 -32.312 -1.707 1 93 79 LYS B CA 1
ATOM 4953 C C . LYS B 1 79 ? 15.727 -33.844 -1.781 1 93 79 LYS B C 1
ATOM 4955 O O . LYS B 1 79 ? 16.016 -34.438 -2.816 1 93 79 LYS B O 1
ATOM 4960 N N . ASP B 1 80 ? 15.289 -34.375 -0.748 1 93.69 80 ASP B N 1
ATOM 4961 C CA . ASP B 1 80 ? 15.141 -35.812 -0.698 1 93.69 80 ASP B CA 1
ATOM 4962 C C . ASP B 1 80 ? 14.078 -36.281 -1.684 1 93.69 80 ASP B C 1
ATOM 4964 O O . ASP B 1 80 ? 14.102 -37.438 -2.113 1 93.69 80 ASP B O 1
ATOM 4968 N N . ASP B 1 81 ? 13.203 -35.438 -2.09 1 94.75 81 ASP B N 1
ATOM 4969 C CA . ASP B 1 81 ? 12.102 -35.781 -2.988 1 94.75 81 ASP B CA 1
ATOM 4970 C C . ASP B 1 81 ? 12.531 -35.656 -4.449 1 94.75 81 ASP B C 1
ATOM 4972 O O . ASP B 1 81 ? 11.875 -36.219 -5.34 1 94.75 81 ASP B O 1
ATOM 4976 N N . TRP B 1 82 ? 13.648 -35 -4.672 1 96.19 82 TRP B N 1
ATOM 4977 C CA . TRP B 1 82 ? 13.984 -34.531 -6.02 1 96.19 82 TRP B CA 1
ATOM 4978 C C . TRP B 1 82 ? 14.25 -35.75 -6.93 1 96.19 82 TRP B C 1
ATOM 4980 O O . TRP B 1 82 ? 13.805 -35.75 -8.078 1 96.19 82 TRP B O 1
ATOM 4990 N N . PRO B 1 83 ? 14.891 -36.75 -6.387 1 95.44 83 PRO B N 1
ATOM 4991 C CA . PRO B 1 83 ? 15.164 -37.906 -7.27 1 95.44 83 PRO B CA 1
ATOM 4992 C C . PRO B 1 83 ? 13.891 -38.625 -7.715 1 95.44 83 PRO B C 1
ATOM 4994 O O . PRO B 1 83 ? 13.812 -39.094 -8.844 1 95.44 83 PRO B O 1
ATOM 4997 N N . THR B 1 84 ? 12.922 -38.594 -6.918 1 95.69 84 THR B N 1
ATOM 4998 C CA . THR B 1 84 ? 11.703 -39.344 -7.191 1 95.69 84 THR B CA 1
ATOM 4999 C C . THR B 1 84 ? 10.734 -38.531 -8.031 1 95.69 84 THR B C 1
ATOM 5001 O O . THR B 1 84 ? 10.219 -39 -9.047 1 95.69 84 THR B O 1
ATOM 5004 N N . TYR B 1 85 ? 10.492 -37.344 -7.691 1 95.44 85 TYR B N 1
ATOM 5005 C CA . TYR B 1 85 ? 9.383 -36.562 -8.25 1 95.44 85 TYR B CA 1
ATOM 5006 C C . TYR B 1 85 ? 9.867 -35.594 -9.328 1 95.44 85 TYR B C 1
ATOM 5008 O O . TYR B 1 85 ? 9.078 -35.094 -10.117 1 95.44 85 TYR B O 1
ATOM 5016 N N . GLY B 1 86 ? 11.133 -35.344 -9.383 1 95.75 86 GLY B N 1
ATOM 5017 C CA . GLY B 1 86 ? 11.648 -34.312 -10.281 1 95.75 86 GLY B CA 1
ATOM 5018 C C . GLY B 1 86 ? 11.375 -32.906 -9.789 1 95.75 86 GLY B C 1
ATOM 5019 O O . GLY B 1 86 ? 10.727 -32.719 -8.758 1 95.75 86 GLY B O 1
ATOM 5020 N N . VAL B 1 87 ? 11.945 -31.922 -10.461 1 96.19 87 VAL B N 1
ATOM 5021 C CA . VAL B 1 87 ? 11.867 -30.547 -10.023 1 96.19 87 VAL B CA 1
ATOM 5022 C C . VAL B 1 87 ? 11.492 -29.641 -11.203 1 96.19 87 VAL B C 1
ATOM 5024 O O . VAL B 1 87 ? 12.016 -29.812 -12.312 1 96.19 87 VAL B O 1
ATOM 5027 N N . THR B 1 88 ? 10.531 -28.797 -10.984 1 95.06 88 THR B N 1
ATOM 5028 C CA . THR B 1 88 ? 10.297 -27.688 -11.891 1 95.06 88 THR B CA 1
ATOM 5029 C C . THR B 1 88 ? 10.883 -26.391 -11.32 1 95.06 88 THR B C 1
ATOM 5031 O O . THR B 1 88 ? 10.602 -26.031 -10.172 1 95.06 88 THR B O 1
ATOM 5034 N N . ILE B 1 89 ? 11.711 -25.766 -12.078 1 95.25 89 ILE B N 1
ATOM 5035 C CA . ILE B 1 89 ? 12.211 -24.438 -11.711 1 95.25 89 ILE B CA 1
ATOM 5036 C C . ILE B 1 89 ? 11.336 -23.359 -12.352 1 95.25 89 ILE B C 1
ATOM 5038 O O . ILE B 1 89 ? 11.102 -23.375 -13.555 1 95.25 89 ILE B O 1
ATOM 5042 N N . MET B 1 90 ? 10.875 -22.562 -11.531 1 92.19 90 MET B N 1
ATOM 5043 C CA . MET B 1 90 ? 10.039 -21.453 -12.008 1 92.19 90 MET B CA 1
ATOM 5044 C C . MET B 1 90 ? 10.734 -20.109 -11.805 1 92.19 90 MET B C 1
ATOM 5046 O O . MET B 1 90 ? 11.383 -19.891 -10.781 1 92.19 90 MET B O 1
ATOM 5050 N N . SER B 1 91 ? 10.609 -19.297 -12.75 1 89.19 91 SER B N 1
ATOM 5051 C CA . SER B 1 91 ? 11.219 -17.984 -12.641 1 89.19 91 SER B CA 1
ATOM 5052 C C . SER B 1 91 ? 10.297 -16.891 -13.195 1 89.19 91 SER B C 1
ATOM 5054 O O . SER B 1 91 ? 9.617 -17.109 -14.203 1 89.19 91 SER B O 1
ATOM 5056 N N . ASP B 1 92 ? 10.195 -15.898 -12.469 1 80.38 92 ASP B N 1
ATOM 5057 C CA . ASP B 1 92 ? 9.453 -14.711 -12.875 1 80.38 92 ASP B CA 1
ATOM 5058 C C . ASP B 1 92 ? 10.133 -13.438 -12.375 1 80.38 92 ASP B C 1
ATOM 5060 O O . ASP B 1 92 ? 11.016 -13.5 -11.516 1 80.38 92 ASP B O 1
ATOM 5064 N N . SER B 1 93 ? 9.828 -12.414 -13.047 1 77.62 93 SER B N 1
ATOM 5065 C CA . SER B 1 93 ? 10.477 -11.164 -12.688 1 77.62 93 SER B CA 1
ATOM 5066 C C . SER B 1 93 ? 9.469 -10.133 -12.195 1 77.62 93 SER B C 1
ATOM 5068 O O . SER B 1 93 ? 8.281 -10.211 -12.516 1 77.62 93 SER B O 1
ATOM 5070 N N . TRP B 1 94 ? 9.93 -9.305 -11.305 1 70.31 94 TRP B N 1
ATOM 5071 C CA . TRP B 1 94 ? 9.133 -8.203 -10.781 1 70.31 94 TRP B CA 1
ATOM 5072 C C . TRP B 1 94 ? 9.953 -6.91 -10.75 1 70.31 94 TRP B C 1
ATOM 5074 O O . TRP B 1 94 ? 11.125 -6.918 -10.367 1 70.31 94 TRP B O 1
ATOM 5084 N N . THR B 1 95 ? 9.305 -5.902 -11.219 1 66.19 95 THR B N 1
ATOM 5085 C CA . THR B 1 95 ? 9.906 -4.578 -11.102 1 66.19 95 THR B CA 1
ATOM 5086 C C . THR B 1 95 ? 9.07 -3.68 -10.195 1 66.19 95 THR B C 1
ATOM 5088 O O . THR B 1 95 ? 7.879 -3.473 -10.453 1 66.19 95 THR B O 1
ATOM 5091 N N . GLY B 1 96 ? 9.578 -3.275 -9.102 1 58.28 96 GLY B N 1
ATOM 5092 C CA . GLY B 1 96 ? 8.883 -2.453 -8.125 1 58.28 96 GLY B CA 1
ATOM 5093 C C . GLY B 1 96 ? 8.82 -0.988 -8.516 1 58.28 96 GLY B C 1
ATOM 5094 O O . GLY B 1 96 ? 9.406 -0.583 -9.523 1 58.28 96 GLY B O 1
ATOM 5095 N N . PRO B 1 97 ? 8.039 -0.256 -7.633 1 51.81 97 PRO B N 1
ATOM 5096 C CA . PRO B 1 97 ? 7.906 1.18 -7.891 1 51.81 97 PRO B CA 1
ATOM 5097 C C . PRO B 1 97 ? 9.242 1.914 -7.863 1 51.81 97 PRO B C 1
ATOM 5099 O O . PRO B 1 97 ? 9.398 2.955 -8.508 1 51.81 97 PRO B O 1
ATOM 5102 N N . SER B 1 98 ? 10.195 1.301 -7.113 1 52.03 98 SER B N 1
ATOM 5103 C CA . SER B 1 98 ? 11.531 1.895 -7.062 1 52.03 98 SER B CA 1
ATOM 5104 C C . SER B 1 98 ? 12.367 1.459 -8.258 1 52.03 98 SER B C 1
ATOM 5106 O O . SER B 1 98 ? 13.57 1.723 -8.305 1 52.03 98 SER B O 1
ATOM 5108 N N . ARG B 1 99 ? 11.75 0.635 -9.18 1 57.75 99 ARG B N 1
ATOM 5109 C CA . ARG B 1 99 ? 12.328 0.136 -10.422 1 57.75 99 ARG B CA 1
ATOM 5110 C C . ARG B 1 99 ? 13.367 -0.945 -10.148 1 57.75 99 ARG B C 1
ATOM 5112 O O . ARG B 1 99 ? 14.133 -1.318 -11.039 1 57.75 99 ARG B O 1
ATOM 5119 N N . MET B 1 100 ? 13.438 -1.189 -8.867 1 67.88 100 MET B N 1
ATOM 5120 C CA . MET B 1 100 ? 14.188 -2.414 -8.594 1 67.88 100 MET B CA 1
ATOM 5121 C C . MET B 1 100 ? 13.531 -3.615 -9.266 1 67.88 100 MET B C 1
ATOM 5123 O O . MET B 1 100 ? 12.312 -3.779 -9.203 1 67.88 100 MET B O 1
ATOM 5127 N N . SER B 1 101 ? 14.375 -4.219 -10.031 1 74.81 101 SER B N 1
ATOM 5128 C CA . SER B 1 101 ? 13.875 -5.41 -10.711 1 74.81 101 SER B CA 1
ATOM 5129 C C . SER B 1 101 ? 14.469 -6.68 -10.102 1 74.81 101 SER B C 1
ATOM 5131 O O . SER B 1 101 ? 15.68 -6.742 -9.844 1 74.81 101 SER B O 1
ATOM 5133 N N . ILE B 1 102 ? 13.656 -7.586 -9.844 1 79.69 102 ILE B N 1
ATOM 5134 C CA . ILE B 1 102 ? 14.078 -8.82 -9.195 1 79.69 102 ILE B CA 1
ATOM 5135 C C . ILE B 1 102 ? 13.594 -10.023 -10 1 79.69 102 ILE B C 1
ATOM 5137 O O . ILE B 1 102 ? 12.508 -9.984 -10.586 1 79.69 102 ILE B O 1
ATOM 5141 N N . ILE B 1 103 ? 14.445 -11.008 -10.141 1 85.25 103 ILE B N 1
ATOM 5142 C CA . ILE B 1 103 ? 14.031 -12.305 -10.664 1 85.25 103 ILE B CA 1
ATOM 5143 C C . ILE B 1 103 ? 13.938 -13.312 -9.531 1 85.25 103 ILE B C 1
ATOM 5145 O O . ILE B 1 103 ? 14.883 -13.492 -8.766 1 85.25 103 ILE B O 1
ATOM 5149 N N . ASN B 1 104 ? 12.789 -13.891 -9.445 1 85.44 104 ASN B N 1
ATOM 5150 C CA . ASN B 1 104 ? 12.578 -14.906 -8.43 1 85.44 104 ASN B CA 1
ATOM 5151 C C . ASN B 1 104 ? 12.719 -16.312 -9 1 85.44 104 ASN B C 1
ATOM 5153 O O . ASN B 1 104 ? 12.305 -16.562 -10.133 1 85.44 104 ASN B O 1
ATOM 5157 N N . PHE B 1 105 ? 13.305 -17.141 -8.211 1 90.56 105 PHE B N 1
ATOM 5158 C CA . PHE B 1 105 ? 13.383 -18.547 -8.539 1 90.56 105 PHE B CA 1
ATOM 5159 C C . PHE B 1 105 ? 12.633 -19.391 -7.512 1 90.56 105 PHE B C 1
ATOM 5161 O O . PHE B 1 105 ? 12.977 -19.375 -6.328 1 90.56 105 PHE B O 1
ATOM 5168 N N . MET B 1 106 ? 11.664 -20.016 -8.023 1 90.94 106 MET B N 1
ATOM 5169 C CA . MET B 1 106 ? 10.891 -20.953 -7.203 1 90.94 106 MET B CA 1
ATOM 5170 C C . MET B 1 106 ? 11.125 -22.391 -7.652 1 90.94 106 MET B C 1
ATOM 5172 O O . MET B 1 106 ? 11.422 -22.641 -8.82 1 90.94 106 MET B O 1
ATOM 5176 N N . VAL B 1 107 ? 10.984 -23.25 -6.723 1 91.62 107 VAL B N 1
ATOM 5177 C CA . VAL B 1 107 ? 11.148 -24.672 -7.008 1 91.62 107 VAL B CA 1
ATOM 5178 C C . VAL B 1 107 ? 9.867 -25.422 -6.641 1 91.62 107 VAL B C 1
ATOM 5180 O O . VAL B 1 107 ? 9.289 -25.188 -5.582 1 91.62 107 VAL B O 1
ATOM 5183 N N . PHE B 1 108 ? 9.438 -26.219 -7.586 1 91.38 108 PHE B N 1
ATOM 5184 C CA . PHE B 1 108 ? 8.258 -27.047 -7.355 1 91.38 108 PHE B CA 1
ATOM 5185 C C . PHE B 1 108 ? 8.617 -28.531 -7.406 1 91.38 108 PHE B C 1
ATOM 5187 O O . PHE B 1 108 ? 9.234 -28.984 -8.367 1 91.38 108 PHE B O 1
ATOM 5194 N N . SER B 1 109 ? 8.258 -29.25 -6.34 1 92.31 109 SER B N 1
ATOM 5195 C CA . SER B 1 109 ? 8.453 -30.688 -6.273 1 92.31 109 SER B CA 1
ATOM 5196 C C . SER B 1 109 ? 7.484 -31.328 -5.289 1 92.31 109 SER B C 1
ATOM 5198 O O . SER B 1 109 ? 7.262 -30.812 -4.195 1 92.31 109 SER B O 1
ATOM 5200 N N . ASN B 1 110 ? 6.934 -32.375 -5.715 1 90 110 ASN B N 1
ATOM 5201 C CA . ASN B 1 110 ? 6.07 -33.188 -4.848 1 90 110 ASN B CA 1
ATOM 5202 C C . ASN B 1 110 ? 4.938 -32.344 -4.262 1 90 110 ASN B C 1
ATOM 5204 O O . ASN B 1 110 ? 4.715 -32.344 -3.047 1 90 110 ASN B O 1
ATOM 5208 N N . GLY B 1 111 ? 4.371 -31.516 -5.156 1 82 111 GLY B N 1
ATOM 5209 C CA . GLY B 1 111 ? 3.184 -30.781 -4.762 1 82 111 GLY B CA 1
ATOM 5210 C C . GLY B 1 111 ? 3.494 -29.562 -3.906 1 82 111 GLY B C 1
ATOM 5211 O O . GLY B 1 111 ? 2.584 -28.891 -3.404 1 82 111 GLY B O 1
ATOM 5212 N N . ARG B 1 112 ? 4.773 -29.297 -3.729 1 83.31 112 ARG B N 1
ATOM 5213 C CA . ARG B 1 112 ? 5.176 -28.172 -2.895 1 83.31 112 ARG B CA 1
ATOM 5214 C C . ARG B 1 112 ? 5.988 -27.156 -3.697 1 83.31 112 ARG B C 1
ATOM 5216 O O . ARG B 1 112 ? 6.836 -27.547 -4.508 1 83.31 112 ARG B O 1
ATOM 5223 N N . MET B 1 113 ? 5.598 -25.953 -3.473 1 86.5 113 MET B N 1
ATOM 5224 C CA . MET B 1 113 ? 6.363 -24.859 -4.062 1 86.5 113 MET B CA 1
ATOM 5225 C C . MET B 1 113 ? 7.109 -24.062 -2.988 1 86.5 113 MET B C 1
ATOM 5227 O O . MET B 1 113 ? 6.527 -23.703 -1.962 1 86.5 113 MET B O 1
ATOM 5231 N N . TYR B 1 114 ? 8.305 -23.906 -3.094 1 87.12 114 TYR B N 1
ATOM 5232 C CA . TYR B 1 114 ? 9.016 -23.109 -2.096 1 87.12 114 TYR B CA 1
ATOM 5233 C C . TYR B 1 114 ? 9.945 -22.109 -2.762 1 87.12 114 TYR B C 1
ATOM 5235 O O . TYR B 1 114 ? 10.297 -22.266 -3.934 1 87.12 114 TYR B O 1
ATOM 5243 N N . PHE B 1 115 ? 10.266 -21.062 -2.096 1 89 115 PHE B N 1
ATOM 5244 C CA . PHE B 1 115 ? 11.141 -20 -2.551 1 89 115 PHE B CA 1
ATOM 5245 C C . PHE B 1 115 ? 12.602 -20.406 -2.438 1 89 115 PHE B C 1
ATOM 5247 O O . PHE B 1 115 ? 13.078 -20.719 -1.348 1 89 115 PHE B O 1
ATOM 5254 N N . HIS B 1 116 ? 13.234 -20.453 -3.57 1 91.44 116 HIS B N 1
ATOM 5255 C CA . HIS B 1 116 ? 14.633 -20.859 -3.586 1 91.44 116 HIS B CA 1
ATOM 5256 C C . HIS B 1 116 ? 15.57 -19.672 -3.428 1 91.44 116 HIS B C 1
ATOM 5258 O O . HIS B 1 116 ? 16.359 -19.625 -2.479 1 91.44 116 HIS B O 1
ATOM 5264 N N . LYS B 1 117 ? 15.422 -18.703 -4.289 1 89.88 117 LYS B N 1
ATOM 5265 C CA . LYS B 1 117 ? 16.219 -17.5 -4.164 1 89.88 117 LYS B CA 1
ATOM 5266 C C . LYS B 1 117 ? 15.75 -16.422 -5.141 1 89.88 117 LYS B C 1
ATOM 5268 O O . LYS B 1 117 ? 14.906 -16.672 -5.992 1 89.88 117 LYS B O 1
ATOM 5273 N N . SER B 1 118 ? 16.188 -15.242 -4.965 1 87.56 118 SER B N 1
ATOM 5274 C CA . SER B 1 118 ? 15.984 -14.133 -5.891 1 87.56 118 SER B CA 1
ATOM 5275 C C . SER B 1 118 ? 17.297 -13.453 -6.246 1 87.56 118 SER B C 1
ATOM 5277 O O . SER B 1 118 ? 18.297 -13.617 -5.535 1 87.56 118 SER B O 1
ATOM 5279 N N . VAL B 1 119 ? 17.297 -12.852 -7.352 1 88.62 119 VAL B N 1
ATOM 5280 C CA . VAL B 1 119 ? 18.5 -12.125 -7.77 1 88.62 119 VAL B CA 1
ATOM 5281 C C . VAL B 1 119 ? 18.125 -10.703 -8.18 1 88.62 119 VAL B C 1
ATOM 5283 O O . VAL B 1 119 ? 17.016 -10.469 -8.68 1 88.62 119 VAL B O 1
ATOM 5286 N N . ASN B 1 120 ? 19.016 -9.797 -7.887 1 83.62 120 ASN B N 1
ATOM 5287 C CA . ASN B 1 120 ? 18.844 -8.422 -8.336 1 83.62 120 ASN B CA 1
ATOM 5288 C C . ASN B 1 120 ? 19.109 -8.281 -9.836 1 83.62 120 ASN B C 1
ATOM 5290 O O . ASN B 1 120 ? 20.234 -8.438 -10.289 1 83.62 120 ASN B O 1
ATOM 5294 N N . ALA B 1 121 ? 18.047 -8.086 -10.539 1 85.25 121 ALA B N 1
ATOM 5295 C CA . ALA B 1 121 ? 18.156 -7.984 -11.992 1 85.25 121 ALA B CA 1
ATOM 5296 C C . ALA B 1 121 ? 18 -6.539 -12.453 1 85.25 121 ALA B C 1
ATOM 5298 O O . ALA B 1 121 ? 17.688 -6.285 -13.625 1 85.25 121 ALA B O 1
ATOM 5299 N N . THR B 1 122 ? 18.156 -5.66 -11.516 1 76.31 122 THR B N 1
ATOM 5300 C CA . THR B 1 122 ? 18.016 -4.25 -11.859 1 76.31 122 THR B CA 1
ATOM 5301 C C . THR B 1 122 ? 18.922 -3.873 -13.023 1 76.31 122 THR B C 1
ATOM 5303 O O . THR B 1 122 ? 20.141 -4.086 -12.961 1 76.31 122 THR B O 1
ATOM 5306 N N . GLY B 1 123 ? 18.438 -3.387 -14.125 1 75 123 GLY B N 1
ATOM 5307 C CA . GLY B 1 123 ? 19.188 -2.973 -15.305 1 75 123 GLY B CA 1
ATOM 5308 C C . GLY B 1 123 ? 19.531 -4.125 -16.219 1 75 123 GLY B C 1
ATOM 5309 O O . GLY B 1 123 ? 20.109 -3.92 -17.297 1 75 123 GLY B O 1
ATOM 5310 N N . HIS B 1 124 ? 19.141 -5.359 -15.836 1 81.5 124 HIS B N 1
ATOM 5311 C CA . HIS B 1 124 ? 19.547 -6.52 -16.625 1 81.5 124 HIS B CA 1
ATOM 5312 C C . HIS B 1 124 ? 18.328 -7.363 -17.016 1 81.5 124 HIS B C 1
ATOM 5314 O O . HIS B 1 124 ? 18.484 -8.492 -17.484 1 81.5 124 HIS B O 1
ATOM 5320 N N . MET B 1 125 ? 17.219 -6.883 -16.906 1 77 125 MET B N 1
ATOM 5321 C CA . MET B 1 125 ? 16 -7.676 -17.078 1 77 125 MET B CA 1
ATOM 5322 C C . MET B 1 125 ? 15.828 -8.078 -18.547 1 77 125 MET B C 1
ATOM 5324 O O . MET B 1 125 ? 15.32 -9.156 -18.844 1 77 125 MET B O 1
ATOM 5328 N N . GLN B 1 126 ? 16.281 -7.258 -19.391 1 77.38 126 GLN B N 1
ATOM 5329 C CA . GLN B 1 126 ? 16.078 -7.527 -20.812 1 77.38 126 GLN B CA 1
ATOM 5330 C C . GLN B 1 126 ? 17.266 -8.297 -21.391 1 77.38 126 GLN B C 1
ATOM 5332 O O . GLN B 1 126 ? 17.25 -8.664 -22.578 1 77.38 126 GLN B O 1
ATOM 5337 N N . ASN B 1 127 ? 18.156 -8.547 -20.562 1 85 127 ASN B N 1
ATOM 5338 C CA . ASN B 1 127 ? 19.344 -9.281 -20.969 1 85 127 ASN B CA 1
ATOM 5339 C C . ASN B 1 127 ? 19.141 -10.789 -20.844 1 85 127 ASN B C 1
ATOM 5341 O O . ASN B 1 127 ? 19.25 -11.344 -19.75 1 85 127 ASN B O 1
ATOM 5345 N N . SER B 1 128 ? 18.984 -11.438 -22.047 1 90.75 128 SER B N 1
ATOM 5346 C CA . SER B 1 128 ? 18.734 -12.875 -22.062 1 90.75 128 SER B CA 1
ATOM 5347 C C . SER B 1 128 ? 19.922 -13.656 -21.5 1 90.75 128 SER B C 1
ATOM 5349 O O . SER B 1 128 ? 19.734 -14.719 -20.906 1 90.75 128 SER B O 1
ATOM 5351 N N . GLN B 1 129 ? 21.094 -13.133 -21.688 1 93.19 129 GLN B N 1
ATOM 5352 C CA . GLN B 1 129 ? 22.281 -13.805 -21.172 1 93.19 129 GLN B CA 1
ATOM 5353 C C . GLN B 1 129 ? 22.297 -13.797 -19.656 1 93.19 129 GLN B C 1
ATOM 5355 O O . GLN B 1 129 ? 22.688 -14.781 -19.031 1 93.19 129 GLN B O 1
ATOM 5360 N N . PHE B 1 130 ? 21.938 -12.688 -19.172 1 93 130 PHE B N 1
ATOM 5361 C CA . PHE B 1 130 ? 21.844 -12.57 -17.719 1 93 130 PHE B CA 1
ATOM 5362 C C . PHE B 1 130 ? 20.859 -13.578 -17.156 1 93 130 PHE B C 1
ATOM 5364 O O . PHE B 1 130 ? 21.156 -14.273 -16.172 1 93 130 PHE B O 1
ATOM 5371 N N . VAL B 1 131 ? 19.734 -13.688 -17.781 1 93.31 131 VAL B N 1
ATOM 5372 C CA . VAL B 1 131 ? 18.703 -14.633 -17.359 1 93.31 131 VAL B CA 1
ATOM 5373 C C . VAL B 1 131 ? 19.219 -16.062 -17.5 1 93.31 131 VAL B C 1
ATOM 5375 O O . VAL B 1 131 ? 19.062 -16.875 -16.594 1 93.31 131 VAL B O 1
ATOM 5378 N N . PHE B 1 132 ? 19.859 -16.297 -18.625 1 96.19 132 PHE B N 1
ATOM 5379 C CA . PHE B 1 132 ? 20.438 -17.609 -18.922 1 96.19 132 PHE B CA 1
ATOM 5380 C C . PHE B 1 132 ? 21.391 -18.031 -17.812 1 96.19 132 PHE B C 1
ATOM 5382 O O . PHE B 1 132 ? 21.281 -19.141 -17.266 1 96.19 132 PHE B O 1
ATOM 5389 N N . GLU B 1 133 ? 22.266 -17.156 -17.422 1 96.31 133 GLU B N 1
ATOM 5390 C CA . GLU B 1 133 ? 23.312 -17.469 -16.438 1 96.31 133 GLU B CA 1
ATOM 5391 C C . GLU B 1 133 ? 22.719 -17.781 -15.07 1 96.31 133 GLU B C 1
ATOM 5393 O O . GLU B 1 133 ? 23.156 -18.703 -14.391 1 96.31 133 GLU B O 1
ATOM 5398 N N . HIS B 1 134 ? 21.75 -17.062 -14.75 1 95.38 134 HIS B N 1
ATOM 5399 C CA . HIS B 1 134 ? 21.203 -17.234 -13.414 1 95.38 134 HIS B CA 1
ATOM 5400 C C . HIS B 1 134 ? 20.312 -18.469 -13.328 1 95.38 134 HIS B C 1
ATOM 5402 O O . HIS B 1 134 ? 20.266 -19.156 -12.305 1 95.38 134 HIS B O 1
ATOM 5408 N N . ILE B 1 135 ? 19.562 -18.766 -14.391 1 95.88 135 ILE B N 1
ATOM 5409 C CA . ILE B 1 135 ? 18.797 -20.016 -14.383 1 95.88 135 ILE B CA 1
ATOM 5410 C C . ILE B 1 135 ? 19.75 -21.203 -14.383 1 95.88 135 ILE B C 1
ATOM 5412 O O . ILE B 1 135 ? 19.516 -22.203 -13.688 1 95.88 135 ILE B O 1
ATOM 5416 N N . LYS B 1 136 ? 20.781 -21.047 -15.164 1 97.38 136 LYS B N 1
ATOM 5417 C CA . LYS B 1 136 ? 21.781 -22.109 -15.211 1 97.38 136 LYS B CA 1
ATOM 5418 C C . LYS B 1 136 ? 22.375 -22.359 -13.828 1 97.38 136 LYS B C 1
ATOM 5420 O O . LYS B 1 136 ? 22.547 -23.516 -13.422 1 97.38 136 LYS B O 1
ATOM 5425 N N . GLU B 1 137 ? 22.656 -21.266 -13.18 1 96.81 137 GLU B N 1
ATOM 5426 C CA . GLU B 1 137 ? 23.172 -21.375 -11.82 1 96.81 137 GLU B CA 1
ATOM 5427 C C . GLU B 1 137 ? 22.219 -22.156 -10.922 1 96.81 137 GLU B C 1
ATOM 5429 O O . GLU B 1 137 ? 22.641 -23 -10.141 1 96.81 137 GLU B O 1
ATOM 5434 N N . VAL B 1 138 ? 20.969 -21.891 -11.039 1 96.5 138 VAL B N 1
ATOM 5435 C CA . VAL B 1 138 ? 19.969 -22.562 -10.227 1 96.5 138 VAL B CA 1
ATOM 5436 C C . VAL B 1 138 ? 19.891 -24.047 -10.594 1 96.5 138 VAL B C 1
ATOM 5438 O O . VAL B 1 138 ? 19.797 -24.906 -9.719 1 96.5 138 VAL B O 1
ATOM 5441 N N . ILE B 1 139 ? 19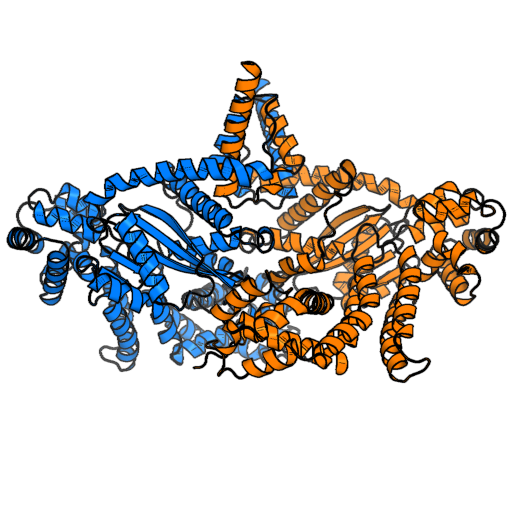.953 -24.375 -11.875 1 97.5 139 ILE B N 1
ATOM 5442 C CA . ILE B 1 139 ? 19.969 -25.766 -12.336 1 97.5 139 ILE B CA 1
ATOM 5443 C C . ILE B 1 139 ? 21.141 -26.516 -11.695 1 97.5 139 ILE B C 1
ATOM 5445 O O . ILE B 1 139 ? 20.969 -27.641 -11.219 1 97.5 139 ILE B O 1
ATOM 5449 N N . GLU B 1 140 ? 22.234 -25.844 -11.641 1 96.81 140 GLU B N 1
ATOM 5450 C CA . GLU B 1 140 ? 23.422 -26.453 -11.07 1 96.81 140 GLU B CA 1
ATOM 5451 C C . GLU B 1 140 ? 23.297 -26.609 -9.562 1 96.81 140 GLU B C 1
ATOM 5453 O O . GLU B 1 140 ? 23.734 -27.625 -9 1 96.81 140 GLU B O 1
ATOM 5458 N N . GLU B 1 141 ? 22.719 -25.641 -8.961 1 95.12 141 GLU B N 1
ATOM 5459 C CA . GLU B 1 141 ? 22.5 -25.719 -7.516 1 95.12 141 GLU B CA 1
ATOM 5460 C C . GLU B 1 141 ? 21.578 -26.891 -7.16 1 95.12 141 GLU B C 1
ATOM 5462 O O . GLU B 1 141 ? 21.812 -27.578 -6.168 1 95.12 141 GLU B O 1
ATOM 5467 N N . ILE B 1 142 ? 20.562 -27.094 -7.918 1 96 142 ILE B N 1
ATOM 5468 C CA . ILE B 1 142 ? 19.578 -28.141 -7.672 1 96 142 ILE B CA 1
ATOM 5469 C C . ILE B 1 142 ? 20.125 -29.484 -8.117 1 96 142 ILE B C 1
ATOM 5471 O O . ILE B 1 142 ? 19.859 -30.516 -7.488 1 96 142 ILE B O 1
ATOM 5475 N N . GLY B 1 143 ? 21.016 -29.484 -9.062 1 96.31 143 GLY B N 1
ATOM 5476 C CA . GLY B 1 143 ? 21.438 -30.688 -9.773 1 96.31 143 GLY B CA 1
ATOM 5477 C C . GLY B 1 143 ? 20.641 -30.938 -11.039 1 96.31 143 GLY B C 1
ATOM 5478 O O . GLY B 1 143 ? 19.438 -31.203 -10.984 1 96.31 143 GLY B O 1
ATOM 5479 N N . GLN B 1 144 ? 21.297 -30.875 -12.141 1 96 144 GLN B N 1
ATOM 5480 C CA . GLN B 1 144 ? 20.641 -30.953 -13.438 1 96 144 GLN B CA 1
ATOM 5481 C C . GLN B 1 144 ? 19.844 -32.25 -13.578 1 96 144 GLN B C 1
ATOM 5483 O O . GLN B 1 144 ? 18.828 -32.281 -14.258 1 96 144 GLN B O 1
ATOM 5488 N N . GLN B 1 145 ? 20.266 -33.281 -12.914 1 94.94 145 GLN B N 1
ATOM 5489 C CA . GLN B 1 145 ? 19.609 -34.562 -13.039 1 94.94 145 GLN B CA 1
ATOM 5490 C C . GLN B 1 145 ? 18.219 -34.562 -12.43 1 94.94 145 GLN B C 1
ATOM 5492 O O . GLN B 1 145 ? 17.391 -35.438 -12.734 1 94.94 145 GLN B O 1
ATOM 5497 N N . HIS B 1 146 ? 18 -33.625 -11.555 1 97.06 146 HIS B N 1
ATOM 5498 C CA . HIS B 1 146 ? 16.719 -33.562 -10.867 1 97.06 146 HIS B CA 1
ATOM 5499 C C . HIS B 1 146 ? 15.734 -32.656 -11.602 1 97.06 146 HIS B C 1
ATOM 5501 O O . HIS B 1 146 ? 14.523 -32.75 -11.391 1 97.06 146 HIS B O 1
ATOM 5507 N N . VAL B 1 147 ? 16.234 -31.781 -12.453 1 97.75 147 VAL B N 1
ATOM 5508 C CA . VAL B 1 147 ? 15.398 -30.781 -13.109 1 97.75 147 VAL B CA 1
ATOM 5509 C C . VAL B 1 147 ? 14.719 -31.391 -14.328 1 97.75 147 VAL B C 1
ATOM 5511 O O . VAL B 1 147 ? 15.391 -31.906 -15.227 1 97.75 147 VAL B O 1
ATOM 5514 N N . VAL B 1 148 ? 13.422 -31.312 -14.32 1 96.75 148 VAL B N 1
ATOM 5515 C CA . VAL B 1 148 ? 12.633 -31.891 -15.398 1 96.75 148 VAL B CA 1
ATOM 5516 C C . VAL B 1 148 ? 12.148 -30.781 -16.328 1 96.75 148 VAL B C 1
ATOM 5518 O O . VAL B 1 148 ? 12.094 -30.969 -17.547 1 96.75 148 VAL B O 1
ATOM 5521 N N . GLN B 1 149 ? 11.859 -29.688 -15.656 1 95.75 149 GLN B N 1
ATOM 5522 C CA . GLN B 1 149 ? 11.148 -28.656 -16.422 1 95.75 149 GLN B CA 1
ATOM 5523 C C . GLN B 1 149 ? 11.492 -27.266 -15.914 1 95.75 149 GLN B C 1
ATOM 5525 O O . GLN B 1 149 ? 11.828 -27.078 -14.742 1 95.75 149 GLN B O 1
ATOM 5530 N N . LEU B 1 150 ? 11.477 -26.297 -16.844 1 95.81 150 LEU B N 1
ATOM 5531 C CA . LEU B 1 150 ? 11.539 -24.875 -16.562 1 95.81 150 LEU B CA 1
ATOM 5532 C C . LEU B 1 150 ? 10.234 -24.188 -16.938 1 95.81 150 LEU B C 1
ATOM 5534 O O . LEU B 1 150 ? 9.695 -24.422 -18.031 1 95.81 150 LEU B O 1
ATOM 5538 N N . VAL B 1 151 ? 9.672 -23.438 -16.031 1 92.94 151 VAL B N 1
ATOM 5539 C CA . VAL B 1 151 ? 8.492 -22.625 -16.328 1 92.94 151 VAL B CA 1
ATOM 5540 C C . VAL B 1 151 ? 8.805 -21.156 -16.062 1 92.94 151 VAL B C 1
ATOM 5542 O O . VAL B 1 151 ? 9.156 -20.781 -14.945 1 92.94 151 VAL B O 1
ATOM 5545 N N . THR B 1 152 ? 8.734 -20.328 -17.016 1 90.31 152 THR B N 1
ATOM 5546 C CA . THR B 1 152 ? 9.094 -18.922 -16.859 1 90.31 152 THR B CA 1
ATOM 5547 C C . THR B 1 152 ? 8.023 -18.031 -17.469 1 90.31 152 THR B C 1
ATOM 5549 O O . THR B 1 152 ? 7.09 -18.516 -18.109 1 90.31 152 THR B O 1
ATOM 5552 N N . ASP B 1 153 ? 8.234 -16.797 -17.25 1 80.94 153 ASP B N 1
ATOM 5553 C CA . ASP B 1 153 ? 7.422 -15.805 -17.953 1 80.94 153 ASP B CA 1
ATOM 5554 C C . ASP B 1 153 ? 7.582 -15.93 -19.453 1 80.94 153 ASP B C 1
ATOM 5556 O O . ASP B 1 153 ? 8.539 -16.531 -19.938 1 80.94 153 ASP B O 1
ATOM 5560 N N . ASN B 1 154 ? 6.625 -15.438 -20.172 1 79.94 154 ASN B N 1
ATOM 5561 C CA . ASN B 1 154 ? 6.59 -15.625 -21.609 1 79.94 154 ASN B CA 1
ATOM 5562 C C . ASN B 1 154 ? 7.371 -14.531 -22.344 1 79.94 154 ASN B C 1
ATOM 5564 O O . ASN B 1 154 ? 7.324 -14.438 -23.562 1 79.94 154 ASN B O 1
ATOM 5568 N N . GLY B 1 155 ? 8.094 -13.773 -21.625 1 82.44 155 GLY B N 1
ATOM 5569 C CA . GLY B 1 155 ? 8.867 -12.719 -22.266 1 82.44 155 GLY B CA 1
ATOM 5570 C C . GLY B 1 155 ? 9.93 -13.25 -23.203 1 82.44 155 GLY B C 1
ATOM 5571 O O . GLY B 1 155 ? 10.43 -14.359 -23.016 1 82.44 155 GLY B O 1
ATOM 5572 N N . SER B 1 156 ? 10.297 -12.445 -24.188 1 86.38 156 SER B N 1
ATOM 5573 C CA . SER B 1 156 ? 11.258 -12.867 -25.219 1 86.38 156 SER B CA 1
ATOM 5574 C C . SER B 1 156 ? 12.617 -13.188 -24.594 1 86.38 156 SER B C 1
ATOM 5576 O O . SER B 1 156 ? 13.297 -14.117 -25.047 1 86.38 156 SER B O 1
ATOM 5578 N N . ASN B 1 157 ? 12.953 -12.477 -23.562 1 87.81 157 ASN B N 1
ATOM 5579 C CA . ASN B 1 157 ? 14.242 -12.711 -22.906 1 87.81 157 ASN B CA 1
ATOM 5580 C C . ASN B 1 157 ? 14.273 -14.07 -22.219 1 87.81 157 ASN B C 1
ATOM 5582 O O . ASN B 1 157 ? 15.281 -14.781 -22.281 1 87.81 157 ASN B O 1
ATOM 5586 N N . PHE B 1 158 ? 13.227 -14.43 -21.609 1 90.12 158 PHE B N 1
ATOM 5587 C CA . PHE B 1 158 ? 13.148 -15.719 -20.938 1 90.12 158 PHE B CA 1
ATOM 5588 C C . PHE B 1 158 ? 13.102 -16.859 -21.953 1 90.12 158 PHE B C 1
ATOM 5590 O O . PHE B 1 158 ? 13.766 -17.875 -21.766 1 90.12 158 PHE B O 1
ATOM 5597 N N . LYS B 1 159 ? 12.328 -16.594 -23 1 90.44 159 LYS B N 1
ATOM 5598 C CA . LYS B 1 159 ? 12.219 -17.609 -24.031 1 90.44 159 LYS B CA 1
ATOM 5599 C C . LYS B 1 159 ? 13.586 -17.938 -24.641 1 90.44 159 LYS B C 1
ATOM 5601 O O . LYS B 1 159 ? 13.977 -19.094 -24.734 1 90.44 159 LYS B O 1
ATOM 5606 N N . LYS B 1 160 ? 14.242 -16.891 -24.984 1 94.06 160 LYS B N 1
ATOM 5607 C CA . LYS B 1 160 ? 15.562 -17.094 -25.578 1 94.06 160 LYS B CA 1
ATOM 5608 C C . LYS B 1 160 ? 16.5 -17.781 -24.594 1 94.06 160 LYS B C 1
ATOM 5610 O O . LYS B 1 160 ? 17.219 -18.719 -24.953 1 94.06 160 LYS B O 1
ATOM 5615 N N . ALA B 1 161 ? 16.531 -17.328 -23.391 1 95 161 ALA B N 1
ATOM 5616 C CA . ALA B 1 161 ? 17.391 -17.906 -22.359 1 95 161 ALA B CA 1
ATOM 5617 C C . ALA B 1 161 ? 17.078 -19.391 -22.156 1 95 161 ALA B C 1
ATOM 5619 O O . ALA B 1 161 ? 18 -20.219 -22.078 1 95 161 ALA B O 1
ATOM 5620 N N . CYS B 1 162 ? 15.852 -19.734 -22.125 1 94.5 162 CYS B N 1
ATOM 5621 C CA . CYS B 1 162 ? 15.445 -21.109 -21.828 1 94.5 162 CYS B CA 1
ATOM 5622 C C . CYS B 1 162 ? 15.719 -22.016 -23.016 1 94.5 162 CYS B C 1
ATOM 5624 O O . CYS B 1 162 ? 16.078 -23.188 -22.828 1 94.5 162 CYS B O 1
ATOM 5626 N N . LEU B 1 163 ? 15.562 -21.5 -24.203 1 93.94 163 LEU B N 1
ATOM 5627 C CA . LEU B 1 163 ? 15.898 -22.297 -25.375 1 93.94 163 LEU B CA 1
ATOM 5628 C C . LEU B 1 163 ? 17.391 -22.625 -25.406 1 93.94 163 LEU B C 1
ATOM 5630 O O . LEU B 1 163 ? 17.766 -23.75 -25.734 1 93.94 163 LEU B O 1
ATOM 5634 N N . ASP B 1 164 ? 18.172 -21.656 -25.031 1 96.25 164 ASP B N 1
ATOM 5635 C CA . ASP B 1 164 ? 19.609 -21.906 -24.938 1 96.25 164 ASP B CA 1
ATOM 5636 C C . ASP B 1 164 ? 19.906 -22.922 -23.844 1 96.25 164 ASP B C 1
ATOM 5638 O O . ASP B 1 164 ? 20.797 -23.766 -24 1 96.25 164 ASP B O 1
ATOM 5642 N N . LEU B 1 165 ? 19.219 -22.859 -22.797 1 96.81 165 LEU B N 1
ATOM 5643 C CA . LEU B 1 165 ? 19.438 -23.766 -21.672 1 96.81 165 LEU B CA 1
ATOM 5644 C C . LEU B 1 165 ? 19.062 -25.203 -22.062 1 96.81 165 LEU B C 1
ATOM 5646 O O . LEU B 1 165 ? 19.75 -26.141 -21.688 1 96.81 165 LEU B O 1
ATOM 5650 N N . VAL B 1 166 ? 17.984 -25.328 -22.797 1 95.44 166 VAL B N 1
ATOM 5651 C CA . VAL B 1 166 ? 17.547 -26.656 -23.234 1 95.44 166 VAL B CA 1
ATOM 5652 C C . VAL B 1 166 ? 18.578 -27.25 -24.172 1 95.44 166 VAL B C 1
ATOM 5654 O O . VAL B 1 166 ? 18.75 -28.469 -24.219 1 95.44 166 VAL B O 1
ATOM 5657 N N . ALA B 1 167 ? 19.234 -26.406 -24.906 1 95.5 167 ALA B N 1
ATOM 5658 C CA . ALA B 1 167 ? 20.312 -26.875 -25.75 1 95.5 167 ALA B CA 1
ATOM 5659 C C . ALA B 1 167 ? 21.469 -27.422 -24.922 1 95.5 167 ALA B C 1
ATOM 5661 O O . ALA B 1 167 ? 22.078 -28.438 -25.281 1 95.5 167 ALA B O 1
ATOM 5662 N N . ASP B 1 168 ? 21.734 -26.75 -23.828 1 96.31 168 ASP B N 1
ATOM 5663 C CA . ASP B 1 168 ? 22.812 -27.172 -22.938 1 96.31 168 ASP B CA 1
ATOM 5664 C C . ASP B 1 168 ? 22.422 -28.406 -22.125 1 96.31 168 ASP B C 1
ATOM 5666 O O . ASP B 1 168 ? 23.281 -29.219 -21.766 1 96.31 168 ASP B O 1
ATOM 5670 N N . PHE B 1 169 ? 21.172 -28.422 -21.766 1 97.12 169 PHE B N 1
ATOM 5671 C CA . PHE B 1 169 ? 20.609 -29.531 -21 1 97.12 169 PHE B CA 1
ATOM 5672 C C . PHE B 1 169 ? 19.422 -30.141 -21.719 1 97.12 169 PHE B C 1
ATOM 5674 O O . PHE B 1 169 ? 18.266 -29.938 -21.328 1 97.12 169 PHE B O 1
ATOM 5681 N N . PRO B 1 170 ? 19.641 -31.016 -22.609 1 94.94 170 PRO B N 1
ATOM 5682 C CA . PRO B 1 170 ? 18.594 -31.5 -23.516 1 94.94 170 PRO B CA 1
ATOM 5683 C C . PRO B 1 170 ? 17.5 -32.281 -22.781 1 94.94 170 PRO B C 1
ATOM 5685 O O . PRO B 1 170 ? 16.406 -32.438 -23.312 1 94.94 170 PRO B O 1
ATOM 5688 N N . HIS B 1 171 ? 17.812 -32.812 -21.641 1 95.69 171 HIS B N 1
ATOM 5689 C CA . HIS B 1 171 ? 16.797 -33.562 -20.922 1 95.69 171 HIS B CA 1
ATOM 5690 C C . HIS B 1 171 ? 15.797 -32.656 -20.219 1 95.69 171 HIS B C 1
ATOM 5692 O O . HIS B 1 171 ? 14.742 -33.125 -19.781 1 95.69 171 HIS B O 1
ATOM 5698 N N . ILE B 1 172 ? 16.109 -31.375 -20.094 1 97.19 172 ILE B N 1
ATOM 5699 C CA . ILE B 1 172 ? 15.219 -30.391 -19.453 1 97.19 172 ILE B CA 1
ATOM 5700 C C . ILE B 1 172 ? 14.273 -29.812 -20.5 1 97.19 172 ILE B C 1
ATOM 5702 O O . ILE B 1 172 ? 14.688 -29.531 -21.625 1 97.19 172 ILE B O 1
ATOM 5706 N N . THR B 1 173 ? 13.039 -29.672 -20.141 1 96.56 173 THR B N 1
ATOM 5707 C CA . THR B 1 173 ? 12.047 -29.094 -21.031 1 96.56 173 THR B CA 1
ATOM 5708 C C . THR B 1 173 ? 11.617 -27.703 -20.547 1 96.56 173 THR B C 1
ATOM 5710 O O . THR B 1 173 ? 11.445 -27.5 -19.344 1 96.56 173 THR B O 1
ATOM 5713 N N . TRP B 1 174 ? 11.508 -26.766 -21.406 1 95.44 174 TRP B N 1
ATOM 5714 C CA . TRP B 1 174 ? 10.977 -25.453 -21.078 1 95.44 174 TRP B CA 1
ATOM 5715 C C . TRP B 1 174 ? 9.508 -25.328 -21.469 1 95.44 174 TRP B C 1
ATOM 5717 O O . TRP B 1 174 ? 9.117 -25.797 -22.547 1 95.44 174 TRP B O 1
ATOM 5727 N N . GLN B 1 175 ? 8.742 -24.812 -20.641 1 92.81 175 GLN B N 1
ATOM 5728 C CA . GLN B 1 175 ? 7.328 -24.531 -20.875 1 92.81 175 GLN B CA 1
ATOM 5729 C C . GLN B 1 175 ? 6.988 -23.094 -20.531 1 92.81 175 GLN B C 1
ATOM 5731 O O . GLN B 1 175 ? 7.328 -22.609 -19.438 1 92.81 175 GLN B O 1
ATOM 5736 N N . PRO B 1 176 ? 6.355 -22.375 -21.453 1 91.25 176 PRO B N 1
ATOM 5737 C CA . PRO B 1 176 ? 5.84 -21.062 -21.062 1 91.25 176 PRO B CA 1
ATOM 5738 C C . PRO B 1 176 ? 4.766 -21.156 -19.969 1 91.25 176 PRO B C 1
ATOM 5740 O O . PRO B 1 176 ? 4.02 -22.125 -19.922 1 91.25 176 PRO B O 1
ATOM 5743 N N . CYS B 1 177 ? 4.691 -20.203 -19.141 1 89.38 177 CYS B N 1
ATOM 5744 C CA . CYS B 1 177 ? 3.701 -20.188 -18.062 1 89.38 177 CYS B CA 1
ATOM 5745 C C . CYS B 1 177 ? 2.287 -20.281 -18.625 1 89.38 177 CYS B C 1
ATOM 5747 O O . CYS B 1 177 ? 1.898 -19.453 -19.469 1 89.38 177 CYS B O 1
ATOM 5749 N N . ALA B 1 178 ? 1.539 -21.219 -18.188 1 89.94 178 ALA B N 1
ATOM 5750 C CA . ALA B 1 178 ? 0.188 -21.438 -18.703 1 89.94 178 ALA B CA 1
ATOM 5751 C C . ALA B 1 178 ? -0.729 -20.281 -18.344 1 89.94 178 ALA B C 1
ATOM 5753 O O . ALA B 1 178 ? -1.557 -19.859 -19.156 1 89.94 178 ALA B O 1
ATOM 5754 N N . ASP B 1 179 ? -0.601 -19.797 -17.156 1 84.56 179 ASP B N 1
ATOM 5755 C CA . ASP B 1 179 ? -1.412 -18.656 -16.703 1 84.56 179 ASP B CA 1
ATOM 5756 C C . ASP B 1 179 ? -1.237 -17.453 -17.625 1 84.56 179 ASP B C 1
ATOM 5758 O O . ASP B 1 179 ? -2.221 -16.844 -18.047 1 84.56 179 ASP B O 1
ATOM 5762 N N . HIS B 1 180 ? -0.009 -17.125 -17.938 1 83.75 180 HIS B N 1
ATOM 5763 C CA . HIS B 1 180 ? 0.281 -15.992 -18.812 1 83.75 180 HIS B CA 1
ATOM 5764 C C . HIS B 1 180 ? -0.24 -16.25 -20.234 1 83.75 180 HIS B C 1
ATOM 5766 O O . HIS B 1 180 ? -0.726 -15.328 -20.891 1 83.75 180 HIS B O 1
ATOM 5772 N N . THR B 1 181 ? -0.119 -17.422 -20.656 1 89.81 181 THR B N 1
ATOM 5773 C CA . THR B 1 181 ? -0.559 -17.781 -22 1 89.81 181 THR B CA 1
ATOM 5774 C C . THR B 1 181 ? -2.072 -17.641 -22.125 1 89.81 181 THR B C 1
ATOM 5776 O O . THR B 1 181 ? -2.568 -17.094 -23.109 1 89.81 181 THR B O 1
ATOM 5779 N N . ILE B 1 182 ? -2.768 -18.141 -21.125 1 89.25 182 ILE B N 1
ATOM 5780 C CA . ILE B 1 182 ? -4.223 -18.031 -21.156 1 89.25 182 ILE B CA 1
ATOM 5781 C C . ILE B 1 182 ? -4.637 -16.562 -21.047 1 89.25 182 ILE B C 1
ATOM 5783 O O . ILE B 1 182 ? -5.605 -16.141 -21.672 1 89.25 182 ILE B O 1
ATOM 5787 N N . ASN B 1 183 ? -3.951 -15.859 -20.25 1 85.69 183 ASN B N 1
ATOM 5788 C CA . ASN B 1 183 ? -4.223 -14.43 -20.141 1 85.69 183 ASN B CA 1
ATOM 5789 C C . ASN B 1 183 ? -4.062 -13.734 -21.5 1 85.69 183 ASN B C 1
ATOM 5791 O O . ASN B 1 183 ? -4.836 -12.844 -21.828 1 85.69 183 ASN B O 1
ATOM 5795 N N . LEU B 1 184 ? -3.076 -14.117 -22.234 1 86.69 184 LEU B N 1
ATOM 5796 C CA . LEU B 1 184 ? -2.867 -13.57 -23.578 1 86.69 184 LEU B CA 1
ATOM 5797 C C . LEU B 1 184 ? -3.998 -13.977 -24.516 1 86.69 184 LEU B C 1
ATOM 5799 O O . LEU B 1 184 ? -4.383 -13.203 -25.406 1 86.69 184 LEU B O 1
ATOM 5803 N N . MET B 1 185 ? -4.496 -15.172 -24.297 1 91.31 185 MET B N 1
ATOM 5804 C CA . MET B 1 185 ? -5.664 -15.625 -25.047 1 91.31 185 MET B CA 1
ATOM 5805 C C . MET B 1 185 ? -6.852 -14.695 -24.828 1 91.31 185 MET B C 1
ATOM 5807 O O . MET B 1 185 ? -7.504 -14.281 -25.781 1 91.31 185 MET B O 1
ATOM 5811 N N . LEU B 1 186 ? -7.031 -14.383 -23.625 1 89.56 186 LEU B N 1
ATOM 5812 C CA . LEU B 1 186 ? -8.141 -13.523 -23.25 1 89.56 186 LEU B CA 1
ATOM 5813 C C . LEU B 1 186 ? -7.93 -12.102 -23.781 1 89.56 186 LEU B C 1
ATOM 5815 O O . LEU B 1 186 ? -8.883 -11.445 -24.203 1 89.56 186 LEU B O 1
ATOM 5819 N N . LYS B 1 187 ? -6.727 -11.648 -23.781 1 88 187 LYS B N 1
ATOM 5820 C CA . LYS B 1 187 ? -6.398 -10.344 -24.328 1 88 187 LYS B CA 1
ATOM 5821 C C . LYS B 1 187 ? -6.754 -10.266 -25.812 1 88 187 LYS B C 1
ATOM 5823 O O . LYS B 1 187 ? -7.379 -9.305 -26.266 1 88 187 LYS B O 1
ATOM 5828 N N . GLU B 1 188 ? -6.34 -11.25 -26.516 1 91.5 188 GLU B N 1
ATOM 5829 C CA . GLU B 1 188 ? -6.605 -11.289 -27.953 1 91.5 188 GLU B CA 1
ATOM 5830 C C . GLU B 1 188 ? -8.102 -11.352 -28.234 1 91.5 188 GLU B C 1
ATOM 5832 O O . GLU B 1 188 ? -8.602 -10.68 -29.141 1 91.5 188 GLU B O 1
ATOM 5837 N N . MET B 1 189 ? -8.797 -12.156 -27.547 1 91.12 189 MET B N 1
ATOM 5838 C CA . MET B 1 189 ? -10.242 -12.25 -27.703 1 91.12 189 MET B CA 1
ATOM 5839 C C . MET B 1 189 ? -10.922 -10.93 -27.359 1 91.12 189 MET B C 1
ATOM 5841 O O . MET B 1 189 ? -11.906 -10.547 -27.984 1 91.12 189 MET B O 1
ATOM 5845 N N . GLY B 1 190 ? -10.359 -10.289 -26.359 1 89.62 190 GLY B N 1
ATOM 5846 C CA . GLY B 1 190 ? -10.898 -9.008 -25.938 1 89.62 190 GLY B CA 1
ATOM 5847 C C . GLY B 1 190 ? -10.82 -7.941 -27.016 1 89.62 190 GLY B C 1
ATOM 5848 O O . GLY B 1 190 ? -11.562 -6.957 -26.984 1 89.62 190 GLY B O 1
ATOM 5849 N N . CYS B 1 191 ? -9.969 -8.148 -28.031 1 90.62 191 CYS B N 1
ATOM 5850 C CA . CYS B 1 191 ? -9.766 -7.172 -29.094 1 90.62 191 CYS B CA 1
ATOM 5851 C C . CYS B 1 191 ? -10.828 -7.324 -30.188 1 90.62 191 CYS B C 1
ATOM 5853 O O . CYS B 1 191 ? -10.992 -6.438 -31.016 1 90.62 191 CYS B O 1
ATOM 5855 N N . PHE B 1 192 ? -11.539 -8.445 -30.141 1 93.5 192 PHE B N 1
ATOM 5856 C CA . PHE B 1 192 ? -12.633 -8.578 -31.094 1 93.5 192 PHE B CA 1
ATOM 5857 C C . PHE B 1 192 ? -13.711 -7.535 -30.844 1 93.5 192 PHE B C 1
ATOM 5859 O O . PHE B 1 192 ? -14.039 -7.242 -29.688 1 93.5 192 PHE B O 1
ATOM 5866 N N . SER B 1 193 ? -14.242 -6.973 -31.812 1 93.06 193 SER B N 1
ATOM 5867 C CA . SER B 1 193 ? -15.133 -5.816 -31.734 1 93.06 193 SER B CA 1
ATOM 5868 C C . SER B 1 193 ? -16.344 -6.113 -30.859 1 93.06 193 SER B C 1
ATOM 5870 O O . SER B 1 193 ? -16.75 -5.277 -30.062 1 93.06 193 SER B O 1
ATOM 5872 N N . GLU B 1 194 ? -16.922 -7.309 -31.078 1 90.81 194 GLU B N 1
ATOM 5873 C CA . GLU B 1 194 ? -18.141 -7.652 -30.344 1 90.81 194 GLU B CA 1
ATOM 5874 C C . GLU B 1 194 ? -17.875 -7.703 -28.844 1 90.81 194 GLU B C 1
ATOM 5876 O O . GLU B 1 194 ? -18.75 -7.348 -28.047 1 90.81 194 GLU B O 1
ATOM 5881 N N . ILE B 1 195 ? -16.719 -8.109 -28.453 1 92.38 195 ILE B N 1
ATOM 5882 C CA . ILE B 1 195 ? -16.375 -8.18 -27.047 1 92.38 195 ILE B CA 1
ATOM 5883 C C . ILE B 1 195 ? -15.93 -6.805 -26.547 1 92.38 195 ILE B C 1
ATOM 5885 O O . ILE B 1 195 ? -16.375 -6.34 -25.5 1 92.38 195 ILE B O 1
ATOM 5889 N N . ASN B 1 196 ? -15.102 -6.16 -27.328 1 92.31 196 ASN B N 1
ATOM 5890 C CA . ASN B 1 196 ? -14.562 -4.855 -26.969 1 92.31 196 ASN B CA 1
ATOM 5891 C C . ASN B 1 196 ? -15.672 -3.822 -26.766 1 92.31 196 ASN B C 1
ATOM 5893 O O . ASN B 1 196 ? -15.57 -2.955 -25.891 1 92.31 196 ASN B O 1
ATOM 5897 N N . GLU B 1 197 ? -16.656 -3.912 -27.547 1 93 197 GLU B N 1
ATOM 5898 C CA . GLU B 1 197 ? -17.766 -2.977 -27.453 1 93 197 GLU B CA 1
ATOM 5899 C C . GLU B 1 197 ? -18.5 -3.133 -26.125 1 93 197 GLU B C 1
ATOM 5901 O O . GLU B 1 197 ? -18.859 -2.141 -25.484 1 93 197 GLU B O 1
ATOM 5906 N N . VAL B 1 198 ? -18.719 -4.312 -25.781 1 93.81 198 VAL B N 1
ATOM 5907 C CA . VAL B 1 198 ? -19.422 -4.578 -24.531 1 93.81 198 VAL B CA 1
ATOM 5908 C C . VAL B 1 198 ? -18.562 -4.121 -23.344 1 93.81 198 VAL B C 1
ATOM 5910 O O . VAL B 1 198 ? -19.047 -3.439 -22.438 1 93.81 198 VAL B O 1
ATOM 5913 N N . VAL B 1 199 ? -17.266 -4.48 -23.375 1 90.88 199 VAL B N 1
ATOM 5914 C CA . VAL B 1 199 ? -16.359 -4.117 -22.297 1 90.88 199 VAL B CA 1
ATOM 5915 C C . VAL B 1 199 ? -16.234 -2.596 -22.203 1 90.88 199 VAL B C 1
ATOM 5917 O O . VAL B 1 199 ? -16.281 -2.029 -21.109 1 90.88 199 VAL B O 1
ATOM 5920 N N . SER B 1 200 ? -16.141 -2.002 -23.312 1 90.06 200 SER B N 1
ATOM 5921 C CA . SER B 1 200 ? -16 -0.55 -23.359 1 90.06 200 SER B CA 1
ATOM 5922 C C . SER B 1 200 ? -17.266 0.142 -22.844 1 90.06 200 SER B C 1
ATOM 5924 O O . SER B 1 200 ? -17.172 1.179 -22.172 1 90.06 200 SER B O 1
ATOM 5926 N N . SER B 1 201 ? -18.406 -0.379 -23.234 1 93.38 201 SER B N 1
ATOM 5927 C CA . SER B 1 201 ? -19.656 0.198 -22.734 1 93.38 201 SER B CA 1
ATOM 5928 C C . SER B 1 201 ? -19.734 0.097 -21.219 1 93.38 201 SER B C 1
ATOM 5930 O O . SER B 1 201 ? -20.141 1.055 -20.547 1 93.38 201 SER B O 1
ATOM 5932 N N . CYS B 1 202 ? -19.359 -1.036 -20.672 1 91.69 202 CYS B N 1
ATOM 5933 C CA . CYS B 1 202 ? -19.359 -1.215 -19.234 1 91.69 202 CYS B CA 1
ATOM 5934 C C . CYS B 1 202 ? -18.375 -0.265 -18.562 1 91.69 202 CYS B C 1
ATOM 5936 O O . CYS B 1 202 ? -18.672 0.301 -17.5 1 91.69 202 CYS B O 1
ATOM 5938 N N . LYS B 1 203 ? -17.219 -0.149 -19.172 1 87.81 203 LYS B N 1
ATOM 5939 C CA . LYS B 1 203 ? -16.203 0.765 -18.641 1 87.81 203 LYS B CA 1
ATOM 5940 C C . LYS B 1 203 ? -16.719 2.205 -18.656 1 87.81 203 LYS B C 1
ATOM 5942 O O . LYS B 1 203 ? -16.453 2.965 -17.719 1 87.81 203 LYS B O 1
ATOM 5947 N N . ARG B 1 204 ? -17.359 2.586 -19.719 1 89.19 204 ARG B N 1
ATOM 5948 C CA . ARG B 1 204 ? -17.922 3.93 -19.844 1 89.19 204 ARG B CA 1
ATOM 5949 C C . ARG B 1 204 ? -18.953 4.191 -18.75 1 89.19 204 ARG B C 1
ATOM 5951 O O . ARG B 1 204 ? -18.938 5.242 -18.109 1 89.19 204 ARG B O 1
ATOM 5958 N N . ILE B 1 205 ? -19.797 3.221 -18.547 1 91.5 205 ILE B N 1
ATOM 5959 C CA . ILE B 1 205 ? -20.812 3.328 -17.484 1 91.5 205 ILE B CA 1
ATOM 5960 C C . ILE B 1 205 ? -20.125 3.453 -16.125 1 91.5 205 ILE B C 1
ATOM 5962 O O . ILE B 1 205 ? -20.484 4.316 -15.328 1 91.5 205 ILE B O 1
ATOM 5966 N N . CYS B 1 206 ? -19.172 2.586 -15.922 1 86.94 206 CYS B N 1
ATOM 5967 C CA . CYS B 1 206 ? -18.469 2.564 -14.648 1 86.94 206 CYS B CA 1
ATOM 5968 C C . CYS B 1 206 ? -17.75 3.889 -14.398 1 86.94 206 CYS B C 1
ATOM 5970 O O . CYS B 1 206 ? -17.797 4.426 -13.289 1 86.94 206 CYS B O 1
ATOM 5972 N N . ARG B 1 207 ? -17.156 4.375 -15.406 1 82.12 207 ARG B N 1
ATOM 5973 C CA . ARG B 1 207 ? -16.469 5.652 -15.297 1 82.12 207 ARG B CA 1
ATOM 5974 C C . ARG B 1 207 ? -17.438 6.773 -14.922 1 82.12 207 ARG B C 1
ATOM 5976 O O . ARG B 1 207 ? -17.109 7.629 -14.102 1 82.12 207 ARG B O 1
ATOM 5983 N N . PHE B 1 208 ? -18.547 6.844 -15.531 1 88.69 208 PHE B N 1
ATOM 5984 C CA . PHE B 1 208 ? -19.578 7.84 -15.25 1 88.69 208 PHE B CA 1
ATOM 5985 C C . PHE B 1 208 ? -20 7.773 -13.789 1 88.69 208 PHE B C 1
ATOM 5987 O O . PHE B 1 208 ? -20.062 8.797 -13.109 1 88.69 208 PHE B O 1
ATOM 5994 N N . MET B 1 209 ? -20.156 6.613 -13.336 1 86.38 209 MET B N 1
ATOM 5995 C CA . MET B 1 209 ? -20.672 6.414 -11.984 1 86.38 209 MET B CA 1
ATOM 5996 C C . MET B 1 209 ? -19.594 6.707 -10.945 1 86.38 209 MET B C 1
ATOM 5998 O O . MET B 1 209 ? -19.891 7.242 -9.875 1 86.38 209 MET B O 1
ATOM 6002 N N . TYR B 1 210 ? -18.406 6.359 -11.273 1 75.69 210 TYR B N 1
ATOM 6003 C CA . TYR B 1 210 ? -17.328 6.438 -10.289 1 75.69 210 TYR B CA 1
ATOM 6004 C C . TYR B 1 210 ? -16.688 7.82 -10.289 1 75.69 210 TYR B C 1
ATOM 6006 O O . TYR B 1 210 ? -16.078 8.234 -9.297 1 75.69 210 TYR B O 1
ATOM 6014 N N . ASN B 1 211 ? -16.797 8.484 -11.367 1 74.88 211 ASN B N 1
ATOM 6015 C CA . ASN B 1 211 ? -16.188 9.812 -11.469 1 74.88 211 ASN B CA 1
ATOM 6016 C C . ASN B 1 211 ? -17 10.859 -10.703 1 74.88 211 ASN B C 1
ATOM 6018 O O . ASN B 1 211 ? -16.5 11.961 -10.453 1 74.88 211 ASN B O 1
ATOM 6022 N N . HIS B 1 212 ? -18.172 10.578 -10.406 1 76.5 212 HIS B N 1
ATOM 6023 C CA . HIS B 1 212 ? -19.031 11.461 -9.633 1 76.5 212 HIS B CA 1
ATOM 6024 C C . HIS B 1 212 ? -19.312 10.883 -8.242 1 76.5 212 HIS B C 1
ATOM 6026 O O . HIS B 1 212 ? -20.078 9.922 -8.109 1 76.5 212 HIS B O 1
ATOM 6032 N N . SER B 1 213 ? -18.812 11.539 -7.273 1 71.94 213 SER B N 1
ATOM 6033 C CA . SER B 1 213 ? -18.812 10.992 -5.922 1 71.94 213 SER B CA 1
ATOM 6034 C C . SER B 1 213 ? -20.234 10.742 -5.434 1 71.94 213 SER B C 1
ATOM 6036 O O . SER B 1 213 ? -20.516 9.695 -4.84 1 71.94 213 SER B O 1
ATOM 6038 N N . THR B 1 214 ? -21.109 11.719 -5.668 1 77.12 214 THR B N 1
ATOM 6039 C CA . THR B 1 214 ? -22.484 11.562 -5.211 1 77.12 214 THR B CA 1
ATOM 6040 C C . THR B 1 214 ? -23.188 10.453 -5.98 1 77.12 214 THR B C 1
ATOM 6042 O O . THR B 1 214 ? -23.938 9.672 -5.395 1 77.12 214 THR B O 1
ATOM 6045 N N . LEU B 1 215 ? -22.906 10.43 -7.23 1 87 215 LEU B N 1
ATOM 6046 C CA . LEU B 1 215 ? -23.484 9.375 -8.055 1 87 215 LEU B CA 1
ATOM 6047 C C . LEU B 1 215 ? -22.953 8.008 -7.633 1 87 215 LEU B C 1
ATOM 6049 O O . LEU B 1 215 ? -23.703 7.027 -7.594 1 87 215 LEU B O 1
ATOM 6053 N N . HIS B 1 216 ? -21.719 7.977 -7.359 1 83.25 216 HIS B N 1
ATOM 6054 C CA . HIS B 1 216 ? -21.078 6.746 -6.895 1 83.25 216 HIS B CA 1
ATOM 6055 C C . HIS B 1 216 ? -21.719 6.258 -5.598 1 83.25 216 HIS B C 1
ATOM 6057 O O . HIS B 1 216 ? -21.969 5.059 -5.438 1 83.25 216 HIS B O 1
ATOM 6063 N N . ALA B 1 217 ? -21.969 7.137 -4.758 1 78.5 217 ALA B N 1
ATOM 6064 C CA . ALA B 1 217 ? -22.609 6.785 -3.492 1 78.5 217 ALA B CA 1
ATOM 6065 C C . ALA B 1 217 ? -24.016 6.227 -3.727 1 78.5 217 ALA B C 1
ATOM 6067 O O . ALA B 1 217 ? -24.438 5.277 -3.059 1 78.5 217 ALA B O 1
ATOM 6068 N N . GLU B 1 218 ? -24.719 6.859 -4.598 1 87.25 218 GLU B N 1
ATOM 6069 C CA . GLU B 1 218 ? -26.047 6.371 -4.953 1 87.25 218 GLU B CA 1
ATOM 6070 C C . GLU B 1 218 ? -25.984 4.965 -5.547 1 87.25 218 GLU B C 1
ATOM 6072 O O . GLU B 1 218 ? -26.828 4.117 -5.254 1 87.25 218 GLU B O 1
ATOM 6077 N N . MET B 1 219 ? -25 4.801 -6.367 1 89.44 219 MET B N 1
ATOM 6078 C CA . MET B 1 219 ? -24.828 3.48 -6.965 1 89.44 219 MET B CA 1
ATOM 6079 C C . MET B 1 219 ? -24.625 2.42 -5.887 1 89.44 219 MET B C 1
ATOM 6081 O O . MET B 1 219 ? -25.266 1.374 -5.906 1 89.44 219 MET B O 1
ATOM 6085 N N . GLN B 1 220 ? -23.719 2.67 -5.012 1 83.06 220 GLN B N 1
ATOM 6086 C CA . GLN B 1 220 ? -23.422 1.723 -3.941 1 83.06 220 GLN B CA 1
ATOM 6087 C C . GLN B 1 220 ? -24.688 1.362 -3.166 1 83.06 220 GLN B C 1
ATOM 6089 O O . GLN B 1 220 ? -24.906 0.2 -2.816 1 83.06 220 GLN B O 1
ATOM 6094 N N . LYS B 1 221 ? -25.438 2.342 -2.904 1 85.12 221 LYS B N 1
ATOM 6095 C CA . LYS B 1 221 ? -26.672 2.164 -2.152 1 85.12 221 LYS B CA 1
ATOM 6096 C C . LYS B 1 221 ? -27.672 1.303 -2.926 1 85.12 221 LYS B C 1
ATOM 6098 O O . LYS B 1 221 ? -28.297 0.403 -2.359 1 85.12 221 LYS B O 1
ATOM 6103 N N . HIS B 1 222 ? -27.812 1.569 -4.145 1 91.44 222 HIS B N 1
ATOM 6104 C CA . HIS B 1 222 ? -28.891 0.948 -4.926 1 91.44 222 HIS B CA 1
ATOM 6105 C C . HIS B 1 222 ? -28.469 -0.435 -5.418 1 91.44 222 HIS B C 1
ATOM 6107 O O . HIS B 1 222 ? -29.312 -1.325 -5.555 1 91.44 222 HIS B O 1
ATOM 6113 N N . ILE B 1 223 ? -27.172 -0.61 -5.773 1 90 223 ILE B N 1
ATOM 6114 C CA . ILE B 1 223 ? -26.797 -1.903 -6.336 1 90 223 ILE B CA 1
ATOM 6115 C C . ILE B 1 223 ? -26.219 -2.791 -5.238 1 90 223 ILE B C 1
ATOM 6117 O O . ILE B 1 223 ? -25.984 -3.984 -5.453 1 90 223 ILE B O 1
ATOM 6121 N N . GLY B 1 224 ? -26.078 -2.254 -4.113 1 80.56 224 GLY B N 1
ATOM 6122 C CA . GLY B 1 224 ? -25.625 -3.043 -2.979 1 80.56 224 GLY B CA 1
ATOM 6123 C C . GLY B 1 224 ? -24.141 -3.311 -2.994 1 80.56 224 GLY B C 1
ATOM 6124 O O . GLY B 1 224 ? -23.703 -4.453 -2.842 1 80.56 224 GLY B O 1
ATOM 6125 N N . GLY B 1 225 ? -23.328 -2.262 -3.148 1 76.81 225 GLY B N 1
ATOM 6126 C CA . GLY B 1 225 ? -21.891 -2.453 -3.09 1 76.81 225 GLY B CA 1
ATOM 6127 C C . GLY B 1 225 ? -21.156 -1.847 -4.273 1 76.81 225 GLY B C 1
ATOM 6128 O O . GLY B 1 225 ? -21.562 -0.799 -4.785 1 76.81 225 GLY B O 1
ATOM 6129 N N . GLU B 1 226 ? -19.938 -2.525 -4.566 1 75.62 226 GLU B N 1
ATOM 6130 C CA . GLU B 1 226 ? -19.078 -1.978 -5.609 1 75.62 226 GLU B CA 1
ATOM 6131 C C . GLU B 1 226 ? -19 -2.916 -6.809 1 75.62 226 GLU B C 1
ATOM 6133 O O . GLU B 1 226 ? -19.281 -4.109 -6.691 1 75.62 226 GLU B O 1
ATOM 6138 N N . LEU B 1 227 ? -18.766 -2.42 -7.926 1 77.69 227 LEU B N 1
ATOM 6139 C CA . LEU B 1 227 ? -18.406 -3.221 -9.094 1 77.69 227 LEU B CA 1
ATOM 6140 C C . LEU B 1 227 ? -16.938 -3.609 -9.047 1 77.69 227 LEU B C 1
ATOM 6142 O O . LEU B 1 227 ? -16.109 -2.865 -8.508 1 77.69 227 LEU B O 1
ATOM 6146 N N . VAL B 1 228 ? -16.688 -4.82 -9.508 1 73.75 228 VAL B N 1
ATOM 6147 C CA . VAL B 1 228 ? -15.289 -5.227 -9.625 1 73.75 228 VAL B CA 1
ATOM 6148 C C . VAL B 1 228 ? -14.57 -4.336 -10.641 1 73.75 228 VAL B C 1
ATOM 6150 O O . VAL B 1 228 ? -15.117 -4.035 -11.711 1 73.75 228 VAL B O 1
ATOM 6153 N N . ARG B 1 229 ? -13.422 -3.945 -10.367 1 68.81 229 ARG B N 1
ATOM 6154 C CA . ARG B 1 229 ? -12.672 -3.074 -11.273 1 68.81 229 ARG B CA 1
ATOM 6155 C C . ARG B 1 229 ? -11.711 -3.879 -12.133 1 68.81 229 ARG B C 1
ATOM 6157 O O . ARG B 1 229 ? -11.031 -4.781 -11.641 1 68.81 229 ARG B O 1
ATOM 6164 N N . PRO B 1 230 ? -11.719 -3.551 -13.414 1 66.5 230 PRO B N 1
ATOM 6165 C CA . PRO B 1 230 ? -10.797 -4.273 -14.297 1 66.5 230 PRO B CA 1
ATOM 6166 C C . PRO B 1 230 ? -9.344 -3.834 -14.133 1 66.5 230 PRO B C 1
ATOM 6168 O O . PRO B 1 230 ? -9.086 -2.697 -13.734 1 66.5 230 PRO B O 1
ATOM 6171 N N . ASN B 1 231 ? -8.383 -4.789 -14.25 1 59.16 231 ASN B N 1
ATOM 6172 C CA . ASN B 1 231 ? -6.945 -4.527 -14.242 1 59.16 231 ASN B CA 1
ATOM 6173 C C . ASN B 1 231 ? -6.395 -4.418 -15.664 1 59.16 231 ASN B C 1
ATOM 6175 O O . ASN B 1 231 ? -6.801 -5.164 -16.547 1 59.16 231 ASN B O 1
ATOM 6179 N N . ALA B 1 232 ? -5.398 -3.553 -15.883 1 54.56 232 ALA B N 1
ATOM 6180 C CA . ALA B 1 232 ? -4.891 -3.266 -17.219 1 54.56 232 ALA B CA 1
ATOM 6181 C C . ALA B 1 232 ? -4.035 -4.418 -17.734 1 54.56 232 ALA B C 1
ATOM 6183 O O . ALA B 1 232 ? -3.93 -4.621 -18.953 1 54.56 232 ALA B O 1
ATOM 6184 N N . THR B 1 233 ? -3.42 -5.188 -16.891 1 52.34 233 THR B N 1
ATOM 6185 C CA . THR B 1 233 ? -2.461 -6.188 -17.344 1 52.34 233 THR B CA 1
ATOM 6186 C C . THR B 1 233 ? -3.029 -7.594 -17.188 1 52.34 233 THR B C 1
ATOM 6188 O O . THR B 1 233 ? -2.488 -8.555 -17.75 1 52.34 233 THR B O 1
ATOM 6191 N N . ARG B 1 234 ? -4.086 -7.625 -16.453 1 62.5 234 ARG B N 1
ATOM 6192 C CA . ARG B 1 234 ? -4.738 -8.914 -16.281 1 62.5 234 ARG B CA 1
ATOM 6193 C C . ARG B 1 234 ? -6.121 -8.922 -16.922 1 62.5 234 ARG B C 1
ATOM 6195 O O . ARG B 1 234 ? -7.117 -8.617 -16.266 1 62.5 234 ARG B O 1
ATOM 6202 N N . PHE B 1 235 ? -6.168 -9.43 -18.031 1 69.88 235 PHE B N 1
ATOM 6203 C CA . PHE B 1 235 ? -7.348 -9.312 -18.875 1 69.88 235 PHE B CA 1
ATOM 6204 C C . PHE B 1 235 ? -8.492 -10.164 -18.328 1 69.88 235 PHE B C 1
ATOM 6206 O O . PHE B 1 235 ? -9.656 -9.922 -18.656 1 69.88 235 PHE B O 1
ATOM 6213 N N . GLY B 1 236 ? -8.117 -11.078 -17.484 1 71.88 236 GLY B N 1
ATOM 6214 C CA . GLY B 1 236 ? -9.141 -11.859 -16.812 1 71.88 236 GLY B CA 1
ATOM 6215 C C . GLY B 1 236 ? -10.031 -11.016 -15.914 1 71.88 236 GLY B C 1
ATOM 6216 O O . GLY B 1 236 ? -11.195 -11.359 -15.695 1 71.88 236 GLY B O 1
ATOM 6217 N N . THR B 1 237 ? -9.5 -9.922 -15.555 1 72.75 237 THR B N 1
ATOM 6218 C CA . THR B 1 237 ? -10.258 -9.07 -14.648 1 72.75 237 THR B CA 1
ATOM 6219 C C . THR B 1 237 ? -11.406 -8.383 -15.383 1 72.75 237 THR B C 1
ATOM 6221 O O . THR B 1 237 ? -12.383 -7.961 -14.758 1 72.75 237 THR B O 1
ATOM 6224 N N . ASN B 1 238 ? -11.273 -8.258 -16.641 1 77.25 238 ASN B N 1
ATOM 6225 C CA . ASN B 1 238 ? -12.375 -7.695 -17.422 1 77.25 238 ASN B CA 1
ATOM 6226 C C . ASN B 1 238 ? -13.633 -8.547 -17.312 1 77.25 238 ASN B C 1
ATOM 6228 O O . ASN B 1 238 ? -14.742 -8.016 -17.281 1 77.25 238 ASN B O 1
ATOM 6232 N N . PHE B 1 239 ? -13.367 -9.75 -17.156 1 78.19 239 PHE B N 1
ATOM 6233 C CA . PHE B 1 239 ? -14.508 -10.648 -17.109 1 78.19 239 PHE B CA 1
ATOM 6234 C C . PHE B 1 239 ? -15.141 -10.633 -15.719 1 78.19 239 PHE B C 1
ATOM 6236 O O . PHE B 1 239 ? -16.359 -10.719 -15.586 1 78.19 239 PHE B O 1
ATOM 6243 N N . MET B 1 240 ? -14.273 -10.531 -14.789 1 79.38 240 MET B N 1
ATOM 6244 C CA . MET B 1 240 ? -14.82 -10.336 -13.445 1 79.38 240 MET B CA 1
ATOM 6245 C C . MET B 1 240 ? -15.609 -9.039 -13.367 1 79.38 240 MET B C 1
ATOM 6247 O O . MET B 1 240 ? -16.656 -8.984 -12.711 1 79.38 240 MET B O 1
ATOM 6251 N N . PHE B 1 241 ? -15.156 -8.094 -14.055 1 85.12 241 PHE B N 1
ATOM 6252 C CA . PHE B 1 241 ? -15.805 -6.793 -14.156 1 85.12 241 PHE B CA 1
ATOM 6253 C C . PHE B 1 241 ? -17.172 -6.918 -14.805 1 85.12 241 PHE B C 1
ATOM 6255 O O . PHE B 1 241 ? -18.172 -6.449 -14.258 1 85.12 241 PHE B O 1
ATOM 6262 N N . LEU B 1 242 ? -17.266 -7.645 -15.844 1 88.81 242 LEU B N 1
ATOM 6263 C CA . LEU B 1 242 ? -18.531 -7.855 -16.547 1 88.81 242 LEU B CA 1
ATOM 6264 C C . LEU B 1 242 ? -19.484 -8.688 -15.695 1 88.81 242 LEU B C 1
ATOM 6266 O O . LEU B 1 242 ? -20.688 -8.422 -15.656 1 88.81 242 LEU B O 1
ATOM 6270 N N . GLU B 1 243 ? -18.906 -9.68 -15.102 1 88 243 GLU B N 1
ATOM 6271 C CA . GLU B 1 243 ? -19.703 -10.539 -14.234 1 88 243 GLU B CA 1
ATOM 6272 C C . GLU B 1 243 ? -20.344 -9.742 -13.102 1 88 243 GLU B C 1
ATOM 6274 O O . GLU B 1 243 ? -21.484 -9.992 -12.711 1 88 243 GLU B O 1
ATOM 6279 N N . SER B 1 244 ? -19.609 -8.844 -12.633 1 87 244 SER B N 1
ATOM 6280 C CA . SER B 1 244 ? -20.125 -8.008 -11.555 1 87 244 SER B CA 1
ATOM 6281 C C . SER B 1 244 ? -21.312 -7.172 -12.031 1 87 244 SER B C 1
ATOM 6283 O O . SER B 1 244 ? -22.281 -6.961 -11.281 1 87 244 SER B O 1
ATOM 6285 N N . PHE B 1 245 ? -21.297 -6.676 -13.273 1 88.88 245 PHE B N 1
ATOM 6286 C CA . PHE B 1 245 ? -22.422 -5.969 -13.875 1 88.88 245 PHE B CA 1
ATOM 6287 C C . PHE B 1 245 ? -23.641 -6.887 -14.008 1 88.88 245 PHE B C 1
ATOM 6289 O O . PHE B 1 245 ? -24.766 -6.5 -13.68 1 88.88 245 PHE B O 1
ATOM 6296 N N . TRP B 1 246 ? -23.312 -8.031 -14.484 1 92.81 246 TRP B N 1
ATOM 6297 C CA . TRP B 1 246 ? -24.375 -9 -14.742 1 92.81 246 TRP B CA 1
ATOM 6298 C C . TRP B 1 246 ? -25.062 -9.406 -13.445 1 92.81 246 TRP B C 1
ATOM 6300 O O . TRP B 1 246 ? -26.297 -9.484 -13.383 1 92.81 246 TRP B O 1
ATOM 6310 N N . ASP B 1 247 ? -24.281 -9.648 -12.469 1 91.69 247 ASP B N 1
ATOM 6311 C CA . ASP B 1 247 ? -24.812 -10.094 -11.18 1 91.69 247 ASP B CA 1
ATOM 6312 C C . ASP B 1 247 ? -25.719 -9.023 -10.57 1 91.69 247 ASP B C 1
ATOM 6314 O O . ASP B 1 247 ? -26.656 -9.344 -9.844 1 91.69 247 ASP B O 1
ATOM 6318 N N . LYS B 1 248 ? -25.484 -7.805 -10.906 1 93.19 248 LYS B N 1
ATOM 6319 C CA . LYS B 1 248 ? -26.219 -6.699 -10.312 1 93.19 248 LYS B CA 1
ATOM 6320 C C . LYS B 1 248 ? -27.203 -6.09 -11.312 1 93.19 248 LYS B C 1
ATOM 6322 O O . LYS B 1 248 ? -27.734 -5.004 -11.078 1 93.19 248 LYS B O 1
ATOM 6327 N N . GLN B 1 249 ? -27.469 -6.738 -12.398 1 93.31 249 GLN B N 1
ATOM 6328 C CA . GLN B 1 249 ? -28.234 -6.18 -13.5 1 93.31 249 GLN B CA 1
ATOM 6329 C C . GLN B 1 249 ? -29.656 -5.805 -13.047 1 93.31 249 GLN B C 1
ATOM 6331 O O . GLN B 1 249 ? -30.172 -4.762 -13.438 1 93.31 249 GLN B O 1
ATOM 6336 N N . GLU B 1 250 ? -30.219 -6.586 -12.242 1 93.62 250 GLU B N 1
ATOM 6337 C CA . GLU B 1 250 ? -31.578 -6.328 -11.797 1 93.62 250 GLU B CA 1
ATOM 6338 C C . GLU B 1 250 ? -31.641 -5.09 -10.906 1 93.62 250 GLU B C 1
ATOM 6340 O O . GLU B 1 250 ? -32.562 -4.281 -11.016 1 93.62 250 GLU B O 1
ATOM 6345 N N . LYS B 1 251 ? -30.719 -5.008 -10.023 1 94.81 251 LYS B N 1
ATOM 6346 C CA . LYS B 1 251 ? -30.656 -3.846 -9.148 1 94.81 251 LYS B CA 1
ATOM 6347 C C . LYS B 1 251 ? -30.438 -2.564 -9.945 1 94.81 251 LYS B C 1
ATOM 6349 O O . LYS B 1 251 ? -31.016 -1.521 -9.633 1 94.81 251 LYS B O 1
ATOM 6354 N N . PHE B 1 252 ? -29.672 -2.674 -10.961 1 95.44 252 PHE B N 1
ATOM 6355 C CA . PHE B 1 252 ? -29.453 -1.538 -11.852 1 95.44 252 PHE B CA 1
ATOM 6356 C C . PHE B 1 252 ? -30.75 -1.135 -12.539 1 95.44 252 PHE B C 1
ATOM 6358 O O . PHE B 1 252 ? -31.078 0.052 -12.617 1 95.44 252 PHE B O 1
ATOM 6365 N N . GLN B 1 253 ? -31.453 -2.074 -13.008 1 93.88 253 GLN B N 1
ATOM 6366 C CA . GLN B 1 253 ? -32.688 -1.804 -13.727 1 93.88 253 GLN B CA 1
ATOM 6367 C C . GLN B 1 253 ? -33.719 -1.125 -12.82 1 93.88 253 GLN B C 1
ATOM 6369 O O . GLN B 1 253 ? -34.375 -0.175 -13.234 1 93.88 253 GLN B O 1
ATOM 6374 N N . VAL B 1 254 ? -33.719 -1.592 -11.617 1 94.81 254 VAL B N 1
ATOM 6375 C CA . VAL B 1 254 ? -34.625 -0.989 -10.641 1 94.81 254 VAL B CA 1
ATOM 6376 C C . VAL B 1 254 ? -34.219 0.455 -10.367 1 94.81 254 VAL B C 1
ATOM 6378 O O . VAL B 1 254 ? -35.062 1.354 -10.32 1 94.81 254 VAL B O 1
ATOM 6381 N N . TRP B 1 255 ? -32.969 0.681 -10.219 1 95.38 255 TRP B N 1
ATOM 6382 C CA . TRP B 1 255 ? -32.469 2.016 -9.938 1 95.38 255 TRP B CA 1
ATOM 6383 C C . TRP B 1 255 ? -32.719 2.953 -11.117 1 95.38 255 TRP B C 1
ATOM 6385 O O . TRP B 1 255 ? -33.156 4.09 -10.93 1 95.38 255 TRP B O 1
ATOM 6395 N N . MET B 1 256 ? -32.531 2.492 -12.336 1 94.06 256 MET B N 1
ATOM 6396 C CA . MET B 1 256 ? -32.688 3.311 -13.539 1 94.06 256 MET B CA 1
ATOM 6397 C C . MET B 1 256 ? -34.125 3.754 -13.734 1 94.06 256 MET B C 1
ATOM 6399 O O . MET B 1 256 ? -34.375 4.816 -14.305 1 94.06 256 MET B O 1
ATOM 6403 N N . THR B 1 257 ? -34.969 2.98 -13.273 1 92.5 257 THR B N 1
ATOM 6404 C CA . THR B 1 257 ? -36.375 3.295 -13.484 1 92.5 257 THR B CA 1
ATOM 6405 C C . THR B 1 257 ? -36.969 3.963 -12.25 1 92.5 257 THR B C 1
ATOM 6407 O O . THR B 1 257 ? -38.156 4.188 -12.18 1 92.5 257 THR B O 1
ATOM 6410 N N . SER B 1 258 ? -36.188 4.227 -11.289 1 93.62 258 SER B N 1
ATOM 6411 C CA . SER B 1 258 ? -36.625 4.852 -10.047 1 93.62 258 SER B CA 1
ATOM 6412 C C . SER B 1 258 ? -36.781 6.359 -10.211 1 93.62 258 SER B C 1
ATOM 6414 O O . SER B 1 258 ? -36.188 6.957 -11.109 1 93.62 258 SER B O 1
ATOM 6416 N N . PRO B 1 259 ? -37.562 6.965 -9.352 1 92.62 259 PRO B N 1
ATOM 6417 C CA . PRO B 1 259 ? -37.656 8.43 -9.352 1 92.62 259 PRO B CA 1
ATOM 6418 C C . PRO B 1 259 ? -36.344 9.109 -8.992 1 92.62 259 PRO B C 1
ATOM 6420 O O . PRO B 1 259 ? -36.062 10.203 -9.492 1 92.62 259 PRO B O 1
ATOM 6423 N N . GLU B 1 260 ? -35.562 8.469 -8.219 1 91 260 GLU B N 1
ATOM 6424 C CA . GLU B 1 260 ? -34.281 9.031 -7.812 1 91 260 GLU B CA 1
ATOM 6425 C C . GLU B 1 260 ? -33.344 9.234 -9.008 1 91 260 GLU B C 1
ATOM 6427 O O . GLU B 1 260 ? -32.656 10.25 -9.102 1 91 260 GLU B O 1
ATOM 6432 N N . TRP B 1 261 ? -33.406 8.273 -9.938 1 93.31 261 TRP B N 1
ATOM 6433 C CA . TRP B 1 261 ? -32.594 8.398 -11.133 1 93.31 261 TRP B CA 1
ATOM 6434 C C . TRP B 1 261 ? -33.125 9.469 -12.062 1 93.31 261 TRP B C 1
ATOM 6436 O O . TRP B 1 261 ? -32.375 10.312 -12.57 1 93.31 261 TRP B O 1
ATOM 6446 N N . LYS B 1 262 ? -34.438 9.477 -12.219 1 90.12 262 LYS B N 1
ATOM 6447 C CA . LYS B 1 262 ? -35.094 10.391 -13.141 1 90.12 262 LYS B CA 1
ATOM 6448 C C . LYS B 1 262 ? -34.875 11.844 -12.727 1 90.12 262 LYS B C 1
ATOM 6450 O O . LYS B 1 262 ? -34.719 12.719 -13.578 1 90.12 262 LYS B O 1
ATOM 6455 N N . ASN B 1 263 ? -34.781 12 -11.406 1 88.38 263 ASN B N 1
ATOM 6456 C CA . ASN B 1 263 ? -34.656 13.359 -10.883 1 88.38 263 ASN B CA 1
ATOM 6457 C C . ASN B 1 263 ? -33.219 13.656 -10.469 1 88.38 263 ASN B C 1
ATOM 6459 O O . ASN B 1 263 ? -32.969 14.57 -9.68 1 88.38 263 ASN B O 1
ATOM 6463 N N . SER B 1 264 ? -32.344 12.797 -10.977 1 86.88 264 SER B N 1
ATOM 6464 C CA . SER B 1 264 ? -30.938 12.953 -10.586 1 86.88 264 SER B CA 1
ATOM 6465 C C . SER B 1 264 ? -30.344 14.242 -11.133 1 86.88 264 SER B C 1
ATOM 6467 O O . SER B 1 264 ? -30.75 14.719 -12.195 1 86.88 264 SER B O 1
ATOM 6469 N N . SER B 1 265 ? -29.406 14.875 -10.438 1 85.94 265 SER B N 1
ATOM 6470 C CA . SER B 1 265 ? -28.734 16.109 -10.844 1 85.94 265 SER B CA 1
ATOM 6471 C C . SER B 1 265 ? -27.812 15.867 -12.031 1 85.94 265 SER B C 1
ATOM 6473 O O . SER B 1 265 ? -27.281 16.812 -12.617 1 85.94 265 SER B O 1
ATOM 6475 N N . TRP B 1 266 ? -27.734 14.602 -12.461 1 88.88 266 TRP B N 1
ATOM 6476 C CA . TRP B 1 266 ? -26.781 14.242 -13.508 1 88.88 266 TRP B CA 1
ATOM 6477 C C . TRP B 1 266 ? -27.484 14.047 -14.844 1 88.88 266 TRP B C 1
ATOM 6479 O O . TRP B 1 266 ? -26.875 13.586 -15.812 1 88.88 266 TRP B O 1
ATOM 6489 N N . SER B 1 267 ? -28.75 14.453 -14.93 1 88.75 267 SER B N 1
ATOM 6490 C CA . SER B 1 267 ? -29.578 14.227 -16.109 1 88.75 267 SER B CA 1
ATOM 6491 C C . SER B 1 267 ? -29.047 15 -17.312 1 88.75 267 SER B C 1
ATOM 6493 O O . SER B 1 267 ? -29.328 14.648 -18.453 1 88.75 267 SER B O 1
ATOM 6495 N N . SER B 1 268 ? -28.219 15.938 -17.031 1 86.75 268 SER B N 1
ATOM 6496 C CA . SER B 1 268 ? -27.703 16.75 -18.125 1 86.75 268 SER B CA 1
ATOM 6497 C C . SER B 1 268 ? -26.375 16.203 -18.641 1 86.75 268 SER B C 1
ATOM 6499 O O . SER B 1 268 ? -25.906 16.609 -19.703 1 86.75 268 SER B O 1
ATOM 6501 N N . GLU B 1 269 ? -25.797 15.273 -17.906 1 88.94 269 GLU B N 1
ATOM 6502 C CA . GLU B 1 269 ? -24.516 14.703 -18.312 1 88.94 269 GLU B CA 1
ATOM 6503 C C . GLU B 1 269 ? -24.672 13.797 -19.531 1 88.94 269 GLU B C 1
ATOM 6505 O O . GLU B 1 269 ? -25.688 13.109 -19.672 1 88.94 269 GLU B O 1
ATOM 6510 N N . VAL B 1 270 ? -23.672 13.781 -20.375 1 86.75 270 VAL B N 1
ATOM 6511 C CA . VAL B 1 270 ? -23.672 13.055 -21.641 1 86.75 270 VAL B CA 1
ATOM 6512 C C . VAL B 1 270 ? -23.859 11.562 -21.375 1 86.75 270 VAL B C 1
ATOM 6514 O O . VAL B 1 270 ? -24.547 10.867 -22.125 1 86.75 270 VAL B O 1
ATOM 6517 N N . ASP B 1 271 ? -23.328 11.031 -20.328 1 92.19 271 ASP B N 1
ATOM 6518 C CA . ASP B 1 271 ? -23.312 9.594 -20.094 1 92.19 271 ASP B 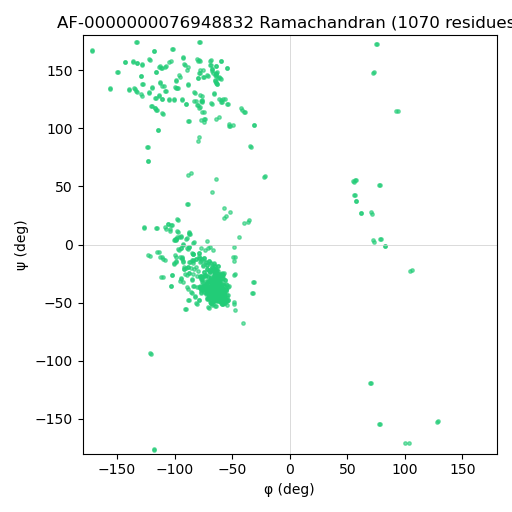CA 1
ATOM 6519 C C . ASP B 1 271 ? -24.562 9.148 -19.344 1 92.19 271 ASP B C 1
ATOM 6521 O O . ASP B 1 271 ? -24.781 7.953 -19.125 1 92.19 271 ASP B O 1
ATOM 6525 N N . TYR B 1 272 ? -25.391 10.148 -19 1 93.75 272 TYR B N 1
ATOM 6526 C CA . TYR B 1 272 ? -26.609 9.836 -18.281 1 93.75 272 TYR B CA 1
ATOM 6527 C C . TYR B 1 272 ? -27.547 8.977 -19.109 1 93.75 272 TYR B C 1
ATOM 6529 O O . TYR B 1 272 ? -27.922 7.875 -18.703 1 93.75 272 TYR B O 1
ATOM 6537 N N . ASP B 1 273 ? -27.812 9.445 -20.281 1 92.69 273 ASP B N 1
ATOM 6538 C CA . ASP B 1 273 ? -28.719 8.734 -21.172 1 92.69 273 ASP B CA 1
ATOM 6539 C C . ASP B 1 273 ? -28.094 7.418 -21.641 1 92.69 273 ASP B C 1
ATOM 6541 O O . ASP B 1 273 ? -28.781 6.402 -21.75 1 92.69 273 ASP B O 1
ATOM 6545 N N . TYR B 1 274 ? -26.859 7.543 -21.906 1 94.5 274 TYR B N 1
ATOM 6546 C CA . TYR B 1 274 ? -26.156 6.348 -22.359 1 94.5 274 TYR B CA 1
ATOM 6547 C C . TYR B 1 274 ? -26.25 5.234 -21.328 1 94.5 274 TYR B C 1
ATOM 6549 O O . TYR B 1 274 ? -26.531 4.086 -21.656 1 94.5 274 TYR B O 1
ATOM 6557 N N . THR B 1 275 ? -25.984 5.586 -20.062 1 95.44 275 THR B N 1
ATOM 6558 C CA . THR B 1 275 ? -26.016 4.633 -18.953 1 95.44 275 THR B CA 1
ATOM 6559 C C . THR B 1 275 ? -27.406 4.035 -18.797 1 95.44 275 THR B C 1
ATOM 6561 O O . THR B 1 275 ? -27.562 2.818 -18.688 1 95.44 275 THR B O 1
ATOM 6564 N N . TYR B 1 276 ? -28.391 4.906 -18.891 1 94.56 276 TYR B N 1
ATOM 6565 C CA . TYR B 1 276 ? -29.766 4.449 -18.781 1 94.56 276 TYR B CA 1
ATOM 6566 C C . TYR B 1 276 ? -30.109 3.49 -19.922 1 94.56 276 TYR B C 1
ATOM 6568 O O . TYR B 1 276 ? -30.641 2.4 -19.672 1 94.56 276 TYR B O 1
ATOM 6576 N N . ASP B 1 277 ? -29.766 3.812 -21.078 1 94.12 277 ASP B N 1
ATOM 6577 C CA . ASP B 1 277 ? -30.125 3.031 -22.266 1 94.12 277 ASP B CA 1
ATOM 6578 C C . ASP B 1 277 ? -29.484 1.648 -22.219 1 94.12 277 ASP B C 1
ATOM 6580 O O . ASP B 1 277 ? -30.109 0.655 -22.594 1 94.12 277 ASP B O 1
ATOM 6584 N N . CYS B 1 278 ? -28.297 1.602 -21.812 1 95.25 278 CYS B N 1
ATOM 6585 C CA . CYS B 1 278 ? -27.594 0.325 -21.75 1 95.25 278 CYS B CA 1
ATOM 6586 C C . CYS B 1 278 ? -28.203 -0.571 -20.672 1 95.25 278 CYS B C 1
ATOM 6588 O O . CYS B 1 278 ? -28.609 -1.7 -20.953 1 95.25 278 CYS B O 1
ATOM 6590 N N . LEU B 1 279 ? -28.359 -0.036 -19.5 1 95.19 279 LEU B N 1
ATOM 6591 C CA . LEU B 1 279 ? -28.703 -0.847 -18.344 1 95.19 279 LEU B CA 1
ATOM 6592 C C . LEU B 1 279 ? -30.141 -1.337 -18.422 1 95.19 279 LEU B C 1
ATOM 6594 O O . LEU B 1 279 ? -30.5 -2.352 -17.812 1 95.19 279 LEU B O 1
ATOM 6598 N N . ILE B 1 280 ? -30.984 -0.636 -19.234 1 94 280 ILE B N 1
ATOM 6599 C CA . ILE B 1 280 ? -32.375 -1.052 -19.328 1 94 280 ILE B CA 1
ATOM 6600 C C . ILE B 1 280 ? -32.594 -1.905 -20.578 1 94 280 ILE B C 1
ATOM 6602 O O . ILE B 1 280 ? -33.594 -2.613 -20.703 1 94 280 ILE B O 1
ATOM 6606 N N . SER B 1 281 ? -31.641 -1.854 -21.453 1 93.62 281 SER B N 1
ATOM 6607 C CA . SER B 1 281 ? -31.75 -2.527 -22.75 1 93.62 281 SER B CA 1
ATOM 6608 C C . SER B 1 281 ? -31.547 -4.031 -22.609 1 93.62 281 SER B C 1
ATOM 6610 O O . SER B 1 281 ? -30.484 -4.484 -22.172 1 93.62 281 SER B O 1
ATOM 6612 N N . ARG B 1 282 ? -32.5 -4.75 -23.031 1 92 282 ARG B N 1
ATOM 6613 C CA . ARG B 1 282 ? -32.375 -6.203 -23.047 1 92 282 ARG B CA 1
ATOM 6614 C C . ARG B 1 282 ? -31.328 -6.664 -24.031 1 92 282 ARG B C 1
ATOM 6616 O O . ARG B 1 282 ? -30.625 -7.648 -23.797 1 92 282 ARG B O 1
ATOM 6623 N N . THR B 1 283 ? -31.25 -5.969 -25.094 1 92.75 283 THR B N 1
ATOM 6624 C CA . THR B 1 283 ? -30.25 -6.297 -26.109 1 92.75 283 THR B CA 1
ATOM 6625 C C . THR B 1 283 ? -28.844 -6.145 -25.547 1 92.75 283 THR B C 1
ATOM 6627 O O . THR B 1 283 ? -27.984 -7.004 -25.766 1 92.75 283 THR B O 1
ATOM 6630 N N . TRP B 1 284 ? -28.656 -5.098 -24.828 1 95.06 284 TRP B N 1
ATOM 6631 C CA . TRP B 1 284 ? -27.344 -4.852 -24.234 1 95.06 284 TRP B CA 1
ATOM 6632 C C . TRP B 1 284 ? -27.031 -5.898 -23.172 1 95.06 284 TRP B C 1
ATOM 6634 O O . TRP B 1 284 ? -25.938 -6.469 -23.172 1 95.06 284 TRP B O 1
ATOM 6644 N N . LEU B 1 285 ? -27.984 -6.207 -22.406 1 94.81 285 LEU B N 1
ATOM 6645 C CA . LEU B 1 285 ? -27.797 -7.203 -21.359 1 94.81 285 LEU B CA 1
ATOM 6646 C C . LEU B 1 285 ? -27.516 -8.57 -21.969 1 94.81 285 LEU B C 1
ATOM 6648 O O . LEU B 1 285 ? -26.688 -9.32 -21.438 1 94.81 285 LEU B O 1
ATOM 6652 N N . ASN B 1 286 ? -28.172 -8.859 -22.984 1 93.88 286 ASN B N 1
ATOM 6653 C CA . ASN B 1 286 ? -27.922 -10.125 -23.656 1 93.88 286 ASN B CA 1
ATOM 6654 C C . ASN B 1 286 ? -26.516 -10.18 -24.25 1 93.88 286 ASN B C 1
ATOM 6656 O O . ASN B 1 286 ? -25.891 -11.242 -24.297 1 93.88 286 ASN B O 1
ATOM 6660 N N . SER B 1 287 ? -26.094 -9.039 -24.703 1 94.56 287 SER B N 1
ATOM 6661 C CA . SER B 1 287 ? -24.719 -8.977 -25.203 1 94.56 287 SER B CA 1
ATOM 6662 C C . SER B 1 287 ? -23.703 -9.219 -24.094 1 94.56 287 SER B C 1
ATOM 6664 O O . SER B 1 287 ? -22.688 -9.883 -24.297 1 94.56 287 SER B O 1
ATOM 6666 N N . VAL B 1 288 ? -24 -8.664 -22.922 1 95.12 288 VAL B N 1
ATOM 6667 C CA . VAL B 1 288 ? -23.125 -8.891 -21.781 1 95.12 288 VAL B CA 1
ATOM 6668 C C . VAL B 1 288 ? -23.109 -10.375 -21.422 1 95.12 288 VAL B C 1
ATOM 6670 O O . VAL B 1 288 ? -22.047 -10.961 -21.219 1 95.12 288 VAL B O 1
ATOM 6673 N N . LYS B 1 289 ? -24.219 -10.961 -21.406 1 94.56 289 LYS B N 1
ATOM 6674 C CA . LYS B 1 289 ? -24.344 -12.383 -21.094 1 94.56 289 LYS B CA 1
ATOM 6675 C C . LYS B 1 289 ? -23.641 -13.242 -22.141 1 94.56 289 LYS B C 1
ATOM 6677 O O . LYS B 1 289 ? -22.969 -14.219 -21.781 1 94.56 289 LYS B O 1
ATOM 6682 N N . TRP B 1 290 ? -23.812 -12.867 -23.312 1 93.62 290 TRP B N 1
ATOM 6683 C CA . TRP B 1 290 ? -23.172 -13.609 -24.391 1 93.62 290 TRP B CA 1
ATOM 6684 C C . TRP B 1 290 ? -21.656 -13.602 -24.25 1 93.62 290 TRP B C 1
ATOM 6686 O O . TRP B 1 290 ? -21 -14.633 -24.406 1 93.62 290 TRP B O 1
ATOM 6696 N N . VAL B 1 291 ? -21.141 -12.461 -23.953 1 94.19 291 VAL B N 1
ATOM 6697 C CA . VAL B 1 291 ? -19.703 -12.344 -23.781 1 94.19 291 VAL B CA 1
ATOM 6698 C C . VAL B 1 291 ? -19.25 -13.188 -22.594 1 94.19 291 VAL B C 1
ATOM 6700 O O . VAL B 1 291 ? -18.219 -13.867 -22.641 1 94.19 291 VAL B O 1
ATOM 6703 N N . LEU B 1 292 ? -20 -13.172 -21.531 1 93.69 292 LEU B N 1
ATOM 6704 C CA . LEU B 1 292 ? -19.672 -13.953 -20.344 1 93.69 292 LEU B CA 1
ATOM 6705 C C . LEU B 1 292 ? -19.688 -15.445 -20.656 1 93.69 292 LEU B C 1
ATOM 6707 O O . LEU B 1 292 ? -18.812 -16.188 -20.219 1 93.69 292 LEU B O 1
ATOM 6711 N N . ASP B 1 293 ? -20.625 -15.836 -21.438 1 93 293 ASP B N 1
ATOM 6712 C CA . ASP B 1 293 ? -20.719 -17.234 -21.828 1 93 293 ASP B CA 1
ATOM 6713 C C . ASP B 1 293 ? -19.578 -17.641 -22.75 1 93 293 ASP B C 1
ATOM 6715 O O . ASP B 1 293 ? -19.078 -18.766 -22.688 1 93 293 ASP B O 1
ATOM 6719 N N . LEU B 1 294 ? -19.266 -16.719 -23.578 1 92.94 294 LEU B N 1
ATOM 6720 C CA . LEU B 1 294 ? -18.219 -16.969 -24.547 1 92.94 294 LEU B CA 1
ATOM 6721 C C . LEU B 1 294 ? -16.859 -17.109 -23.859 1 92.94 294 LEU B C 1
ATOM 6723 O O . LEU B 1 294 ? -16.078 -18 -24.203 1 92.94 294 LEU B O 1
ATOM 6727 N N . ILE B 1 295 ? -16.578 -16.312 -22.922 1 91.88 295 ILE B N 1
ATOM 6728 C CA . ILE B 1 295 ? -15.266 -16.25 -22.312 1 91.88 295 ILE B CA 1
ATOM 6729 C C . ILE B 1 295 ? -15.219 -17.188 -21.109 1 91.88 295 ILE B C 1
ATOM 6731 O O . ILE B 1 295 ? -14.133 -17.594 -20.656 1 91.88 295 ILE B O 1
ATOM 6735 N N . GLY B 1 296 ? -16.312 -17.562 -20.531 1 90.19 296 GLY B N 1
ATOM 6736 C CA . GLY B 1 296 ? -16.422 -18.375 -19.328 1 90.19 296 GLY B CA 1
ATOM 6737 C C . GLY B 1 296 ? -15.555 -19.625 -19.359 1 90.19 296 GLY B C 1
ATOM 6738 O O . GLY B 1 296 ? -14.781 -19.859 -18.422 1 90.19 296 GLY B O 1
ATOM 6739 N N . PRO B 1 297 ? -15.664 -20.328 -20.406 1 91.94 297 PRO B N 1
ATOM 6740 C CA . PRO B 1 297 ? -14.852 -21.547 -20.469 1 91.94 297 PRO B CA 1
ATOM 6741 C C . PRO B 1 297 ? -13.352 -21.266 -20.391 1 91.94 297 PRO B C 1
ATOM 6743 O O . PRO B 1 297 ? -12.625 -21.984 -19.688 1 91.94 297 PRO B O 1
ATOM 6746 N N . ILE B 1 298 ? -12.883 -20.281 -21.062 1 91.56 298 ILE B N 1
ATOM 6747 C CA . ILE B 1 298 ? -11.461 -19.953 -21.062 1 91.56 298 ILE B CA 1
ATOM 6748 C C . ILE B 1 298 ? -11.055 -19.406 -19.688 1 91.56 298 ILE B C 1
ATOM 6750 O O . ILE B 1 298 ? -9.969 -19.703 -19.203 1 91.56 298 ILE B O 1
ATOM 6754 N N . TYR B 1 299 ? -11.93 -18.672 -19.109 1 87.5 299 TYR B N 1
ATOM 6755 C CA . TYR B 1 299 ? -11.656 -18.141 -17.781 1 87.5 299 TYR B CA 1
ATOM 6756 C C . TYR B 1 299 ? -11.516 -19.25 -16.75 1 87.5 299 TYR B C 1
ATOM 6758 O O . TYR B 1 299 ? -10.711 -19.141 -15.82 1 87.5 299 TYR B O 1
ATOM 6766 N N . SER B 1 300 ? -12.234 -20.234 -16.906 1 86.88 300 SER B N 1
ATOM 6767 C CA . SER B 1 300 ? -12.133 -21.359 -16 1 86.88 300 SER B CA 1
ATOM 6768 C C . SER B 1 300 ? -10.75 -22 -16.078 1 86.88 300 SER B C 1
ATOM 6770 O O . SER B 1 300 ? -10.234 -22.5 -15.062 1 86.88 300 SER B O 1
ATOM 6772 N N . ILE B 1 301 ? -10.156 -22.016 -17.25 1 88.31 301 ILE B N 1
ATOM 6773 C CA . ILE B 1 301 ? -8.812 -22.562 -17.406 1 88.31 301 ILE B CA 1
ATOM 6774 C C . ILE B 1 301 ? -7.801 -21.656 -16.719 1 88.31 301 ILE B C 1
ATOM 6776 O O . ILE B 1 301 ? -6.824 -22.125 -16.141 1 88.31 301 ILE B O 1
ATOM 6780 N N . LEU B 1 302 ? -8.016 -20.391 -16.859 1 85.5 302 LEU B N 1
ATOM 6781 C CA . LEU B 1 302 ? -7.148 -19.438 -16.172 1 85.5 302 LEU B CA 1
ATOM 6782 C C . LEU B 1 302 ? -7.145 -19.672 -14.672 1 85.5 302 LEU B C 1
ATOM 6784 O O . LEU B 1 302 ? -6.082 -19.672 -14.039 1 85.5 302 LEU B O 1
ATOM 6788 N N . ARG B 1 303 ? -8.258 -19.906 -14.141 1 79.38 303 ARG B N 1
ATOM 6789 C CA . ARG B 1 303 ? -8.367 -20.172 -12.711 1 79.38 303 ARG B CA 1
ATOM 6790 C C . ARG B 1 303 ? -7.652 -21.453 -12.336 1 79.38 303 ARG B C 1
ATOM 6792 O O . ARG B 1 303 ? -7.008 -21.531 -11.289 1 79.38 303 ARG B O 1
ATOM 6799 N N . TYR B 1 304 ? -7.773 -22.375 -13.203 1 82 304 TYR B N 1
ATOM 6800 C CA . TYR B 1 304 ? -7.094 -23.641 -12.992 1 82 304 TYR B CA 1
ATOM 6801 C C . TYR B 1 304 ? -5.578 -23.453 -13 1 82 304 TYR B C 1
ATOM 6803 O O . TYR B 1 304 ? -4.883 -23.969 -12.117 1 82 304 TYR B O 1
ATOM 6811 N N . ALA B 1 305 ? -5.125 -22.75 -14 1 81.19 305 ALA B N 1
ATOM 6812 C CA . ALA B 1 305 ? -3.688 -22.547 -14.172 1 81.19 305 ALA B CA 1
ATOM 6813 C C . ALA B 1 305 ? -3.107 -21.719 -13.039 1 81.19 305 ALA B C 1
ATOM 6815 O O . ALA B 1 305 ? -1.92 -21.828 -12.719 1 81.19 305 ALA B O 1
ATOM 6816 N N . ASP B 1 306 ? -3.891 -20.938 -12.461 1 72.31 306 ASP B N 1
ATOM 6817 C CA . ASP B 1 306 ? -3.432 -20.031 -11.414 1 72.31 306 ASP B CA 1
ATOM 6818 C C . ASP B 1 306 ? -3.488 -20.703 -10.039 1 72.31 306 ASP B C 1
ATOM 6820 O O . ASP B 1 306 ? -2.852 -20.234 -9.094 1 72.31 306 ASP B O 1
ATOM 6824 N N . SER B 1 307 ? -4.246 -21.734 -9.922 1 64.12 307 SER B N 1
ATOM 6825 C CA . SER B 1 307 ? -4.426 -22.375 -8.625 1 64.12 307 SER B CA 1
ATOM 6826 C C . SER B 1 307 ? -3.227 -23.25 -8.273 1 64.12 307 SER B C 1
ATOM 6828 O O . SER B 1 307 ? -2.625 -23.875 -9.148 1 64.12 307 SER B O 1
ATOM 6830 N N . GLN B 1 308 ? -2.684 -23.062 -7.121 1 56.5 308 GLN B N 1
ATOM 6831 C CA . GLN B 1 308 ? -1.552 -23.844 -6.629 1 56.5 308 GLN B CA 1
ATOM 6832 C C . GLN B 1 308 ? -1.911 -25.328 -6.5 1 56.5 308 GLN B C 1
ATOM 6834 O O . GLN B 1 308 ? -1.061 -26.188 -6.699 1 56.5 308 GLN B O 1
ATOM 6839 N N . LYS B 1 309 ? -3.117 -25.578 -5.996 1 53.88 309 LYS B N 1
ATOM 6840 C CA . LYS B 1 309 ? -3.477 -26.953 -5.633 1 53.88 309 LYS B CA 1
ATOM 6841 C C . LYS B 1 309 ? -3.797 -27.781 -6.871 1 53.88 309 LYS B C 1
ATOM 6843 O O . LYS B 1 309 ? -3.531 -28.984 -6.906 1 53.88 309 LYS B O 1
ATOM 6848 N N . LEU B 1 310 ? -4.262 -27 -7.781 1 53.56 310 LEU B N 1
ATOM 6849 C CA . LEU B 1 310 ? -4.941 -27.766 -8.82 1 53.56 310 LEU B CA 1
ATOM 6850 C C . LEU B 1 310 ? -4.16 -27.719 -10.125 1 53.56 310 LEU B C 1
ATOM 6852 O O . LEU B 1 310 ? -4.328 -28.594 -10.984 1 53.56 310 LEU B O 1
ATOM 6856 N N . GLY B 1 311 ? -3.199 -26.859 -10.133 1 61.34 311 GLY B N 1
ATOM 6857 C CA . GLY B 1 311 ? -2.674 -26.656 -11.477 1 61.34 311 GLY B CA 1
ATOM 6858 C C . GLY B 1 311 ? -1.57 -27.625 -11.844 1 61.34 311 GLY B C 1
ATOM 6859 O O . GLY B 1 311 ? -0.427 -27.219 -12.062 1 61.34 311 GLY B O 1
ATOM 6860 N N . SER B 1 312 ? -2.041 -28.938 -11.781 1 74.38 312 SER B N 1
ATOM 6861 C CA . SER B 1 312 ? -1.08 -29.953 -12.227 1 74.38 312 SER B CA 1
ATOM 6862 C C . SER B 1 312 ? -0.95 -29.969 -13.742 1 74.38 312 SER B C 1
ATOM 6864 O O . SER B 1 312 ? -1.87 -29.547 -14.453 1 74.38 312 SER B O 1
ATOM 6866 N N . LEU B 1 313 ? 0.149 -30.312 -14.164 1 85.44 313 LEU B N 1
ATOM 6867 C CA . LEU B 1 313 ? 0.445 -30.406 -15.586 1 85.44 313 LEU B CA 1
ATOM 6868 C C . LEU B 1 313 ? -0.508 -31.375 -16.281 1 85.44 313 LEU B C 1
ATOM 6870 O O . LEU B 1 313 ? -0.993 -31.094 -17.375 1 85.44 313 LEU B O 1
ATOM 6874 N N . SER B 1 314 ? -0.898 -32.406 -15.594 1 85.19 314 SER B N 1
ATOM 6875 C CA . SER B 1 314 ? -1.638 -33.5 -16.219 1 85.19 314 SER B CA 1
ATOM 6876 C C . SER B 1 314 ? -3.098 -33.125 -16.438 1 85.19 314 SER B C 1
ATOM 6878 O O . SER B 1 314 ? -3.719 -33.562 -17.406 1 85.19 314 SER B O 1
ATOM 6880 N N . GLY B 1 315 ? -3.617 -32.281 -15.609 1 85.88 315 GLY B N 1
ATOM 6881 C CA . GLY B 1 315 ? -5.027 -31.938 -15.711 1 85.88 315 GLY B CA 1
ATOM 6882 C C . GLY B 1 315 ? -5.309 -30.859 -16.719 1 85.88 315 GLY B C 1
ATOM 6883 O O . GLY B 1 315 ? -6.461 -30.641 -17.109 1 85.88 315 GLY B O 1
ATOM 6884 N N . PHE B 1 316 ? -4.328 -30.266 -17.234 1 89.62 316 PHE B N 1
ATOM 6885 C CA . PHE B 1 316 ? -4.496 -29.094 -18.094 1 89.62 316 PHE B CA 1
ATOM 6886 C C . PHE B 1 316 ? -5.133 -29.469 -19.422 1 89.62 316 PHE B C 1
ATOM 6888 O O . PHE B 1 316 ? -6.086 -28.828 -19.875 1 89.62 316 PHE B O 1
ATOM 6895 N N . MET B 1 317 ? -4.676 -30.531 -20.031 1 90.75 317 MET B N 1
ATOM 6896 C CA . MET B 1 317 ? -5.113 -30.922 -21.359 1 90.75 317 MET B CA 1
ATOM 6897 C C . MET B 1 317 ? -6.602 -31.25 -21.375 1 90.75 317 MET B C 1
ATOM 6899 O O . MET B 1 317 ? -7.34 -30.797 -22.25 1 90.75 317 MET B O 1
ATOM 6903 N N . THR B 1 318 ? -7.02 -31.984 -20.438 1 91.19 318 THR B N 1
ATOM 6904 C CA . THR B 1 318 ? -8.422 -32.375 -20.375 1 91.19 318 THR B CA 1
ATOM 6905 C C . THR B 1 318 ? -9.32 -31.156 -20.172 1 91.19 318 THR B C 1
ATOM 6907 O O . THR B 1 318 ? -10.352 -31.031 -20.844 1 91.19 318 THR B O 1
ATOM 6910 N N . ARG B 1 319 ? -8.898 -30.344 -19.344 1 90.56 319 ARG B N 1
ATOM 6911 C CA . ARG B 1 319 ? -9.688 -29.141 -19.062 1 90.56 319 ARG B CA 1
ATOM 6912 C C . ARG B 1 319 ? -9.734 -28.219 -20.266 1 90.56 319 ARG B C 1
ATOM 6914 O O . ARG B 1 319 ? -10.773 -27.625 -20.562 1 90.56 319 ARG B O 1
ATOM 6921 N N . MET B 1 320 ? -8.617 -28.109 -20.891 1 92.88 320 MET B N 1
ATOM 6922 C CA . MET B 1 320 ? -8.562 -27.281 -22.094 1 92.88 320 MET B CA 1
ATOM 6923 C C . MET B 1 320 ? -9.445 -27.859 -23.203 1 92.88 320 MET B C 1
ATOM 6925 O O . MET B 1 320 ? -10.133 -27.109 -23.891 1 92.88 320 MET B O 1
ATOM 6929 N N . MET B 1 321 ? -9.406 -29.141 -23.328 1 92.44 321 MET B N 1
ATOM 6930 C CA . MET B 1 321 ? -10.242 -29.797 -24.312 1 92.44 321 MET B CA 1
ATOM 6931 C C . MET B 1 321 ? -11.719 -29.531 -24.047 1 92.44 321 MET B C 1
ATOM 6933 O O . MET B 1 321 ? -12.477 -29.219 -24.953 1 92.44 321 MET B O 1
ATOM 6937 N N . HIS B 1 322 ? -12.078 -29.641 -22.828 1 93.56 322 HIS B N 1
ATOM 6938 C CA . HIS B 1 322 ? -13.461 -29.391 -22.438 1 93.56 322 HIS B CA 1
ATOM 6939 C C . HIS B 1 322 ? -13.844 -27.938 -22.703 1 93.56 322 HIS B C 1
ATOM 6941 O O . HIS B 1 322 ? -14.922 -27.672 -23.234 1 93.56 322 HIS B O 1
ATOM 6947 N N . SER B 1 323 ? -12.992 -27.094 -22.297 1 94.69 323 SER B N 1
ATOM 6948 C CA . SER B 1 323 ? -13.258 -25.672 -22.484 1 94.69 323 SER B CA 1
ATOM 6949 C C . SER B 1 323 ? -13.375 -25.312 -23.953 1 94.69 323 SER B C 1
ATOM 6951 O O . SER B 1 323 ? -14.234 -24.516 -24.344 1 94.69 323 SER B O 1
ATOM 6953 N N . ARG B 1 324 ? -12.523 -25.828 -24.781 1 94.81 324 ARG B N 1
ATOM 6954 C CA . ARG B 1 324 ? -12.578 -25.594 -26.219 1 94.81 324 ARG B CA 1
ATOM 6955 C C . ARG B 1 324 ? -13.898 -26.094 -26.797 1 94.81 324 ARG B C 1
ATOM 6957 O O . ARG B 1 324 ? -14.492 -25.438 -27.656 1 94.81 324 ARG B O 1
ATOM 6964 N N . HIS B 1 325 ? -14.312 -27.219 -26.328 1 94.19 325 HIS B N 1
ATOM 6965 C CA . HIS B 1 325 ? -15.57 -27.781 -26.781 1 94.19 325 HIS B CA 1
ATOM 6966 C C . HIS B 1 325 ? -16.75 -26.891 -26.391 1 94.19 325 HIS B C 1
ATOM 6968 O O . HIS B 1 325 ? -17.672 -26.688 -27.188 1 94.19 325 HIS B O 1
ATOM 6974 N N . GLN B 1 326 ? -16.719 -26.484 -25.203 1 94.38 326 GLN B N 1
ATOM 6975 C CA . GLN B 1 326 ? -17.766 -25.594 -24.734 1 94.38 326 GLN B CA 1
ATOM 6976 C C . GLN B 1 326 ? -17.828 -24.312 -25.578 1 94.38 326 GLN B C 1
ATOM 6978 O O . GLN B 1 326 ? -18.906 -23.859 -25.953 1 94.38 326 GLN B O 1
ATOM 6983 N N . LEU B 1 327 ? -16.672 -23.797 -25.844 1 94.25 327 LEU B N 1
ATOM 6984 C CA . LEU B 1 327 ? -16.578 -22.594 -26.656 1 94.25 327 LEU B CA 1
ATOM 6985 C C . LEU B 1 327 ? -17.109 -22.844 -28.062 1 94.25 327 LEU B C 1
ATOM 6987 O O . LEU B 1 327 ? -17.891 -22.062 -28.609 1 94.25 327 LEU B O 1
ATOM 6991 N N . SER B 1 328 ? -16.781 -23.922 -28.578 1 94.31 328 SER B N 1
ATOM 6992 C CA . SER B 1 328 ? -17.172 -24.297 -29.938 1 94.31 328 SER B CA 1
ATOM 6993 C C . SER B 1 328 ? -18.688 -24.484 -30.031 1 94.31 328 SER B C 1
ATOM 6995 O O . SER B 1 328 ? -19.297 -24.141 -31.047 1 94.31 328 SER B O 1
ATOM 6997 N N . SER B 1 329 ? -19.266 -24.953 -28.984 1 93.38 329 SER B N 1
ATOM 6998 C CA . SER B 1 329 ? -20.688 -25.297 -28.984 1 93.38 329 SER B CA 1
ATOM 6999 C C . SER B 1 329 ? -21.562 -24.047 -28.953 1 93.38 329 SER B C 1
ATOM 7001 O O . SER B 1 329 ? -22.766 -24.125 -29.203 1 93.38 329 SER B O 1
ATOM 7003 N N . LEU B 1 330 ? -20.984 -22.969 -28.703 1 91.62 330 LEU B N 1
ATOM 7004 C CA . LEU B 1 330 ? -21.75 -21.734 -28.641 1 91.62 330 LEU B CA 1
ATOM 7005 C C . LEU B 1 330 ? -22.047 -21.219 -30.047 1 91.62 330 LEU B C 1
ATOM 7007 O O . LEU B 1 330 ? -22.891 -20.312 -30.219 1 91.62 330 LEU B O 1
ATOM 7011 N N . PHE B 1 331 ? -21.391 -21.844 -31.031 1 92.44 331 PHE B N 1
ATOM 7012 C CA . PHE B 1 331 ? -21.547 -21.375 -32.406 1 92.44 331 PHE B CA 1
ATOM 7013 C C . PHE B 1 331 ? -22.078 -22.5 -33.312 1 92.44 331 PHE B C 1
ATOM 7015 O O . PHE B 1 331 ? -22.031 -23.672 -32.938 1 92.44 331 PHE B O 1
ATOM 7022 N N . CYS B 1 332 ? -22.609 -22.016 -34.375 1 87.06 332 CYS B N 1
ATOM 7023 C CA . CYS B 1 332 ? -22.938 -23.016 -35.375 1 87.06 332 CYS B CA 1
ATOM 7024 C C . CYS B 1 332 ? -21.672 -23.672 -35.906 1 87.06 332 CYS B C 1
ATOM 7026 O O . CYS B 1 332 ? -20.641 -23.016 -36.094 1 87.06 332 CYS B O 1
ATOM 7028 N N . HIS B 1 333 ? -21.891 -24.953 -36.188 1 88.94 333 HIS B N 1
ATOM 7029 C CA . HIS B 1 333 ? -20.75 -25.766 -36.625 1 88.94 333 HIS B CA 1
ATOM 7030 C C . HIS B 1 333 ? -20.125 -25.188 -37.875 1 88.94 333 HIS B C 1
ATOM 7032 O O . HIS B 1 333 ? -20.812 -24.922 -38.875 1 88.94 333 HIS B O 1
ATOM 7038 N N . ASP B 1 334 ? -18.906 -24.875 -37.875 1 88.38 334 ASP B N 1
ATOM 7039 C CA . ASP B 1 334 ? -18.062 -24.453 -38.969 1 88.38 334 ASP B CA 1
ATOM 7040 C C . ASP B 1 334 ? -18.438 -23.031 -39.438 1 88.38 334 ASP B C 1
ATOM 7042 O O . ASP B 1 334 ? -18.25 -22.688 -40.594 1 88.38 334 ASP B O 1
ATOM 7046 N N . SER B 1 335 ? -18.953 -22.312 -38.5 1 90.25 335 SER B N 1
ATOM 7047 C CA . SER B 1 335 ? -19.25 -20.906 -38.812 1 90.25 335 SER B CA 1
ATOM 7048 C C . SER B 1 335 ? -17.984 -20.062 -38.75 1 90.25 335 SER B C 1
ATOM 7050 O O . SER B 1 335 ? -16.969 -20.469 -38.188 1 90.25 335 SER B O 1
ATOM 7052 N N . LEU B 1 336 ? -18.047 -18.953 -39.406 1 89.81 336 LEU B N 1
ATOM 7053 C CA . LEU B 1 336 ? -16.922 -18.016 -39.406 1 89.81 336 LEU B CA 1
ATOM 7054 C C . LEU B 1 336 ? -16.594 -17.547 -38 1 89.81 336 LEU B C 1
ATOM 7056 O O . LEU B 1 336 ? -15.414 -17.469 -37.625 1 89.81 336 LEU B O 1
ATOM 7060 N N . ASP B 1 337 ? -17.562 -17.344 -37.219 1 90.44 337 ASP B N 1
ATOM 7061 C CA . ASP B 1 337 ? -17.359 -16.875 -35.844 1 90.44 337 ASP B CA 1
ATOM 7062 C C . ASP B 1 337 ? -16.719 -17.969 -35 1 90.44 337 ASP B C 1
ATOM 7064 O O . ASP B 1 337 ? -15.828 -17.688 -34.188 1 90.44 337 ASP B O 1
ATOM 7068 N N . GLN B 1 338 ? -17.188 -19.094 -35.188 1 93.12 338 GLN B N 1
ATOM 7069 C CA . GLN B 1 338 ? -16.594 -20.203 -34.469 1 93.12 338 GLN B CA 1
ATOM 7070 C C . GLN B 1 338 ? -15.094 -20.312 -34.75 1 93.12 338 GLN B C 1
ATOM 7072 O O . GLN B 1 338 ? -14.281 -20.422 -33.844 1 93.12 338 GLN B O 1
ATOM 7077 N N . ASN B 1 339 ? -14.805 -20.203 -36.031 1 94 339 ASN B N 1
ATOM 7078 C CA . ASN B 1 339 ? -13.422 -20.359 -36.469 1 94 339 ASN B CA 1
ATOM 7079 C C . ASN B 1 339 ? -12.539 -19.219 -35.938 1 94 339 ASN B C 1
ATOM 7081 O O . ASN B 1 339 ? -11.375 -19.438 -35.625 1 94 339 ASN B O 1
ATOM 7085 N N . LYS B 1 340 ? -13.141 -18.156 -35.938 1 94.06 340 LYS B N 1
ATOM 7086 C CA . LYS B 1 340 ? -12.438 -16.953 -35.469 1 94.06 340 LYS B CA 1
ATOM 7087 C C . LYS B 1 340 ? -11.953 -17.141 -34.031 1 94.06 340 LYS B C 1
ATOM 7089 O O . LYS B 1 340 ? -10.789 -16.875 -33.719 1 94.06 340 LYS B O 1
ATOM 7094 N N . TYR B 1 341 ? -12.758 -17.609 -33.156 1 94.44 341 TYR B N 1
ATOM 7095 C CA . TYR B 1 341 ? -12.422 -17.781 -31.766 1 94.44 341 TYR B CA 1
ATOM 7096 C C . TYR B 1 341 ? -11.547 -19 -31.547 1 94.44 341 TYR B C 1
ATOM 7098 O O . TYR B 1 341 ? -10.586 -18.953 -30.766 1 94.44 341 TYR B O 1
ATOM 7106 N N . LEU B 1 342 ? -11.812 -20.031 -32.25 1 95.38 342 LEU B N 1
ATOM 7107 C CA . LEU B 1 342 ? -11.039 -21.266 -32.094 1 95.38 342 LEU B CA 1
ATOM 7108 C C . LEU B 1 342 ? -9.617 -21.078 -32.594 1 95.38 342 LEU B C 1
ATOM 7110 O O . LEU B 1 342 ? -8.68 -21.672 -32.062 1 95.38 342 LEU B O 1
ATOM 7114 N N . LYS B 1 343 ? -9.492 -20.234 -33.531 1 96.12 343 LYS B N 1
ATOM 7115 C CA . LYS B 1 343 ? -8.156 -19.938 -34.062 1 96.12 343 LYS B CA 1
ATOM 7116 C C . LYS B 1 343 ? -7.273 -19.344 -32.969 1 96.12 343 LYS B C 1
ATOM 7118 O O . LYS B 1 343 ? -6.098 -19.703 -32.844 1 96.12 343 LYS B O 1
ATOM 7123 N N . VAL B 1 344 ? -7.824 -18.469 -32.219 1 95.69 344 VAL B N 1
ATOM 7124 C CA . VAL B 1 344 ? -7.082 -17.844 -31.109 1 95.69 344 VAL B CA 1
ATOM 7125 C C . VAL B 1 344 ? -6.715 -18.906 -30.078 1 95.69 344 VAL B C 1
ATOM 7127 O O . VAL B 1 344 ? -5.566 -18.984 -29.625 1 95.69 344 VAL B O 1
ATOM 7130 N N . VAL B 1 345 ? -7.625 -19.75 -29.75 1 95.75 345 VAL B N 1
ATOM 7131 C CA . VAL B 1 345 ? -7.438 -20.781 -28.734 1 95.75 345 VAL B CA 1
ATOM 7132 C C . VAL B 1 345 ? -6.398 -21.797 -29.219 1 95.75 345 VAL B C 1
ATOM 7134 O O . VAL B 1 345 ? -5.445 -22.109 -28.5 1 95.75 345 VAL B O 1
ATOM 7137 N N . ASP B 1 346 ? -6.594 -22.219 -30.406 1 95.44 346 ASP B N 1
ATOM 7138 C CA . ASP B 1 346 ? -5.727 -23.266 -30.953 1 95.44 346 ASP B CA 1
ATOM 7139 C C . ASP B 1 346 ? -4.289 -22.766 -31.094 1 95.44 346 ASP B C 1
ATOM 7141 O O . ASP B 1 346 ? -3.342 -23.5 -30.828 1 95.44 346 ASP B O 1
ATOM 7145 N N . LYS B 1 347 ? -4.156 -21.594 -31.484 1 95 347 LYS B N 1
ATOM 7146 C CA . LYS B 1 347 ? -2.824 -21.016 -31.625 1 95 347 LYS B CA 1
ATOM 7147 C C . LYS B 1 347 ? -2.084 -21 -30.297 1 95 347 LYS B C 1
ATOM 7149 O O . LYS B 1 347 ? -0.928 -21.422 -30.219 1 95 347 LYS B O 1
ATOM 7154 N N . ARG B 1 348 ? -2.723 -20.594 -29.297 1 93.56 348 ARG B N 1
ATOM 7155 C CA . ARG B 1 348 ? -2.094 -20.484 -27.984 1 93.56 348 ARG B CA 1
ATOM 7156 C C . ARG B 1 348 ? -1.88 -21.859 -27.359 1 93.56 348 ARG B C 1
ATOM 7158 O O . ARG B 1 348 ? -0.875 -22.094 -26.672 1 93.56 348 ARG B O 1
ATOM 7165 N N . VAL B 1 349 ? -2.773 -22.719 -27.594 1 92.75 349 VAL B N 1
ATOM 7166 C CA . VAL B 1 349 ? -2.662 -24.078 -27.078 1 92.75 349 VAL B CA 1
ATOM 7167 C C . VAL B 1 349 ? -1.486 -24.781 -27.734 1 92.75 349 VAL B C 1
ATOM 7169 O O . VAL B 1 349 ? -0.764 -25.547 -27.094 1 92.75 349 VAL B O 1
ATOM 7172 N N . ASP B 1 350 ? -1.368 -24.5 -28.938 1 91.81 350 ASP B N 1
ATOM 7173 C CA . ASP B 1 350 ? -0.245 -25.078 -29.656 1 91.81 350 ASP B CA 1
ATOM 7174 C C . ASP B 1 350 ? 1.087 -24.641 -29.047 1 91.81 350 ASP B C 1
ATOM 7176 O O . ASP B 1 350 ? 2.027 -25.438 -28.969 1 91.81 350 ASP B O 1
ATOM 7180 N N . HIS B 1 351 ? 1.137 -23.469 -28.656 1 87.75 351 HIS B N 1
ATOM 7181 C CA . HIS B 1 351 ? 2.338 -22.953 -28 1 87.75 351 HIS B CA 1
ATOM 7182 C C . HIS B 1 351 ? 2.602 -23.672 -26.688 1 87.75 351 HIS B C 1
ATOM 7184 O O . HIS B 1 351 ? 3.756 -23.844 -26.297 1 87.75 351 HIS B O 1
ATOM 7190 N N . LEU B 1 352 ? 1.587 -24.109 -26.016 1 91.12 352 LEU B N 1
ATOM 7191 C CA . LEU B 1 352 ? 1.71 -24.75 -24.703 1 91.12 352 LEU B CA 1
ATOM 7192 C C . LEU B 1 352 ? 2.039 -26.234 -24.859 1 91.12 352 LEU B C 1
ATOM 7194 O O . LEU B 1 352 ? 2.67 -26.828 -23.984 1 91.12 352 LEU B O 1
ATOM 7198 N N . TYR B 1 353 ? 1.63 -26.734 -26.016 1 91.06 353 TYR B N 1
ATOM 7199 C CA . TYR B 1 353 ? 1.759 -28.188 -26.188 1 91.06 353 TYR B CA 1
ATOM 7200 C C . TYR B 1 353 ? 3.055 -28.531 -26.906 1 91.06 353 TYR B C 1
ATOM 7202 O O . TYR B 1 353 ? 3.666 -29.562 -26.641 1 91.06 353 TYR B O 1
ATOM 7210 N N . LYS B 1 354 ? 3.416 -27.609 -27.734 1 88.19 354 LYS B N 1
ATOM 7211 C CA . LYS B 1 354 ? 4.57 -27.906 -28.578 1 88.19 354 LYS B CA 1
ATOM 7212 C C . LYS B 1 354 ? 5.852 -27.969 -27.75 1 88.19 354 LYS B C 1
ATOM 7214 O O . LYS B 1 354 ? 6.219 -26.984 -27.094 1 88.19 354 LYS B O 1
ATOM 7219 N N . ASN B 1 355 ? 6.531 -29.125 -27.797 1 85.31 355 ASN B N 1
ATOM 7220 C CA . ASN B 1 355 ? 7.836 -29.328 -27.172 1 85.31 355 ASN B CA 1
ATOM 7221 C C . ASN B 1 355 ? 7.77 -29.156 -25.656 1 85.31 355 ASN B C 1
ATOM 7223 O O . ASN B 1 355 ? 8.695 -28.625 -25.047 1 85.31 355 ASN B O 1
ATOM 7227 N N . THR B 1 356 ? 6.621 -29.406 -25.125 1 92.81 356 THR B N 1
ATOM 7228 C CA . THR B 1 356 ? 6.469 -29.375 -23.672 1 92.81 356 THR B CA 1
ATOM 7229 C C . THR B 1 356 ? 6.062 -30.75 -23.156 1 92.81 356 THR B C 1
ATOM 7231 O O . THR B 1 356 ? 5.98 -31.719 -23.922 1 92.81 356 THR B O 1
ATOM 7234 N N . LEU B 1 357 ? 5.824 -30.844 -21.859 1 95.31 357 LEU B N 1
ATOM 7235 C CA . LEU B 1 357 ? 5.48 -32.125 -21.266 1 95.31 357 LEU B CA 1
ATOM 7236 C C . LEU B 1 357 ? 3.975 -32.25 -21.062 1 95.31 357 LEU B C 1
ATOM 7238 O O . LEU B 1 357 ? 3.49 -33.281 -20.547 1 95.31 357 LEU B O 1
ATOM 7242 N N . MET B 1 358 ? 3.244 -31.312 -21.484 1 93.62 358 MET B N 1
ATOM 7243 C CA . MET B 1 358 ? 1.827 -31.219 -21.141 1 93.62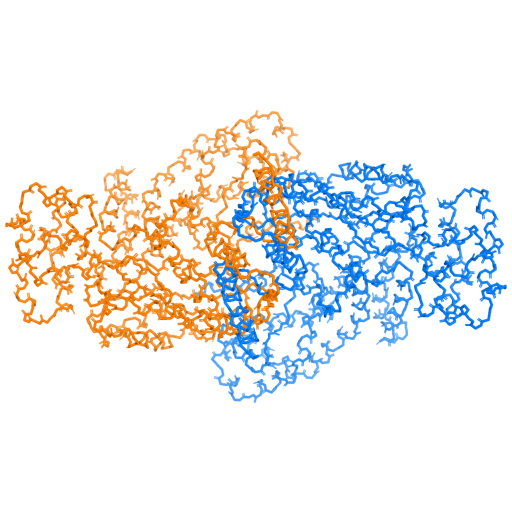 358 MET B CA 1
ATOM 7244 C C . MET B 1 358 ? 1.047 -32.375 -21.75 1 93.62 358 MET B C 1
ATOM 7246 O O . MET B 1 358 ? 0.242 -33.031 -21.062 1 93.62 358 MET B O 1
ATOM 7250 N N . VAL B 1 359 ? 1.305 -32.656 -22.984 1 94.38 359 VAL B N 1
ATOM 7251 C CA . VAL B 1 359 ? 0.583 -33.75 -23.656 1 94.38 359 VAL B CA 1
ATOM 7252 C C . VAL B 1 359 ? 0.971 -35.094 -23.047 1 94.38 359 VAL B C 1
ATOM 7254 O O . VAL B 1 359 ? 0.108 -35.906 -22.766 1 94.38 359 VAL B O 1
ATOM 7257 N N . ALA B 1 360 ? 2.271 -35.25 -22.844 1 96 360 ALA B N 1
ATOM 7258 C CA . ALA B 1 360 ? 2.74 -36.469 -22.219 1 96 360 ALA B CA 1
ATOM 7259 C C . ALA B 1 360 ? 2.104 -36.656 -20.844 1 96 360 ALA B C 1
ATOM 7261 O O . ALA B 1 360 ? 1.682 -37.75 -20.484 1 96 360 ALA B O 1
ATOM 7262 N N . ALA B 1 361 ? 2.041 -35.594 -20.094 1 95.94 361 ALA B N 1
ATOM 7263 C CA . ALA B 1 361 ? 1.423 -35.656 -18.781 1 95.94 361 ALA B CA 1
ATOM 7264 C C . ALA B 1 361 ? -0.055 -36.0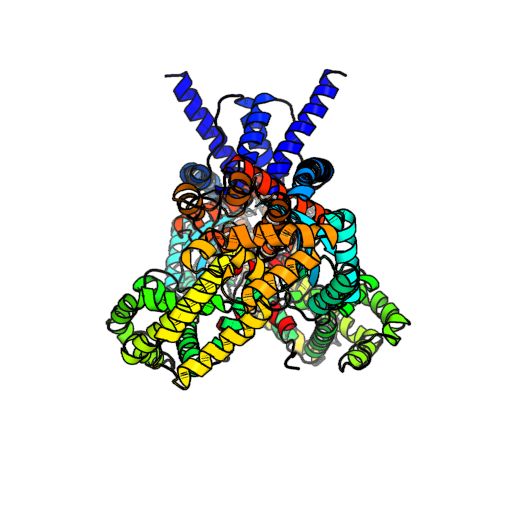31 -18.875 1 95.94 361 ALA B C 1
ATOM 7266 O O . ALA B 1 361 ? -0.573 -36.75 -18.031 1 95.94 361 ALA B O 1
ATOM 7267 N N . GLY B 1 362 ? -0.685 -35.5 -19.844 1 94.5 362 GLY B N 1
ATOM 7268 C CA . GLY B 1 362 ? -2.078 -35.844 -20.078 1 94.5 362 GLY B CA 1
ATOM 7269 C C . GLY B 1 362 ? -2.287 -37.312 -20.359 1 94.5 362 GLY B C 1
ATOM 7270 O O . GLY B 1 362 ? -3.227 -37.938 -19.859 1 94.5 362 GLY B O 1
ATOM 7271 N N . VAL B 1 363 ? -1.406 -37.844 -21.141 1 95.5 363 VAL B N 1
ATOM 7272 C CA . VAL B 1 363 ? -1.482 -39.281 -21.484 1 95.5 363 VAL B CA 1
ATOM 7273 C C . VAL B 1 363 ? -1.214 -40.125 -20.25 1 95.5 363 VAL B C 1
ATOM 7275 O O . VAL B 1 363 ? -1.851 -41.156 -20.062 1 95.5 363 VAL B O 1
ATOM 7278 N N . LEU B 1 364 ? -0.344 -39.656 -19.453 1 96 364 LEU B N 1
ATOM 7279 C CA . LEU B 1 364 ? 0.085 -40.406 -18.281 1 96 364 LEU B CA 1
ATOM 7280 C C . LEU B 1 364 ? -0.856 -40.188 -17.109 1 96 364 LEU B C 1
ATOM 7282 O O . LEU B 1 364 ? -0.683 -40.781 -16.047 1 96 364 LEU B O 1
ATOM 7286 N N . ASP B 1 365 ? -1.792 -39.281 -17.25 1 95 365 ASP B N 1
ATOM 7287 C CA . ASP B 1 365 ? -2.844 -39.094 -16.25 1 95 365 ASP B CA 1
ATOM 7288 C C . ASP B 1 365 ? -3.885 -40.219 -16.375 1 95 365 ASP B C 1
ATOM 7290 O O . ASP B 1 365 ? -4.645 -40.25 -17.344 1 95 365 ASP B O 1
ATOM 7294 N N . PRO B 1 366 ? -3.971 -41.031 -15.383 1 94.31 366 PRO B N 1
ATOM 7295 C CA . PRO B 1 366 ? -4.855 -42.188 -15.508 1 94.31 366 PRO B CA 1
ATOM 7296 C C . PRO B 1 366 ? -6.328 -41.781 -15.633 1 94.31 366 PRO B C 1
ATOM 7298 O O . PRO B 1 366 ? -7.082 -42.438 -16.359 1 94.31 366 PRO B O 1
ATOM 7301 N N . ALA B 1 367 ? -6.715 -40.781 -14.961 1 92.75 367 ALA B N 1
ATOM 7302 C CA . ALA B 1 367 ? -8.109 -40.344 -15.07 1 92.75 367 ALA B CA 1
ATOM 7303 C C . ALA B 1 367 ? -8.461 -39.969 -16.5 1 92.75 367 ALA B C 1
ATOM 7305 O O . ALA B 1 367 ? -9.508 -40.344 -17.016 1 92.75 367 ALA B O 1
ATOM 7306 N N . SER B 1 368 ? -7.562 -39.281 -17.125 1 91.19 368 SER B N 1
ATOM 7307 C CA . SER B 1 368 ? -7.758 -38.875 -18.516 1 91.19 368 SER B CA 1
ATOM 7308 C C . SER B 1 368 ? -7.652 -40.062 -19.469 1 91.19 368 SER B C 1
ATOM 7310 O O . SER B 1 368 ? -8.406 -40.156 -20.438 1 91.19 368 SER B O 1
ATOM 7312 N N . HIS B 1 369 ? -6.754 -40.875 -19.172 1 90.56 369 HIS B N 1
ATOM 7313 C CA . HIS B 1 369 ? -6.539 -42.031 -20.047 1 90.56 369 HIS B CA 1
ATOM 7314 C C . HIS B 1 369 ? -7.734 -42.969 -20.031 1 90.56 369 HIS B C 1
ATOM 7316 O O . HIS B 1 369 ? -8.203 -43.406 -21.078 1 90.56 369 HIS B O 1
ATOM 7322 N N . TYR B 1 370 ? -8.242 -43.25 -18.875 1 91.44 370 TYR B N 1
ATOM 7323 C CA . TYR B 1 370 ? -9.375 -44.156 -18.766 1 91.44 370 TYR B CA 1
ATOM 7324 C C . TYR B 1 370 ? -10.625 -43.562 -19.391 1 91.44 370 TYR B C 1
ATOM 7326 O O . TYR B 1 370 ? -11.461 -44.281 -19.938 1 91.44 370 TYR B O 1
ATOM 7334 N N . LYS B 1 371 ? -10.695 -42.312 -19.328 1 90.56 371 LYS B N 1
ATOM 7335 C CA . LYS B 1 371 ? -11.922 -41.656 -19.766 1 90.56 371 LYS B CA 1
ATOM 7336 C C . LYS B 1 371 ? -11.867 -41.344 -21.25 1 90.56 371 LYS B C 1
ATOM 7338 O O . LYS B 1 371 ? -12.867 -41.5 -21.969 1 90.56 371 LYS B O 1
ATOM 7343 N N . TYR B 1 372 ? -10.68 -40.938 -21.766 1 91 372 TYR B N 1
ATOM 7344 C CA . TYR B 1 372 ? -10.641 -40.375 -23.125 1 91 372 TYR B CA 1
ATOM 7345 C C . TYR B 1 372 ? -9.711 -41.188 -24.016 1 91 372 TYR B C 1
ATOM 7347 O O . TYR B 1 372 ? -9.656 -40.938 -25.234 1 91 372 TYR B O 1
ATOM 7355 N N . ASN B 1 373 ? -8.984 -42.062 -23.469 1 89.56 373 ASN B N 1
ATOM 7356 C CA . ASN B 1 373 ? -8.07 -42.906 -24.219 1 89.56 373 ASN B CA 1
ATOM 7357 C C . ASN B 1 373 ? -7.074 -42.094 -25.031 1 89.56 373 ASN B C 1
ATOM 7359 O O . ASN B 1 373 ? -6.93 -42.281 -26.234 1 89.56 373 ASN B O 1
ATOM 7363 N N . PHE B 1 374 ? -6.371 -41.25 -24.391 1 88.12 374 PHE B N 1
ATOM 7364 C CA . PHE B 1 374 ? -5.41 -40.375 -25.047 1 88.12 374 PHE B CA 1
ATOM 7365 C C . PHE B 1 374 ? -4.273 -41.188 -25.672 1 88.12 374 PHE B C 1
ATOM 7367 O O . PHE B 1 374 ? -3.691 -40.75 -26.672 1 88.12 374 PHE B O 1
ATOM 7374 N N . GLY B 1 375 ? -4.039 -42.344 -25.109 1 87.12 375 GLY B N 1
ATOM 7375 C CA . GLY B 1 375 ? -2.941 -43.188 -25.578 1 87.12 375 GLY B CA 1
ATOM 7376 C C . GLY B 1 375 ? -3.225 -43.844 -26.906 1 87.12 375 GLY B C 1
ATOM 7377 O O . GLY B 1 375 ? -2.334 -44.469 -27.5 1 87.12 375 GLY B O 1
ATOM 7378 N N . LYS B 1 376 ? -4.402 -43.656 -27.375 1 87.62 376 LYS B N 1
ATOM 7379 C CA . LYS B 1 376 ? -4.754 -44.312 -28.641 1 87.62 376 LYS B CA 1
ATOM 7380 C C . LYS B 1 376 ? -4.465 -43.375 -29.812 1 87.62 376 LYS B C 1
ATOM 7382 O O . LYS B 1 376 ? -4.398 -43.812 -30.953 1 87.62 376 LYS B O 1
ATOM 7387 N N . SER B 1 377 ? -4.27 -42.156 -29.547 1 89.44 377 SER B N 1
ATOM 7388 C CA . SER B 1 377 ? -3.92 -41.188 -30.594 1 89.44 377 SER B CA 1
ATOM 7389 C C . SER B 1 377 ? -2.428 -41.219 -30.906 1 89.44 377 SER B C 1
ATOM 7391 O O . SER B 1 377 ? -1.597 -41.156 -30 1 89.44 377 SER B O 1
ATOM 7393 N N . LEU B 1 378 ? -2.16 -41.312 -32.125 1 90.69 378 LEU B N 1
ATOM 7394 C CA . LEU B 1 378 ? -0.773 -41.375 -32.562 1 90.69 378 LEU B CA 1
ATOM 7395 C C . LEU B 1 378 ? -0.002 -40.125 -32.188 1 90.69 378 LEU B C 1
ATOM 7397 O O . LEU B 1 378 ? 1.152 -40.219 -31.766 1 90.69 378 LEU B O 1
ATOM 7401 N N . SER B 1 379 ? -0.646 -39.031 -32.344 1 91.62 379 SER B N 1
ATOM 7402 C CA . SER B 1 379 ? 0.007 -37.781 -32 1 91.62 379 SER B CA 1
ATOM 7403 C C . SER B 1 379 ? 0.343 -37.719 -30.516 1 91.62 379 SER B C 1
ATOM 7405 O O . SER B 1 379 ? 1.405 -37.219 -30.141 1 91.62 379 SER B O 1
ATOM 7407 N N . HIS B 1 380 ? -0.52 -38.219 -29.703 1 93.12 380 HIS B N 1
ATOM 7408 C CA . HIS B 1 380 ? -0.302 -38.219 -28.266 1 93.12 380 HIS B CA 1
ATOM 7409 C C . HIS B 1 380 ? 0.812 -39.188 -27.859 1 93.12 380 HIS B C 1
ATOM 7411 O O . HIS B 1 380 ? 1.646 -38.844 -27.016 1 93.12 380 HIS B O 1
ATOM 7417 N N . VAL B 1 381 ? 0.819 -40.25 -28.484 1 91.38 381 VAL B N 1
ATOM 7418 C CA . VAL B 1 381 ? 1.846 -41.25 -28.188 1 91.38 381 VAL B CA 1
ATOM 7419 C C . VAL B 1 381 ? 3.213 -40.75 -28.609 1 91.38 381 VAL B C 1
ATOM 7421 O O . VAL B 1 381 ? 4.215 -40.969 -27.938 1 91.38 381 VAL B O 1
ATOM 7424 N N . ASN B 1 382 ? 3.203 -40.094 -29.734 1 93.38 382 ASN B N 1
ATOM 7425 C CA . ASN B 1 382 ? 4.457 -39.5 -30.188 1 93.38 382 ASN B CA 1
ATOM 7426 C C . ASN B 1 382 ? 4.984 -38.469 -29.188 1 93.38 382 ASN B C 1
ATOM 7428 O O . ASN B 1 382 ? 6.188 -38.406 -28.938 1 93.38 382 ASN B O 1
ATOM 7432 N N . ALA B 1 383 ? 4.094 -37.688 -28.734 1 94.19 383 ALA B N 1
ATOM 7433 C CA . ALA B 1 383 ? 4.477 -36.688 -27.734 1 94.19 383 ALA B CA 1
ATOM 7434 C C . ALA B 1 383 ? 5 -37.375 -26.469 1 94.19 383 ALA B C 1
ATOM 7436 O O . ALA B 1 383 ? 5.973 -36.906 -25.875 1 94.19 383 ALA B O 1
ATOM 7437 N N . LEU B 1 384 ? 4.371 -38.438 -26.047 1 95.56 384 LEU B N 1
ATOM 7438 C CA . LEU B 1 384 ? 4.816 -39.188 -24.875 1 95.56 384 LEU B CA 1
ATOM 7439 C C . LEU B 1 384 ? 6.207 -39.781 -25.109 1 95.56 384 LEU B C 1
ATOM 7441 O O . LEU B 1 384 ? 7.09 -39.656 -24.25 1 95.56 384 LEU B O 1
ATOM 7445 N N . ASN B 1 385 ? 6.359 -40.375 -26.219 1 94.81 385 ASN B N 1
ATOM 7446 C CA . ASN B 1 385 ? 7.652 -40.969 -26.562 1 94.81 385 ASN B CA 1
ATOM 7447 C C . ASN B 1 385 ? 8.758 -39.906 -26.562 1 94.81 385 ASN B C 1
ATOM 7449 O O . ASN B 1 385 ? 9.867 -40.156 -26.078 1 94.81 385 ASN B O 1
ATOM 7453 N N . ALA B 1 386 ? 8.406 -38.844 -27.156 1 95.12 386 ALA B N 1
ATOM 7454 C CA . ALA B 1 386 ? 9.383 -37.75 -27.203 1 95.12 386 ALA B CA 1
ATOM 7455 C C . ALA B 1 386 ? 9.781 -37.312 -25.797 1 95.12 386 ALA B C 1
ATOM 7457 O O . ALA B 1 386 ? 10.961 -37.094 -25.516 1 95.12 386 ALA B O 1
ATOM 7458 N N . ALA B 1 387 ? 8.852 -37.219 -24.922 1 96.12 387 ALA B N 1
ATOM 7459 C CA . ALA B 1 387 ? 9.102 -36.812 -23.547 1 96.12 387 ALA B CA 1
ATOM 7460 C C . ALA B 1 387 ? 9.953 -37.875 -22.828 1 96.12 387 ALA B C 1
ATOM 7462 O O . ALA B 1 387 ? 10.914 -37.531 -22.141 1 96.12 387 ALA B O 1
ATOM 7463 N N . LEU B 1 388 ? 9.617 -39.094 -23.016 1 96.75 388 LEU B N 1
ATOM 7464 C CA . LEU B 1 388 ? 10.336 -40.188 -22.359 1 96.75 388 LEU B CA 1
ATOM 7465 C C . LEU B 1 388 ? 11.758 -40.312 -22.891 1 96.75 388 LEU B C 1
ATOM 7467 O O . LEU B 1 388 ? 12.695 -40.562 -22.141 1 96.75 388 LEU B O 1
ATOM 7471 N N . LYS B 1 389 ? 11.883 -40.125 -24.188 1 95.31 389 LYS B N 1
ATOM 7472 C CA . LYS B 1 389 ? 13.211 -40.156 -24.797 1 95.31 389 LYS B CA 1
ATOM 7473 C C . LYS B 1 389 ? 14.109 -39.062 -24.234 1 95.31 389 LYS B C 1
ATOM 7475 O O . LYS B 1 389 ? 15.32 -39.25 -24.109 1 95.31 389 LYS B O 1
ATOM 7480 N N . LYS B 1 390 ? 13.508 -38.031 -23.891 1 94.12 390 LYS B N 1
ATOM 7481 C CA . LYS B 1 390 ? 14.258 -36.875 -23.344 1 94.12 390 LYS B CA 1
ATOM 7482 C C . LYS B 1 390 ? 14.758 -37.188 -21.938 1 94.12 390 LYS B C 1
ATOM 7484 O O . LYS B 1 390 ? 15.82 -36.688 -21.531 1 94.12 390 LYS B O 1
ATOM 7489 N N . LEU B 1 391 ? 14.031 -37.875 -21.156 1 95.75 391 LEU B N 1
ATOM 7490 C CA . LEU B 1 391 ? 14.305 -38.031 -19.734 1 95.75 391 LEU B CA 1
ATOM 7491 C C . LEU B 1 391 ? 15.102 -39.312 -19.469 1 95.75 391 LEU B C 1
ATOM 7493 O O . LEU B 1 391 ? 15.867 -39.375 -18.5 1 95.75 391 LEU B O 1
ATOM 7497 N N . ALA B 1 392 ? 14.891 -40.25 -20.312 1 95.56 392 ALA B N 1
ATOM 7498 C CA . ALA B 1 392 ? 15.453 -41.594 -20.047 1 95.56 392 ALA B CA 1
ATOM 7499 C C . ALA B 1 392 ? 16.656 -41.844 -20.938 1 95.56 392 ALA B C 1
ATOM 7501 O O . ALA B 1 392 ? 16.828 -41.219 -21.984 1 95.56 392 ALA B O 1
ATOM 7502 N N . SER B 1 393 ? 17.516 -42.781 -20.469 1 94.56 393 SER B N 1
ATOM 7503 C CA . SER B 1 393 ? 18.578 -43.312 -21.328 1 94.56 393 SER B CA 1
ATOM 7504 C C . SER B 1 393 ? 18 -44.156 -22.453 1 94.56 393 SER B C 1
ATOM 7506 O O . SER B 1 393 ? 16.859 -44.656 -22.359 1 94.56 393 SER B O 1
ATOM 7508 N N . PRO B 1 394 ? 18.766 -44.312 -23.484 1 94.88 394 PRO B N 1
ATOM 7509 C CA . PRO B 1 394 ? 18.266 -45.156 -24.578 1 94.88 394 PRO B CA 1
ATOM 7510 C C . PRO B 1 394 ? 17.875 -46.562 -24.125 1 94.88 394 PRO B C 1
ATOM 7512 O O . PRO B 1 394 ? 16.859 -47.094 -24.562 1 94.88 394 PRO B O 1
ATOM 7515 N N . SER B 1 395 ? 18.641 -47.094 -23.234 1 96.19 395 SER B N 1
ATOM 7516 C CA . SER B 1 395 ? 18.344 -48.438 -22.734 1 96.19 395 SER B CA 1
ATOM 7517 C C . SER B 1 395 ? 17.047 -48.438 -21.938 1 96.19 395 SER B C 1
ATOM 7519 O O . SER B 1 395 ? 16.234 -49.344 -22.078 1 96.19 395 SER B O 1
ATOM 7521 N N . GLU B 1 396 ? 16.891 -47.469 -21.156 1 95.88 396 GLU B N 1
ATOM 7522 C CA . GLU B 1 396 ? 15.664 -47.375 -20.359 1 95.88 396 GLU B CA 1
ATOM 7523 C C . GLU B 1 396 ? 14.445 -47.156 -21.25 1 95.88 396 GLU B C 1
ATOM 7525 O O . GLU B 1 396 ? 13.375 -47.719 -21 1 95.88 396 GLU B O 1
ATOM 7530 N N . PHE B 1 397 ? 14.664 -46.375 -22.266 1 96.19 397 PHE B N 1
ATOM 7531 C CA . PHE B 1 397 ? 13.562 -46.094 -23.172 1 96.19 397 PHE B CA 1
ATOM 7532 C C . PHE B 1 397 ? 13.078 -47.344 -23.844 1 96.19 397 PHE B C 1
ATOM 7534 O O . PHE B 1 397 ? 11.867 -47.594 -23.938 1 96.19 397 PHE B O 1
ATOM 7541 N N . ILE B 1 398 ? 13.961 -48.125 -24.281 1 96.19 398 ILE B N 1
ATOM 7542 C CA . ILE B 1 398 ? 13.609 -49.375 -24.938 1 96.19 398 ILE B CA 1
ATOM 7543 C C . ILE B 1 398 ? 12.891 -50.312 -23.953 1 96.19 398 ILE B C 1
ATOM 7545 O O . ILE B 1 398 ? 11.906 -50.969 -24.312 1 96.19 398 ILE B O 1
ATOM 7549 N N . ALA B 1 399 ? 13.391 -50.281 -22.797 1 95.44 399 ALA B N 1
ATOM 7550 C CA . ALA B 1 399 ? 12.789 -51.125 -21.766 1 95.44 399 ALA B CA 1
ATOM 7551 C C . ALA B 1 399 ? 11.367 -50.688 -21.453 1 95.44 399 ALA B C 1
ATOM 7553 O O . ALA B 1 399 ? 10.531 -51.469 -21.031 1 95.44 399 ALA B O 1
ATOM 7554 N N . MET B 1 400 ? 11.016 -49.438 -21.688 1 95.12 400 MET B N 1
ATOM 7555 C CA . MET B 1 400 ? 9.734 -48.844 -21.328 1 95.12 400 MET B CA 1
ATOM 7556 C C . MET B 1 400 ? 8.68 -49.156 -22.391 1 95.12 400 MET B C 1
ATOM 7558 O O . MET B 1 400 ? 7.477 -49.062 -22.109 1 95.12 400 MET B O 1
ATOM 7562 N N . ILE B 1 401 ? 9.086 -49.469 -23.547 1 94.56 401 ILE B N 1
ATOM 7563 C CA . ILE B 1 401 ? 8.18 -49.625 -24.688 1 94.56 401 ILE B CA 1
ATOM 7564 C C . ILE B 1 401 ? 7.078 -50.625 -24.359 1 94.56 401 ILE B C 1
ATOM 7566 O O . ILE B 1 401 ? 5.887 -50.312 -24.453 1 94.56 401 ILE B O 1
ATOM 7570 N N . PRO B 1 402 ? 7.418 -51.812 -23.891 1 95.12 402 PRO B N 1
ATOM 7571 C CA . PRO B 1 402 ? 6.348 -52.75 -23.547 1 95.12 402 PRO B CA 1
ATOM 7572 C C . PRO B 1 402 ? 5.508 -52.281 -22.359 1 95.12 402 PRO B C 1
ATOM 7574 O O . PRO B 1 402 ? 4.309 -52.562 -22.297 1 95.12 402 PRO B O 1
ATOM 7577 N N . GLU B 1 403 ? 6.164 -51.594 -21.5 1 96.19 403 GLU B N 1
ATOM 7578 C CA . GLU B 1 403 ? 5.449 -51.094 -20.328 1 96.19 403 GLU B CA 1
ATOM 7579 C C . GLU B 1 403 ? 4.418 -50.031 -20.719 1 96.19 403 GLU B C 1
ATOM 7581 O O . GLU B 1 403 ? 3.303 -50.031 -20.203 1 96.19 403 GLU B O 1
ATOM 7586 N N . VAL B 1 404 ? 4.801 -49.156 -21.656 1 95.5 404 VAL B N 1
ATOM 7587 C CA . VAL B 1 404 ? 3.885 -48.156 -22.172 1 95.5 404 VAL B CA 1
ATOM 7588 C C . VAL B 1 404 ? 2.701 -48.844 -22.859 1 95.5 404 VAL B C 1
ATOM 7590 O O . VAL B 1 404 ? 1.554 -48.406 -22.688 1 95.5 404 VAL B O 1
ATOM 7593 N N . HIS B 1 405 ? 2.99 -49.844 -23.547 1 93.62 405 HIS B N 1
ATOM 7594 C CA . HIS B 1 405 ? 1.945 -50.594 -24.234 1 93.62 405 HIS B CA 1
ATOM 7595 C C . HIS B 1 405 ? 0.955 -51.188 -23.234 1 93.62 405 HIS B C 1
ATOM 7597 O O . HIS B 1 405 ? -0.256 -51.156 -23.469 1 93.62 405 HIS B O 1
ATOM 7603 N N . SER B 1 406 ? 1.508 -51.719 -22.188 1 94 406 SER B N 1
ATOM 7604 C CA . SER B 1 406 ? 0.653 -52.281 -21.141 1 94 406 SER B CA 1
ATOM 7605 C C . SER B 1 406 ? -0.256 -51.219 -20.547 1 94 406 SER B C 1
ATOM 7607 O O . SER B 1 406 ? -1.437 -51.469 -20.297 1 94 406 SER B O 1
ATOM 7609 N N . TYR B 1 407 ? 0.273 -50.094 -20.328 1 95 407 TYR B N 1
ATOM 7610 C CA . TYR B 1 407 ? -0.487 -49 -19.734 1 95 407 TYR B CA 1
ATOM 7611 C C . TYR B 1 407 ? -1.562 -48.5 -20.688 1 95 407 TYR B C 1
ATOM 7613 O O . TYR B 1 407 ? -2.734 -48.375 -20.312 1 95 407 TYR B O 1
ATOM 7621 N N . VAL B 1 408 ? -1.158 -48.188 -21.906 1 93.06 408 VAL B N 1
ATOM 7622 C CA . VAL B 1 408 ? -2.053 -47.594 -22.891 1 93.06 408 VAL B CA 1
ATOM 7623 C C . VAL B 1 408 ? -3.205 -48.562 -23.188 1 93.06 408 VAL B C 1
ATOM 7625 O O . VAL B 1 408 ? -4.332 -48.125 -23.438 1 93.06 408 VAL B O 1
ATOM 7628 N N . ASN B 1 409 ? -2.916 -49.844 -23.062 1 91.81 409 ASN B N 1
ATOM 7629 C CA . ASN B 1 409 ? -3.945 -50.844 -23.375 1 91.81 409 ASN B CA 1
ATOM 7630 C C . ASN B 1 409 ? -4.617 -51.344 -22.109 1 91.81 409 ASN B C 1
ATOM 7632 O O . ASN B 1 409 ? -5.414 -52.281 -22.156 1 91.81 409 ASN B O 1
ATOM 7636 N N . THR B 1 410 ? -4.293 -50.812 -21.062 1 92 410 THR B N 1
ATOM 7637 C CA . THR B 1 410 ? -4.883 -51.156 -19.766 1 92 410 THR B CA 1
ATOM 7638 C C . THR B 1 410 ? -4.781 -52.625 -19.469 1 92 410 THR B C 1
ATOM 7640 O O . THR B 1 410 ? -5.781 -53.281 -19.141 1 92 410 THR B O 1
ATOM 7643 N N . ARG B 1 411 ? -3.598 -53.125 -19.531 1 91.62 411 ARG B N 1
ATOM 7644 C CA . ARG B 1 411 ? -3.377 -54.531 -19.328 1 91.62 411 ARG B CA 1
ATOM 7645 C C . ARG B 1 411 ? -2.699 -54.812 -17.984 1 91.62 411 ARG B C 1
ATOM 7647 O O . ARG B 1 411 ? -2 -53.938 -17.469 1 91.62 411 ARG B O 1
ATOM 7654 N N . GLY B 1 412 ? -2.938 -55.969 -17.469 1 89.56 412 GLY B N 1
ATOM 7655 C CA . GLY B 1 412 ? -2.289 -56.375 -16.219 1 89.56 412 GLY B CA 1
ATOM 7656 C C . GLY B 1 412 ? -2.805 -55.625 -15.008 1 89.56 412 GLY B C 1
ATOM 7657 O O . GLY B 1 412 ? -4.012 -55.594 -14.766 1 89.56 412 GLY B O 1
ATOM 7658 N N . ALA B 1 413 ? -1.845 -54.938 -14.422 1 90.19 413 ALA B N 1
ATOM 7659 C CA . ALA B 1 413 ? -2.17 -54.219 -13.188 1 90.19 413 ALA B CA 1
ATOM 7660 C C . ALA B 1 413 ? -3.082 -53.031 -13.461 1 90.19 413 ALA B C 1
ATOM 7662 O O . ALA B 1 413 ? -3.705 -52.5 -12.547 1 90.19 413 ALA B O 1
ATOM 7663 N N . PHE B 1 414 ? -3.229 -52.625 -14.648 1 94.31 414 PHE B N 1
ATOM 7664 C CA . PHE B 1 414 ? -4.004 -51.438 -15.016 1 94.31 414 PHE B CA 1
ATOM 7665 C C . PHE B 1 414 ? -5.43 -51.812 -15.383 1 94.31 414 PHE B C 1
ATOM 7667 O O . PHE B 1 414 ? -6.262 -50.938 -15.648 1 94.31 414 PHE B O 1
ATOM 7674 N N . GLU B 1 415 ? -5.621 -53.156 -15.352 1 92.12 415 GLU B N 1
ATOM 7675 C CA . GLU B 1 415 ? -6.949 -53.656 -15.688 1 92.12 415 GLU B CA 1
ATOM 7676 C C . GLU B 1 415 ? -7.848 -53.719 -14.453 1 92.12 415 GLU B C 1
ATOM 7678 O O . GLU B 1 415 ? -7.359 -53.844 -13.328 1 92.12 415 GLU B O 1
ATOM 7683 N N . GLY B 1 416 ? -9.203 -53.594 -14.719 1 89.38 416 GLY B N 1
ATOM 7684 C CA . GLY B 1 416 ? -10.156 -53.781 -13.641 1 89.38 416 GLY B CA 1
ATOM 7685 C C . GLY B 1 416 ? -10.688 -52.5 -13.047 1 89.38 416 GLY B C 1
ATOM 7686 O O . GLY B 1 416 ? -10.289 -51.406 -13.469 1 89.38 416 GLY B O 1
ATOM 7687 N N . MET B 1 417 ? -11.383 -52.688 -11.977 1 91.5 417 MET B N 1
ATOM 7688 C CA . MET B 1 417 ? -12.148 -51.562 -11.438 1 91.5 417 MET B CA 1
ATOM 7689 C C . MET B 1 417 ? -11.312 -50.75 -10.445 1 91.5 417 MET B C 1
ATOM 7691 O O . MET B 1 417 ? -11.484 -49.531 -10.328 1 91.5 417 MET B O 1
ATOM 7695 N N . TYR B 1 418 ? -10.344 -51.344 -9.812 1 91.62 418 TYR B N 1
ATOM 7696 C CA . TYR B 1 418 ? -9.617 -50.688 -8.734 1 91.62 418 TYR B CA 1
ATOM 7697 C C . TYR B 1 418 ? -8.734 -49.562 -9.273 1 91.62 418 TYR B C 1
ATOM 7699 O O . TYR B 1 418 ? -8.859 -48.406 -8.859 1 91.62 418 TYR B O 1
ATOM 7707 N N . PRO B 1 419 ? -7.883 -49.875 -10.234 1 94.75 419 PRO B N 1
ATOM 7708 C CA . PRO B 1 419 ? -7.078 -48.781 -10.781 1 94.75 419 PRO B CA 1
ATOM 7709 C C . PRO B 1 419 ? -7.93 -47.719 -11.445 1 94.75 419 PRO B C 1
ATOM 7711 O O . PRO B 1 419 ? -7.617 -46.531 -11.344 1 94.75 419 PRO B O 1
ATOM 7714 N N . ARG B 1 420 ? -8.984 -48.094 -12.008 1 94.25 420 ARG B N 1
ATOM 7715 C CA . ARG B 1 420 ? -9.867 -47.156 -12.695 1 94.25 420 ARG B CA 1
ATOM 7716 C C . ARG B 1 420 ? -10.555 -46.219 -11.703 1 94.25 420 ARG B C 1
ATOM 7718 O O . ARG B 1 420 ? -10.594 -45 -11.914 1 94.25 420 ARG B O 1
ATOM 7725 N N . ASN B 1 421 ? -11.086 -46.719 -10.703 1 94 421 ASN B N 1
ATOM 7726 C CA . ASN B 1 421 ? -11.766 -45.938 -9.695 1 94 421 ASN B CA 1
ATOM 7727 C C . ASN B 1 421 ? -10.789 -45.062 -8.93 1 94 421 ASN B C 1
ATOM 7729 O O . ASN B 1 421 ? -11.117 -43.906 -8.57 1 94 421 ASN B O 1
ATOM 7733 N N . ALA B 1 422 ? -9.633 -45.5 -8.719 1 94.19 422 ALA B N 1
ATOM 7734 C CA . ALA B 1 422 ? -8.617 -44.75 -7.988 1 94.19 422 ALA B CA 1
ATOM 7735 C C . ALA B 1 422 ? -8.141 -43.562 -8.789 1 94.19 422 ALA B C 1
ATOM 7737 O O . ALA B 1 422 ? -7.797 -42.531 -8.219 1 94.19 422 ALA B O 1
ATOM 7738 N N . ALA B 1 423 ? -8.156 -43.719 -10.078 1 94.38 423 ALA B N 1
ATOM 7739 C CA . ALA B 1 423 ? -7.656 -42.656 -10.969 1 94.38 423 ALA B CA 1
ATOM 7740 C C . ALA B 1 423 ? -8.438 -41.375 -10.781 1 94.38 423 ALA B C 1
ATOM 7742 O O . ALA B 1 423 ? -7.891 -40.281 -10.953 1 94.38 423 ALA B O 1
ATOM 7743 N N . GLU B 1 424 ? -9.625 -41.438 -10.336 1 89.38 424 GLU B N 1
ATOM 7744 C CA . GLU B 1 424 ? -10.484 -40.25 -10.18 1 89.38 424 GLU B CA 1
ATOM 7745 C C . GLU B 1 424 ? -10.391 -39.688 -8.766 1 89.38 424 GLU B C 1
ATOM 7747 O O . GLU B 1 424 ? -10.781 -38.562 -8.523 1 89.38 424 GLU B O 1
ATOM 7752 N N . LYS B 1 425 ? -9.805 -40.406 -7.918 1 89.81 425 LYS B N 1
ATOM 7753 C CA . LYS B 1 425 ? -9.891 -40.031 -6.504 1 89.81 425 LYS B CA 1
ATOM 7754 C C . LYS B 1 425 ? -8.555 -39.531 -5.977 1 89.81 425 LYS B C 1
ATOM 7756 O O . LYS B 1 425 ? -8.5 -38.812 -4.984 1 89.81 425 LYS B O 1
ATOM 7761 N N . VAL B 1 426 ? -7.531 -40.031 -6.594 1 89.69 426 VAL B N 1
ATOM 7762 C CA . VAL B 1 426 ? -6.211 -39.656 -6.102 1 89.69 426 VAL B CA 1
ATOM 7763 C C . VAL B 1 426 ? -5.453 -38.906 -7.191 1 89.69 426 VAL B C 1
ATOM 7765 O O . VAL B 1 426 ? -5.863 -38.906 -8.352 1 89.69 426 VAL B O 1
ATOM 7768 N N . SER B 1 427 ? -4.375 -38.281 -6.812 1 90.25 427 SER B N 1
ATOM 7769 C CA . SER B 1 427 ? -3.549 -37.594 -7.797 1 90.25 427 SER B CA 1
ATOM 7770 C C . SER B 1 427 ? -2.846 -38.594 -8.719 1 90.25 427 SER B C 1
ATOM 7772 O O . SER B 1 427 ? -2.619 -39.75 -8.344 1 90.25 427 SER B O 1
ATOM 7774 N N . PRO B 1 428 ? -2.533 -38.125 -9.914 1 93.38 428 PRO B N 1
ATOM 7775 C CA . PRO B 1 428 ? -1.809 -39.031 -10.82 1 93.38 428 PRO B CA 1
ATOM 7776 C C . PRO B 1 428 ? -0.504 -39.531 -10.219 1 93.38 428 PRO B C 1
ATOM 7778 O O . PRO B 1 428 ? -0.137 -40.688 -10.438 1 93.38 428 PRO B O 1
ATOM 7781 N N . THR B 1 429 ? 0.161 -38.719 -9.461 1 93.31 429 THR B N 1
ATOM 7782 C CA . THR B 1 429 ? 1.398 -39.125 -8.812 1 93.31 429 THR B CA 1
ATOM 7783 C C . THR B 1 429 ? 1.145 -40.281 -7.836 1 93.31 429 THR B C 1
ATOM 7785 O O . THR B 1 429 ? 1.829 -41.312 -7.879 1 93.31 429 THR B O 1
ATOM 7788 N N . GLU B 1 430 ? 0.172 -40.125 -7.039 1 93.19 430 GLU B N 1
ATOM 7789 C CA . GLU B 1 430 ? -0.182 -41.156 -6.066 1 93.19 430 GLU B CA 1
ATOM 7790 C C . GLU B 1 430 ? -0.639 -42.438 -6.758 1 93.19 430 GLU B C 1
ATOM 7792 O O . GLU B 1 430 ? -0.325 -43.531 -6.305 1 93.19 430 GLU B O 1
ATOM 7797 N N . TRP B 1 431 ? -1.365 -42.219 -7.801 1 95.62 431 TRP B N 1
ATOM 7798 C CA . TRP B 1 431 ? -1.852 -43.375 -8.562 1 95.62 431 TRP B CA 1
ATOM 7799 C C . TRP B 1 431 ? -0.691 -44.219 -9.094 1 95.62 431 TRP B C 1
ATOM 7801 O O . TRP B 1 431 ? -0.675 -45.438 -8.938 1 95.62 431 TRP B O 1
ATOM 7811 N N . TRP B 1 432 ? 0.314 -43.594 -9.68 1 96.19 432 TRP B N 1
ATOM 7812 C CA . TRP B 1 432 ? 1.456 -44.281 -10.258 1 96.19 432 TRP B CA 1
ATOM 7813 C C . TRP B 1 432 ? 2.287 -44.969 -9.18 1 96.19 432 TRP B C 1
ATOM 7815 O O . TRP B 1 432 ? 2.848 -46.031 -9.398 1 96.19 432 TRP B O 1
ATOM 7825 N N . ILE B 1 433 ? 2.352 -44.344 -8.062 1 94.81 433 ILE B N 1
ATOM 7826 C CA . ILE B 1 433 ? 3.072 -44.938 -6.945 1 94.81 433 ILE B CA 1
ATOM 7827 C C . ILE B 1 433 ? 2.371 -46.219 -6.512 1 94.81 433 ILE B C 1
ATOM 7829 O O . ILE B 1 433 ? 3.025 -47.219 -6.211 1 94.81 433 ILE B O 1
ATOM 7833 N N . THR B 1 434 ? 1.106 -46.281 -6.594 1 94.75 434 THR B N 1
ATOM 7834 C CA . THR B 1 434 ? 0.304 -47.375 -6.082 1 94.75 434 THR B CA 1
ATOM 7835 C C . THR B 1 434 ? 0.197 -48.5 -7.113 1 94.75 434 THR B C 1
ATOM 7837 O O . THR B 1 434 ? 0.323 -49.656 -6.777 1 94.75 434 THR B O 1
ATOM 7840 N N . PHE B 1 435 ? 0.017 -48.156 -8.375 1 94.94 435 PHE B N 1
ATOM 7841 C CA . PHE B 1 435 ? -0.381 -49.156 -9.359 1 94.94 435 PHE B CA 1
ATOM 7842 C C . PHE B 1 435 ? 0.712 -49.344 -10.398 1 94.94 435 PHE B C 1
ATOM 7844 O O . PHE B 1 435 ? 0.635 -50.281 -11.219 1 94.94 435 PHE B O 1
ATOM 7851 N N . GLY B 1 436 ? 1.782 -48.562 -10.398 1 94.56 436 GLY B N 1
ATOM 7852 C CA . GLY B 1 436 ? 2.801 -48.625 -11.438 1 94.56 436 GLY B CA 1
ATOM 7853 C C . GLY B 1 436 ? 3.869 -49.656 -11.164 1 94.56 436 GLY B C 1
ATOM 7854 O O . GLY B 1 436 ? 4.863 -49.75 -11.883 1 94.56 436 GLY B O 1
ATOM 7855 N N . GLY B 1 437 ? 3.727 -50.469 -10.203 1 93.06 437 GLY B N 1
ATOM 7856 C CA . GLY B 1 437 ? 4.754 -51.406 -9.75 1 93.06 437 GLY B CA 1
ATOM 7857 C C . GLY B 1 437 ? 5.145 -52.438 -10.805 1 93.06 437 GLY B C 1
ATOM 7858 O O . GLY B 1 437 ? 6.289 -52.875 -10.828 1 93.06 437 GLY B O 1
ATOM 7859 N N . THR B 1 438 ? 4.258 -52.844 -11.688 1 92.81 438 THR B N 1
ATOM 7860 C CA . THR B 1 438 ? 4.527 -53.844 -12.711 1 92.81 438 THR B CA 1
ATOM 7861 C C . THR B 1 438 ? 5.238 -53.219 -13.914 1 92.81 438 THR B C 1
ATOM 7863 O O . THR B 1 438 ? 5.688 -53.938 -14.812 1 92.81 438 THR B O 1
ATOM 7866 N N . THR B 1 439 ? 5.258 -51.938 -13.945 1 95.75 439 THR B N 1
ATOM 7867 C CA . THR B 1 439 ? 5.965 -51.188 -14.969 1 95.75 439 THR B CA 1
ATOM 7868 C C . THR B 1 439 ? 6.984 -50.25 -14.328 1 95.75 439 THR B C 1
ATOM 7870 O O . THR B 1 439 ? 6.859 -49.031 -14.43 1 95.75 439 THR B O 1
ATOM 7873 N N . PRO B 1 440 ? 8.055 -50.781 -13.797 1 95.81 440 PRO B N 1
ATOM 7874 C CA . PRO B 1 440 ? 8.938 -50 -12.93 1 95.81 440 PRO B CA 1
ATOM 7875 C C . PRO B 1 440 ? 9.672 -48.875 -13.672 1 95.81 440 PRO B C 1
ATOM 7877 O O . PRO B 1 440 ? 9.898 -47.812 -13.117 1 95.81 440 PRO B O 1
ATOM 7880 N N . VAL B 1 441 ? 10.062 -49.125 -14.906 1 97 441 VAL B N 1
ATOM 7881 C CA . VAL B 1 441 ? 10.797 -48.125 -15.641 1 97 441 VAL B CA 1
ATOM 7882 C C . VAL B 1 441 ? 9.852 -46.969 -16.031 1 97 441 VAL B C 1
ATOM 7884 O O . VAL B 1 441 ? 10.172 -45.812 -15.844 1 97 441 VAL B O 1
ATOM 7887 N N . LEU B 1 442 ? 8.688 -47.344 -16.531 1 97.19 442 LEU B N 1
ATOM 7888 C CA . LEU B 1 442 ? 7.699 -46.344 -16.891 1 97.19 442 LEU B CA 1
ATOM 7889 C C . LEU B 1 442 ? 7.227 -45.594 -15.648 1 97.19 442 LEU B C 1
ATOM 7891 O O . LEU B 1 442 ? 7.035 -44.375 -15.695 1 97.19 442 LEU B O 1
ATOM 7895 N N . GLN B 1 443 ? 7.031 -46.281 -14.578 1 97.38 443 GLN B N 1
ATOM 7896 C CA . GLN B 1 443 ? 6.586 -45.688 -13.336 1 97.38 443 GLN B CA 1
ATOM 7897 C C . GLN B 1 443 ? 7.512 -44.531 -12.922 1 97.38 443 GLN B C 1
ATOM 7899 O O . GLN B 1 443 ? 7.047 -43.469 -12.531 1 97.38 443 GLN B O 1
ATOM 7904 N N . LYS B 1 444 ? 8.773 -44.812 -12.984 1 97.12 444 LYS B N 1
ATOM 7905 C CA . LYS B 1 444 ? 9.789 -43.812 -12.594 1 97.12 444 LYS B CA 1
ATOM 7906 C C . LYS B 1 444 ? 9.609 -42.5 -13.344 1 97.12 444 LYS B C 1
ATOM 7908 O O . LYS B 1 444 ? 9.547 -41.438 -12.734 1 97.12 444 LYS B O 1
ATOM 7913 N N . TYR B 1 445 ? 9.445 -42.594 -14.602 1 97.19 445 TYR B N 1
ATOM 7914 C CA . TYR B 1 445 ? 9.398 -41.375 -15.422 1 97.19 445 TYR B CA 1
ATOM 7915 C C . TYR B 1 445 ? 7.992 -40.781 -15.438 1 97.19 445 TYR B C 1
ATOM 7917 O O . TYR B 1 445 ? 7.828 -39.562 -15.562 1 97.19 445 TYR B O 1
ATOM 7925 N N . ALA B 1 446 ? 6.957 -41.656 -15.305 1 97.19 446 ALA B N 1
ATOM 7926 C CA . ALA B 1 446 ? 5.59 -41.156 -15.203 1 97.19 446 ALA B CA 1
ATOM 7927 C C . ALA B 1 446 ? 5.43 -40.25 -13.977 1 97.19 446 ALA B C 1
ATOM 7929 O O . ALA B 1 446 ? 4.855 -39.156 -14.07 1 97.19 446 ALA B O 1
ATOM 7930 N N . ILE B 1 447 ? 5.984 -40.688 -12.875 1 96.44 447 ILE B N 1
ATOM 7931 C CA . ILE B 1 447 ? 5.918 -39.906 -11.641 1 96.44 447 ILE B CA 1
ATOM 7932 C C . ILE B 1 447 ? 6.609 -38.562 -11.844 1 96.44 447 ILE B C 1
ATOM 7934 O O . ILE B 1 447 ? 6.066 -37.5 -11.469 1 96.44 447 ILE B O 1
ATOM 7938 N N . ARG B 1 448 ? 7.691 -38.5 -12.492 1 96.38 448 ARG B N 1
ATOM 7939 C CA . ARG B 1 448 ? 8.461 -37.281 -12.703 1 96.38 448 ARG B CA 1
ATOM 7940 C C . ARG B 1 448 ? 7.703 -36.312 -13.594 1 96.38 448 ARG B C 1
ATOM 7942 O O . ARG B 1 448 ? 7.746 -35.094 -13.375 1 96.38 448 ARG B O 1
ATOM 7949 N N . ILE B 1 449 ? 7.023 -36.844 -14.539 1 96.38 449 ILE B N 1
ATOM 7950 C CA . ILE B 1 449 ? 6.336 -36 -15.508 1 96.38 449 ILE B CA 1
ATOM 7951 C C . ILE B 1 449 ? 5.047 -35.469 -14.898 1 96.38 449 ILE B C 1
ATOM 7953 O O . ILE B 1 449 ? 4.812 -34.25 -14.898 1 96.38 449 ILE B O 1
ATOM 7957 N N . VAL B 1 450 ? 4.223 -36.281 -14.266 1 94.94 450 VAL B N 1
ATOM 7958 C CA . VAL B 1 450 ? 2.893 -35.875 -13.812 1 94.94 450 VAL B CA 1
ATOM 7959 C C . VAL B 1 450 ? 3.004 -35.062 -12.539 1 94.94 450 VAL B C 1
ATOM 7961 O O . VAL B 1 450 ? 2.039 -34.406 -12.125 1 94.94 450 VAL B O 1
ATOM 7964 N N . SER B 1 451 ? 4.164 -35.031 -11.914 1 92.81 451 SER B N 1
ATOM 7965 C CA . SER B 1 451 ? 4.355 -34.312 -10.664 1 92.81 451 SER B CA 1
ATOM 7966 C C . SER B 1 451 ? 4.777 -32.875 -10.922 1 92.81 451 SER B C 1
ATOM 7968 O O . SER B 1 451 ? 5.035 -32.125 -9.977 1 92.81 451 SER B O 1
ATOM 7970 N N . GLN B 1 452 ? 4.824 -32.406 -12.148 1 92.69 452 GLN B N 1
ATOM 7971 C CA . GLN B 1 452 ? 5.273 -31.047 -12.461 1 92.69 452 GLN B CA 1
ATOM 7972 C C . GLN B 1 452 ? 4.098 -30.078 -12.523 1 92.69 452 GLN B C 1
ATOM 7974 O O . GLN B 1 452 ? 2.941 -30.5 -12.609 1 92.69 452 GLN B O 1
ATOM 7979 N N . CYS B 1 453 ? 4.359 -28.797 -12.398 1 88.69 453 CYS B N 1
ATOM 7980 C CA . CYS B 1 453 ? 3.316 -27.781 -12.398 1 88.69 453 CYS B CA 1
ATOM 7981 C C . CYS B 1 453 ? 3.234 -27.078 -13.75 1 88.69 453 CYS B C 1
ATOM 7983 O O . CYS B 1 453 ? 4.121 -27.234 -14.594 1 88.69 453 CYS B O 1
ATOM 7985 N N . THR B 1 454 ? 2.131 -26.312 -13.883 1 87.5 454 THR B N 1
ATOM 7986 C CA . THR B 1 454 ? 1.867 -25.719 -15.188 1 87.5 454 THR B CA 1
ATOM 7987 C C . THR B 1 454 ? 2.242 -24.25 -15.203 1 87.5 454 THR B C 1
ATOM 7989 O O . THR B 1 454 ? 2.402 -23.656 -16.281 1 87.5 454 THR B O 1
ATOM 7992 N N . SER B 1 455 ? 2.221 -23.625 -14.078 1 83.75 455 SER B N 1
ATOM 7993 C CA . SER B 1 455 ? 2.332 -22.172 -14.086 1 83.75 455 SER B CA 1
ATOM 7994 C C . SER B 1 455 ? 3.299 -21.688 -13.008 1 83.75 455 SER B C 1
ATOM 7996 O O . SER B 1 455 ? 3.547 -22.391 -12.023 1 83.75 455 SER B O 1
ATOM 7998 N N . SER B 1 456 ? 3.818 -20.469 -13.266 1 72.75 456 SER B N 1
ATOM 7999 C CA . SER B 1 456 ? 4.664 -19.766 -12.297 1 72.75 456 SER B CA 1
ATOM 8000 C C . SER B 1 456 ? 3.861 -18.766 -11.484 1 72.75 456 SER B C 1
ATOM 8002 O O . SER B 1 456 ? 4.418 -17.781 -10.969 1 72.75 456 SER B O 1
ATOM 8004 N N . SER B 1 457 ? 2.543 -18.891 -11.375 1 65.06 457 SER B N 1
ATOM 8005 C CA . SER B 1 457 ? 1.662 -17.891 -10.773 1 65.06 457 SER B CA 1
ATOM 8006 C C . SER B 1 457 ? 2.051 -17.609 -9.32 1 65.06 457 SER B C 1
ATOM 8008 O O . SER B 1 457 ? 1.866 -16.5 -8.828 1 65.06 457 SER B O 1
ATOM 8010 N N . ASP B 1 458 ? 2.582 -18.531 -8.688 1 61.62 458 ASP B N 1
ATOM 8011 C CA . ASP B 1 458 ? 2.969 -18.312 -7.297 1 61.62 458 ASP B CA 1
ATOM 8012 C C . ASP B 1 458 ? 4.129 -17.328 -7.199 1 61.62 458 ASP B C 1
ATOM 8014 O O . ASP B 1 458 ? 4.301 -16.656 -6.18 1 61.62 458 ASP B O 1
ATOM 8018 N N . CYS B 1 459 ? 4.895 -17.391 -8.305 1 57.69 459 CYS B N 1
ATOM 8019 C CA . CYS B 1 459 ? 5.941 -16.375 -8.336 1 57.69 459 CYS B CA 1
ATOM 8020 C C . CYS B 1 459 ? 5.352 -14.969 -8.219 1 57.69 459 CYS B C 1
ATOM 8022 O O . CYS B 1 459 ? 5.887 -14.125 -7.504 1 57.69 459 CYS B O 1
ATOM 8024 N N . GLU B 1 460 ? 4.254 -14.805 -8.883 1 59.25 460 GLU B N 1
ATOM 8025 C CA . GLU B 1 460 ? 3.605 -13.492 -8.906 1 59.25 460 GLU B CA 1
ATOM 8026 C C . GLU B 1 460 ? 3.049 -13.133 -7.531 1 59.25 460 GLU B C 1
ATOM 8028 O O . GLU B 1 460 ? 3.121 -11.969 -7.113 1 59.25 460 GLU B O 1
ATOM 8033 N N . ARG B 1 461 ? 2.518 -14.148 -6.93 1 52.84 461 ARG B N 1
ATOM 8034 C CA . ARG B 1 461 ? 1.996 -13.898 -5.59 1 52.84 461 ARG B CA 1
ATOM 8035 C C . ARG B 1 461 ? 3.104 -13.438 -4.648 1 52.84 461 ARG B C 1
ATOM 8037 O O . ARG B 1 461 ? 2.855 -12.664 -3.723 1 52.84 461 ARG B O 1
ATOM 8044 N N . ASN B 1 462 ? 4.234 -13.891 -5.016 1 51.53 462 ASN B N 1
ATOM 8045 C CA . ASN B 1 462 ? 5.395 -13.469 -4.242 1 51.53 462 ASN B CA 1
ATOM 8046 C C . ASN B 1 462 ? 5.707 -11.992 -4.453 1 51.53 462 ASN B C 1
ATOM 8048 O O . ASN B 1 462 ? 6.273 -11.344 -3.572 1 51.53 462 ASN B O 1
ATOM 8052 N N . TRP B 1 463 ? 5.246 -11.609 -5.547 1 56.53 463 TRP B N 1
ATOM 8053 C CA . TRP B 1 463 ? 5.527 -10.211 -5.84 1 56.53 463 TRP B CA 1
ATOM 8054 C C . TRP B 1 463 ? 4.773 -9.289 -4.883 1 56.53 463 TRP B C 1
ATOM 8056 O O . TRP B 1 463 ? 5.297 -8.25 -4.473 1 56.53 463 TRP B O 1
ATOM 8066 N N . SER B 1 464 ? 3.617 -9.789 -4.555 1 50.84 464 SER B N 1
ATOM 8067 C CA . SER B 1 464 ? 2.877 -9 -3.57 1 50.84 464 SER B CA 1
ATOM 8068 C C . SER B 1 464 ? 3.65 -8.883 -2.262 1 50.84 464 SER B C 1
ATOM 8070 O O . SER B 1 464 ? 3.658 -7.824 -1.631 1 50.84 464 SER B O 1
ATOM 8072 N N . THR B 1 465 ? 4.34 -9.938 -2.119 1 50.16 465 THR B N 1
ATOM 8073 C CA . THR B 1 465 ? 5.137 -9.938 -0.898 1 50.16 465 THR B CA 1
ATOM 8074 C C . THR B 1 465 ? 6.289 -8.945 -1.003 1 50.16 465 THR B C 1
ATOM 8076 O O . THR B 1 465 ? 6.543 -8.18 -0.068 1 50.16 465 THR B O 1
ATOM 8079 N N . TYR B 1 466 ? 6.965 -9.016 -2.164 1 48.88 466 TYR B N 1
ATOM 8080 C CA . TYR B 1 466 ? 8.055 -8.062 -2.369 1 48.88 466 TYR B CA 1
ATOM 8081 C C . TYR B 1 466 ? 7.543 -6.629 -2.275 1 48.88 466 TYR B C 1
ATOM 8083 O O . TYR B 1 466 ? 8.172 -5.781 -1.636 1 48.88 466 TYR B O 1
ATOM 8091 N N . ALA B 1 467 ? 6.418 -6.539 -2.91 1 54.38 467 ALA B N 1
ATOM 8092 C CA . ALA B 1 467 ? 5.832 -5.199 -2.896 1 54.38 467 ALA B CA 1
ATOM 8093 C C . ALA B 1 467 ? 5.492 -4.766 -1.473 1 54.38 467 ALA B C 1
ATOM 8095 O O . ALA B 1 467 ? 5.719 -3.611 -1.1 1 54.38 467 ALA B O 1
ATOM 8096 N N . LEU B 1 468 ? 5.023 -5.715 -0.822 1 50.22 468 LEU B N 1
ATOM 8097 C CA . LEU B 1 468 ? 4.625 -5.422 0.551 1 50.22 468 LEU B CA 1
ATOM 8098 C C . LEU B 1 468 ? 5.84 -5.098 1.413 1 50.22 468 LEU B C 1
ATOM 8100 O O . LEU B 1 468 ? 5.781 -4.207 2.266 1 50.22 468 LEU B O 1
ATOM 8104 N N . VAL B 1 469 ? 6.828 -5.941 1.062 1 47.22 469 VAL B N 1
ATOM 8105 C CA . VAL B 1 469 ? 8.031 -5.746 1.867 1 47.22 469 VAL B CA 1
ATOM 8106 C C . VAL B 1 469 ? 8.75 -4.473 1.425 1 47.22 469 VAL B C 1
ATOM 8108 O O . VAL B 1 469 ? 9.289 -3.738 2.254 1 47.22 469 VAL B O 1
ATOM 8111 N N . HIS B 1 470 ? 8.656 -4.348 0.105 1 42.78 470 HIS B N 1
ATOM 8112 C CA . HIS B 1 470 ? 9.352 -3.193 -0.456 1 42.78 470 HIS B CA 1
ATOM 8113 C C . HIS B 1 470 ? 8.445 -1.966 -0.478 1 42.78 470 HIS B C 1
ATOM 8115 O O . HIS B 1 470 ? 8.188 -1.402 -1.543 1 42.78 470 HIS B O 1
ATOM 8121 N N . THR B 1 471 ? 7.668 -1.89 0.468 1 44.59 471 THR B N 1
ATOM 8122 C CA . THR B 1 471 ? 6.887 -0.659 0.527 1 44.59 471 THR B CA 1
ATOM 8123 C C . THR B 1 471 ? 7.805 0.557 0.646 1 44.59 471 THR B C 1
ATOM 8125 O O . THR B 1 471 ? 8.992 0.42 0.949 1 44.59 471 THR B O 1
ATOM 8128 N N . LEU B 1 472 ? 7.48 1.557 0.059 1 42.88 472 LEU B N 1
ATOM 8129 C CA . LEU B 1 472 ? 8.211 2.82 0.078 1 42.88 472 LEU B CA 1
ATOM 8130 C C . LEU B 1 472 ? 8.914 3.02 1.414 1 42.88 472 LEU B C 1
ATOM 8132 O O . LEU B 1 472 ? 10.023 3.562 1.461 1 42.88 472 LEU B O 1
ATOM 8136 N N . VAL B 1 473 ? 8.266 2.484 2.496 1 43.16 473 VAL B N 1
ATOM 8137 C CA . VAL B 1 473 ? 8.883 2.734 3.795 1 43.16 473 VAL B CA 1
ATOM 8138 C C . VAL B 1 473 ? 10.156 1.91 3.928 1 43.16 473 VAL B C 1
ATOM 8140 O O . VAL B 1 473 ? 11.141 2.363 4.527 1 43.16 473 VAL B O 1
ATOM 8143 N N . ARG B 1 474 ? 10.102 0.736 3.293 1 44.62 474 ARG B N 1
ATOM 8144 C CA . ARG B 1 474 ? 11.273 -0.124 3.439 1 44.62 474 ARG B CA 1
ATOM 8145 C C . ARG B 1 474 ? 12.203 0.015 2.242 1 44.62 474 ARG B C 1
ATOM 8147 O O . ARG B 1 474 ? 13.062 -0.845 2.01 1 44.62 474 ARG B O 1
ATOM 8154 N N . ASN B 1 475 ? 11.898 0.977 1.33 1 47.72 475 ASN B N 1
ATOM 8155 C CA . ASN B 1 475 ? 12.594 1.212 0.068 1 47.72 475 ASN B CA 1
ATOM 8156 C C . ASN B 1 475 ? 14.102 1.283 0.262 1 47.72 475 ASN B C 1
ATOM 8158 O O . ASN B 1 475 ? 14.859 1.178 -0.703 1 47.72 475 ASN B O 1
ATOM 8162 N N . ARG B 1 476 ? 14.477 1.355 1.574 1 52.22 476 ARG B N 1
ATOM 8163 C CA . ARG B 1 476 ? 15.922 1.518 1.73 1 52.22 476 ARG B CA 1
ATOM 8164 C C . ARG B 1 476 ? 16.594 0.178 2.002 1 52.22 476 ARG B C 1
ATOM 8166 O O . ARG B 1 476 ? 17.781 0.13 2.32 1 52.22 476 ARG B O 1
ATOM 8173 N N . LEU B 1 477 ? 15.734 -0.826 1.798 1 60.16 477 LEU B N 1
ATOM 8174 C CA . LEU B 1 477 ? 16.359 -2.1 2.141 1 60.16 477 LEU B CA 1
ATOM 8175 C C . LEU B 1 477 ? 17.328 -2.541 1.051 1 60.16 477 LEU B C 1
ATOM 8177 O O . LEU B 1 477 ? 17.016 -2.457 -0.138 1 60.16 477 LEU B O 1
ATOM 8181 N N . GLY B 1 478 ? 18.547 -2.77 1.455 1 69.62 478 GLY B N 1
ATOM 8182 C CA . GLY B 1 478 ? 19.453 -3.434 0.521 1 69.62 478 GLY B CA 1
ATOM 8183 C C . GLY B 1 478 ? 18.906 -4.75 0.001 1 69.62 478 GLY B C 1
ATOM 8184 O O . GLY B 1 478 ? 18.047 -5.371 0.645 1 69.62 478 GLY B O 1
ATOM 8185 N N . PHE B 1 479 ? 19.266 -5.16 -1.145 1 75.88 479 PHE B N 1
ATOM 8186 C CA . PHE B 1 479 ? 18.766 -6.359 -1.803 1 75.88 479 PHE B CA 1
ATOM 8187 C C . PHE B 1 479 ? 18.953 -7.582 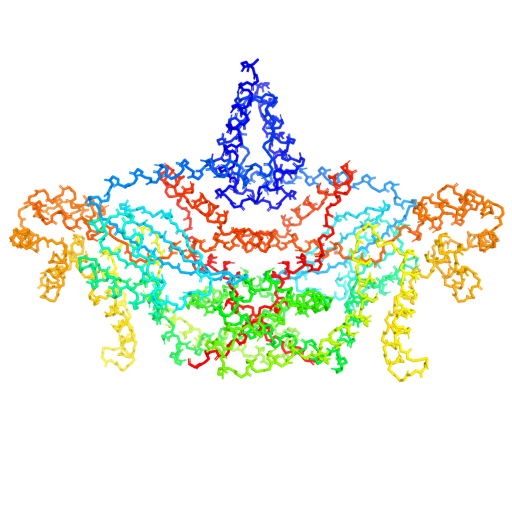-0.91 1 75.88 479 PHE B C 1
ATOM 8189 O O . PHE B 1 479 ? 18.062 -8.43 -0.824 1 75.88 479 PHE B O 1
ATOM 8196 N N . GLU B 1 480 ? 20.031 -7.656 -0.229 1 82.69 480 GLU B N 1
ATOM 8197 C CA . GLU B 1 480 ? 20.312 -8.836 0.583 1 82.69 480 GLU B CA 1
ATOM 8198 C C . GLU B 1 480 ? 19.281 -9 1.693 1 82.69 480 GLU B C 1
ATOM 8200 O O . GLU B 1 480 ? 18.812 -10.109 1.945 1 82.69 480 GLU B O 1
ATOM 8205 N N . LYS B 1 481 ? 19.078 -7.938 2.281 1 84.12 481 LYS B N 1
ATOM 8206 C CA . LYS B 1 481 ? 18.094 -7.984 3.352 1 84.12 481 LYS B CA 1
ATOM 8207 C C . LYS B 1 481 ? 16.703 -8.281 2.799 1 84.12 481 LYS B C 1
ATOM 8209 O O . LYS B 1 481 ? 15.953 -9.07 3.375 1 84.12 481 LYS B O 1
ATOM 8214 N N . LEU B 1 482 ? 16.391 -7.672 1.694 1 80.5 482 LEU B N 1
ATOM 8215 C CA . LEU B 1 482 ? 15.109 -7.91 1.043 1 80.5 482 LEU B CA 1
ATOM 8216 C C . LEU B 1 482 ? 14.969 -9.375 0.643 1 80.5 482 LEU B C 1
ATOM 8218 O O . LEU B 1 482 ? 13.906 -9.977 0.833 1 80.5 482 LEU B O 1
ATOM 8222 N N . HIS B 1 483 ? 15.992 -9.906 0.118 1 84.31 483 HIS B N 1
ATOM 8223 C CA . HIS B 1 483 ? 16 -11.312 -0.271 1 84.31 483 HIS B CA 1
ATOM 8224 C C . HIS B 1 483 ? 15.695 -12.219 0.918 1 84.31 483 HIS B C 1
ATOM 8226 O O . HIS B 1 483 ? 14.867 -13.125 0.818 1 84.31 483 HIS B O 1
ATOM 8232 N N . LYS B 1 484 ? 16.391 -11.961 2.008 1 88.25 484 LYS B N 1
ATOM 8233 C CA . LYS B 1 484 ? 16.203 -12.789 3.197 1 88.25 484 LYS B CA 1
ATOM 8234 C C . LYS B 1 484 ? 14.773 -12.656 3.723 1 88.25 484 LYS B C 1
ATOM 8236 O O . LYS B 1 484 ? 14.18 -13.648 4.164 1 88.25 484 LYS B O 1
ATOM 8241 N N . MET B 1 485 ? 14.258 -11.508 3.668 1 86.69 485 MET B N 1
ATOM 8242 C CA . MET B 1 485 ? 12.906 -11.266 4.16 1 86.69 485 MET B CA 1
ATOM 8243 C C . MET B 1 485 ? 11.883 -12.016 3.322 1 86.69 485 MET B C 1
ATOM 8245 O O . MET B 1 485 ? 10.969 -12.641 3.865 1 86.69 485 MET B O 1
ATOM 8249 N N . VAL B 1 486 ? 12.07 -11.945 2.035 1 83.44 486 VAL B N 1
ATOM 8250 C CA . VAL B 1 486 ? 11.133 -12.609 1.137 1 83.44 486 VAL B CA 1
ATOM 8251 C C . VAL B 1 486 ? 11.258 -14.125 1.287 1 83.44 486 VAL B C 1
ATOM 8253 O O . VAL B 1 486 ? 10.25 -14.836 1.323 1 83.44 486 VAL B O 1
ATOM 8256 N N . PHE B 1 487 ? 12.523 -14.617 1.395 1 88.5 487 PHE B N 1
ATOM 8257 C CA . PHE B 1 487 ? 12.781 -16.031 1.613 1 88.5 487 PHE B CA 1
ATOM 8258 C C . PHE B 1 487 ? 12.07 -16.531 2.869 1 88.5 487 PHE B C 1
ATOM 8260 O O . PHE B 1 487 ? 11.391 -17.562 2.842 1 88.5 487 PHE B O 1
ATOM 8267 N N . CYS B 1 488 ? 12.195 -15.758 3.914 1 89.94 488 CYS B N 1
ATOM 8268 C CA . CYS B 1 488 ? 11.594 -16.141 5.188 1 89.94 488 CYS B CA 1
ATOM 8269 C C . CYS B 1 488 ? 10.07 -16.047 5.121 1 89.94 488 CYS B C 1
ATOM 8271 O O . CYS B 1 488 ? 9.367 -16.938 5.574 1 89.94 488 CYS B O 1
ATOM 8273 N N . HIS B 1 489 ? 9.594 -14.992 4.555 1 87.5 489 HIS B N 1
ATOM 8274 C CA . HIS B 1 489 ? 8.148 -14.797 4.453 1 87.5 489 HIS B CA 1
ATOM 8275 C C . HIS B 1 489 ? 7.48 -15.969 3.744 1 87.5 489 HIS B C 1
ATOM 8277 O O . HIS B 1 489 ? 6.547 -16.562 4.281 1 87.5 489 HIS B O 1
ATOM 8283 N N . TYR B 1 490 ? 7.984 -16.297 2.674 1 84 490 TYR B N 1
ATOM 8284 C CA . TYR B 1 490 ? 7.363 -17.344 1.854 1 84 490 TYR B CA 1
ATOM 8285 C C . TYR B 1 490 ? 7.477 -18.703 2.518 1 84 490 TYR B C 1
ATOM 8287 O O . TYR B 1 490 ? 6.492 -19.438 2.621 1 84 490 TYR B O 1
ATOM 8295 N N . ASN B 1 491 ? 8.648 -19.031 2.926 1 88.12 491 ASN B N 1
ATOM 8296 C CA . ASN B 1 491 ? 8.891 -20.391 3.389 1 88.12 491 ASN B CA 1
ATOM 8297 C C . ASN B 1 491 ? 8.328 -20.625 4.789 1 88.12 491 ASN B C 1
ATOM 8299 O O . ASN B 1 491 ? 7.984 -21.75 5.156 1 88.12 491 ASN B O 1
ATOM 8303 N N . LEU B 1 492 ? 8.227 -19.562 5.594 1 90.75 492 LEU B N 1
ATOM 8304 C CA . LEU B 1 492 ? 7.516 -19.688 6.863 1 90.75 492 LEU B CA 1
ATOM 8305 C C . LEU B 1 492 ? 6.035 -19.984 6.633 1 90.75 492 LEU B C 1
ATOM 8307 O O . LEU B 1 492 ? 5.457 -20.844 7.32 1 90.75 492 LEU B O 1
ATOM 8311 N N . ARG B 1 493 ? 5.488 -19.406 5.73 1 85.44 493 ARG B N 1
ATOM 8312 C CA . ARG B 1 493 ? 4.078 -19.609 5.422 1 85.44 493 ARG B CA 1
ATOM 8313 C C . ARG B 1 493 ? 3.855 -21 4.805 1 85.44 493 ARG B C 1
ATOM 8315 O O . ARG B 1 493 ? 2.834 -21.641 5.062 1 85.44 493 ARG B O 1
ATOM 8322 N N . LEU B 1 494 ? 4.793 -21.375 4.031 1 84.12 494 LEU B N 1
ATOM 8323 C CA . LEU B 1 494 ? 4.742 -22.719 3.48 1 84.12 494 LEU B CA 1
ATOM 8324 C C . LEU B 1 494 ? 4.742 -23.766 4.594 1 84.12 494 LEU B C 1
ATOM 8326 O O . LEU B 1 494 ? 3.98 -24.719 4.547 1 84.12 494 LEU B O 1
ATOM 8330 N N . ARG B 1 495 ? 5.613 -23.547 5.555 1 87.31 495 ARG B N 1
ATOM 8331 C CA . ARG B 1 495 ? 5.703 -24.469 6.68 1 87.31 495 ARG B CA 1
ATOM 8332 C C . ARG B 1 495 ? 4.363 -24.594 7.398 1 87.31 495 ARG B C 1
ATOM 8334 O O . ARG B 1 495 ? 3.945 -25.688 7.762 1 87.31 495 ARG B O 1
ATOM 8341 N N . ILE B 1 496 ? 3.674 -23.469 7.57 1 86.38 496 ILE B N 1
ATOM 8342 C CA . ILE B 1 496 ? 2.365 -23.469 8.211 1 86.38 496 ILE B CA 1
ATOM 8343 C C . ILE B 1 496 ? 1.366 -24.234 7.355 1 86.38 496 ILE B C 1
ATOM 8345 O O . ILE B 1 496 ? 0.59 -25.047 7.871 1 86.38 496 ILE B O 1
ATOM 8349 N N . ARG B 1 497 ? 1.377 -24.062 6.094 1 80.94 497 ARG B N 1
ATOM 8350 C CA . ARG B 1 497 ? 0.449 -24.719 5.176 1 80.94 497 ARG B CA 1
ATOM 8351 C C . ARG B 1 497 ? 0.648 -26.234 5.18 1 80.94 497 ARG B C 1
ATOM 8353 O O . ARG B 1 497 ? -0.319 -26.984 5.102 1 80.94 497 ARG B O 1
ATOM 8360 N N . LEU B 1 498 ? 1.908 -26.609 5.262 1 80.38 498 LEU B N 1
ATOM 8361 C CA . LEU B 1 498 ? 2.217 -28.031 5.227 1 80.38 498 LEU B CA 1
ATOM 8362 C C . LEU B 1 498 ? 1.786 -28.719 6.52 1 80.38 498 LEU B C 1
ATOM 8364 O O . LEU B 1 498 ? 1.408 -29.891 6.512 1 80.38 498 LEU B O 1
ATOM 8368 N N . ILE B 1 499 ? 1.863 -27.938 7.59 1 78.56 499 ILE B N 1
ATOM 8369 C CA . ILE B 1 499 ? 1.499 -28.5 8.883 1 78.56 499 ILE B CA 1
ATOM 8370 C C . ILE B 1 499 ? -0.019 -28.5 9.039 1 78.56 499 ILE B C 1
ATOM 8372 O O . ILE B 1 499 ? -0.61 -29.484 9.461 1 78.56 499 ILE B O 1
ATOM 8376 N N . LEU B 1 500 ? -0.638 -27.359 8.812 1 75.31 500 LEU B N 1
ATOM 8377 C CA . LEU B 1 500 ? -2.064 -27.203 9.07 1 75.31 500 LEU B CA 1
ATOM 8378 C C . LEU B 1 500 ? -2.887 -27.625 7.863 1 75.31 500 LEU B C 1
ATOM 8380 O O . LEU B 1 500 ? -4.086 -27.891 7.98 1 75.31 500 LEU B O 1
ATOM 8384 N N . GLY B 1 501 ? -2.334 -27.984 6.84 1 62.84 501 GLY B N 1
ATOM 8385 C CA . GLY B 1 501 ? -3.086 -28.203 5.613 1 62.84 501 GLY B CA 1
ATOM 8386 C C . GLY B 1 501 ? -3.561 -26.906 4.969 1 62.84 501 GLY B C 1
ATOM 8387 O O . GLY B 1 501 ? -3.49 -25.844 5.582 1 62.84 501 GLY B O 1
ATOM 8388 N N . GLU B 1 502 ? -3.668 -26.781 3.746 1 54.56 502 GLU B N 1
ATOM 8389 C CA . GLU B 1 502 ? -4.059 -25.562 3.041 1 54.56 502 GLU B CA 1
ATOM 8390 C C . GLU B 1 502 ? -5.352 -24.984 3.607 1 54.56 502 GLU B C 1
ATOM 8392 O O . GLU B 1 502 ? -6.344 -25.703 3.758 1 54.56 502 GLU B O 1
ATOM 8397 N N . PRO B 1 503 ? -5.211 -23.906 4.441 1 46.56 503 PRO B N 1
ATOM 8398 C CA . PRO B 1 503 ? -6.504 -23.359 4.863 1 46.56 503 PRO B CA 1
ATOM 8399 C C . PRO B 1 503 ? -7.516 -23.297 3.721 1 46.56 503 PRO B C 1
ATOM 8401 O O . PRO B 1 503 ? -7.133 -23.094 2.564 1 46.56 503 PRO B O 1
ATOM 8404 N N . LYS B 1 504 ? -8.586 -24.016 3.793 1 44.34 504 LYS B N 1
ATOM 8405 C CA . LYS B 1 504 ? -9.688 -23.812 2.855 1 44.34 504 LYS B CA 1
ATOM 8406 C C . LYS B 1 504 ? -9.844 -22.344 2.504 1 44.34 504 LYS B C 1
ATOM 8408 O O . LYS B 1 504 ? -10.594 -21.609 3.156 1 44.34 504 LYS B O 1
ATOM 8413 N N . GLU B 1 505 ? -8.922 -21.656 2.672 1 41.31 505 GLU B N 1
ATOM 8414 C CA . GLU B 1 505 ? -9.109 -20.234 2.412 1 41.31 505 GLU B CA 1
ATOM 8415 C C . GLU B 1 505 ? -9.969 -20.016 1.172 1 41.31 505 GLU B C 1
ATOM 8417 O O . GLU B 1 505 ? -9.844 -20.734 0.181 1 41.31 505 GLU B O 1
ATOM 8422 N N . LYS B 1 506 ? -11.047 -19.516 1.33 1 41.03 506 LYS B N 1
ATOM 8423 C CA . LYS B 1 506 ? -11.867 -19.078 0.208 1 41.03 506 LYS B CA 1
ATOM 8424 C C . LYS B 1 506 ? -11.008 -18.609 -0.961 1 41.03 506 LYS B C 1
ATOM 8426 O O . LYS B 1 506 ? -10.047 -17.859 -0.771 1 41.03 506 LYS B O 1
ATOM 8431 N N . GLU B 1 507 ? -10.906 -19.5 -1.997 1 35.03 507 GLU B N 1
ATOM 8432 C CA . GLU B 1 507 ? -10.312 -19.141 -3.277 1 35.03 507 GLU B CA 1
ATOM 8433 C C . GLU B 1 507 ? -10.336 -17.625 -3.484 1 35.03 507 GLU B C 1
ATOM 8435 O O . GLU B 1 507 ? -11.391 -17.047 -3.785 1 35.03 507 GLU B O 1
ATOM 8440 N N . VAL B 1 508 ? -9.789 -16.891 -2.703 1 37.56 508 VAL B N 1
ATOM 8441 C CA . VAL B 1 508 ? -9.766 -15.477 -3.076 1 37.56 508 VAL B CA 1
ATOM 8442 C C . VAL B 1 508 ? -9.203 -15.32 -4.488 1 37.56 508 VAL B C 1
ATOM 8444 O O . VAL B 1 508 ? -8.18 -15.922 -4.824 1 37.56 508 VAL B O 1
ATOM 8447 N N . ASP B 1 509 ? -10.102 -15.086 -5.383 1 39.66 509 ASP B N 1
ATOM 8448 C CA . ASP B 1 509 ? -9.742 -14.789 -6.766 1 39.66 509 ASP B CA 1
ATOM 8449 C C . ASP B 1 509 ? -8.445 -13.984 -6.84 1 39.66 509 ASP B C 1
ATOM 8451 O O . ASP B 1 509 ? -8.398 -12.828 -6.418 1 39.66 509 ASP B O 1
ATOM 8455 N N . THR B 1 510 ? -7.395 -14.688 -6.809 1 41.22 510 THR B N 1
ATOM 8456 C CA . THR B 1 510 ? -6.043 -14.156 -6.914 1 41.22 510 THR B CA 1
ATOM 8457 C C . THR B 1 510 ? -6.016 -12.922 -7.812 1 41.22 510 THR B C 1
ATOM 8459 O O . THR B 1 510 ? -5.223 -12.008 -7.59 1 41.22 510 THR B O 1
ATOM 8462 N N . CYS B 1 511 ? -6.793 -13.141 -8.867 1 40.09 511 CYS B N 1
ATOM 8463 C CA . CYS B 1 511 ? -6.863 -11.945 -9.695 1 40.09 511 CYS B CA 1
ATOM 8464 C C . CYS B 1 511 ? -7.27 -10.727 -8.875 1 40.09 511 CYS B C 1
ATOM 8466 O O . CYS B 1 511 ? -6.734 -9.633 -9.07 1 40.09 511 CYS B O 1
ATOM 8468 N N . ALA B 1 512 ? -8.141 -11.109 -7.957 1 43.25 512 ALA B N 1
ATOM 8469 C CA . ALA B 1 512 ? -8.633 -10.023 -7.117 1 43.25 512 ALA B CA 1
ATOM 8470 C C . ALA B 1 512 ? -7.539 -9.508 -6.184 1 43.25 512 ALA B C 1
ATOM 8472 O O . ALA B 1 512 ? -7.414 -8.305 -5.969 1 43.25 512 ALA B O 1
ATOM 8473 N N . LEU B 1 513 ? -6.875 -10.484 -5.73 1 41.94 513 LEU B N 1
ATOM 8474 C CA . LEU B 1 513 ? -5.785 -10.133 -4.832 1 41.94 513 LEU B CA 1
ATOM 8475 C C . LEU B 1 513 ? -4.715 -9.32 -5.562 1 41.94 513 LEU B C 1
ATOM 8477 O O . LEU B 1 513 ? -4.141 -8.391 -4.996 1 41.94 513 LEU B O 1
ATOM 8481 N N . LEU B 1 514 ? -4.516 -9.875 -6.703 1 40.44 514 LEU B N 1
ATOM 8482 C CA . LEU B 1 514 ? -3.498 -9.211 -7.516 1 40.44 514 LEU B CA 1
ATOM 8483 C C . LEU B 1 514 ? -3.877 -7.762 -7.785 1 40.44 514 LEU B C 1
ATOM 8485 O O . LEU B 1 514 ? -3.002 -6.91 -7.973 1 40.44 514 LEU B O 1
ATOM 8489 N N . MET B 1 515 ? -5.168 -7.621 -7.742 1 40.69 515 MET B N 1
ATOM 8490 C CA . MET B 1 515 ? -5.617 -6.238 -7.875 1 40.69 515 MET B CA 1
ATOM 8491 C C . MET B 1 515 ? -4.945 -5.344 -6.836 1 40.69 515 MET B C 1
ATOM 8493 O O . MET B 1 515 ? -4.59 -4.203 -7.133 1 40.69 515 MET B O 1
ATOM 8497 N N . ASN B 1 516 ? -4.777 -5.969 -5.793 1 40.12 516 ASN B N 1
ATOM 8498 C CA . ASN B 1 516 ? -4.223 -5.207 -4.676 1 40.12 516 ASN B CA 1
ATOM 8499 C C . ASN B 1 516 ? -2.746 -4.895 -4.891 1 40.12 516 ASN B C 1
ATOM 8501 O O . ASN B 1 516 ? -2.281 -3.809 -4.539 1 40.12 516 ASN B O 1
ATOM 8505 N N . THR B 1 517 ? -2.143 -5.949 -5.406 1 39.91 517 THR B N 1
ATOM 8506 C CA . THR B 1 517 ? -0.706 -5.816 -5.617 1 39.91 517 THR B CA 1
ATOM 8507 C C . THR B 1 517 ? -0.417 -4.883 -6.789 1 39.91 517 THR B C 1
ATOM 8509 O O . THR B 1 517 ? 0.595 -4.18 -6.797 1 39.91 517 THR B O 1
ATOM 8512 N N . THR B 1 518 ? -1.263 -5.07 -7.719 1 39.91 518 THR B N 1
ATOM 8513 C CA . THR B 1 518 ? -1.054 -4.25 -8.906 1 39.91 518 THR B CA 1
ATOM 8514 C C . THR B 1 518 ? -1.074 -2.766 -8.547 1 39.91 518 THR B C 1
ATOM 8516 O O . THR B 1 518 ? -0.602 -1.93 -9.32 1 39.91 518 THR B O 1
ATOM 8519 N N . LEU B 1 519 ? -1.723 -2.566 -7.523 1 38.81 519 LEU B N 1
ATOM 8520 C CA . LEU B 1 519 ? -1.729 -1.165 -7.117 1 38.81 519 LEU B CA 1
ATOM 8521 C C . LEU B 1 519 ? -0.309 -0.647 -6.926 1 38.81 519 LEU B C 1
ATOM 8523 O O . LEU B 1 519 ? -0.053 0.549 -7.082 1 38.81 519 LEU B O 1
ATOM 8527 N N . TYR B 1 520 ? 0.507 -1.639 -6.656 1 36.81 520 TYR B N 1
ATOM 8528 C CA . TYR B 1 520 ? 1.88 -1.211 -6.41 1 36.81 520 TYR B CA 1
ATOM 8529 C C . TYR B 1 520 ? 2.74 -1.395 -7.656 1 36.81 520 TYR B C 1
ATOM 8531 O O . TYR B 1 520 ? 3.943 -1.132 -7.629 1 36.81 520 TYR B O 1
ATOM 8539 N N . ASP B 1 521 ? 2.146 -2.088 -8.609 1 37.16 521 ASP B N 1
ATOM 8540 C CA . ASP B 1 521 ? 2.898 -2.227 -9.859 1 37.16 521 ASP B CA 1
ATOM 8541 C C . ASP B 1 521 ? 2.885 -0.923 -10.648 1 37.16 521 ASP B C 1
ATOM 8543 O O . ASP B 1 521 ? 1.823 -0.446 -11.055 1 37.16 521 ASP B O 1
ATOM 8547 N N . CYS B 1 522 ? 3.914 -0.258 -10.656 1 35.41 522 CYS B N 1
ATOM 8548 C CA . CYS B 1 522 ? 4.07 1.007 -11.367 1 35.41 522 CYS B CA 1
ATOM 8549 C C . CYS B 1 522 ? 3.547 0.9 -12.797 1 35.41 522 CYS B C 1
ATOM 8551 O O . CYS B 1 522 ? 3.232 1.914 -13.422 1 35.41 522 CYS B O 1
ATOM 8553 N N . ASN B 1 523 ? 3.547 -0.285 -13.297 1 34.81 523 ASN B N 1
ATOM 8554 C CA . ASN B 1 523 ? 3.041 -0.415 -14.664 1 34.81 523 ASN B CA 1
ATOM 8555 C C . ASN B 1 523 ? 1.52 -0.534 -14.688 1 34.81 523 ASN B C 1
ATOM 8557 O O . ASN B 1 523 ? 0.917 -0.627 -15.758 1 34.81 523 ASN B O 1
ATOM 8561 N N . ASN B 1 524 ? 1.025 -0.77 -13.641 1 35.19 524 ASN B N 1
ATOM 8562 C CA . ASN B 1 524 ? -0.426 -0.914 -13.609 1 35.19 524 ASN B CA 1
ATOM 8563 C C . ASN B 1 524 ? -1.124 0.443 -13.617 1 35.19 524 ASN B C 1
ATOM 8565 O O . ASN B 1 524 ? -0.956 1.238 -12.688 1 35.19 524 ASN B O 1
ATOM 8569 N N . GLU B 1 525 ? -1.438 0.888 -14.719 1 33.81 525 GLU B N 1
ATOM 8570 C CA . GLU B 1 525 ? -2.246 2.068 -15.008 1 33.81 525 GLU B CA 1
ATOM 8571 C C . GLU B 1 525 ? -3.602 1.995 -14.312 1 33.81 525 GLU B C 1
ATOM 8573 O O . GLU B 1 525 ? -4.617 1.7 -14.945 1 33.81 525 GLU B O 1
ATOM 8578 N N . ILE B 1 526 ? -3.639 1.321 -13.344 1 33.44 526 ILE B N 1
ATOM 8579 C CA . ILE B 1 526 ? -5.02 1.172 -12.898 1 33.44 526 ILE B CA 1
ATOM 8580 C C . ILE B 1 526 ? -5.707 2.535 -12.883 1 33.44 526 ILE B C 1
ATOM 8582 O O . ILE B 1 526 ? -6.863 2.66 -13.289 1 33.44 526 ILE B O 1
ATOM 8586 N N . MET B 1 527 ? -5.109 3.498 -12.125 1 34.56 527 MET B N 1
ATOM 8587 C CA . MET B 1 527 ? -5.891 4.707 -11.898 1 34.56 527 MET B CA 1
ATOM 8588 C C . MET B 1 527 ? -6.09 5.48 -13.195 1 34.56 527 MET B C 1
ATOM 8590 O O . MET B 1 527 ? -6.719 6.539 -13.211 1 34.56 527 MET B O 1
ATOM 8594 N N . ASP B 1 528 ? -5.539 5.086 -14.211 1 31.3 528 ASP B N 1
ATOM 8595 C CA . ASP B 1 528 ? -5.754 5.82 -15.461 1 31.3 528 ASP B CA 1
ATOM 8596 C C . ASP B 1 528 ? -7.238 5.906 -15.797 1 31.3 528 ASP B C 1
ATOM 8598 O O . ASP B 1 528 ? -7.711 6.93 -16.297 1 31.3 528 ASP B O 1
ATOM 8602 N N . TRP B 1 529 ? -7.832 4.738 -15.672 1 31.16 529 TRP B N 1
ATOM 8603 C CA . TRP B 1 529 ? -9.156 4.887 -16.266 1 31.16 529 TRP B CA 1
ATOM 8604 C C . TRP B 1 529 ? -10.016 5.852 -15.461 1 31.16 529 TRP B C 1
ATOM 8606 O O . TRP B 1 529 ? -10.938 6.469 -15.992 1 31.16 529 TRP B O 1
ATOM 8616 N N . LEU B 1 530 ? -9.75 5.836 -14.219 1 31.3 530 LEU B N 1
ATOM 8617 C CA . LEU B 1 530 ? -10.578 6.801 -13.508 1 31.3 530 LEU B CA 1
ATOM 8618 C C . LEU B 1 530 ? -10.07 8.219 -13.727 1 31.3 530 LEU B C 1
ATOM 8620 O O . LEU B 1 530 ? -10.844 9.18 -13.648 1 31.3 530 LEU B O 1
ATOM 8624 N N . GLY B 1 531 ? -8.773 8.414 -13.789 1 30.09 531 GLY B N 1
ATOM 8625 C CA . GLY B 1 531 ? -8.211 9.758 -13.797 1 30.09 531 GLY B CA 1
ATOM 8626 C C . GLY B 1 531 ? -8.594 10.555 -15.023 1 30.09 531 GLY B C 1
ATOM 8627 O O . GLY B 1 531 ? -8.094 11.664 -15.227 1 30.09 531 GLY B O 1
ATOM 8628 N N . ASN B 1 532 ? -8.93 10.023 -16.109 1 27.77 532 ASN B N 1
ATOM 8629 C CA . ASN B 1 532 ? -9.203 11.031 -17.125 1 27.77 532 ASN B CA 1
ATOM 8630 C C . ASN B 1 532 ? -10.289 12.008 -16.672 1 27.77 532 ASN B C 1
ATOM 8632 O O . ASN B 1 532 ? -11.406 11.984 -17.188 1 27.77 532 ASN B O 1
ATOM 8636 N N . SER B 1 533 ? -10.5 12.148 -15.5 1 26.05 533 SER B N 1
ATOM 8637 C CA . SER B 1 533 ? -11.484 13.219 -15.406 1 26.05 533 SER B CA 1
ATOM 8638 C C . SER B 1 533 ? -10.914 14.539 -15.914 1 26.05 533 SER B C 1
ATOM 8640 O O . SER B 1 533 ? -9.766 14.883 -15.617 1 26.05 533 SER B O 1
ATOM 8642 N N . THR B 1 534 ? -11.312 15.07 -17.078 1 26.3 534 THR B N 1
ATOM 8643 C CA . THR B 1 534 ? -11.328 16.375 -17.734 1 26.3 534 THR B CA 1
ATOM 8644 C C . THR B 1 534 ? -11.68 17.484 -16.75 1 26.3 534 THR B C 1
ATOM 8646 O O . THR B 1 534 ? -11.969 18.609 -17.156 1 26.3 534 THR B O 1
ATOM 8649 N N . SER B 1 535 ? -11.641 17.484 -15.523 1 24.17 535 SER B N 1
ATOM 8650 C CA . SER B 1 535 ? -12.172 18.781 -15.07 1 24.17 535 SER B CA 1
ATOM 8651 C C . SER B 1 535 ? -11.281 19.922 -15.531 1 24.17 535 SER B C 1
ATOM 8653 O O . SER B 1 535 ? -10.203 20.141 -14.977 1 24.17 535 SER B O 1
ATOM 8655 N N . ASP B 1 536 ? -10.945 20.188 -16.797 1 22.17 536 ASP B N 1
ATOM 8656 C CA . ASP B 1 536 ? -10.742 21.531 -17.297 1 22.17 536 ASP B CA 1
ATOM 8657 C C . ASP B 1 536 ? -11.891 22.453 -16.891 1 22.17 536 ASP B C 1
ATOM 8659 O O . ASP B 1 536 ? -11.906 23.641 -17.25 1 22.17 536 ASP B O 1
ATOM 8663 N N . SER B 1 537 ? -13.078 22.156 -16.406 1 19.48 537 SER B N 1
ATOM 8664 C CA . SER B 1 537 ? -13.852 23.391 -16.375 1 19.48 537 SER B CA 1
ATOM 8665 C C . SER B 1 537 ? -13.43 24.281 -15.203 1 19.48 537 SER B C 1
ATOM 8667 O O . SER B 1 537 ? -13.117 23.766 -14.125 1 19.48 537 SER B O 1
#

Organism: Aegilops tauschii subsp. strangulata (NCBI:txid200361)

Sequence (1074 aa):
MEACISKVEYESRIGKAWAKWFHANDIPGHKANCPYFVGAIKLTQDLGKGVPAPKGIDIDGVYLNSNYEELQQYVAKFKDDWPTYGVTIMSDSWTGPSRMSIINFMVFSNGRMYFHKSVNATGHMQNSQFVFEHIKEVIEEIGQQHVVQLVTDNGSNFKKACLDLVADFPHITWQPCADHTINLMLKEMGCFSEINEVVSSCKRICRFMYNHSTLHAEMQKHIGGELVRPNATRFGTNFMFLESFWDKQEKFQVWMTSPEWKNSSWSSEVDYDYTYDCLISRTWLNSVKWVLDLIGPIYSILRYADSQKLGSLSGFMTRMMHSRHQLSSLFCHDSLDQNKYLKVVDKRVDHLYKNTLMVAAGVLDPASHYKYNFGKSLSHVNALNAALKKLASPSEFIAMIPEVHSYVNTRGAFEGMYPRNAAEKVSPTEWWITFGGTTPVLQKYAIRIVSQCTSSSDCERNWSTYALVHTLVRNRLGFEKLHKMVFCHYNLRLRIRLILGEPKEKEVDTCALLMNTTLYDCNNEIMDWLGNSTSDSMEACISKVEYESRIGKAWAKWFHANDIPGHKANCPYFVGAIKLTQDLGKGVPAPKGIDIDGVYLNSNYEELQQYVAKFKDDWPTYGVTIMSDSWTGPSRMSIINFMVFSNGRMYFHKSVNATGHMQNSQFVFEHIKEVIEEIGQQHVVQLVTDNGSNFKKACLDLVADFPHITWQPCADHTINLMLKEMGCFSEINEVVSSCKRICRFMYNHSTLHAEMQKHIGGELVRPNATRFGTNFMFLESFWDKQEKFQVWMTSPEWKNSSWSSEVDYDYTYDCLISRTWLNSVKWVLDLIGPIYSILRYADSQKLGSLSGFMTRMMHSRHQLSSLFCHDSLDQNKYLKVVDKRVDHLYKNTLMVAAGVLDPASHYKYNFGKSLSHVNALNAALKKLASPSEFIAMIPEVHSYVNTRGAFEGMYPRNAAEKVSPTEWWITFGGTTPVLQKYAIRIVSQCTSSSDCERNWSTYALVHTLVRNRLGFEKLHKMVFCHYNLRLRIRLILGEPKEKEVDTCALLMNTTLYDCNNEIMDWLGNSTSDS

pLDDT: mean 83.88, std 17.19, range [19.48, 97.75]

Radius of gyration: 33.8 Å; Cα contacts (8 Å, |Δi|>4): 1566; chains: 2; bounding box: 71×107×80 Å

Secondary structure (DSSP, 8-state):
-HHHHHHHHHHHHHHHHHHHHHHHTT--GGGGGSHHHHHHHHHHHHH-TTPPPPPHHHHTTHHHHHHHHHHHHHHHGGGGGHHHH-EEEEEEEEE-TT--EEEEEEEEETTEEEEEEEEE-TTTTT-HHHHHHHHHHHHHHH-GGGEEEEEE---HHHHHHHHHHHHHSTT-EEEE-HHHHHHHHHHHHHTSHHHHHHHHHHHHHHHHHHHSHHHHHHHHHHHTS-PPPPPSS-THHHHHHHHHHHHTHHHHHHHHTSHHHHT-TTTTSHHHHHHHHHHH-HHHHHHHHHHHHHHHHHHHHHHHHH-TTT-BHHHHHHHHHHHHHHHHHTS-TT-HHHHHHHHHHHHHHHHHHTTSSHHHHHHH-HHHHHHH-GGGSHHHHHHHHHHHHHHS-HHHHHHHHHHHHHHHTT-GGG-SHHHHHHHHHS-HHHHHHHHGGGSHHHHHHHHHHHT-BS--HHHHHHHHHHHHHT-GGGTT--HHHHHHHHHHHHHHHHHHHHHH---------HHHHHHHHHTT-TT---THHHH---TT-/-HHHHHHHHHHHHHHHHHHHHHHHTT--GGGGGSHHHHHHHHHHHHH-TTPPPPPHHHHTTHHHHHHHHHHHHHHHGGGGGHHHH-EEEEEEEEE-TT--EEEEEEEEETTEEEEEEEEE-TTTTT-HHHHHHHHHHHHHHH-GGGEEEEEE---HHHHHHHHHHHHHSTT-EEEE-HHHHHHHHHHHHHTSHHHHHHHHHHHHHHHHHHHSHHHHHHHHHHHTS-PPPPPSS-THHHHHHHHHHHHTHHHHHHHHTSHHHHT-TTTTSHHHHHHHHHHH-HHHHHHHHHHHHHHHHHHHHHHHHH-TTT-BHHHHHHHHHHHHHHHHHTS-TT-HHHHHHHHHHHHHHHHHHTTSSHHHHHHH-HHHHHHH-GGGSHHHHHHHHHHHHHHS-HHHHHHHHHHHHHHHTT-GGG-SHHHHHHHHHS-HHHHHHHHGGGSHHHHHHHHHHHT-BS--HHHHHHHHHHHHHT-GGGTT--HHHHHHHHHHHHHHHHHHHHHH---------HHHHHHHHHTT-TT--HHHHHH---TT-